Protein AF-C0NHD4-F1 (afdb_monomer)

Mean predicted aligned error: 14.03 Å

Foldseek 3Di:
DDFLADAQQFQPFPADPDLRFFAAAAPQCLCVDPDPLSLLLNVLLQVLLVVLLQPALPDLSHLNNLLQLQAPPLDARSDPPDDSVLSLSGHQADAQFLCRLVLVLSSLRSVFVSSLCCSLVPVLVVLVDDPVVSVSSNSSSRNDGHHAHPCFQVVFDRPLLCDQWDQRPVVGDIDGGSQVKRFHHPLQFLVVVRDFKADFPVDPDIQGSSLARMFEWADDPVQRDSPHPCNRDYYFDRVQLSVLQFDDQFPVNRGGTQCLQLLLLLLQPDEFSRLARHQWDAPVVPCVDLLCLSSLRYLSQVLQSNLCSGQPQNTQSNASNRNSNNSNVSNPSVVSNQSVLSNCVLCVPRDFAKDAPQDDPNCSQPDDRMDGQARFSPPHANDSVRHGDGNVNCSPVSSSRYHHPLPSCVVQDPCSNLSSLLVSCVRRVSVQVSQQVCPDPPHPQPPQWDDDPFFIKHKWKKKKKKWFLCQSQFAKKKKWKFFDQLPDDDDDPDPVRTQDITISRTGHQDTPRHGSNPCSVVSLVSRTMGMDMGTRSSVQVVCCVVVSFVYRDPVRCLSRQLRMDIFMGHSNHTDDCVRRLVRILIWMWMWIKMWIHGPRSSDRIDIDRIGTDPSHTDHSPPDDPDDPQPFWQKDKAFEQDKDFGPDFAAAQKKKKKKFQFFPPDQDPDWKKKKKFQWDADPPDPDPPPPLATWGQWIWIDGPVQCKIWIWIDHRNGDIDDIDIDRDDPVQRADGGIWMWMWHHHQQWIFIDIPNHGRDTGGRPPNDDTRGIIHIYMPPRDQHRGHRMMMMIIHRHPVSPD

Nearest PDB structures (foldseek):
  5m6b-assembly1_B  TM=8.114E-01  e=3.285E-29  Agaricus bisporus
  4oua-assembly2_B  TM=8.185E-01  e=9.435E-29  Agaricus bisporus var. bisporus H97
  5m6b-assembly2_A  TM=8.247E-01  e=2.710E-28  Agaricus bisporus
  4oua-assembly1_A  TM=8.633E-01  e=1.205E-23  Agaricus bisporus var. bisporus H97
  3wg2-assembly1_B  TM=8.889E-01  e=1.305E-08  Cyclocybe aegerita

Secondary structure (DSSP, 8-state):
---SS-B-----SS--STT--PBP-BHHHHHH---HHHHHHHHHHHHHHHHHHHS-TTSTTSHHHHHHTTSTT---SS-TT--TTTTTT--S---SSTTHHHHHHHHHHHHHHHHHHHIIIIIHHHHT--HHHHHHHHHHHHT----B--TTTS-S--GGGG-SEEEETTTTEEEE-TTT--B-GGG--GGGGT---EE-SS-S-EE-GGG-SB--BS--TTTSSTT-HHHHH--B-HHHHHHHHB----TTS---BTTHHHHHHHHHS---HHHHH-SEE-TT----SGGGGGGG--HHHHHHHHHHHHHTTT-GGGSTTTGGGSTHHHHHHHHHHHHHHHHHHH-GGG--SEEE--SS--GGGT--SEEETT---TT-BSSTT-PBP-HHHHSSGGGGT-B-GGG-HHHHGGGHHHHHHHHHHHHH-HHHHHHHHHTSTT-SSTTSSEEETTEEEEEEEEEEEEEETTGGGG--EEEEEEE--TT--S----GGGEEEEEEE----SEETTEES-HHHHHHHTTT-EEEEEEE-HHHHHHHHHTTSS--S-HHHHHHHHTTEEEEEEETTEEEPHHHHHHHH--EEEEEEEEEEEESSTTSPPEEPPPEEEEEEEE-TTSS-SPP--TTPEEEEEETT-EEEEEEEE-TT-EEEEEESBB-S---SS---EEEEEEE--TT-S-TT-TTSSEEEEEEEEETTTTEEEEEEE-TTSPBPPPEEEEPPGGGSPPSBS-EEEEEE-SSEEEEEETTEEEEEEE-S--SS-EEEEEEEETTSPPPSB-SEEEEEEESSGGG--

Solvent-accessible surface area (backbone atoms only — not comparable to full-atom values): 42678 Å² total; per-residue (Å²): 131,88,62,83,18,67,54,46,51,30,48,79,49,53,59,47,78,90,86,40,45,31,49,31,39,49,42,60,65,47,70,68,40,86,50,68,53,42,50,49,34,51,47,42,48,53,53,19,47,42,52,38,44,52,35,60,63,86,40,76,90,10,42,55,36,56,33,13,40,48,9,42,50,17,57,71,54,75,49,88,88,60,44,55,74,72,32,49,59,40,39,60,58,54,66,52,30,63,53,30,64,57,53,50,46,63,51,50,30,41,56,42,31,53,39,49,49,35,27,65,75,45,46,54,66,69,64,67,58,56,69,76,57,41,53,54,52,51,54,23,52,31,47,56,53,63,39,17,44,54,45,38,62,46,32,51,77,54,71,79,41,71,36,66,58,43,78,40,81,70,74,74,46,78,41,76,30,49,52,44,38,32,52,42,54,96,65,42,42,36,37,84,72,50,29,57,37,49,55,53,98,87,47,92,69,49,46,46,54,16,60,16,21,23,37,28,26,31,36,51,80,79,34,50,35,75,89,28,65,45,31,25,65,28,36,74,35,60,71,59,18,28,61,56,39,32,62,62,79,44,98,75,73,52,73,45,15,72,48,13,54,52,53,28,44,68,64,70,49,95,62,52,46,57,32,37,29,17,29,52,43,60,73,84,67,62,65,88,47,57,73,45,66,74,47,35,35,30,54,42,42,60,51,28,38,52,27,36,29,44,0,33,54,77,11,30,38,43,32,69,50,46,16,53,53,27,48,60,41,59,22,47,51,41,29,52,47,47,54,48,54,51,39,44,68,78,42,68,85,47,65,66,62,65,46,72,44,50,94,48,96,43,59,65,61,64,59,57,71,58,42,42,35,75,40,60,40,54,74,41,17,52,31,59,87,52,51,61,35,24,49,66,67,58,65,56,47,59,74,40,30,37,42,39,81,83,62,48,62,85,81,46,61,94,59,41,66,46,53,44,46,22,50,44,42,72,66,23,32,49,64,56,53,48,44,56,54,43,58,41,94,82,39,94,52,78,78,52,50,47,78,49,102,64,29,31,31,34,64,36,39,30,41,38,40,35,29,31,55,48,24,78,66,13,39,48,36,36,42,38,37,30,45,43,57,92,91,56,91,72,92,78,86,47,79,92,30,54,74,52,73,47,43,48,78,41,66,47,27,47,41,82,87,41,72,53,34,78,54,47,66,69,39,57,76,63,48,46,27,31,33,36,51,43,79,40,40,72,58,52,51,50,33,32,78,68,68,77,36,90,51,60,49,66,74,57,43,54,60,57,54,60,33,55,46,72,50,42,34,42,79,82,37,78,55,60,62,88,68,47,52,84,49,22,64,51,32,32,40,33,30,39,30,51,41,37,37,46,73,52,50,61,50,78,72,44,64,57,71,38,43,68,43,89,89,38,72,37,65,65,84,81,65,62,83,78,73,84,64,92,76,57,52,77,39,80,40,50,59,75,36,74,35,76,45,96,62,62,32,38,71,47,3,24,38,39,40,36,20,72,27,40,50,86,76,73,62,100,56,97,61,43,22,36,44,32,39,19,35,62,59,90,84,60,92,52,86,84,48,76,53,72,30,31,23,49,42,28,47,31,41,26,76,87,69,40,30,42,32,38,32,32,28,52,50,75,52,69,70,50,77,74,49,78,45,79,43,56,83,93,69,44,76,49,58,67,53,26,33,40,36,40,34,32,45,82,60,29,32,43,34,23,48,70,90,38,82,75,48,77,45,77,36,83,58,69,77,80,39,41,31,28,44,30,33,40,38,82,77,80,52,86,45,55,42,42,64,49,35,38,38,33,35,26,72,39,40,87,75,63,129

InterPro domains:
  IPR002227 Tyrosinase copper-binding domain [PF00264] (60-345)
  IPR002227 Tyrosinase copper-binding domain [PR00092] (95-112)
  IPR002227 Tyrosinase copper-binding domain [PR00092] (146-151)
  IPR002227 Tyrosinase copper-binding domain [PR00092] (302-313)
  IPR002227 Tyrosinase copper-binding domain [PR00092] (325-343)
  IPR002227 Tyrosinase copper-binding domain [PS00497] (95-112)
  IPR002227 Tyrosinase copper-binding domain [PS00498] (326-337)
  IPR008922 Di-copper centre-containing domain superfamily [G3DSA:1.10.1280.10] (1-429)
  IPR008922 Di-copper centre-containing domain superfamily [SSF48056] (17-409)
  IPR041640 Tyrosinase, C-terminal [PF18132] (460-590)
  IPR050316 Tyrosinase and Hemocyanin [PTHR11474] (31-427)

Organism: Ajellomyces capsulatus (strain G186AR / H82 / ATCC MYA-2454 / RMSCC 2432) (NCBI:txid447093)

Radius of gyration: 30.54 Å; Cα contacts (8 Å, |Δi|>4): 1697; chains: 1; bounding box: 71×60×103 Å

Sequence (801 aa):
MAYKYYPIQGVQEGLGPGSQVPIRRDFNEWSESQERRDQIQVVLFILALREFQATPPDSRDSYFQIAGIHGMPYKSWDEHGLTVQETHRKGYCVHANSLFPIWHRPYLSLYEQRIYEIMVDVIIPGLRLRERAEDEWQEAAFHWRLPFWDWAKNPQIPKLMCFKRIQLRFPAMTVDNPFYKFKMPKGEKMRVYGVGTLKSPDFEDTLEYGECCATSRCPTPSERVSTSNAWRDGVVNNETANKFIFDRKSITDFDYGKTTEMVYRLLTYQLDFVSFATTARDATMDSSSASKVINDMNIEFIHNNIHYWVGGDGGHMSQIPVATFDPIFWFHHCFLDRLFAIWQTLNPEKWFTADKTRPFDQKIIGMGNIVTSKAPLRPFHMDEQGTVWTPDGVRDWFKLGYTYPELQRWEYGGDYKDELFRDMNDMYGVLRKEAIEIAKPDSELPGVVDVEDNGVSLNDYAVSIRYSKFAMGGNPFNLEVYLRPENETENTFRQEDFVTSVYNFSQPAEQNGDTVCSNCSDLEEQDVQVIAYIPITPYLIKKIEQQLLQNLEPANIERFLSGMYYRITMAGNTVPEERWKPTMNLKISVSRTRMRYSNDPSVITRFDDPETIPSLGIDTEIASVPATISGGITNHVSFDNITQLEEAVPVGGSLVISSSHLNPDIPSRENLTGISLANVDPRSSNANNHESYDIPVCIIINSRRNLLSYTSKHAGRGFSALTDLQLPQSQWFQKDNPCIRVDVGADDFVVYVDGRKIQTVERTIKSGNITHVRYWTSNNKAPALANDITVTTYKQASMIQ

Structure (mmCIF, N/CA/C/O backbone):
data_AF-C0NHD4-F1
#
_entry.id   AF-C0NHD4-F1
#
loop_
_atom_site.group_PDB
_atom_site.id
_atom_site.type_symbol
_atom_site.label_atom_id
_atom_site.label_alt_id
_atom_site.label_comp_id
_atom_site.label_asym_id
_atom_site.label_entity_id
_atom_site.label_seq_id
_atom_site.pdbx_PDB_ins_code
_atom_site.Cartn_x
_atom_site.Cartn_y
_atom_site.Cartn_z
_atom_site.occupancy
_atom_site.B_iso_or_equiv
_atom_site.auth_seq_id
_atom_site.auth_comp_id
_atom_site.auth_asym_id
_atom_site.auth_atom_id
_atom_site.pdbx_PDB_model_num
ATOM 1 N N . MET A 1 1 ? -30.372 -4.719 17.179 1.00 46.31 1 MET A N 1
ATOM 2 C CA . MET A 1 1 ? -31.418 -4.916 16.149 1.00 46.31 1 MET A CA 1
ATOM 3 C C . MET A 1 1 ? -30.848 -5.844 15.086 1.00 46.31 1 MET A C 1
ATOM 5 O O . MET A 1 1 ? -29.660 -5.740 14.824 1.00 46.31 1 MET A O 1
ATOM 9 N N . ALA A 1 2 ? -31.617 -6.787 14.534 1.00 65.31 2 ALA A N 1
ATOM 10 C CA . ALA A 1 2 ? -31.129 -7.630 13.438 1.00 65.31 2 ALA A CA 1
ATOM 11 C C . ALA A 1 2 ? -31.518 -6.965 12.114 1.00 65.31 2 ALA A C 1
ATOM 13 O O . ALA A 1 2 ? -32.629 -7.162 11.626 1.00 65.31 2 ALA A O 1
ATOM 14 N N . TYR A 1 3 ? -30.641 -6.111 11.586 1.00 75.06 3 TYR A N 1
ATOM 15 C CA . TYR A 1 3 ? -30.846 -5.510 10.271 1.00 75.06 3 TYR A CA 1
ATOM 16 C C . TYR A 1 3 ? -30.830 -6.583 9.189 1.00 75.06 3 TYR A C 1
ATOM 18 O O . TYR A 1 3 ? -30.044 -7.533 9.277 1.00 75.06 3 TYR A O 1
ATOM 26 N N . LYS A 1 4 ? -31.650 -6.403 8.148 1.00 85.88 4 LYS A N 1
ATOM 27 C CA . LYS A 1 4 ? -31.554 -7.240 6.949 1.00 85.88 4 LYS A CA 1
ATOM 28 C C . LYS A 1 4 ? -30.179 -7.063 6.298 1.00 85.88 4 LYS A C 1
ATOM 30 O O . LYS A 1 4 ? -29.516 -8.061 6.070 1.00 85.88 4 LYS A O 1
ATOM 35 N N . TYR A 1 5 ? -29.752 -5.825 6.076 1.00 93.31 5 TYR A N 1
ATOM 36 C CA . TYR A 1 5 ? -28.405 -5.468 5.627 1.00 93.31 5 TYR A CA 1
ATOM 37 C C . TYR A 1 5 ? -27.768 -4.545 6.662 1.00 93.31 5 TYR A C 1
ATOM 39 O O . TYR A 1 5 ? -28.471 -3.712 7.229 1.00 93.31 5 TYR A O 1
ATOM 47 N N . TYR A 1 6 ? -26.480 -4.702 6.948 1.00 95.50 6 TYR A N 1
ATOM 48 C CA . TYR A 1 6 ? -25.740 -3.844 7.868 1.00 95.50 6 TYR A CA 1
ATOM 49 C C . TYR A 1 6 ? -25.503 -2.469 7.207 1.00 95.50 6 TYR A C 1
ATOM 51 O O . TYR A 1 6 ? -24.765 -2.398 6.221 1.00 95.50 6 TYR A O 1
ATOM 59 N N . PRO A 1 7 ? -26.100 -1.372 7.715 1.00 96.50 7 PRO A N 1
ATOM 60 C CA . PRO A 1 7 ? -25.942 -0.052 7.115 1.00 96.50 7 PRO A CA 1
ATOM 61 C C . PRO A 1 7 ? -24.572 0.543 7.471 1.00 96.50 7 PRO A C 1
ATOM 63 O O . PRO A 1 7 ? -24.314 0.906 8.619 1.00 96.50 7 PRO A O 1
ATOM 66 N N . ILE A 1 8 ? -23.687 0.657 6.483 1.00 97.75 8 ILE A N 1
ATOM 67 C CA . ILE A 1 8 ? -22.355 1.250 6.634 1.00 97.75 8 ILE A CA 1
ATOM 68 C C . ILE A 1 8 ? -22.453 2.725 6.271 1.00 97.75 8 ILE A C 1
ATOM 70 O O . ILE A 1 8 ? -22.459 3.082 5.093 1.00 97.75 8 ILE A O 1
ATOM 74 N N . GLN A 1 9 ? -22.514 3.573 7.290 1.00 96.31 9 GLN A N 1
ATOM 75 C CA . GLN A 1 9 ? -22.586 5.029 7.149 1.00 96.31 9 GLN A CA 1
ATOM 76 C C . GLN A 1 9 ? -21.328 5.715 7.693 1.00 96.31 9 GLN A C 1
ATOM 78 O O . GLN A 1 9 ? -21.138 6.905 7.464 1.00 96.31 9 GLN A O 1
ATOM 83 N N . GLY A 1 10 ? -20.452 4.975 8.378 1.00 97.25 10 GLY A N 1
ATOM 84 C CA . GLY A 1 10 ? -19.368 5.552 9.168 1.00 97.25 10 GLY A CA 1
ATOM 85 C C . GLY A 1 10 ? -19.889 6.138 10.483 1.00 97.25 10 GLY A C 1
ATOM 86 O O . GLY A 1 10 ? -21.083 6.083 10.780 1.00 97.25 10 GLY A O 1
ATOM 87 N N . VAL A 1 11 ? -18.994 6.687 11.302 1.00 97.94 11 VAL A N 1
ATOM 88 C CA . VAL A 1 11 ? -19.383 7.278 12.591 1.00 97.94 11 VAL A CA 1
ATOM 89 C C . VAL A 1 11 ? -19.974 8.667 12.352 1.00 97.94 11 VAL A C 1
ATOM 91 O O . VAL A 1 11 ? -19.261 9.599 11.980 1.00 97.94 11 VAL A O 1
ATOM 94 N N . GLN A 1 12 ? -21.281 8.800 12.576 1.00 97.19 12 GLN A N 1
ATOM 95 C CA . GLN A 1 12 ? -22.039 10.039 12.344 1.00 97.19 12 GLN A CA 1
ATOM 96 C C . GLN A 1 12 ? -22.177 10.923 13.594 1.00 97.19 12 GLN A C 1
ATOM 98 O O . GLN A 1 12 ? -22.775 11.992 13.529 1.00 97.19 12 GLN A O 1
ATOM 103 N N . GLU A 1 13 ? -21.603 10.506 14.724 1.00 97.38 13 GLU A N 1
ATOM 104 C CA . GLU A 1 13 ? -21.516 11.330 15.930 1.00 97.38 13 GLU A CA 1
ATOM 105 C C . GLU A 1 13 ? -20.249 12.198 15.943 1.00 97.38 13 GLU A C 1
ATOM 107 O O . GLU A 1 13 ? -19.258 11.915 15.259 1.00 97.38 13 GLU A O 1
ATOM 112 N N . GLY A 1 14 ? -20.285 13.272 16.740 1.00 96.12 14 GLY A N 1
ATOM 113 C CA . GLY A 1 14 ? -19.154 14.192 16.917 1.00 96.12 14 GLY A CA 1
ATOM 114 C C . GLY A 1 14 ? -18.880 15.109 15.719 1.00 96.12 14 GLY A C 1
ATOM 115 O O . GLY A 1 14 ? -17.794 15.678 15.626 1.00 96.12 14 GLY A O 1
ATOM 116 N N . LEU A 1 15 ? -19.832 15.242 14.788 1.00 96.00 15 LEU A N 1
ATOM 117 C CA . LEU A 1 15 ? -19.714 16.157 13.650 1.00 96.00 15 LEU A CA 1
ATOM 118 C C . LEU A 1 15 ? -19.786 17.614 14.127 1.00 96.00 15 LEU A C 1
ATOM 120 O O . LEU A 1 15 ? -20.603 17.970 14.979 1.00 96.00 15 LEU A O 1
ATOM 124 N N . GLY A 1 16 ? -18.926 18.460 13.569 1.00 92.88 16 GLY A N 1
ATOM 125 C CA . GLY A 1 16 ? -18.909 19.891 13.851 1.00 92.88 16 GLY A CA 1
ATOM 126 C C . GLY A 1 16 ? -19.855 20.681 12.934 1.00 92.88 16 GLY A C 1
ATOM 127 O O . GLY A 1 16 ? -20.533 20.113 12.076 1.00 92.88 16 GLY A O 1
ATOM 128 N N . PRO A 1 17 ? -19.912 22.016 13.076 1.00 90.56 17 PRO A N 1
ATOM 129 C CA . PRO A 1 17 ? -20.711 22.862 12.195 1.00 90.56 17 PRO A CA 1
ATOM 130 C C . PRO A 1 17 ? -20.303 22.723 10.718 1.00 90.56 17 PRO A C 1
ATOM 132 O O . PRO A 1 17 ? -19.126 22.621 10.374 1.00 90.56 17 PRO A O 1
ATOM 135 N N . GLY A 1 18 ? -21.286 22.791 9.817 1.00 85.06 18 GLY A N 1
ATOM 136 C CA . GLY A 1 18 ? -21.049 22.721 8.375 1.00 85.06 18 GLY A CA 1
ATOM 137 C C . GLY A 1 18 ? -20.607 21.327 7.928 1.00 85.06 18 GLY A C 1
ATOM 138 O O . GLY A 1 18 ? -21.376 20.378 8.026 1.00 85.06 18 GLY A O 1
ATOM 139 N N . SER A 1 19 ? -19.387 21.218 7.398 1.00 84.56 19 SER A N 1
ATOM 140 C CA . SER A 1 19 ? -18.783 19.954 6.938 1.00 84.56 19 SER A CA 1
ATOM 141 C C . SER A 1 19 ? -17.595 19.526 7.806 1.00 84.56 19 SER A C 1
ATOM 143 O O . SER A 1 19 ? -16.706 18.817 7.335 1.00 84.56 19 SER A O 1
ATOM 145 N N . GLN A 1 20 ? -17.547 19.998 9.055 1.00 94.19 20 GLN A N 1
ATOM 146 C CA . GLN A 1 20 ? -16.522 19.600 10.012 1.00 94.19 20 GLN A CA 1
ATOM 147 C C . GLN A 1 20 ? -16.766 18.176 10.501 1.00 94.19 20 GLN A C 1
ATOM 149 O O . GLN A 1 20 ? -17.859 17.832 10.949 1.00 94.19 20 GLN A O 1
ATOM 154 N N . VAL A 1 21 ? -15.726 17.355 10.438 1.00 96.69 21 VAL A N 1
ATOM 155 C CA . VAL A 1 21 ? -15.765 15.942 10.818 1.00 96.69 21 VAL A CA 1
ATOM 156 C C . VAL A 1 21 ? -14.534 15.606 11.666 1.00 96.69 21 VAL A C 1
ATOM 158 O O . VAL A 1 21 ? -13.475 16.195 11.439 1.00 96.69 21 VAL A O 1
ATOM 161 N N . PRO A 1 22 ? -14.622 14.679 12.633 1.00 97.69 22 PRO A N 1
ATOM 162 C CA . PRO A 1 22 ? -13.461 14.240 13.402 1.00 97.69 22 PRO A CA 1
ATOM 163 C C . PRO A 1 22 ? -12.321 13.675 12.541 1.00 97.69 22 PRO A C 1
ATOM 165 O O . PRO A 1 22 ? -12.528 13.149 11.444 1.00 97.69 22 PRO A O 1
ATOM 168 N N . ILE A 1 23 ? -11.098 13.768 13.060 1.00 97.62 23 ILE A N 1
ATOM 169 C CA . ILE A 1 23 ? -9.877 13.376 12.351 1.00 97.62 23 ILE A CA 1
ATOM 170 C C . ILE A 1 23 ? -9.426 11.960 12.720 1.00 97.62 23 ILE A C 1
ATOM 172 O O . ILE A 1 23 ? -9.325 11.605 13.895 1.00 97.62 23 ILE A O 1
ATOM 176 N N . ARG A 1 24 ? -9.075 11.159 11.713 1.00 98.62 24 ARG A N 1
ATOM 177 C CA . ARG A 1 24 ? -8.201 9.993 11.884 1.00 98.62 24 ARG A CA 1
ATOM 178 C C . ARG A 1 24 ? -6.788 10.512 12.117 1.00 98.62 24 ARG A C 1
ATOM 180 O O . ARG A 1 24 ? -6.295 11.281 11.301 1.00 98.62 24 ARG A O 1
ATOM 187 N N . ARG A 1 25 ? -6.149 10.131 13.221 1.00 98.00 25 ARG A N 1
ATOM 188 C CA . ARG A 1 25 ? -4.829 10.648 13.639 1.00 98.00 25 ARG A CA 1
ATOM 189 C C . ARG A 1 25 ? -3.730 9.606 13.475 1.00 98.00 25 ARG A C 1
ATOM 191 O O . ARG A 1 25 ? -4.031 8.413 13.413 1.00 98.00 25 ARG A O 1
ATOM 198 N N . ASP A 1 26 ? -2.470 10.045 13.444 1.00 98.06 26 ASP A N 1
ATOM 199 C CA . ASP A 1 26 ? -1.338 9.119 13.529 1.00 98.06 26 ASP A CA 1
ATOM 200 C C . ASP A 1 26 ? -1.429 8.318 14.833 1.00 98.06 26 ASP A C 1
ATOM 202 O O . ASP A 1 26 ? -1.704 8.861 15.905 1.00 98.06 26 ASP A O 1
ATOM 206 N N . PHE A 1 27 ? -1.221 7.007 14.737 1.00 98.44 27 PHE A N 1
ATOM 207 C CA . PHE A 1 27 ? -1.417 6.092 15.850 1.00 98.44 27 PHE A CA 1
ATOM 208 C C . PHE A 1 27 ? -0.512 6.423 17.041 1.00 98.44 27 PHE A C 1
ATOM 210 O O . PHE A 1 27 ? -0.973 6.365 18.182 1.00 98.44 27 PHE A O 1
ATOM 217 N N . ASN A 1 28 ? 0.767 6.739 16.815 1.00 95.88 28 ASN A N 1
ATOM 218 C CA . ASN A 1 28 ? 1.689 7.028 17.915 1.00 95.88 28 ASN A CA 1
ATOM 219 C C . ASN A 1 28 ? 1.346 8.379 18.545 1.00 95.88 28 ASN A C 1
ATOM 221 O O . ASN A 1 28 ? 1.212 8.453 19.763 1.00 95.88 28 ASN A O 1
ATOM 225 N N . GLU A 1 29 ? 1.109 9.407 17.726 1.00 96.50 29 GLU A N 1
ATOM 226 C CA . GLU A 1 29 ? 0.686 10.729 18.209 1.00 96.50 29 GLU A CA 1
ATOM 227 C C . GLU A 1 29 ? -0.585 10.641 19.069 1.00 96.50 29 GLU A C 1
ATOM 229 O O . GLU A 1 29 ? -0.631 11.158 20.185 1.00 96.50 29 GLU A O 1
ATOM 234 N N . TRP A 1 30 ? -1.607 9.939 18.578 1.00 98.06 30 TRP A N 1
ATOM 235 C CA . TRP A 1 30 ? -2.871 9.753 19.287 1.00 98.06 30 TRP A CA 1
ATOM 236 C C . TRP A 1 30 ? -2.710 8.915 20.559 1.00 98.06 30 TRP A C 1
ATOM 238 O O . TRP A 1 30 ? -3.206 9.298 21.617 1.00 98.06 30 TRP A O 1
ATOM 248 N N . SER A 1 31 ? -2.002 7.783 20.488 1.00 97.19 31 SER A N 1
ATOM 249 C CA . SER A 1 31 ? -1.898 6.857 21.625 1.00 97.19 31 SER A CA 1
ATOM 250 C C . SER A 1 31 ? -0.979 7.341 22.750 1.00 97.19 31 SER A C 1
ATOM 252 O O . SER A 1 31 ? -1.140 6.903 23.892 1.00 97.19 31 SER A O 1
ATOM 254 N N . GLU A 1 32 ? -0.043 8.248 22.459 1.00 96.50 32 GLU A N 1
ATOM 255 C CA . GLU A 1 32 ? 0.868 8.856 23.440 1.00 96.50 32 GLU A CA 1
ATOM 256 C C . GLU A 1 32 ? 0.409 10.249 23.919 1.00 96.50 32 GLU A C 1
ATOM 258 O O . GLU A 1 32 ? 1.016 10.828 24.831 1.00 96.50 32 GLU A O 1
ATOM 263 N N . SER A 1 33 ? -0.689 10.769 23.357 1.00 97.56 33 SER A N 1
ATOM 264 C CA . SER A 1 33 ? -1.267 12.064 23.712 1.00 97.56 33 SER A CA 1
ATOM 265 C C . SER A 1 33 ? -1.588 12.183 25.208 1.00 97.56 33 SER A C 1
ATOM 267 O O . SER A 1 33 ? -2.082 11.260 25.868 1.00 97.56 33 SER A O 1
ATOM 269 N N . GLN A 1 34 ? -1.307 13.364 25.762 1.00 97.19 34 GLN A N 1
ATOM 270 C CA . GLN A 1 34 ? -1.646 13.706 27.145 1.00 97.19 34 GLN A CA 1
ATOM 271 C C . GLN A 1 34 ? -3.050 14.304 27.282 1.00 97.19 34 GLN A C 1
ATOM 273 O O . GLN A 1 34 ? -3.520 14.480 28.408 1.00 97.19 34 GLN A O 1
ATOM 278 N N . GLU A 1 35 ? -3.731 14.565 26.164 1.00 97.38 35 GLU A N 1
ATOM 279 C CA . GLU A 1 35 ? -5.095 15.076 26.168 1.00 97.38 35 GLU A CA 1
ATOM 280 C C . GLU A 1 35 ? -6.060 14.054 26.764 1.00 97.38 35 GLU A C 1
ATOM 282 O O . GLU A 1 35 ? -6.059 12.863 26.437 1.00 97.38 35 GLU A O 1
ATOM 287 N N . ARG A 1 36 ? -6.926 14.534 27.658 1.00 96.81 36 ARG A N 1
ATOM 288 C CA . ARG A 1 36 ? -7.841 13.682 28.424 1.00 96.81 36 ARG A CA 1
ATOM 289 C C . ARG A 1 36 ? -8.766 12.865 27.519 1.00 96.81 36 ARG A C 1
ATOM 291 O O . ARG A 1 36 ? -8.970 11.679 27.778 1.00 96.81 36 ARG A O 1
ATOM 298 N N . ARG A 1 37 ? -9.291 13.488 26.459 1.00 97.19 37 ARG A N 1
ATOM 299 C CA . ARG A 1 37 ? -10.166 12.841 25.472 1.00 97.19 37 ARG A CA 1
ATOM 300 C C . ARG A 1 37 ? -9.452 11.678 24.782 1.00 97.19 37 ARG A C 1
ATOM 302 O O . ARG A 1 37 ? -10.004 10.583 24.730 1.00 97.19 37 ARG A O 1
ATOM 309 N N . ASP A 1 38 ? -8.212 11.882 24.342 1.00 97.88 38 ASP A N 1
ATOM 310 C CA . ASP A 1 38 ? -7.421 10.851 23.662 1.00 97.88 38 ASP A CA 1
ATOM 311 C C . ASP A 1 38 ? -7.117 9.675 24.592 1.00 97.88 38 ASP A C 1
ATOM 313 O O . ASP A 1 38 ? -7.282 8.517 24.219 1.00 97.88 38 ASP A O 1
ATOM 317 N N . GLN A 1 39 ? -6.763 9.951 25.850 1.00 97.38 39 GLN A N 1
ATOM 318 C CA . GLN A 1 39 ? -6.536 8.897 26.841 1.00 97.38 39 GLN A CA 1
ATOM 319 C C . GLN A 1 39 ? -7.780 8.027 27.059 1.00 97.38 39 GLN A C 1
ATOM 321 O O . GLN A 1 39 ? -7.654 6.812 27.221 1.00 97.38 39 GLN A O 1
ATOM 326 N N . ILE A 1 40 ? -8.975 8.625 27.053 1.00 98.00 40 ILE A N 1
ATOM 327 C CA . ILE A 1 40 ? -10.238 7.881 27.123 1.00 98.00 40 ILE A CA 1
ATOM 328 C C . ILE A 1 40 ? -10.447 7.068 25.843 1.00 98.00 40 ILE A C 1
ATOM 330 O O . ILE A 1 40 ? -10.739 5.876 25.922 1.00 98.00 40 ILE A O 1
ATOM 334 N N . GLN A 1 41 ? -10.244 7.676 24.675 1.00 98.44 41 GLN A N 1
ATOM 335 C CA . GLN A 1 41 ? -10.371 7.008 23.380 1.00 98.44 41 GLN A CA 1
ATOM 336 C C . GLN A 1 41 ? -9.462 5.780 23.254 1.00 98.44 41 GLN A C 1
ATOM 338 O O . GLN A 1 41 ? -9.906 4.737 22.775 1.00 98.44 41 GLN A O 1
ATOM 343 N N . VAL A 1 42 ? -8.211 5.863 23.716 1.00 98.00 42 VAL A N 1
ATOM 344 C CA . VAL A 1 42 ? -7.269 4.732 23.712 1.00 98.00 42 VAL A CA 1
ATOM 345 C C . VAL A 1 42 ? -7.813 3.574 24.543 1.00 98.00 42 VAL A C 1
ATOM 347 O O . VAL A 1 42 ? -7.798 2.427 24.092 1.00 98.00 42 VAL A O 1
ATOM 350 N N . VAL A 1 43 ? -8.340 3.860 25.737 1.00 98.00 43 VAL A N 1
ATOM 351 C CA . VAL A 1 43 ? -8.955 2.834 26.589 1.00 98.00 43 VAL A CA 1
ATOM 352 C C . VAL A 1 43 ? -10.192 2.238 25.923 1.00 98.00 43 VAL A C 1
ATOM 354 O O . VAL A 1 43 ? -10.311 1.014 25.855 1.00 98.00 43 VAL A O 1
ATOM 357 N N . LEU A 1 44 ? -11.094 3.085 25.423 1.00 98.56 44 LEU A N 1
ATOM 358 C CA . LEU A 1 44 ? -12.308 2.663 24.731 1.00 98.56 44 LEU A CA 1
ATOM 359 C C . LEU A 1 44 ? -11.985 1.742 23.558 1.00 98.56 44 LEU A C 1
ATOM 361 O O . LEU A 1 44 ? -12.597 0.686 23.438 1.00 98.56 44 LEU A O 1
ATOM 365 N N . PHE A 1 45 ? -10.983 2.084 22.748 1.00 98.56 45 PHE A N 1
ATOM 366 C CA . PHE A 1 45 ? -10.604 1.274 21.597 1.00 98.56 45 PHE A CA 1
ATOM 367 C C . PHE A 1 45 ? -9.986 -0.063 22.010 1.00 98.56 45 PHE A C 1
ATOM 369 O O . PHE A 1 45 ? -10.371 -1.100 21.474 1.00 98.56 45 PHE A O 1
ATOM 376 N N . ILE A 1 46 ? -9.099 -0.089 23.009 1.00 98.50 46 ILE A N 1
ATOM 377 C CA . ILE A 1 46 ? -8.547 -1.351 23.530 1.00 98.50 46 ILE A CA 1
ATOM 378 C C . ILE A 1 46 ? -9.670 -2.276 24.014 1.00 98.50 46 ILE A C 1
ATOM 380 O O . ILE A 1 46 ? -9.678 -3.465 23.692 1.00 98.50 46 ILE A O 1
ATOM 384 N N . LEU A 1 47 ? -10.621 -1.748 24.788 1.00 98.38 47 LEU A N 1
ATOM 385 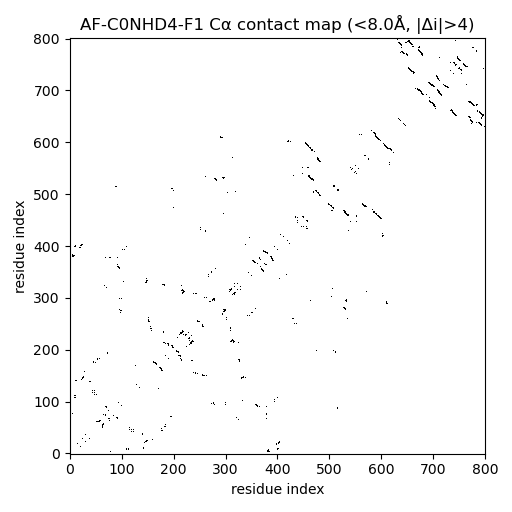C CA . LEU A 1 47 ? -11.722 -2.545 25.326 1.00 98.38 47 LEU A CA 1
ATOM 386 C C . LEU A 1 47 ? -12.685 -2.994 24.220 1.00 98.38 47 LEU A C 1
ATOM 388 O O . LEU A 1 47 ? -13.018 -4.176 24.159 1.00 98.38 47 LEU A O 1
ATOM 392 N N . ALA A 1 48 ? -13.070 -2.095 23.314 1.00 98.75 48 ALA A N 1
ATOM 393 C CA . ALA A 1 48 ? -13.982 -2.399 22.217 1.00 98.75 48 ALA A CA 1
ATOM 394 C C . ALA A 1 48 ? -13.383 -3.403 21.227 1.00 98.75 48 ALA A C 1
ATOM 396 O O . ALA A 1 48 ? -14.055 -4.362 20.859 1.00 98.75 48 ALA A O 1
ATOM 397 N N . LEU A 1 49 ? -12.107 -3.260 20.850 1.00 98.75 49 LEU A N 1
ATOM 398 C CA . LEU A 1 49 ? -11.444 -4.220 19.965 1.00 98.75 49 LEU A CA 1
ATOM 399 C C . LEU A 1 49 ? -11.314 -5.597 20.625 1.00 98.75 49 LEU A C 1
ATOM 401 O O . LEU A 1 49 ? -11.489 -6.616 19.960 1.00 98.75 49 LEU A O 1
ATOM 405 N N . ARG A 1 50 ? -11.051 -5.647 21.935 1.00 98.00 50 ARG A N 1
ATOM 406 C CA . ARG A 1 50 ? -11.023 -6.909 22.683 1.00 98.00 50 ARG A CA 1
ATOM 407 C C . ARG A 1 50 ? -12.390 -7.600 22.675 1.00 98.00 50 ARG A C 1
ATOM 409 O O . ARG A 1 50 ? -12.442 -8.804 22.439 1.00 98.00 50 ARG A O 1
ATOM 416 N N . GLU A 1 51 ? -13.477 -6.869 22.914 1.00 98.25 51 GLU A N 1
ATOM 417 C CA . GLU A 1 51 ? -14.838 -7.425 22.832 1.00 98.25 51 GLU A CA 1
ATOM 418 C C . GLU A 1 51 ? -15.203 -7.831 21.392 1.00 98.25 51 GLU A C 1
ATOM 420 O O . GLU A 1 51 ? -15.775 -8.899 21.162 1.00 98.25 51 GLU A O 1
ATOM 425 N N . PHE A 1 52 ? -14.788 -7.045 20.397 1.00 98.69 52 PHE A N 1
ATOM 426 C CA . PHE A 1 52 ? -15.001 -7.349 18.982 1.00 98.69 52 PHE A CA 1
ATOM 427 C C . PHE A 1 52 ? -14.311 -8.657 18.564 1.00 98.69 52 PHE A C 1
ATOM 429 O O . PHE A 1 52 ? -14.934 -9.525 17.950 1.00 98.69 52 PHE A O 1
ATOM 436 N N . GLN A 1 53 ? -13.047 -8.839 18.960 1.00 98.50 53 GLN A N 1
ATOM 437 C CA . GLN A 1 53 ? -12.277 -10.064 18.719 1.00 98.50 53 GLN A CA 1
ATOM 438 C C . GLN A 1 53 ? -12.801 -11.270 19.511 1.00 98.50 53 GLN A C 1
ATOM 440 O O . GLN A 1 53 ? -12.596 -12.404 19.086 1.00 98.50 53 GLN A O 1
ATOM 445 N N . ALA A 1 54 ? -13.479 -11.048 20.641 1.00 97.94 54 ALA A N 1
ATOM 446 C CA . ALA A 1 54 ? -14.083 -12.103 21.456 1.00 97.94 54 ALA A CA 1
ATOM 447 C C . ALA A 1 54 ? -15.474 -12.550 20.963 1.00 97.94 54 ALA A C 1
ATOM 449 O O . ALA A 1 54 ? -15.978 -13.580 21.421 1.00 97.94 54 ALA A O 1
ATOM 450 N N . THR A 1 55 ? -16.094 -11.799 20.047 1.00 97.94 55 THR A N 1
ATOM 451 C CA . THR A 1 55 ? -17.409 -12.126 19.477 1.00 97.94 55 THR A CA 1
ATOM 452 C C . THR A 1 55 ? -17.356 -13.491 18.767 1.00 97.94 55 THR A C 1
ATOM 454 O O . THR A 1 55 ? -16.386 -13.741 18.048 1.00 97.94 55 THR A O 1
ATOM 457 N N . PRO A 1 56 ? -18.363 -14.379 18.937 1.00 97.38 56 PRO A N 1
ATOM 458 C CA . PRO A 1 56 ? -18.386 -15.698 18.301 1.00 97.38 56 PRO A CA 1
ATOM 459 C C . PRO A 1 56 ? -18.056 -15.640 16.795 1.00 97.38 56 PRO A C 1
ATOM 461 O O . PRO A 1 56 ? -18.699 -14.859 16.089 1.00 97.38 56 PRO A O 1
ATOM 464 N N . PRO A 1 57 ? -17.077 -16.420 16.286 1.00 96.62 57 PRO A N 1
ATOM 465 C CA . PRO A 1 57 ? -16.564 -16.253 14.917 1.00 96.62 57 PRO A CA 1
ATOM 466 C C . PRO A 1 57 ? -17.553 -16.589 13.794 1.00 96.62 57 PRO A C 1
ATOM 468 O O . PRO A 1 57 ? -17.289 -16.292 12.631 1.00 96.62 57 PRO A O 1
ATOM 471 N N . ASP A 1 58 ? -18.668 -17.242 14.106 1.00 93.31 58 ASP A N 1
ATOM 472 C CA . ASP A 1 58 ? -19.783 -17.531 13.201 1.00 93.31 58 ASP A CA 1
ATOM 473 C C . ASP A 1 58 ? -20.802 -16.382 13.105 1.00 93.31 58 ASP A C 1
ATOM 475 O O . ASP A 1 58 ? -21.606 -16.353 12.173 1.00 93.31 58 ASP A O 1
ATOM 479 N N . SER A 1 59 ? -20.755 -15.411 14.020 1.00 94.75 59 SER A N 1
ATOM 480 C CA . SER A 1 59 ? -21.592 -14.211 13.959 1.00 94.75 59 SER A CA 1
ATOM 481 C C . SER A 1 59 ? -21.171 -13.304 12.801 1.00 94.75 59 SER A C 1
ATOM 483 O O . SER A 1 59 ? -19.987 -12.976 12.683 1.00 94.75 59 SER A O 1
ATOM 485 N N . ARG A 1 60 ? -22.145 -12.838 11.999 1.00 93.12 60 ARG A N 1
ATOM 486 C CA . ARG A 1 60 ? -21.946 -11.900 10.870 1.00 93.12 60 ARG A CA 1
ATOM 487 C C . ARG A 1 60 ? -21.097 -10.687 11.266 1.00 93.12 60 ARG A C 1
ATOM 489 O O . ARG A 1 60 ? -20.209 -10.290 10.521 1.00 93.12 60 ARG A O 1
ATOM 496 N N . ASP A 1 61 ? -21.344 -10.151 12.460 1.00 95.19 61 ASP A N 1
ATOM 497 C CA . ASP A 1 61 ? -20.749 -8.898 12.948 1.00 95.19 61 ASP A CA 1
ATOM 498 C C . ASP A 1 61 ? -19.520 -9.142 13.841 1.00 95.19 61 ASP A C 1
ATOM 500 O O . ASP A 1 61 ? -19.150 -8.279 14.640 1.00 95.19 61 ASP A O 1
ATOM 504 N N . SER A 1 62 ? -18.927 -10.341 1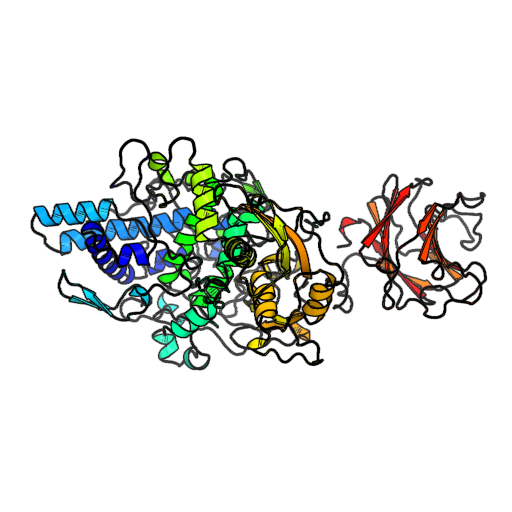3.779 1.00 97.38 62 SER A N 1
ATOM 505 C CA . SER A 1 62 ? -17.696 -10.676 14.500 1.00 97.38 62 SER A CA 1
ATOM 506 C C . SER A 1 62 ? -16.461 -10.136 13.789 1.00 97.38 62 SER A C 1
ATOM 508 O O . SER A 1 62 ? -16.458 -9.969 12.568 1.00 97.38 62 SER A O 1
ATOM 510 N N . TYR A 1 63 ? -15.375 -9.939 14.545 1.00 98.56 63 TYR A N 1
ATOM 511 C CA . TYR A 1 63 ? -14.081 -9.567 13.965 1.00 98.56 63 TYR A CA 1
ATOM 512 C C . TYR A 1 63 ? -13.658 -10.560 12.885 1.00 98.56 63 TYR A C 1
ATOM 514 O O . TYR A 1 63 ? -13.192 -10.162 11.827 1.00 98.56 63 TYR A O 1
ATOM 522 N N . PHE A 1 64 ? -13.871 -11.854 13.132 1.00 97.75 64 PHE A N 1
ATOM 523 C CA . PHE A 1 64 ? -13.487 -12.910 12.207 1.00 97.75 64 PHE A CA 1
ATOM 524 C C . PHE A 1 64 ? -14.275 -12.866 10.888 1.00 97.75 64 PHE A C 1
ATOM 526 O O . PHE A 1 64 ? -13.665 -12.985 9.829 1.00 97.75 64 PHE A O 1
ATOM 533 N N . GLN A 1 65 ? -15.601 -12.665 10.920 1.00 95.69 65 GLN A N 1
ATOM 534 C CA . GLN A 1 65 ? -16.391 -12.542 9.684 1.00 95.69 65 GLN A CA 1
ATOM 535 C C . GLN A 1 65 ? -16.094 -11.240 8.939 1.00 95.69 65 GLN A C 1
ATOM 537 O O . GLN A 1 65 ? -15.919 -11.279 7.725 1.00 95.69 65 GLN A O 1
ATOM 542 N N . ILE A 1 66 ? -15.984 -10.110 9.648 1.00 97.69 66 ILE A N 1
ATOM 543 C CA . ILE A 1 66 ? -15.668 -8.819 9.023 1.00 97.69 66 ILE A CA 1
ATOM 544 C C . ILE A 1 66 ? -14.267 -8.856 8.409 1.00 97.69 66 ILE A C 1
ATOM 546 O O . ILE A 1 66 ? -14.125 -8.519 7.241 1.00 97.69 66 ILE A O 1
ATOM 550 N N . ALA A 1 67 ? -13.253 -9.346 9.130 1.00 97.62 67 ALA A N 1
ATOM 551 C CA . ALA A 1 67 ? -11.911 -9.516 8.576 1.00 97.62 67 ALA A CA 1
ATOM 552 C C . ALA A 1 67 ? -11.885 -10.494 7.386 1.00 97.62 67 ALA A C 1
ATOM 554 O O . ALA A 1 67 ? -11.119 -10.314 6.438 1.00 97.62 67 ALA A O 1
ATOM 555 N N . GLY A 1 68 ? -12.751 -11.509 7.422 1.00 94.19 68 GLY A N 1
ATOM 556 C CA . GLY A 1 68 ? -12.888 -12.510 6.373 1.00 94.19 68 GLY A CA 1
ATOM 557 C C . GLY A 1 68 ? -13.521 -12.008 5.074 1.00 94.19 68 GLY A C 1
ATOM 558 O O . GLY A 1 68 ? -13.389 -12.693 4.065 1.00 94.19 68 GLY A O 1
ATOM 559 N N . ILE A 1 69 ? -14.135 -10.814 5.036 1.00 92.62 69 ILE A N 1
ATOM 560 C CA . ILE A 1 69 ? -14.648 -10.203 3.789 1.00 92.62 69 ILE A CA 1
ATOM 561 C C . ILE A 1 69 ? -13.529 -10.105 2.742 1.00 92.62 69 ILE A C 1
ATOM 563 O O . ILE A 1 69 ? -13.735 -10.366 1.556 1.00 92.62 69 ILE A O 1
ATOM 567 N N . HIS A 1 70 ? -12.322 -9.757 3.186 1.00 90.56 70 HIS A N 1
ATOM 568 C CA . HIS A 1 70 ? -11.158 -9.591 2.321 1.00 90.56 70 HIS A CA 1
ATOM 569 C C . HIS A 1 70 ? -10.718 -10.899 1.640 1.00 90.56 70 HIS A C 1
ATOM 571 O O . HIS A 1 70 ? -10.230 -10.873 0.510 1.00 90.56 70 HIS A O 1
ATOM 577 N N . GLY A 1 71 ? -10.892 -12.044 2.303 1.00 87.75 71 GLY A N 1
ATOM 578 C CA . GLY A 1 71 ? -10.274 -13.306 1.912 1.00 87.75 71 GLY A CA 1
ATOM 579 C C . GLY A 1 71 ? -10.979 -14.530 2.489 1.00 87.75 71 GLY A C 1
ATOM 580 O O . GLY A 1 71 ? -12.186 -14.710 2.334 1.00 87.75 71 GLY A O 1
ATOM 581 N N . MET A 1 72 ? -10.217 -15.427 3.114 1.00 88.31 72 MET A N 1
ATOM 582 C CA . MET A 1 72 ? -10.783 -16.602 3.772 1.00 88.31 72 MET A CA 1
ATOM 583 C C . MET A 1 72 ? -11.697 -16.173 4.930 1.00 88.31 72 MET A C 1
ATOM 585 O O . MET A 1 72 ? -11.387 -15.209 5.623 1.00 88.31 72 MET A O 1
ATOM 589 N N . PRO A 1 73 ? -12.793 -16.903 5.200 1.00 88.19 73 PRO A N 1
ATOM 590 C CA . PRO A 1 73 ? -13.136 -18.223 4.662 1.00 88.19 73 PRO A CA 1
ATOM 591 C C . PRO A 1 73 ? -13.968 -18.204 3.364 1.00 88.19 73 PRO A C 1
ATOM 593 O O . PRO A 1 73 ? -14.631 -19.199 3.074 1.00 88.19 73 PRO A O 1
ATOM 596 N N . TYR A 1 74 ? -13.977 -17.105 2.595 1.00 82.81 74 TYR A N 1
ATOM 597 C CA . TYR A 1 74 ? -14.721 -16.987 1.326 1.00 82.81 74 TYR A CA 1
ATOM 598 C C . TYR A 1 74 ? -16.234 -17.190 1.461 1.00 82.81 74 TYR A C 1
ATOM 600 O O . TYR A 1 74 ? -16.913 -17.735 0.582 1.00 82.81 74 TYR A O 1
ATOM 608 N N . LYS A 1 75 ? -16.760 -16.768 2.611 1.00 82.12 75 LYS A N 1
ATOM 609 C CA . LYS A 1 75 ? -18.192 -16.740 2.883 1.00 82.12 75 LYS A CA 1
ATOM 610 C C . LYS A 1 75 ? -18.761 -15.415 2.399 1.00 82.12 75 LYS A C 1
ATOM 612 O O . LYS A 1 75 ? -18.112 -14.380 2.523 1.00 82.12 75 LYS A O 1
ATOM 617 N N . SER A 1 76 ? -19.989 -15.465 1.888 1.00 85.38 76 SER A N 1
ATOM 618 C CA . SER A 1 76 ? -20.768 -14.248 1.686 1.00 85.38 76 SER A CA 1
ATOM 619 C C . SER A 1 76 ? -20.912 -13.517 3.021 1.00 85.38 76 SER A C 1
ATOM 621 O O . SER A 1 76 ? -21.219 -14.144 4.041 1.00 85.38 76 SER A O 1
ATOM 623 N N . TRP A 1 77 ? -20.688 -12.207 3.012 1.00 89.62 77 TRP A N 1
ATOM 624 C CA . TRP A 1 77 ? -20.942 -11.343 4.156 1.00 89.62 77 TRP A CA 1
ATOM 625 C C . TRP A 1 77 ? -22.092 -10.410 3.810 1.00 89.62 77 TRP A C 1
ATOM 627 O O . TRP A 1 77 ? -22.038 -9.733 2.795 1.00 89.62 77 TRP A O 1
ATOM 637 N N . ASP A 1 78 ? -23.138 -10.408 4.634 1.00 91.50 78 ASP A N 1
ATOM 638 C CA . ASP A 1 78 ? -24.310 -9.529 4.503 1.00 91.50 78 ASP A CA 1
ATOM 639 C C . ASP A 1 78 ? -25.069 -9.590 3.156 1.00 91.50 78 ASP A C 1
ATOM 641 O O . ASP A 1 78 ? -25.982 -8.810 2.925 1.00 91.50 78 ASP A O 1
ATOM 645 N N . GLU A 1 79 ? -24.789 -10.556 2.276 1.00 87.44 79 GLU A N 1
ATOM 646 C CA . GLU A 1 79 ? -25.538 -10.762 1.033 1.00 87.44 79 GLU A CA 1
ATOM 647 C C . GLU A 1 79 ? -26.297 -12.100 1.059 1.00 87.44 79 GLU A C 1
ATOM 649 O O . GLU A 1 79 ? -25.757 -13.178 0.782 1.00 87.44 79 GLU A O 1
ATOM 654 N N . HIS A 1 80 ? -27.580 -12.027 1.424 1.00 79.62 80 HIS A N 1
ATOM 655 C CA . HIS A 1 80 ? -28.452 -13.192 1.608 1.00 79.62 80 HIS A CA 1
ATOM 656 C C . HIS A 1 80 ? -28.663 -13.987 0.318 1.00 79.62 80 HIS A C 1
ATOM 658 O O . HIS A 1 80 ? -29.020 -13.427 -0.716 1.00 79.62 80 HIS A O 1
ATOM 664 N N . GLY A 1 81 ? -28.540 -15.311 0.411 1.00 70.62 81 GLY A N 1
ATOM 665 C CA . GLY A 1 81 ? -28.834 -16.238 -0.686 1.00 70.62 81 GLY A CA 1
ATOM 666 C C . GLY A 1 81 ? -27.642 -16.587 -1.578 1.00 70.62 81 GLY A C 1
ATOM 667 O O . GLY A 1 81 ? -27.746 -17.563 -2.311 1.00 70.62 81 GLY A O 1
ATOM 668 N N . LEU A 1 82 ? -26.514 -15.875 -1.469 1.00 73.75 82 LEU A N 1
ATOM 669 C CA . LEU A 1 82 ? -25.285 -16.232 -2.181 1.00 73.75 82 LEU A CA 1
ATOM 670 C C . LEU A 1 82 ? -24.634 -17.477 -1.573 1.00 73.75 82 LEU A C 1
ATOM 672 O O . LEU A 1 82 ? -24.240 -17.509 -0.404 1.00 73.75 82 LEU A O 1
ATOM 676 N N . THR A 1 83 ? -24.509 -18.510 -2.391 1.00 67.75 83 THR A N 1
ATOM 677 C CA . THR A 1 83 ? -23.849 -19.773 -2.067 1.00 67.75 83 THR A CA 1
ATOM 678 C C . THR A 1 83 ? -22.332 -19.678 -2.243 1.00 67.75 83 THR A C 1
ATOM 680 O O . THR A 1 83 ? -21.826 -18.884 -3.030 1.00 67.75 83 THR A O 1
ATOM 683 N N . VAL A 1 84 ? -21.579 -20.560 -1.572 1.00 64.19 84 VAL A N 1
ATOM 684 C CA . VAL A 1 84 ? -20.112 -20.678 -1.748 1.00 64.19 84 VAL A CA 1
ATOM 685 C C . VAL A 1 84 ? -19.721 -21.001 -3.203 1.00 64.19 84 VAL A C 1
ATOM 687 O O . VAL A 1 84 ? -18.626 -20.670 -3.657 1.00 64.19 84 VAL A O 1
ATOM 690 N N . GLN A 1 85 ? -20.611 -21.669 -3.946 1.00 62.50 85 GLN A N 1
ATOM 691 C CA . GLN A 1 85 ? -20.409 -21.943 -5.370 1.00 62.50 85 GLN A CA 1
ATOM 692 C C . GLN A 1 85 ? -20.555 -20.671 -6.211 1.00 62.50 85 GLN A C 1
ATOM 694 O O . GLN A 1 85 ? -19.735 -20.444 -7.096 1.00 62.50 85 GLN A O 1
ATOM 699 N N . GLU A 1 86 ? -21.538 -19.821 -5.902 1.00 62.62 86 GLU A N 1
ATOM 700 C CA . GLU A 1 86 ? -21.724 -18.516 -6.554 1.00 62.62 86 GLU A CA 1
ATOM 701 C C . GLU A 1 86 ? -20.625 -17.515 -6.179 1.00 62.62 86 GLU A C 1
ATOM 703 O O . GLU A 1 86 ? -20.243 -16.690 -7.006 1.00 62.62 86 GLU A O 1
ATOM 708 N N . THR A 1 87 ? -20.048 -17.614 -4.975 1.00 61.25 87 THR A N 1
ATOM 709 C CA . THR A 1 87 ? -18.845 -16.844 -4.615 1.00 61.25 87 THR A CA 1
ATOM 710 C C . THR A 1 87 ? -17.572 -17.389 -5.263 1.00 61.25 87 THR A C 1
ATOM 712 O O . THR A 1 87 ? -16.512 -16.778 -5.142 1.00 61.25 87 THR A O 1
ATOM 715 N N . HIS A 1 88 ? -17.642 -18.540 -5.943 1.00 62.47 88 HIS A N 1
ATOM 716 C CA . HIS A 1 88 ? -16.496 -19.259 -6.503 1.00 62.47 88 HIS A CA 1
ATOM 717 C C . HIS A 1 88 ? -15.365 -19.517 -5.487 1.00 62.47 88 HIS A C 1
ATOM 719 O O . HIS A 1 88 ? -14.208 -19.606 -5.889 1.00 62.47 88 HIS A O 1
ATOM 725 N N . ARG A 1 89 ? -15.675 -19.618 -4.181 1.00 63.31 89 ARG A N 1
ATOM 726 C CA . ARG A 1 89 ? -14.676 -19.679 -3.092 1.00 63.31 89 ARG A CA 1
ATOM 727 C C . ARG A 1 89 ? -13.664 -18.515 -3.131 1.00 63.31 89 ARG A C 1
ATOM 729 O O . ARG A 1 89 ? -12.474 -18.731 -2.926 1.00 63.31 89 ARG A O 1
ATOM 736 N N . LYS A 1 90 ? -14.127 -17.287 -3.395 1.00 66.94 90 LYS A N 1
ATOM 737 C CA . LYS A 1 90 ? -13.278 -16.083 -3.442 1.00 66.94 90 LYS A CA 1
ATOM 738 C C . LYS A 1 90 ? -13.602 -15.067 -2.356 1.00 66.94 90 LYS A C 1
ATOM 740 O O . LYS A 1 90 ? -14.691 -15.064 -1.790 1.00 66.94 90 LYS A O 1
ATOM 745 N N . GLY A 1 91 ? -12.614 -14.222 -2.062 1.00 70.94 91 GLY A N 1
ATOM 746 C CA . GLY A 1 91 ? -12.774 -13.047 -1.208 1.00 70.94 91 GLY A CA 1
ATOM 747 C C . GLY A 1 91 ? -13.293 -11.868 -2.023 1.00 70.94 91 GLY A C 1
ATOM 748 O O . GLY A 1 91 ? -13.221 -11.881 -3.251 1.00 70.94 91 GLY A O 1
ATOM 749 N N . TYR A 1 92 ? -13.794 -10.840 -1.347 1.00 82.12 92 TYR A N 1
ATOM 750 C CA . TYR A 1 92 ? -14.329 -9.645 -2.002 1.00 82.12 92 TYR A CA 1
ATOM 751 C C . TYR A 1 92 ? -13.251 -8.622 -2.388 1.00 82.12 92 TYR A C 1
ATOM 753 O O . TYR A 1 92 ? -13.542 -7.687 -3.133 1.00 82.12 92 TYR A O 1
ATOM 761 N N . CYS A 1 93 ? -12.021 -8.776 -1.887 1.00 81.69 93 CYS A N 1
ATOM 762 C CA . CYS A 1 93 ? -10.968 -7.788 -2.089 1.00 81.69 93 CYS A CA 1
ATOM 763 C C . CYS A 1 93 ? -10.536 -7.663 -3.562 1.00 81.69 93 CYS A C 1
ATOM 765 O O . CYS A 1 93 ? -10.415 -8.646 -4.296 1.00 81.69 93 CYS A O 1
ATOM 767 N N . VAL A 1 94 ? -10.241 -6.428 -3.972 1.00 78.38 94 VAL A N 1
ATOM 768 C CA . VAL A 1 94 ? -9.851 -6.043 -5.331 1.00 78.38 94 VAL A CA 1
ATOM 769 C C . VAL A 1 94 ? -8.370 -5.652 -5.399 1.00 78.38 94 VAL A C 1
ATOM 771 O O . VAL A 1 94 ? -8.022 -4.487 -5.263 1.00 78.38 94 VAL A O 1
ATOM 774 N N . HIS A 1 95 ? -7.485 -6.618 -5.645 1.00 83.12 95 HIS A N 1
ATOM 775 C CA . HIS A 1 95 ? -6.089 -6.348 -6.029 1.00 83.12 95 HIS A CA 1
ATOM 776 C C . HIS A 1 95 ? -5.945 -6.324 -7.556 1.00 83.12 95 HIS A C 1
ATOM 778 O O . HIS A 1 95 ? -6.765 -6.915 -8.264 1.00 83.12 95 HIS A O 1
ATOM 784 N N . ALA A 1 96 ? -4.899 -5.669 -8.066 1.00 81.25 96 ALA A N 1
ATOM 785 C CA . ALA A 1 96 ? -4.622 -5.487 -9.493 1.00 81.25 96 ALA A CA 1
ATOM 786 C C . ALA A 1 96 ? -5.793 -4.843 -10.265 1.00 81.25 96 ALA A C 1
ATOM 788 O O . ALA A 1 96 ? -6.049 -5.163 -11.427 1.00 81.25 96 ALA A O 1
ATOM 789 N N . ASN A 1 97 ? -6.530 -3.945 -9.607 1.00 83.56 97 ASN A N 1
ATOM 790 C CA . ASN A 1 97 ? -7.670 -3.235 -10.172 1.00 83.56 97 ASN A CA 1
ATOM 791 C C . ASN A 1 97 ? -7.704 -1.787 -9.668 1.00 83.56 97 ASN A C 1
ATOM 793 O O . ASN A 1 97 ? -7.380 -1.519 -8.513 1.00 83.56 97 ASN A O 1
ATOM 797 N N . SER A 1 98 ? -8.152 -0.852 -10.506 1.00 87.12 98 SER A N 1
ATOM 798 C CA . SER A 1 98 ? -8.272 0.569 -10.156 1.00 87.12 98 SER A CA 1
ATOM 799 C C . SER A 1 98 ? -9.251 0.859 -9.006 1.00 87.12 98 SER A C 1
ATOM 801 O O . SER A 1 98 ? -9.174 1.919 -8.388 1.00 87.12 98 SER A O 1
ATOM 803 N N . LEU A 1 99 ? -10.125 -0.084 -8.641 1.00 90.19 99 LEU A N 1
ATOM 804 C CA . LEU A 1 99 ? -10.952 -0.008 -7.434 1.00 90.19 99 LEU A CA 1
ATOM 805 C C . LEU A 1 99 ? -10.191 -0.264 -6.130 1.00 90.19 99 LEU A C 1
ATOM 807 O O . LEU A 1 99 ? -10.779 -0.043 -5.074 1.00 90.19 99 LEU A O 1
ATOM 811 N N . PHE A 1 100 ? -8.929 -0.703 -6.169 1.00 92.12 100 PHE A N 1
ATOM 812 C CA . PHE A 1 100 ? -8.136 -1.068 -4.989 1.00 92.12 100 PHE A CA 1
ATOM 813 C C . PHE A 1 100 ? -8.265 -0.083 -3.810 1.00 92.12 100 PHE A C 1
ATOM 815 O O . PHE A 1 100 ? -8.787 -0.490 -2.765 1.00 92.12 100 PHE A O 1
ATOM 822 N N . PRO A 1 101 ? -7.897 1.209 -3.933 1.00 96.06 101 PRO A N 1
ATOM 823 C CA . PRO A 1 101 ? -7.995 2.132 -2.800 1.00 96.06 101 PRO A CA 1
ATOM 824 C C . PRO A 1 101 ? -9.452 2.484 -2.453 1.00 96.06 101 PRO A C 1
ATOM 826 O O . PRO A 1 101 ? -9.771 2.796 -1.309 1.00 96.06 101 PRO A O 1
ATOM 829 N N . ILE A 1 102 ? -10.361 2.405 -3.429 1.00 95.94 102 ILE A N 1
ATOM 830 C CA . ILE A 1 102 ? -11.771 2.783 -3.280 1.00 95.94 102 ILE A CA 1
ATOM 831 C C . ILE A 1 102 ? -12.549 1.734 -2.489 1.00 95.94 102 ILE A C 1
ATOM 833 O O . ILE A 1 102 ? -13.358 2.092 -1.641 1.00 95.94 102 ILE A O 1
ATOM 837 N N . TRP A 1 103 ? -12.327 0.450 -2.762 1.00 94.44 103 TRP A N 1
ATOM 838 C CA . TRP A 1 103 ? -13.029 -0.652 -2.104 1.00 94.44 103 TRP A CA 1
ATOM 839 C C . TRP A 1 103 ? -12.656 -0.768 -0.624 1.00 94.44 103 TRP A C 1
ATOM 841 O O . TRP A 1 103 ? -13.515 -1.043 0.211 1.00 94.44 103 TRP A O 1
ATOM 851 N N . HIS A 1 104 ? -11.397 -0.483 -0.279 1.00 97.12 104 HIS A N 1
ATOM 852 C CA . HIS A 1 104 ? -10.938 -0.503 1.110 1.00 97.12 104 HIS A CA 1
ATOM 853 C C . HIS A 1 104 ? -11.544 0.623 1.962 1.00 97.12 104 HIS A C 1
ATOM 855 O O . HIS A 1 104 ? -11.635 0.477 3.177 1.00 97.12 104 HIS A O 1
ATOM 861 N N . ARG A 1 105 ? -12.022 1.721 1.366 1.00 98.06 105 ARG A N 1
ATOM 862 C CA . ARG A 1 105 ? -12.632 2.834 2.109 1.00 98.06 105 ARG A CA 1
ATOM 863 C C . ARG A 1 105 ? -13.901 2.444 2.889 1.00 98.06 105 ARG A C 1
ATOM 865 O O . ARG A 1 105 ? -13.879 2.567 4.113 1.00 98.06 105 ARG A O 1
ATOM 872 N N . PRO A 1 106 ? -14.989 1.945 2.263 1.00 97.94 106 PRO A N 1
ATOM 873 C CA . PRO A 1 106 ? -16.158 1.480 3.010 1.00 97.94 106 PRO A CA 1
ATOM 874 C C . PRO A 1 106 ? -15.828 0.283 3.914 1.00 97.94 106 PRO A C 1
ATOM 876 O O . PRO A 1 106 ? -16.464 0.120 4.953 1.00 97.94 106 PRO A O 1
ATOM 879 N N . TYR A 1 107 ? -14.801 -0.508 3.583 1.00 97.94 107 TYR A N 1
ATOM 880 C CA . TYR A 1 107 ? -14.330 -1.588 4.448 1.00 97.94 107 TYR A CA 1
ATOM 881 C C . TYR A 1 107 ? -13.746 -1.069 5.772 1.00 97.94 107 TYR A C 1
ATOM 883 O O . TYR A 1 107 ? -14.085 -1.559 6.851 1.00 97.94 107 TYR A O 1
ATOM 891 N N . LEU A 1 108 ? -12.913 -0.027 5.705 1.00 98.69 108 LEU A N 1
ATOM 892 C CA . LEU A 1 108 ? -12.399 0.679 6.878 1.00 98.69 108 LEU A CA 1
ATOM 893 C C . LEU A 1 108 ? -13.528 1.363 7.654 1.00 98.69 108 LEU A C 1
ATOM 895 O O . LEU A 1 108 ? -13.524 1.318 8.882 1.00 98.69 108 LEU A O 1
ATOM 899 N N . SER A 1 109 ? -14.504 1.962 6.964 1.00 98.56 109 SER A N 1
ATOM 900 C CA . SER A 1 109 ? -15.681 2.561 7.609 1.00 98.56 109 SER A CA 1
ATOM 901 C C . SER A 1 109 ? -16.524 1.533 8.359 1.00 98.56 109 SER A C 1
ATOM 903 O O . SER A 1 109 ? -16.949 1.825 9.469 1.00 98.56 109 SER A O 1
ATOM 905 N N . LEU A 1 110 ? -16.720 0.326 7.816 1.00 98.56 110 LEU A N 1
ATOM 906 C CA . LEU A 1 110 ? -17.383 -0.779 8.518 1.00 98.56 110 LEU A CA 1
ATOM 907 C C . LEU A 1 110 ? -16.641 -1.145 9.809 1.00 98.56 110 LEU A C 1
ATOM 909 O O . LEU A 1 110 ? -17.252 -1.246 10.870 1.00 98.56 110 LEU A O 1
ATOM 913 N N . TYR A 1 111 ? -15.322 -1.327 9.734 1.00 98.75 111 TYR A N 1
ATOM 914 C CA . TYR A 1 111 ? -14.508 -1.674 10.900 1.00 98.75 111 TYR A CA 1
ATOM 915 C C . TYR A 1 111 ? -14.538 -0.585 11.978 1.00 98.75 111 TYR A C 1
ATOM 917 O O . TYR A 1 111 ? -14.764 -0.874 13.154 1.00 98.75 111 TYR A O 1
ATOM 925 N N . GLU A 1 112 ? -14.352 0.671 11.571 1.00 98.81 112 GLU A N 1
ATOM 926 C CA . GLU A 1 112 ? -14.422 1.842 12.445 1.00 98.81 112 GLU A CA 1
ATOM 927 C C . GLU A 1 112 ? -15.800 1.963 13.107 1.00 98.81 112 GLU A C 1
ATOM 929 O O . GLU A 1 112 ? -15.888 2.027 14.333 1.00 98.81 112 GLU A O 1
ATOM 934 N N . GLN A 1 113 ? -16.876 1.915 12.317 1.00 98.62 113 GLN A N 1
ATOM 935 C CA . GLN A 1 113 ? -18.249 1.987 12.812 1.00 98.62 113 GLN A CA 1
ATOM 936 C C . GLN A 1 113 ? -18.532 0.865 13.812 1.00 98.62 113 GLN A C 1
ATOM 938 O O . GLN A 1 113 ? -19.062 1.126 14.890 1.00 98.62 113 GLN A O 1
ATOM 943 N N . ARG A 1 114 ? -18.117 -0.372 13.514 1.00 98.50 114 ARG A N 1
ATOM 944 C CA . ARG A 1 114 ? -18.373 -1.513 14.395 1.00 98.50 114 ARG A CA 1
ATOM 945 C C . ARG A 1 114 ? -17.680 -1.379 15.749 1.00 98.50 114 ARG A C 1
ATOM 947 O O . ARG A 1 114 ? -18.264 -1.717 16.777 1.00 98.50 114 ARG A O 1
ATOM 954 N N . ILE A 1 115 ? -16.444 -0.887 15.769 1.00 98.81 115 ILE A N 1
ATOM 955 C CA . ILE A 1 115 ? -15.726 -0.603 17.017 1.00 98.81 115 ILE A CA 1
ATOM 956 C C . ILE A 1 115 ? -16.431 0.499 17.803 1.00 98.81 115 ILE A C 1
ATOM 958 O O . ILE A 1 115 ? -16.630 0.339 19.007 1.00 98.81 115 ILE A O 1
ATOM 962 N N . TYR A 1 116 ? -16.821 1.582 17.131 1.00 98.81 116 TYR A N 1
ATOM 963 C CA . TYR A 1 116 ? -17.553 2.684 17.745 1.00 98.81 116 TYR A CA 1
ATOM 964 C C . TYR A 1 116 ? -18.872 2.211 18.380 1.00 98.81 116 TYR A C 1
ATOM 966 O O . TYR A 1 116 ? -19.108 2.487 19.554 1.00 98.81 116 TYR A O 1
ATOM 974 N N . GLU A 1 117 ? -19.677 1.417 17.667 1.00 98.56 117 GLU A N 1
ATOM 975 C CA . GLU A 1 117 ? -20.908 0.808 18.194 1.00 98.56 117 GLU A CA 1
ATOM 976 C C . GLU A 1 117 ? -20.631 0.005 19.473 1.00 98.56 117 GLU A C 1
ATOM 978 O O . GLU A 1 117 ? -21.332 0.142 20.470 1.00 98.56 117 GLU A O 1
ATOM 983 N N . ILE A 1 118 ? -19.560 -0.795 19.498 1.00 98.75 118 ILE A N 1
ATOM 984 C CA . ILE A 1 118 ? -19.178 -1.559 20.695 1.00 98.75 118 ILE A CA 1
ATOM 985 C C . ILE A 1 118 ? -18.764 -0.625 21.844 1.00 98.75 118 ILE A C 1
ATOM 987 O O . ILE A 1 118 ? -19.095 -0.907 22.999 1.00 98.75 118 ILE A O 1
ATOM 991 N N . MET A 1 119 ? -18.072 0.487 21.567 1.00 98.75 119 MET A N 1
ATOM 992 C CA . MET A 1 119 ? -17.734 1.476 22.600 1.00 98.75 119 MET A CA 1
ATOM 993 C C . MET A 1 119 ? -18.994 2.008 23.287 1.00 98.75 119 MET A C 1
ATOM 995 O O . MET A 1 119 ? -19.060 1.987 24.519 1.00 98.75 119 MET A O 1
ATOM 999 N N . VAL A 1 120 ? -19.979 2.457 22.505 1.00 98.50 120 VAL A N 1
ATOM 1000 C CA . VAL A 1 120 ? -21.172 3.148 23.021 1.00 98.50 120 VAL A CA 1
ATOM 1001 C C . VAL A 1 120 ? -22.234 2.195 23.567 1.00 98.50 120 VAL A C 1
ATOM 1003 O O . VAL A 1 120 ? -22.804 2.477 24.617 1.00 98.50 120 VAL A O 1
ATOM 1006 N N . ASP A 1 121 ? -22.444 1.039 22.936 1.00 98.06 121 ASP A N 1
ATOM 1007 C CA . ASP A 1 121 ? -23.527 0.118 23.305 1.00 98.06 121 ASP A CA 1
ATOM 1008 C C . ASP A 1 121 ? -23.105 -0.921 24.354 1.00 98.06 121 ASP A C 1
ATOM 1010 O O . ASP A 1 121 ? -23.953 -1.482 25.052 1.00 98.06 121 ASP A O 1
ATOM 1014 N N . VAL A 1 122 ? -21.803 -1.216 24.466 1.00 98.31 122 VAL A N 1
ATOM 1015 C CA . VAL A 1 122 ? -21.293 -2.310 25.314 1.00 98.31 122 VAL A CA 1
ATOM 1016 C C . VAL A 1 122 ? -20.311 -1.806 26.363 1.00 98.31 122 VAL A C 1
ATOM 1018 O O . VAL A 1 122 ? -20.520 -2.035 27.557 1.00 98.31 122 VAL A O 1
ATOM 1021 N N . ILE A 1 123 ? -19.233 -1.132 25.947 1.00 98.19 123 ILE A N 1
ATOM 1022 C CA . ILE A 1 123 ? -18.141 -0.774 26.861 1.00 98.19 123 ILE A CA 1
ATOM 1023 C C . ILE A 1 123 ? -18.590 0.284 27.865 1.00 98.19 123 ILE A C 1
ATOM 1025 O O . ILE A 1 123 ? -18.501 0.038 29.067 1.00 98.19 123 ILE A O 1
ATOM 1029 N N . ILE A 1 124 ? -19.078 1.438 27.400 1.00 98.25 124 ILE A N 1
ATOM 1030 C CA . ILE A 1 124 ? -19.457 2.560 28.274 1.00 98.25 124 ILE A CA 1
ATOM 1031 C C . ILE A 1 124 ? -20.540 2.142 29.288 1.00 98.25 124 ILE A C 1
ATOM 1033 O O . ILE A 1 124 ? -20.285 2.287 30.490 1.00 98.25 124 ILE A O 1
ATOM 1037 N N . PRO A 1 125 ? -21.668 1.517 28.884 1.00 97.44 125 PRO A N 1
ATOM 1038 C CA . PRO A 1 125 ? -22.660 1.012 29.836 1.00 97.44 125 PRO A CA 1
ATOM 1039 C C . PRO A 1 125 ? -22.082 -0.031 30.806 1.00 97.44 125 PRO A C 1
ATOM 1041 O O . PRO A 1 125 ? -22.429 -0.068 31.992 1.00 97.44 125 PRO A O 1
ATOM 1044 N N . GLY A 1 126 ? -21.159 -0.873 30.329 1.00 96.69 126 GLY A N 1
ATOM 1045 C CA . GLY A 1 126 ? -20.487 -1.899 31.127 1.00 96.69 126 GLY A CA 1
ATOM 1046 C C . GLY A 1 126 ? -19.562 -1.345 32.216 1.00 96.69 126 GLY A C 1
ATOM 1047 O O . GLY A 1 126 ? -19.396 -1.986 33.258 1.00 96.69 126 GLY A O 1
ATOM 1048 N N . LEU A 1 127 ? -18.999 -0.147 32.024 1.00 96.00 127 LEU A N 1
ATOM 1049 C CA . LEU A 1 127 ? -18.123 0.511 32.999 1.00 96.00 127 LEU A CA 1
ATOM 1050 C C . LEU A 1 127 ? -18.874 1.046 34.229 1.00 96.00 127 LEU A C 1
ATOM 1052 O O . LEU A 1 127 ? -18.230 1.294 35.250 1.00 96.00 127 LEU A O 1
ATOM 1056 N N . ARG A 1 128 ? -20.210 1.191 34.163 1.00 93.62 128 ARG A N 1
ATOM 1057 C CA . ARG A 1 128 ? -21.066 1.691 35.262 1.00 93.62 128 ARG A CA 1
ATOM 1058 C C . ARG A 1 128 ? -20.530 2.993 35.868 1.00 93.62 128 ARG A C 1
ATOM 1060 O O . ARG A 1 128 ? -20.334 3.108 37.083 1.00 93.62 128 ARG A O 1
ATOM 1067 N N . LEU A 1 129 ? -20.227 3.944 34.989 1.00 93.81 129 LEU A N 1
ATOM 1068 C CA . LEU A 1 129 ? -19.690 5.250 35.348 1.00 93.81 129 LEU A CA 1
ATOM 1069 C C . LEU A 1 129 ? -20.724 6.070 36.130 1.00 93.81 129 LEU A C 1
ATOM 1071 O O . LEU A 1 129 ? -21.915 5.778 36.148 1.00 93.81 129 LEU A O 1
ATOM 1075 N N . ARG A 1 130 ? -20.254 7.109 36.824 1.00 93.50 130 ARG A N 1
ATOM 1076 C CA . ARG A 1 130 ? -21.157 8.157 37.319 1.00 93.50 130 ARG A CA 1
ATOM 1077 C C . ARG A 1 130 ? -21.554 9.029 36.135 1.00 93.50 130 ARG A C 1
ATOM 1079 O O . ARG A 1 130 ? -20.679 9.308 35.328 1.00 93.50 130 ARG A O 1
ATOM 1086 N N . GLU A 1 131 ? -22.781 9.538 36.123 1.00 91.19 131 GLU A N 1
ATOM 1087 C CA . GLU A 1 131 ? -23.371 10.351 35.041 1.00 91.19 131 GLU A CA 1
ATOM 1088 C C . GLU A 1 131 ? -22.374 11.314 34.364 1.00 91.19 131 GLU A C 1
ATOM 1090 O O . GLU A 1 131 ? -22.027 11.121 33.209 1.00 91.19 131 GLU A O 1
ATOM 1095 N N . ARG A 1 132 ? -21.753 12.240 35.112 1.00 92.31 132 ARG A N 1
ATOM 1096 C CA . ARG A 1 132 ? -20.767 13.186 34.544 1.00 92.31 132 ARG A CA 1
ATOM 1097 C C . ARG A 1 132 ? -19.560 12.525 33.855 1.00 92.31 132 ARG A C 1
ATOM 1099 O O . ARG A 1 132 ? -18.993 13.092 32.928 1.00 92.31 132 ARG A O 1
ATOM 1106 N N . ALA A 1 133 ? -19.094 11.390 34.369 1.00 94.50 133 ALA A N 1
ATOM 1107 C CA . ALA A 1 133 ? -18.009 10.640 33.743 1.00 94.50 133 ALA A CA 1
ATOM 1108 C C . ALA A 1 133 ? -18.517 9.820 32.551 1.00 94.50 133 ALA A C 1
ATOM 1110 O O . ALA A 1 133 ? -17.766 9.609 31.612 1.00 94.50 133 ALA A O 1
ATOM 1111 N N . GLU A 1 134 ? -19.768 9.365 32.573 1.00 96.50 134 GLU A N 1
ATOM 1112 C CA . GLU A 1 134 ? -20.389 8.704 31.428 1.00 96.50 134 GLU A CA 1
ATOM 1113 C C . GLU A 1 134 ? -20.480 9.654 30.231 1.00 96.50 134 GLU A C 1
ATOM 1115 O O . GLU A 1 134 ? -20.005 9.293 29.157 1.00 96.50 134 GLU A O 1
ATOM 1120 N N . ASP A 1 135 ? -20.940 10.891 30.446 1.00 97.25 135 ASP A N 1
ATOM 1121 C CA . ASP A 1 135 ? -21.002 11.932 29.410 1.00 97.25 135 ASP A CA 1
ATOM 1122 C C . ASP A 1 135 ? -19.619 12.218 28.796 1.00 97.25 135 ASP A C 1
ATOM 1124 O O . ASP A 1 135 ? -19.475 12.271 27.577 1.00 97.25 135 ASP A O 1
ATOM 1128 N N . GLU A 1 136 ? -18.572 12.341 29.628 1.00 97.62 136 GLU A N 1
ATOM 1129 C CA . GLU A 1 136 ? -17.184 12.550 29.172 1.00 97.62 136 GLU A CA 1
ATOM 1130 C C . GLU A 1 136 ? -16.710 11.399 28.264 1.00 97.62 136 GLU A C 1
ATOM 1132 O O . GLU A 1 136 ? -16.031 11.614 27.257 1.00 97.62 136 GLU A O 1
ATOM 1137 N N . TRP A 1 137 ? -17.059 10.159 28.615 1.00 98.31 137 TRP A N 1
ATOM 1138 C CA . TRP A 1 137 ? -16.655 8.975 27.858 1.00 98.31 137 TRP A CA 1
ATOM 1139 C C . TRP A 1 137 ? -17.454 8.809 26.569 1.00 98.31 137 TRP A C 1
ATOM 1141 O O . TRP A 1 137 ? -16.877 8.420 25.551 1.00 98.31 137 TRP A O 1
ATOM 1151 N N . GLN A 1 138 ? -18.744 9.142 26.587 1.00 98.25 138 GLN A N 1
ATOM 1152 C CA . GLN A 1 138 ? -19.569 9.204 25.382 1.00 98.25 138 GLN A CA 1
ATOM 1153 C C . GLN A 1 138 ? -19.044 10.272 24.421 1.00 98.25 138 GLN A C 1
ATOM 1155 O O . GLN A 1 138 ? -18.808 9.975 23.252 1.00 98.25 138 GLN A O 1
ATOM 1160 N N . GLU A 1 139 ? -18.741 11.474 24.915 1.00 98.12 139 GLU A N 1
ATOM 1161 C CA . GLU A 1 139 ? -18.162 12.546 24.100 1.00 98.12 139 GLU A CA 1
ATOM 1162 C C . GLU A 1 139 ? -16.823 12.122 23.475 1.00 98.12 139 GLU A C 1
ATOM 1164 O O . GLU A 1 139 ? -16.570 12.378 22.294 1.00 98.12 139 GLU A O 1
ATOM 1169 N N . ALA A 1 140 ? -15.966 11.433 24.235 1.00 98.44 140 ALA A N 1
ATOM 1170 C CA . ALA A 1 140 ? -14.718 10.891 23.708 1.00 98.44 140 ALA A CA 1
ATOM 1171 C C . ALA A 1 140 ? -14.955 9.858 22.592 1.00 98.44 140 ALA A C 1
ATOM 1173 O O . ALA A 1 140 ? -14.252 9.909 21.578 1.00 98.44 140 ALA A O 1
ATOM 1174 N N . ALA A 1 141 ? -15.947 8.972 22.742 1.00 98.69 141 ALA A N 1
ATOM 1175 C CA . ALA A 1 141 ? -16.338 8.002 21.717 1.00 98.69 141 ALA A CA 1
ATOM 1176 C C . ALA A 1 141 ? -16.883 8.683 20.452 1.00 98.69 141 ALA A C 1
ATOM 1178 O O . ALA A 1 141 ? -16.504 8.303 19.347 1.00 98.69 141 ALA A O 1
ATOM 1179 N N . PHE A 1 142 ? -17.711 9.724 20.590 1.00 98.50 142 PHE A N 1
ATOM 1180 C CA . PHE A 1 142 ? -18.281 10.472 19.459 1.00 98.50 142 PHE A CA 1
ATOM 1181 C C . PHE A 1 142 ? -17.202 11.064 18.546 1.00 98.50 142 PHE A C 1
ATOM 1183 O O . PHE A 1 142 ? -17.336 11.051 17.325 1.00 98.50 142 PHE A O 1
ATOM 1190 N N . HIS A 1 143 ? -16.092 11.520 19.124 1.00 98.12 143 HIS A N 1
ATOM 1191 C CA . HIS A 1 143 ? -14.973 12.099 18.379 1.00 98.12 143 HIS A CA 1
ATOM 1192 C C . HIS A 1 143 ? -13.886 11.082 18.001 1.00 98.12 143 HIS A C 1
ATOM 1194 O O . HIS A 1 143 ? -12.854 11.474 17.454 1.00 98.12 143 HIS A O 1
ATOM 1200 N N . TRP A 1 144 ? -14.051 9.797 18.324 1.00 98.69 144 TRP A N 1
ATOM 1201 C CA . TRP A 1 144 ? -13.061 8.779 17.980 1.00 98.69 144 TRP A CA 1
ATOM 1202 C C . TRP A 1 144 ? -13.159 8.408 16.502 1.00 98.69 144 TRP A C 1
ATOM 1204 O O . TRP A 1 144 ? -14.254 8.199 15.983 1.00 98.69 144 TRP A O 1
ATOM 1214 N N . ARG A 1 145 ? -12.013 8.283 15.831 1.00 98.75 145 ARG A N 1
ATOM 1215 C CA . ARG A 1 145 ? -11.885 7.706 14.487 1.00 98.75 145 ARG A CA 1
ATOM 1216 C C . ARG A 1 145 ? -10.694 6.756 14.454 1.00 98.75 145 ARG A C 1
ATOM 1218 O O . ARG A 1 145 ? -9.781 6.883 15.272 1.00 98.75 145 ARG A O 1
ATOM 1225 N N . LEU A 1 146 ? -10.698 5.814 13.515 1.00 98.81 146 LEU A N 1
ATOM 1226 C CA . LEU A 1 146 ? -9.650 4.809 13.367 1.00 98.81 146 LEU A CA 1
ATOM 1227 C C . LEU A 1 146 ? -8.295 5.495 13.111 1.00 98.81 146 LEU A C 1
ATOM 1229 O O . LEU A 1 146 ? -8.141 6.146 12.078 1.00 98.81 146 LEU A O 1
ATOM 1233 N N . PRO A 1 147 ? -7.291 5.360 13.996 1.00 98.75 147 PRO A N 1
ATOM 1234 C CA . PRO A 1 147 ? -5.975 5.935 13.736 1.00 98.75 147 PRO A CA 1
ATOM 1235 C C . PRO A 1 147 ? -5.299 5.277 12.524 1.00 98.75 147 PRO A C 1
ATOM 1237 O O . PRO A 1 147 ? -5.604 4.138 12.168 1.00 98.75 147 PRO A O 1
ATOM 1240 N N . PHE A 1 148 ? -4.354 5.974 11.900 1.00 98.69 148 PHE A N 1
ATOM 1241 C CA . PHE A 1 148 ? -3.522 5.437 10.821 1.00 98.69 148 PHE A CA 1
ATOM 1242 C C . PHE A 1 148 ? -2.090 5.188 11.299 1.00 98.69 148 PHE A C 1
ATOM 1244 O O . PHE A 1 148 ? -1.605 5.851 12.211 1.00 98.69 148 PHE A O 1
ATOM 1251 N N . TRP A 1 149 ? -1.396 4.233 10.683 1.00 97.94 149 TRP A N 1
ATOM 1252 C CA . TRP A 1 149 ? 0.028 4.000 10.929 1.00 97.94 149 TRP A CA 1
ATOM 1253 C C . TRP A 1 149 ? 0.855 4.558 9.772 1.00 97.94 149 TRP A C 1
ATOM 1255 O O . TRP A 1 149 ? 0.940 3.936 8.712 1.00 97.94 149 TRP A O 1
ATOM 1265 N N . ASP A 1 150 ? 1.469 5.725 9.980 1.00 95.75 150 ASP A N 1
ATOM 1266 C CA . ASP A 1 150 ? 2.354 6.349 8.995 1.00 95.75 150 ASP A CA 1
ATOM 1267 C C . ASP A 1 150 ? 3.747 5.709 9.023 1.00 95.75 150 ASP A C 1
ATOM 1269 O O . ASP A 1 150 ? 4.705 6.248 9.579 1.00 95.75 150 ASP A O 1
ATOM 1273 N N . TRP A 1 151 ? 3.859 4.529 8.413 1.00 94.12 151 TRP A N 1
ATOM 1274 C CA . TRP A 1 151 ? 5.131 3.822 8.244 1.00 94.12 151 TRP A CA 1
ATOM 1275 C C . TRP A 1 151 ? 6.122 4.564 7.335 1.00 94.12 151 TRP A C 1
ATOM 1277 O O . TRP A 1 151 ? 7.294 4.196 7.301 1.00 94.12 151 TRP A O 1
ATOM 1287 N N . ALA A 1 152 ? 5.690 5.588 6.589 1.00 92.56 152 ALA A N 1
ATOM 1288 C CA . ALA A 1 152 ? 6.576 6.385 5.745 1.00 92.56 152 ALA A CA 1
ATOM 1289 C C . ALA A 1 152 ? 7.314 7.440 6.578 1.00 92.56 152 ALA A C 1
ATOM 1291 O O . ALA A 1 152 ? 8.513 7.638 6.401 1.00 92.56 152 ALA A O 1
ATOM 1292 N N . LYS A 1 153 ? 6.618 8.097 7.508 1.00 89.56 153 LYS A N 1
ATOM 1293 C CA . LYS A 1 153 ? 7.201 9.073 8.437 1.00 89.56 153 LYS A CA 1
ATOM 1294 C C . LYS A 1 153 ? 7.868 8.405 9.639 1.00 89.56 153 LYS A C 1
ATOM 1296 O O . LYS A 1 153 ? 8.931 8.834 10.064 1.00 89.56 153 LYS A O 1
ATOM 1301 N N . ASN A 1 154 ? 7.247 7.359 10.182 1.00 90.31 154 ASN A N 1
ATOM 1302 C CA . ASN A 1 154 ? 7.703 6.622 11.359 1.00 90.31 154 ASN A CA 1
ATOM 1303 C C . ASN A 1 154 ? 7.902 5.138 10.988 1.00 90.31 154 ASN A C 1
ATOM 1305 O O . ASN A 1 154 ? 6.992 4.331 11.210 1.00 90.31 154 ASN A O 1
ATOM 1309 N N . PRO A 1 155 ? 9.066 4.749 10.430 1.00 91.25 155 PRO A N 1
ATOM 1310 C CA . PRO A 1 155 ? 9.300 3.437 9.808 1.00 91.25 155 PRO A CA 1
ATOM 1311 C C . PRO A 1 155 ? 9.528 2.300 10.815 1.00 91.25 155 PRO A C 1
ATOM 1313 O O . PRO A 1 155 ? 10.532 1.591 10.789 1.00 91.25 155 PRO A O 1
ATOM 1316 N N . GLN A 1 156 ? 8.576 2.122 11.723 1.00 93.56 156 GLN A N 1
ATOM 1317 C CA . GLN A 1 156 ? 8.568 1.087 12.747 1.00 93.56 156 GLN A CA 1
ATOM 1318 C C . GLN A 1 156 ? 7.135 0.729 13.137 1.00 93.56 156 GLN A C 1
ATOM 1320 O O . GLN A 1 156 ? 6.226 1.558 13.058 1.00 93.56 156 GLN A O 1
ATOM 1325 N N . ILE A 1 157 ? 6.942 -0.499 13.611 1.00 96.88 157 ILE A N 1
ATOM 1326 C CA . ILE A 1 157 ? 5.691 -0.943 14.226 1.00 96.88 157 ILE A CA 1
ATOM 1327 C C . ILE A 1 157 ? 5.340 0.001 15.393 1.00 96.88 157 ILE A C 1
ATOM 1329 O O . ILE A 1 157 ? 6.202 0.241 16.248 1.00 96.88 157 ILE A O 1
ATOM 1333 N N . PRO A 1 158 ? 4.093 0.511 15.485 1.00 97.38 158 PRO A N 1
ATOM 1334 C CA . PRO A 1 158 ? 3.693 1.408 16.561 1.00 97.38 158 PRO A CA 1
ATOM 1335 C C . PRO A 1 158 ? 3.921 0.792 17.938 1.00 97.38 158 PRO A C 1
ATOM 1337 O O . PRO A 1 158 ? 3.587 -0.370 18.192 1.00 97.38 158 PRO A O 1
ATOM 1340 N N . LYS A 1 159 ? 4.461 1.590 18.859 1.00 95.31 159 LYS A N 1
ATOM 1341 C CA . LYS A 1 159 ? 4.995 1.106 20.138 1.00 95.31 159 LYS A CA 1
ATOM 1342 C C . LYS A 1 159 ? 3.960 0.346 20.967 1.00 95.31 159 LYS A C 1
ATOM 1344 O O . LYS A 1 159 ? 4.272 -0.705 21.526 1.00 95.31 159 LYS A O 1
ATOM 1349 N N . LEU A 1 160 ? 2.713 0.825 21.013 1.00 96.75 160 LEU A N 1
ATOM 1350 C CA . LEU A 1 160 ? 1.635 0.155 21.749 1.00 96.75 160 LEU A CA 1
ATOM 1351 C C . LEU A 1 160 ? 1.343 -1.251 21.205 1.00 96.75 160 LEU A C 1
ATOM 1353 O O . LEU A 1 160 ? 0.972 -2.129 21.977 1.00 96.75 160 LEU A O 1
ATOM 1357 N N . MET A 1 161 ? 1.545 -1.494 19.907 1.00 97.75 161 MET A N 1
ATOM 1358 C CA . MET A 1 161 ? 1.330 -2.798 19.265 1.00 97.75 161 MET A CA 1
ATOM 1359 C C . MET A 1 161 ? 2.453 -3.798 19.568 1.00 97.75 161 MET A C 1
ATOM 1361 O O . MET A 1 161 ? 2.324 -4.981 19.257 1.00 97.75 161 MET A O 1
ATOM 1365 N N . CYS A 1 162 ? 3.552 -3.355 20.186 1.00 97.56 162 CYS A N 1
ATOM 1366 C CA . CYS A 1 162 ? 4.684 -4.212 20.532 1.00 97.56 162 CYS A CA 1
ATOM 1367 C C . CYS A 1 162 ? 4.516 -4.941 21.871 1.00 97.56 162 CYS A C 1
ATOM 1369 O O . CYS A 1 162 ? 5.178 -5.953 22.106 1.00 97.56 162 CYS A O 1
ATOM 1371 N N . PHE A 1 163 ? 3.627 -4.472 22.749 1.00 97.19 163 PHE A N 1
ATOM 1372 C CA . PHE A 1 163 ? 3.440 -5.060 24.074 1.00 97.19 163 PHE A CA 1
ATOM 1373 C C . PHE A 1 163 ? 2.380 -6.160 24.065 1.00 97.19 163 PHE A C 1
ATOM 1375 O O . PHE A 1 163 ? 1.243 -5.928 23.672 1.00 97.19 163 PHE A O 1
ATOM 1382 N N . LYS A 1 164 ? 2.700 -7.346 24.593 1.00 97.62 164 LYS A N 1
ATOM 1383 C CA . LYS A 1 164 ? 1.738 -8.462 24.710 1.00 97.62 164 LYS A CA 1
ATOM 1384 C C . LYS A 1 164 ? 0.562 -8.155 25.646 1.00 97.62 164 LYS A C 1
ATOM 1386 O O . LYS A 1 164 ? -0.529 -8.697 25.473 1.00 97.62 164 LYS A O 1
ATOM 1391 N N . ARG A 1 165 ? 0.795 -7.328 26.666 1.00 98.12 165 ARG A N 1
ATOM 1392 C CA . ARG A 1 165 ? -0.192 -6.925 27.672 1.00 98.12 165 ARG A CA 1
ATOM 1393 C C . ARG A 1 165 ? -0.121 -5.428 27.903 1.00 98.12 165 ARG A C 1
ATOM 1395 O O . ARG A 1 165 ? 0.968 -4.863 27.875 1.00 98.12 165 ARG A O 1
ATOM 1402 N N . ILE A 1 166 ? -1.270 -4.822 28.172 1.00 96.75 166 ILE A N 1
ATOM 1403 C CA . ILE A 1 166 ? -1.395 -3.401 28.497 1.00 96.75 166 ILE A CA 1
ATOM 1404 C C . ILE A 1 166 ? -1.974 -3.276 29.903 1.00 96.75 166 ILE A C 1
ATOM 1406 O O . ILE A 1 166 ? -2.929 -3.973 30.255 1.00 96.75 166 ILE A O 1
ATOM 1410 N N . GLN A 1 167 ? -1.400 -2.375 30.697 1.00 95.88 167 GLN A N 1
ATOM 1411 C CA . GLN A 1 167 ? -1.954 -1.974 31.982 1.00 95.88 167 GLN A CA 1
ATOM 1412 C C . GLN A 1 167 ? -2.805 -0.715 31.800 1.00 95.88 167 GLN A C 1
ATOM 1414 O O . GLN A 1 167 ? -2.293 0.362 31.500 1.00 95.88 167 GLN A O 1
ATOM 1419 N N . LEU A 1 168 ? -4.112 -0.855 31.995 1.00 94.38 168 LEU A N 1
ATOM 1420 C CA . LEU A 1 168 ? -5.061 0.249 31.978 1.00 94.38 168 LEU A CA 1
ATOM 1421 C C . LEU A 1 168 ? -5.130 0.888 33.367 1.00 94.38 168 LEU A C 1
ATOM 1423 O O . LEU A 1 168 ? -5.187 0.188 34.380 1.00 94.38 168 LEU A O 1
ATOM 1427 N N . ARG A 1 169 ? -5.129 2.226 33.418 1.00 88.69 169 ARG A N 1
ATOM 1428 C CA . ARG A 1 169 ? -5.299 2.984 34.672 1.00 88.69 169 ARG A CA 1
ATOM 1429 C C . ARG A 1 169 ? -6.759 3.032 35.118 1.00 88.69 169 ARG A C 1
ATOM 1431 O O . ARG A 1 169 ? -7.034 2.982 36.313 1.00 88.69 169 ARG A O 1
ATOM 1438 N N . PHE A 1 170 ? -7.682 3.118 34.164 1.00 86.62 170 PHE A N 1
ATOM 1439 C CA . PHE A 1 170 ? -9.114 3.087 34.414 1.00 86.62 170 PHE A CA 1
ATOM 1440 C C . PHE A 1 170 ? -9.828 2.365 33.258 1.00 86.62 170 PHE A C 1
ATOM 1442 O O . PHE A 1 170 ? -9.619 2.771 32.120 1.00 86.62 170 PHE A O 1
ATOM 1449 N N . PRO A 1 171 ? -10.657 1.342 33.530 1.00 86.69 171 PRO A N 1
ATOM 1450 C CA . PRO A 1 171 ? -10.666 0.591 34.785 1.00 86.69 171 PRO A CA 1
ATOM 1451 C C . PRO A 1 171 ? -9.263 0.023 35.068 1.00 86.69 171 PRO A C 1
ATOM 1453 O O . PRO A 1 171 ? -8.518 -0.292 34.142 1.00 86.69 171 PRO A O 1
ATOM 1456 N N . ALA A 1 172 ? -8.869 -0.064 36.339 1.00 92.69 172 ALA A N 1
ATOM 1457 C CA . ALA A 1 172 ? -7.553 -0.585 36.696 1.00 92.69 172 ALA A CA 1
ATOM 1458 C C . ALA A 1 172 ? -7.496 -2.092 36.406 1.00 92.69 172 ALA A C 1
ATOM 1460 O O . ALA A 1 172 ? -8.034 -2.900 37.163 1.00 92.69 172 ALA A O 1
ATOM 1461 N N . MET A 1 173 ? -6.877 -2.476 35.292 1.00 94.56 173 MET A N 1
ATOM 1462 C CA . MET A 1 173 ? -6.763 -3.873 34.875 1.00 94.56 173 MET A CA 1
ATOM 1463 C C . MET A 1 173 ? -5.554 -4.088 33.968 1.00 94.56 173 MET A C 1
ATOM 1465 O O . MET A 1 173 ? -5.055 -3.163 33.334 1.00 94.56 173 MET A O 1
ATOM 1469 N N . THR A 1 174 ? -5.090 -5.332 33.891 1.00 96.94 174 THR A N 1
ATOM 1470 C CA . THR A 1 174 ? -4.138 -5.760 32.861 1.00 96.94 174 THR A CA 1
ATOM 1471 C C . THR A 1 174 ? -4.882 -6.603 31.841 1.00 96.94 174 THR A C 1
ATOM 1473 O O . THR A 1 174 ? -5.504 -7.599 32.210 1.00 96.94 174 THR A O 1
ATOM 1476 N N . VAL A 1 175 ? -4.807 -6.221 30.571 1.00 96.50 175 VAL A N 1
ATOM 1477 C CA . VAL A 1 175 ? -5.453 -6.933 29.462 1.00 96.50 175 VAL A CA 1
ATOM 1478 C C . VAL A 1 175 ? -4.404 -7.501 28.515 1.00 96.50 175 VAL A C 1
ATOM 1480 O O . VAL A 1 175 ? -3.333 -6.918 28.337 1.00 96.50 175 VAL A O 1
ATOM 1483 N N . ASP A 1 176 ? -4.708 -8.644 27.899 1.00 96.62 176 ASP A N 1
ATOM 1484 C CA . ASP A 1 176 ? -3.999 -9.069 26.692 1.00 96.62 176 ASP A CA 1
ATOM 1485 C C . ASP A 1 176 ? -4.259 -8.021 25.601 1.00 96.62 176 ASP A C 1
ATOM 1487 O O . ASP A 1 176 ? -5.402 -7.617 25.392 1.00 96.62 176 ASP A O 1
ATOM 1491 N N . ASN A 1 177 ? -3.196 -7.548 24.953 1.00 98.06 177 ASN A N 1
ATOM 1492 C CA . ASN A 1 177 ? -3.280 -6.452 23.997 1.00 98.06 177 ASN A CA 1
ATOM 1493 C C . ASN A 1 177 ? -3.911 -6.925 22.674 1.00 98.06 177 ASN A C 1
ATOM 1495 O O . ASN A 1 177 ? -3.271 -7.713 21.970 1.00 98.06 177 ASN A O 1
ATOM 1499 N N . PRO A 1 178 ? -5.101 -6.428 22.290 1.00 98.25 178 PRO A N 1
ATOM 1500 C CA . PRO A 1 178 ? -5.751 -6.846 21.052 1.00 98.25 178 PRO A CA 1
ATOM 1501 C C . PRO A 1 178 ? -5.067 -6.298 19.789 1.00 98.25 178 PRO A C 1
ATOM 1503 O O . PRO A 1 178 ? -5.370 -6.769 18.698 1.00 98.25 178 PRO A O 1
ATOM 1506 N N . PHE A 1 179 ? -4.134 -5.341 19.910 1.00 98.31 179 PHE A N 1
ATOM 1507 C CA . PHE A 1 179 ? -3.307 -4.861 18.795 1.00 98.31 179 PHE A CA 1
ATOM 1508 C C . PHE A 1 179 ? -2.057 -5.717 18.547 1.00 98.31 179 PHE A C 1
ATOM 1510 O O . PHE A 1 179 ? -1.452 -5.632 17.480 1.00 98.31 179 PHE A O 1
ATOM 1517 N N . TYR A 1 180 ? -1.634 -6.513 19.536 1.00 98.50 180 TYR A N 1
ATOM 1518 C CA . TYR A 1 180 ? -0.395 -7.293 19.455 1.00 98.50 180 TYR A CA 1
ATOM 1519 C C . TYR A 1 180 ? -0.507 -8.422 18.427 1.00 98.50 180 TYR A C 1
ATOM 1521 O O . TYR A 1 180 ? 0.415 -8.641 17.647 1.00 98.50 180 TYR A O 1
ATOM 1529 N N . LYS A 1 181 ? -1.645 -9.124 18.439 1.00 98.12 181 LYS A N 1
ATOM 1530 C CA . LYS A 1 181 ? -2.087 -10.107 17.443 1.00 98.12 181 LYS A CA 1
ATOM 1531 C C . LYS A 1 181 ? -3.551 -10.453 17.697 1.00 98.12 181 LYS A C 1
ATOM 1533 O O . LYS A 1 181 ? -4.009 -10.356 18.838 1.00 98.12 181 LYS A O 1
ATOM 1538 N N . PHE A 1 182 ? -4.250 -10.935 16.679 1.00 98.50 182 PHE A N 1
ATOM 1539 C CA . PHE A 1 182 ? -5.577 -11.515 16.864 1.00 98.50 182 PHE A CA 1
ATOM 1540 C C . PHE A 1 182 ? -5.460 -12.938 17.421 1.00 98.50 182 PHE A C 1
ATOM 1542 O O . PHE A 1 182 ? -4.528 -13.671 17.087 1.00 98.50 182 PHE A O 1
ATOM 1549 N N . LYS A 1 183 ? -6.407 -13.330 18.278 1.00 98.12 183 LYS A N 1
ATOM 1550 C CA . LYS A 1 183 ? -6.572 -14.697 18.783 1.00 98.12 183 LYS A CA 1
ATOM 1551 C C . LYS A 1 183 ? -8.025 -15.114 18.610 1.00 98.12 183 LYS A C 1
ATOM 1553 O O . LYS A 1 183 ? -8.923 -14.382 19.015 1.00 98.12 183 LYS A O 1
ATOM 1558 N N . MET A 1 184 ? -8.237 -16.317 18.098 1.00 98.00 184 MET A N 1
ATOM 1559 C CA . MET A 1 184 ? -9.556 -16.918 17.997 1.00 98.00 184 MET A CA 1
ATOM 1560 C C . MET A 1 184 ? -10.189 -17.072 19.390 1.00 98.00 184 MET A C 1
ATOM 1562 O O . MET A 1 184 ? -9.518 -17.530 20.330 1.00 98.00 184 MET A O 1
ATOM 1566 N N . PRO A 1 185 ? -11.484 -16.742 19.541 1.00 96.62 185 PRO A N 1
ATOM 1567 C CA . PRO A 1 185 ? -12.249 -17.047 20.741 1.00 96.62 185 PRO A CA 1
ATOM 1568 C C . PRO A 1 185 ? -12.063 -18.504 21.178 1.00 96.62 185 PRO A C 1
ATOM 1570 O O . PRO A 1 185 ? -12.018 -19.418 20.358 1.00 96.62 185 PRO A O 1
ATOM 1573 N N . LYS A 1 186 ? -11.918 -18.717 22.493 1.00 93.50 186 LYS A N 1
ATOM 1574 C CA . LYS A 1 186 ? -11.707 -20.039 23.120 1.00 93.50 186 LYS A CA 1
ATOM 1575 C C . LYS A 1 186 ? -10.464 -20.810 22.633 1.00 93.50 186 LYS A C 1
ATOM 1577 O O . LYS A 1 186 ? -10.307 -21.972 22.995 1.00 93.50 186 LYS A O 1
ATOM 1582 N N . GLY A 1 187 ? -9.566 -20.179 21.870 1.00 93.88 187 GLY A N 1
ATOM 1583 C CA . GLY A 1 187 ? -8.388 -20.842 21.303 1.00 93.88 187 GLY A CA 1
ATOM 1584 C C . GLY A 1 187 ? -8.733 -21.862 20.217 1.00 93.88 187 GLY A C 1
ATOM 1585 O O . GLY A 1 187 ? -7.973 -22.804 19.999 1.00 93.88 187 GLY A O 1
ATOM 1586 N N . GLU A 1 188 ? -9.885 -21.709 19.564 1.00 96.62 188 GLU A N 1
ATOM 1587 C CA . GLU A 1 188 ? -10.309 -22.593 18.482 1.00 96.62 188 GLU A CA 1
ATOM 1588 C C . GLU A 1 188 ? -9.443 -22.402 17.234 1.00 96.62 188 GLU A C 1
ATOM 1590 O O . GLU A 1 188 ? -8.992 -21.301 16.920 1.00 96.62 188 GLU A O 1
ATOM 1595 N N . LYS A 1 189 ? -9.223 -23.495 16.501 1.00 96.44 189 LYS A N 1
ATOM 1596 C CA . LYS A 1 189 ? -8.499 -23.465 15.229 1.00 96.44 189 LYS A CA 1
ATOM 1597 C C . LYS A 1 189 ? -9.329 -22.751 14.168 1.00 96.44 189 LYS A C 1
ATOM 1599 O O . LYS A 1 189 ? -10.522 -23.032 14.028 1.00 96.44 189 LYS A O 1
ATOM 1604 N N . MET A 1 190 ? -8.700 -21.913 13.350 1.00 96.94 190 MET A N 1
ATOM 1605 C CA . MET A 1 190 ? -9.380 -21.206 12.259 1.00 96.94 190 MET A CA 1
ATOM 1606 C C . MET A 1 190 ? -10.020 -22.160 11.227 1.00 96.94 190 MET A C 1
ATOM 1608 O O . MET A 1 190 ? -11.034 -21.809 10.617 1.00 96.94 190 MET A O 1
ATOM 1612 N N . ARG A 1 191 ? -9.513 -23.398 11.078 1.00 95.19 191 ARG A N 1
ATOM 1613 C CA . ARG A 1 191 ? -10.109 -24.449 10.224 1.00 95.19 191 ARG A CA 1
ATOM 1614 C C . ARG A 1 191 ? -11.560 -24.752 10.581 1.00 95.19 191 ARG A C 1
ATOM 1616 O O . ARG A 1 191 ? -12.351 -25.010 9.678 1.00 95.19 191 ARG A O 1
ATOM 1623 N N . VAL A 1 192 ? -11.928 -24.674 11.865 1.00 95.69 192 VAL A N 1
ATOM 1624 C CA . VAL A 1 192 ? -13.316 -24.873 12.332 1.00 95.69 192 VAL A CA 1
ATOM 1625 C C . VAL A 1 192 ? -14.279 -23.926 11.609 1.00 95.69 192 VAL A C 1
ATOM 1627 O O . VAL A 1 192 ? -15.425 -24.281 11.347 1.00 95.69 192 VAL A O 1
ATOM 1630 N N . TYR A 1 193 ? -13.791 -22.750 11.216 1.00 94.06 193 TYR A N 1
ATOM 1631 C CA . TYR A 1 193 ? -14.577 -21.699 10.582 1.00 94.06 193 TYR A CA 1
ATOM 1632 C C . TYR A 1 193 ? -14.324 -21.551 9.074 1.00 94.06 193 TYR A C 1
ATOM 1634 O O . TYR A 1 193 ? -14.920 -20.668 8.451 1.00 94.06 193 TYR A O 1
ATOM 1642 N N . GLY A 1 194 ? -13.528 -22.447 8.478 1.00 90.44 194 GLY A N 1
ATOM 1643 C CA . GLY A 1 194 ? -13.318 -22.552 7.030 1.00 90.44 194 GLY A CA 1
ATOM 1644 C C . GLY A 1 194 ? -11.990 -21.999 6.506 1.00 90.44 194 GLY A C 1
ATOM 1645 O O . GLY A 1 194 ? -11.810 -21.952 5.293 1.00 90.44 194 GLY A O 1
ATOM 1646 N N . VAL A 1 195 ? -11.055 -21.590 7.371 1.00 92.00 195 VAL A N 1
ATOM 1647 C CA . VAL A 1 195 ? -9.711 -21.182 6.918 1.00 92.00 195 VAL A CA 1
ATOM 1648 C C . VAL A 1 195 ? -8.909 -22.419 6.527 1.00 92.00 195 VAL A C 1
ATOM 1650 O O . VAL A 1 195 ? -8.836 -23.396 7.276 1.00 92.00 195 VAL A O 1
ATOM 1653 N N . GLY A 1 196 ? -8.344 -22.385 5.324 1.00 88.50 196 GLY A N 1
ATOM 1654 C CA . GLY A 1 196 ? -7.657 -23.516 4.717 1.00 88.50 196 GLY A CA 1
ATOM 1655 C C . GLY A 1 196 ? -6.139 -23.445 4.816 1.00 88.50 196 GLY A C 1
ATOM 1656 O O . GLY A 1 196 ? -5.561 -22.701 5.607 1.00 88.50 196 GLY A O 1
ATOM 1657 N N . THR A 1 197 ? -5.505 -24.242 3.969 1.00 86.62 197 THR A N 1
ATOM 1658 C CA . THR A 1 197 ? -4.057 -24.334 3.830 1.00 86.62 197 THR A CA 1
ATOM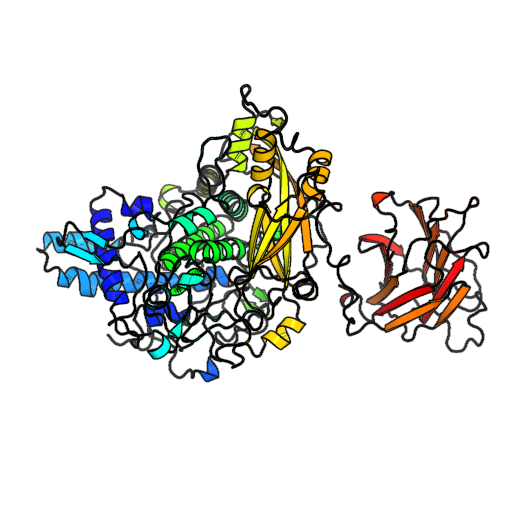 1659 C C . THR A 1 197 ? -3.638 -23.732 2.491 1.00 86.62 197 THR A C 1
ATOM 1661 O O . THR A 1 197 ? -4.264 -24.028 1.473 1.00 86.62 197 THR A O 1
ATOM 1664 N N . LEU A 1 198 ? -2.581 -22.919 2.477 1.00 80.50 198 LEU A N 1
ATOM 1665 C CA . LEU A 1 198 ? -1.909 -22.504 1.244 1.00 80.50 198 LEU A CA 1
ATOM 1666 C C . LEU A 1 198 ? -0.695 -23.404 1.022 1.00 80.50 198 LEU A C 1
ATOM 1668 O O . LEU A 1 198 ? 0.103 -23.612 1.935 1.00 80.50 198 LEU A O 1
ATOM 1672 N N . LYS A 1 199 ? -0.560 -23.955 -0.180 1.00 74.75 199 LYS A N 1
ATOM 1673 C CA . LYS A 1 199 ? 0.567 -24.806 -0.554 1.00 74.75 199 LYS A CA 1
ATOM 1674 C C . LYS A 1 199 ? 1.154 -24.283 -1.853 1.00 74.75 199 LYS A C 1
ATOM 1676 O O . LYS A 1 199 ? 0.424 -24.135 -2.827 1.00 74.75 199 LYS A O 1
ATOM 1681 N N . SER A 1 200 ? 2.461 -24.043 -1.857 1.00 65.56 200 SER A N 1
ATOM 1682 C CA . SER A 1 200 ? 3.173 -23.823 -3.108 1.00 65.56 200 SER A CA 1
ATOM 1683 C C . SER A 1 200 ? 3.392 -25.179 -3.791 1.00 65.56 200 SER A C 1
ATOM 1685 O O . SER A 1 200 ? 3.808 -26.125 -3.120 1.00 65.56 200 SER A O 1
ATOM 1687 N N . PRO A 1 201 ? 3.147 -25.315 -5.104 1.00 59.59 201 PRO A N 1
ATOM 1688 C CA . PRO A 1 201 ? 3.544 -26.513 -5.847 1.00 59.59 201 PRO A CA 1
ATOM 1689 C C . PRO A 1 201 ? 5.070 -26.717 -5.851 1.00 59.59 201 PRO A C 1
ATOM 1691 O O . PRO A 1 201 ? 5.552 -27.817 -6.117 1.00 59.59 201 PRO A O 1
ATOM 1694 N N . ASP A 1 202 ? 5.825 -25.670 -5.516 1.00 61.72 202 ASP A N 1
ATOM 1695 C CA . ASP A 1 202 ? 7.255 -25.562 -5.776 1.00 61.72 202 ASP A CA 1
ATOM 1696 C C . ASP A 1 202 ? 8.127 -25.858 -4.555 1.00 61.72 202 ASP A C 1
ATOM 1698 O O . ASP A 1 202 ? 9.315 -26.148 -4.712 1.00 61.72 202 ASP A O 1
ATOM 1702 N N . PHE A 1 203 ? 7.534 -25.811 -3.361 1.00 64.19 203 PHE A N 1
ATOM 1703 C CA . PHE A 1 203 ? 8.193 -26.023 -2.077 1.00 64.19 203 PHE A CA 1
ATOM 1704 C C . PHE A 1 203 ? 7.370 -26.991 -1.224 1.00 64.19 203 PHE A C 1
ATOM 1706 O O . PHE A 1 203 ? 6.142 -26.944 -1.224 1.00 64.19 203 PHE A O 1
ATOM 1713 N N . GLU A 1 204 ? 8.041 -27.864 -0.466 1.00 64.19 204 GLU A N 1
ATOM 1714 C CA . GLU A 1 204 ? 7.360 -28.773 0.475 1.00 64.19 204 GLU A CA 1
ATOM 1715 C C . GLU A 1 204 ? 6.634 -28.004 1.591 1.00 64.19 204 GLU A C 1
ATOM 1717 O O . GLU A 1 204 ? 5.611 -28.452 2.119 1.00 64.19 204 GLU A O 1
ATOM 1722 N N . ASP A 1 205 ? 7.156 -26.819 1.908 1.00 71.19 205 ASP A N 1
ATOM 1723 C CA . ASP A 1 205 ? 6.630 -25.909 2.907 1.00 71.19 205 ASP A CA 1
ATOM 1724 C C . ASP A 1 205 ? 5.174 -25.527 2.624 1.00 71.19 205 ASP A C 1
ATOM 1726 O O . ASP A 1 205 ? 4.834 -24.841 1.660 1.00 71.19 205 ASP A O 1
ATOM 1730 N N . THR A 1 206 ? 4.304 -25.971 3.522 1.00 79.94 206 THR A N 1
ATOM 1731 C CA . THR A 1 206 ? 2.867 -25.740 3.461 1.00 79.94 206 THR A CA 1
ATOM 1732 C C . THR A 1 206 ? 2.463 -24.773 4.574 1.00 79.94 206 THR A C 1
ATOM 1734 O O . THR A 1 206 ? 2.819 -24.966 5.736 1.00 79.94 206 THR A O 1
ATOM 1737 N N . LEU A 1 207 ? 1.703 -23.730 4.235 1.00 87.44 207 LEU A N 1
ATOM 1738 C CA . LEU A 1 207 ? 1.210 -22.727 5.180 1.00 87.44 207 LEU A CA 1
ATOM 1739 C C . LEU A 1 207 ? -0.193 -23.117 5.654 1.00 87.44 207 LEU A C 1
ATOM 1741 O O . LEU A 1 207 ? -1.218 -22.771 5.059 1.00 87.44 207 LEU A O 1
ATOM 1745 N N . GLU A 1 208 ? -0.240 -23.887 6.739 1.00 90.56 208 GLU A N 1
ATOM 1746 C CA . GLU A 1 208 ? -1.478 -24.399 7.329 1.00 90.56 208 GLU A CA 1
ATOM 1747 C C . GLU A 1 208 ? -2.172 -23.357 8.225 1.00 90.56 208 GLU A C 1
ATOM 1749 O O . GLU A 1 208 ? -2.232 -23.515 9.445 1.00 90.56 208 GLU A O 1
ATOM 1754 N N . TYR A 1 209 ? -2.714 -22.284 7.638 1.00 93.81 209 TYR A N 1
ATOM 1755 C CA . TYR A 1 209 ? -3.442 -21.240 8.384 1.00 93.81 209 TYR A CA 1
ATOM 1756 C C . TYR A 1 209 ? -4.651 -21.774 9.151 1.00 93.81 209 TYR A C 1
ATOM 1758 O O . TYR A 1 209 ? -4.979 -21.275 10.224 1.00 93.81 209 TYR A O 1
ATOM 1766 N N . GLY A 1 210 ? -5.291 -22.828 8.640 1.00 94.12 210 GLY A N 1
ATOM 1767 C CA . GLY A 1 210 ? -6.367 -23.515 9.347 1.00 94.12 210 GLY A CA 1
ATOM 1768 C C . GLY A 1 210 ? -5.956 -24.067 10.719 1.00 94.12 210 GLY A C 1
ATOM 1769 O O . GLY A 1 210 ? -6.803 -24.161 11.608 1.00 94.12 210 GLY A O 1
ATOM 1770 N N . GLU A 1 211 ? -4.679 -24.398 10.926 1.00 94.81 211 GLU A N 1
ATOM 1771 C CA . GLU A 1 211 ? -4.178 -24.874 12.221 1.00 94.81 211 GLU A CA 1
ATOM 1772 C C . GLU A 1 211 ? -3.887 -23.739 13.206 1.00 94.81 211 GLU A C 1
ATOM 1774 O O . GLU A 1 211 ? -3.757 -24.001 14.401 1.00 94.81 211 GLU A O 1
ATOM 1779 N N . CYS A 1 212 ? -3.827 -22.489 12.744 1.00 97.19 212 CYS A N 1
ATOM 1780 C CA . CYS A 1 212 ? -3.611 -21.333 13.601 1.00 97.19 212 CYS A CA 1
ATOM 1781 C C . CYS A 1 212 ? -4.839 -21.043 14.469 1.00 97.19 212 CYS A C 1
ATOM 1783 O O . CYS A 1 212 ? -5.986 -21.122 14.031 1.00 97.19 212 CYS A O 1
ATOM 1785 N N . CYS A 1 213 ? -4.579 -20.645 15.709 1.00 97.56 213 CYS A N 1
ATOM 1786 C CA . CYS A 1 213 ? -5.546 -20.072 16.642 1.00 97.56 213 CYS A CA 1
ATOM 1787 C C . CYS A 1 213 ? -5.282 -18.571 16.861 1.00 97.56 213 CYS A C 1
ATOM 1789 O O . CYS A 1 213 ? -6.016 -17.918 17.599 1.00 97.56 213 CYS A O 1
ATOM 1791 N N . ALA A 1 214 ? -4.217 -18.017 16.275 1.00 98.25 214 ALA A N 1
ATOM 1792 C CA . ALA A 1 214 ? -3.828 -16.615 16.383 1.00 98.25 214 ALA A CA 1
ATOM 1793 C C . ALA A 1 214 ? -2.953 -16.191 15.195 1.00 98.25 214 ALA A C 1
ATOM 1795 O O . ALA A 1 214 ? -2.374 -17.043 14.521 1.00 98.25 214 ALA A O 1
ATOM 1796 N N . THR A 1 215 ? -2.821 -14.883 14.967 1.00 98.50 215 THR A N 1
ATOM 1797 C CA . THR A 1 215 ? -1.983 -14.367 13.876 1.00 98.50 215 THR A CA 1
ATOM 1798 C C . THR A 1 215 ? -0.497 -14.358 14.221 1.00 98.50 215 THR A C 1
ATOM 1800 O O . THR A 1 215 ? -0.104 -14.271 15.390 1.00 98.50 215 THR A O 1
ATOM 1803 N N . SER A 1 216 ? 0.321 -14.451 13.170 1.00 98.31 216 SER A N 1
ATOM 1804 C CA . SER A 1 216 ? 1.785 -14.444 13.231 1.00 98.31 216 SER A CA 1
ATOM 1805 C C . SER A 1 216 ? 2.375 -13.314 12.392 1.00 98.31 216 SER A C 1
ATOM 1807 O O . SER A 1 216 ? 1.957 -13.119 11.247 1.00 98.31 216 SER A O 1
ATOM 1809 N N . ARG A 1 217 ? 3.397 -12.646 12.933 1.00 98.00 217 ARG A N 1
ATOM 1810 C CA . ARG A 1 217 ? 4.178 -11.561 12.326 1.00 98.00 217 ARG A CA 1
ATOM 1811 C C . ARG A 1 217 ? 5.652 -11.965 12.245 1.00 98.00 217 ARG A C 1
ATOM 1813 O O . ARG A 1 217 ? 6.252 -12.259 13.281 1.00 98.00 217 ARG A O 1
ATOM 1820 N N . CYS A 1 218 ? 6.207 -11.982 11.034 1.00 96.56 218 CYS A N 1
ATOM 1821 C CA . CYS A 1 218 ? 7.567 -12.435 10.705 1.00 96.56 218 CYS A CA 1
ATOM 1822 C C . CYS A 1 218 ? 8.003 -13.746 11.399 1.00 96.56 218 CYS A C 1
ATOM 1824 O O . CYS A 1 218 ? 9.057 -13.756 12.044 1.00 96.56 218 CYS A O 1
ATOM 1826 N N . PRO A 1 219 ? 7.227 -14.846 11.320 1.00 95.75 219 PRO A N 1
ATOM 1827 C CA . PRO A 1 219 ? 7.655 -16.127 11.875 1.00 95.75 219 PRO A CA 1
ATOM 1828 C C . PRO A 1 219 ? 8.934 -16.616 11.183 1.00 95.75 219 PRO A C 1
ATOM 1830 O O . PRO A 1 219 ? 9.100 -16.464 9.975 1.00 95.75 219 PRO A O 1
ATOM 1833 N N . THR A 1 220 ? 9.833 -17.232 11.941 1.00 94.00 220 THR A N 1
ATOM 1834 C CA . THR A 1 220 ? 10.993 -17.933 11.374 1.00 94.00 220 THR A CA 1
ATOM 1835 C C . THR A 1 220 ? 10.573 -19.261 10.720 1.00 94.00 220 THR A C 1
ATOM 1837 O O . THR A 1 220 ? 9.505 -19.795 11.044 1.00 94.00 220 THR A O 1
ATOM 1840 N N . PRO A 1 221 ? 11.406 -19.861 9.844 1.00 90.00 221 PRO A N 1
ATOM 1841 C CA . PRO A 1 221 ? 11.096 -21.151 9.221 1.00 90.00 221 PRO A CA 1
ATOM 1842 C C . PRO A 1 221 ? 10.742 -22.265 10.221 1.00 90.00 221 PRO A C 1
ATOM 1844 O O . PRO A 1 221 ? 9.796 -23.014 9.998 1.00 90.00 221 PRO A O 1
ATOM 1847 N N . SER A 1 222 ? 11.440 -22.343 11.361 1.00 92.06 222 SER A N 1
ATOM 1848 C CA . SER A 1 222 ? 11.159 -23.333 12.413 1.00 92.06 222 SER A CA 1
ATOM 1849 C C . SER A 1 222 ? 9.888 -23.024 13.214 1.00 92.06 222 SER A C 1
ATOM 1851 O O . SER A 1 222 ? 9.246 -23.934 13.741 1.00 92.06 222 SER A O 1
ATOM 1853 N N . GLU A 1 223 ? 9.494 -21.753 13.300 1.00 94.69 223 GLU A N 1
ATOM 1854 C CA . GLU A 1 223 ? 8.260 -21.340 13.963 1.00 94.69 223 GLU A CA 1
ATOM 1855 C C . GLU A 1 223 ? 7.025 -21.613 13.112 1.00 94.69 223 GLU A C 1
ATOM 1857 O O . GLU A 1 223 ? 6.000 -21.938 13.703 1.00 94.69 223 GLU A O 1
ATOM 1862 N N . ARG A 1 224 ? 7.110 -21.521 11.772 1.00 90.62 224 ARG A N 1
ATOM 1863 C CA . ARG A 1 224 ? 5.965 -21.702 10.852 1.00 90.62 224 ARG A CA 1
ATOM 1864 C C . ARG A 1 224 ? 5.648 -23.148 10.458 1.00 90.62 224 ARG A C 1
ATOM 1866 O O . ARG A 1 224 ? 4.823 -23.368 9.577 1.00 90.62 224 ARG A O 1
ATOM 1873 N N . VAL A 1 225 ? 6.288 -24.138 11.076 1.00 88.88 225 VAL A N 1
ATOM 1874 C CA . VAL A 1 225 ? 5.938 -25.552 10.859 1.00 88.88 225 VAL A CA 1
ATOM 1875 C C . VAL A 1 225 ? 4.579 -25.839 11.505 1.00 88.88 225 VAL A C 1
ATOM 1877 O O . VAL A 1 225 ? 4.348 -25.437 12.645 1.00 88.88 225 VAL A O 1
ATOM 1880 N N . SER A 1 226 ? 3.687 -26.575 10.834 1.00 82.00 226 SER A N 1
ATOM 1881 C CA . SER A 1 226 ? 2.312 -26.804 11.315 1.00 82.00 226 SER A CA 1
ATOM 1882 C C . SER A 1 226 ? 2.218 -27.535 12.659 1.00 82.00 226 SER A C 1
ATOM 1884 O O . SER A 1 226 ? 1.287 -27.310 13.433 1.00 82.00 226 SER A O 1
ATOM 1886 N N . THR A 1 227 ? 3.217 -28.351 13.002 1.00 87.00 227 THR A N 1
ATOM 1887 C CA . THR A 1 227 ? 3.324 -29.013 14.313 1.00 87.00 227 THR A CA 1
ATOM 1888 C C . THR A 1 227 ? 3.818 -28.090 15.430 1.00 87.00 227 THR A C 1
ATOM 1890 O O . THR A 1 227 ? 3.814 -28.480 16.599 1.00 87.00 227 THR A O 1
ATOM 1893 N N . SER A 1 228 ? 4.290 -26.888 15.099 1.00 92.44 228 SER A N 1
ATOM 1894 C CA . SER A 1 228 ? 4.859 -25.952 16.062 1.00 92.44 228 SER A CA 1
ATOM 1895 C C . SER A 1 228 ? 3.772 -25.267 16.883 1.00 92.44 228 SER A C 1
ATOM 1897 O O . SER A 1 228 ? 2.805 -24.713 16.356 1.00 92.44 228 SER A O 1
ATOM 1899 N N . ASN A 1 229 ? 3.974 -25.219 18.202 1.00 95.94 229 ASN A N 1
ATOM 1900 C CA . ASN A 1 229 ? 3.151 -24.389 19.082 1.00 95.94 229 ASN A CA 1
ATOM 1901 C C . ASN A 1 229 ? 3.264 -22.902 18.706 1.00 95.94 229 ASN A C 1
ATOM 1903 O O . ASN A 1 229 ? 2.297 -22.169 18.866 1.00 95.94 229 ASN A O 1
ATOM 1907 N N . ALA A 1 230 ? 4.418 -22.469 18.184 1.00 96.81 230 ALA A N 1
ATOM 1908 C CA . ALA A 1 230 ? 4.634 -21.097 17.736 1.00 96.81 230 ALA A CA 1
ATOM 1909 C C . ALA A 1 230 ? 3.705 -20.726 16.569 1.00 96.81 230 ALA A C 1
ATOM 1911 O O . ALA A 1 230 ? 3.065 -19.678 16.619 1.00 96.81 230 ALA A O 1
ATOM 1912 N N . TRP A 1 231 ? 3.570 -21.604 15.567 1.00 95.38 231 TRP A N 1
ATOM 1913 C CA . TRP A 1 231 ? 2.641 -21.409 14.454 1.00 95.38 231 TRP A CA 1
ATOM 1914 C C . TRP A 1 231 ? 1.192 -21.375 14.934 1.00 95.38 231 TRP A C 1
ATOM 1916 O O . TRP A 1 231 ? 0.485 -20.393 14.710 1.00 95.38 231 TRP A O 1
ATOM 1926 N N . ARG A 1 232 ? 0.776 -22.418 15.667 1.00 96.44 232 ARG A N 1
ATOM 1927 C CA . ARG A 1 232 ? -0.596 -22.551 16.172 1.00 96.44 232 ARG A CA 1
ATOM 1928 C C . ARG A 1 232 ? -0.998 -21.369 17.054 1.00 96.44 232 ARG A C 1
ATOM 1930 O O . ARG A 1 232 ? -2.068 -20.797 16.872 1.00 96.44 232 ARG A O 1
ATOM 1937 N N . ASP A 1 233 ? -0.163 -21.012 18.026 1.00 97.44 233 ASP A N 1
ATOM 1938 C CA . ASP A 1 233 ? -0.497 -20.004 19.035 1.00 97.44 233 ASP A CA 1
ATOM 1939 C C . ASP A 1 233 ? -0.139 -18.576 18.579 1.00 97.44 233 ASP A C 1
ATOM 1941 O O . ASP A 1 233 ? -0.455 -17.615 19.290 1.00 97.44 233 ASP A O 1
ATOM 1945 N N . GLY A 1 234 ? 0.497 -18.426 17.412 1.00 97.81 234 GLY A N 1
ATOM 1946 C CA . GLY A 1 234 ? 0.943 -17.180 16.791 1.00 97.81 234 GLY A CA 1
ATOM 1947 C C . GLY A 1 234 ? 2.221 -16.586 17.404 1.00 97.81 234 GLY A C 1
ATOM 1948 O O . GLY A 1 234 ? 2.337 -16.474 18.631 1.00 97.81 234 GLY A O 1
ATOM 1949 N N . VAL A 1 235 ? 3.151 -16.101 16.580 1.00 97.88 235 VAL A N 1
ATOM 1950 C CA . VAL A 1 235 ? 4.378 -15.391 17.020 1.00 97.88 235 VAL A CA 1
ATOM 1951 C C . VAL A 1 235 ? 4.422 -13.954 16.525 1.00 97.88 235 VAL A C 1
ATOM 1953 O O . VAL A 1 235 ? 3.853 -13.641 15.490 1.00 97.88 235 VAL A O 1
ATOM 1956 N N . VAL A 1 236 ? 5.083 -13.057 17.259 1.00 98.19 236 VAL A N 1
ATOM 1957 C CA . VAL A 1 236 ? 5.182 -11.640 16.875 1.00 98.19 236 VAL A CA 1
ATOM 1958 C C . VAL A 1 236 ? 6.631 -11.185 16.973 1.00 98.19 236 VAL A C 1
ATOM 1960 O O . VAL A 1 236 ? 7.096 -10.790 18.043 1.00 98.19 236 VAL A O 1
ATOM 1963 N N . ASN A 1 237 ? 7.328 -11.216 15.839 1.00 98.00 237 ASN A N 1
ATOM 1964 C CA . ASN A 1 237 ? 8.744 -10.873 15.726 1.00 98.00 237 ASN A CA 1
ATOM 1965 C C . ASN A 1 237 ? 8.914 -9.434 15.201 1.00 98.00 237 ASN A C 1
ATOM 1967 O O . ASN A 1 237 ? 9.375 -9.206 14.083 1.00 98.00 237 ASN A O 1
ATOM 1971 N N . ASN A 1 238 ? 8.523 -8.444 16.015 1.00 97.19 238 ASN A N 1
ATOM 1972 C CA . ASN A 1 238 ? 8.535 -7.021 15.627 1.00 97.19 238 ASN A CA 1
ATOM 1973 C C . ASN A 1 238 ? 9.920 -6.482 15.265 1.00 97.19 238 ASN A C 1
ATOM 1975 O O . ASN A 1 238 ? 10.020 -5.607 14.416 1.00 97.19 238 ASN A O 1
ATOM 1979 N N . GLU A 1 239 ? 10.985 -6.990 15.885 1.00 95.25 239 GLU A N 1
ATOM 1980 C CA . GLU A 1 239 ? 12.353 -6.584 15.544 1.00 95.25 239 GLU A CA 1
ATOM 1981 C C . GLU A 1 239 ? 12.702 -6.949 14.098 1.00 95.25 239 GLU A C 1
ATOM 1983 O O . GLU A 1 239 ? 13.322 -6.157 13.395 1.00 95.25 239 GLU A O 1
ATOM 1988 N N . THR A 1 240 ? 12.265 -8.122 13.635 1.00 94.50 240 THR A N 1
ATOM 1989 C CA . THR A 1 240 ? 12.431 -8.554 12.243 1.00 94.50 240 THR A CA 1
ATOM 1990 C C . THR A 1 240 ? 11.593 -7.693 11.304 1.00 94.50 240 THR A C 1
ATOM 1992 O O . THR A 1 240 ? 12.120 -7.205 10.309 1.00 94.50 240 THR A O 1
ATOM 1995 N N . ALA A 1 241 ? 10.330 -7.425 11.655 1.00 95.38 241 ALA A N 1
ATOM 1996 C CA . ALA A 1 241 ? 9.477 -6.538 10.863 1.00 95.38 241 ALA A CA 1
ATOM 1997 C C . ALA A 1 241 ? 10.083 -5.128 10.731 1.00 95.38 241 ALA A C 1
ATOM 1999 O O . ALA A 1 241 ? 10.193 -4.589 9.633 1.00 95.38 241 ALA A O 1
ATOM 2000 N N . ASN A 1 242 ? 10.569 -4.558 11.838 1.00 93.88 242 ASN A N 1
ATOM 2001 C CA . ASN A 1 242 ? 11.225 -3.251 11.849 1.00 93.88 242 ASN A CA 1
ATOM 2002 C C . ASN A 1 242 ? 12.493 -3.226 10.985 1.00 93.88 242 ASN A C 1
ATOM 2004 O O . ASN A 1 242 ? 12.719 -2.235 10.301 1.00 93.88 242 ASN A O 1
ATOM 2008 N N . LYS A 1 243 ? 13.290 -4.304 10.950 1.00 89.31 243 LYS A N 1
ATOM 2009 C CA . LYS A 1 243 ? 14.454 -4.409 10.045 1.00 89.31 243 LYS A CA 1
ATOM 2010 C C . LYS A 1 243 ? 14.060 -4.381 8.567 1.00 89.31 243 LYS A C 1
ATOM 2012 O O . LYS A 1 243 ? 14.838 -3.907 7.744 1.00 89.31 243 LYS A O 1
ATOM 2017 N N . PHE A 1 244 ? 12.884 -4.900 8.216 1.00 88.81 244 PHE A N 1
ATOM 2018 C CA . PHE A 1 244 ? 12.392 -4.831 6.842 1.00 88.81 244 PHE A CA 1
ATOM 2019 C C . PHE A 1 244 ? 11.856 -3.442 6.481 1.00 88.81 244 PHE A C 1
ATOM 2021 O O . PHE A 1 244 ? 12.154 -2.972 5.385 1.00 88.81 244 PHE A O 1
ATOM 2028 N N . ILE A 1 245 ? 11.127 -2.787 7.391 1.00 89.62 245 ILE A N 1
ATOM 2029 C CA . ILE A 1 245 ? 10.512 -1.462 7.178 1.00 89.62 245 ILE A CA 1
ATOM 2030 C C . ILE A 1 245 ? 11.565 -0.346 7.150 1.00 89.62 245 ILE A C 1
ATOM 2032 O O . ILE A 1 245 ? 11.513 0.552 6.303 1.00 89.62 245 ILE A O 1
ATOM 2036 N N . PHE A 1 246 ? 12.520 -0.405 8.077 1.00 81.12 246 PHE A N 1
ATOM 2037 C CA . PHE A 1 246 ? 13.602 0.562 8.181 1.00 81.12 246 PHE A CA 1
ATOM 2038 C C . PHE A 1 246 ? 14.566 0.433 6.992 1.00 81.12 246 PHE A C 1
ATOM 2040 O O . PHE A 1 246 ? 14.866 -0.678 6.547 1.00 81.12 246 PHE A O 1
ATOM 2047 N N . ASP A 1 247 ? 15.044 1.567 6.471 1.00 66.69 247 ASP A N 1
ATOM 2048 C CA . ASP A 1 247 ? 16.071 1.615 5.422 1.00 66.69 247 ASP A CA 1
ATOM 2049 C C . ASP A 1 247 ? 17.471 1.791 6.035 1.00 66.69 247 ASP A C 1
ATOM 2051 O O . ASP A 1 247 ? 18.058 0.863 6.596 1.00 66.69 247 ASP A O 1
ATOM 2055 N N . ARG A 1 248 ? 17.987 3.017 5.947 1.00 64.06 248 ARG A N 1
ATOM 2056 C CA . ARG A 1 248 ? 19.308 3.485 6.350 1.00 64.06 248 ARG A CA 1
ATOM 2057 C C . ARG A 1 248 ? 19.157 4.888 6.933 1.00 64.06 248 ARG A C 1
ATOM 2059 O O . ARG A 1 248 ? 18.195 5.584 6.629 1.00 64.06 248 ARG A O 1
ATOM 2066 N N . LYS A 1 249 ? 20.132 5.326 7.729 1.00 56.62 249 LYS A N 1
ATOM 2067 C CA . LYS A 1 249 ? 20.192 6.722 8.178 1.00 56.62 249 LYS A CA 1
ATOM 2068 C C . LYS A 1 249 ? 20.517 7.651 7.004 1.00 56.62 249 LYS A C 1
ATOM 2070 O O . LYS A 1 249 ? 21.467 7.370 6.263 1.00 56.62 249 LYS A O 1
ATOM 2075 N N . SER A 1 250 ? 19.744 8.731 6.869 1.00 56.09 250 SER A N 1
ATOM 2076 C CA . SER A 1 250 ? 20.013 9.841 5.944 1.00 56.09 250 SER A CA 1
ATOM 2077 C C . SER A 1 250 ? 21.376 10.483 6.207 1.00 56.09 250 SER A C 1
ATOM 2079 O O . SER A 1 250 ? 21.893 10.396 7.319 1.00 56.09 250 SER A O 1
ATOM 2081 N N . ILE A 1 251 ? 21.899 11.224 5.226 1.00 56.56 251 ILE A N 1
ATOM 2082 C CA . ILE A 1 251 ? 22.983 12.201 5.443 1.00 56.56 251 ILE A CA 1
ATOM 2083 C C . ILE A 1 251 ? 22.574 13.348 6.386 1.00 56.56 251 ILE A C 1
ATOM 2085 O O . ILE A 1 251 ? 23.425 14.019 6.951 1.00 56.56 251 ILE A O 1
ATOM 2089 N N . THR A 1 252 ? 21.270 13.588 6.541 1.00 56.84 252 THR A N 1
ATOM 2090 C CA . THR A 1 252 ? 20.699 14.674 7.355 1.00 56.84 252 THR A CA 1
ATOM 2091 C C . THR A 1 252 ? 20.377 14.252 8.795 1.00 56.84 252 THR A C 1
ATOM 2093 O O . THR A 1 252 ? 19.679 14.977 9.498 1.00 56.84 252 THR A O 1
ATOM 2096 N N . ASP A 1 253 ? 20.798 13.052 9.220 1.00 59.62 253 ASP A N 1
ATOM 2097 C CA . ASP A 1 253 ? 20.408 12.393 10.480 1.00 59.62 253 ASP A CA 1
ATOM 2098 C C . ASP A 1 253 ? 18.891 12.154 10.677 1.00 59.62 253 ASP A C 1
ATOM 2100 O O . ASP A 1 253 ? 18.493 11.540 11.669 1.00 59.62 253 ASP A O 1
ATOM 2104 N N . PHE A 1 254 ? 18.024 12.572 9.744 1.00 61.34 254 PHE A N 1
ATOM 2105 C CA . PHE A 1 254 ? 16.591 12.271 9.792 1.00 61.34 254 PHE A CA 1
ATOM 2106 C C . PHE A 1 254 ? 16.330 10.781 9.512 1.00 61.34 254 PHE A C 1
ATOM 2108 O O . PHE A 1 254 ? 16.772 10.236 8.496 1.00 61.34 254 PHE A O 1
ATOM 2115 N N . ASP A 1 255 ? 15.573 10.127 10.397 1.00 65.44 255 ASP A N 1
ATOM 2116 C CA . ASP A 1 255 ? 15.099 8.757 10.192 1.00 65.44 255 ASP A CA 1
ATOM 2117 C C . ASP A 1 255 ? 13.942 8.752 9.176 1.00 65.44 255 ASP A C 1
ATOM 2119 O O . ASP A 1 255 ? 12.909 9.384 9.395 1.00 65.44 255 ASP A O 1
ATOM 2123 N N . TYR A 1 256 ? 14.099 8.021 8.069 1.00 70.69 256 TYR A N 1
ATOM 2124 C CA . TYR A 1 256 ? 13.039 7.775 7.089 1.00 70.69 256 TYR A CA 1
ATOM 2125 C C . TYR A 1 256 ? 12.962 6.291 6.708 1.00 70.69 256 TYR A C 1
ATOM 2127 O O . TYR A 1 256 ? 13.917 5.527 6.864 1.00 70.69 256 TYR A O 1
ATOM 2135 N N . GLY A 1 257 ? 11.789 5.860 6.245 1.00 70.81 257 GLY A N 1
ATOM 2136 C CA . GLY A 1 257 ? 11.540 4.496 5.781 1.00 70.81 257 GLY A CA 1
ATOM 2137 C C . GLY A 1 257 ? 11.908 4.286 4.318 1.00 70.81 257 GLY A C 1
ATOM 2138 O O . GLY A 1 257 ? 11.988 5.230 3.534 1.00 70.81 257 GLY A O 1
ATOM 2139 N N . LYS A 1 258 ? 12.024 3.018 3.906 1.00 80.81 258 LYS A N 1
ATOM 2140 C CA . LYS A 1 258 ? 12.291 2.631 2.500 1.00 80.81 258 LYS A CA 1
ATOM 2141 C C . LYS A 1 258 ? 11.290 3.204 1.493 1.00 80.81 258 LYS A C 1
ATOM 2143 O O . LYS A 1 258 ? 11.558 3.265 0.298 1.00 80.81 258 LYS A O 1
ATOM 2148 N N . THR A 1 259 ? 10.114 3.586 1.969 1.00 88.88 259 THR A N 1
ATOM 2149 C CA . THR A 1 259 ? 8.967 4.015 1.172 1.00 88.88 259 THR A CA 1
ATOM 2150 C C . THR A 1 259 ? 8.689 5.512 1.264 1.00 88.88 259 THR A C 1
ATOM 2152 O O . THR A 1 259 ? 7.790 5.987 0.578 1.00 88.88 259 THR A O 1
ATOM 2155 N N . THR A 1 260 ? 9.433 6.279 2.068 1.00 92.38 260 THR A N 1
ATOM 2156 C CA . THR A 1 260 ? 9.159 7.710 2.292 1.00 92.38 260 THR A CA 1
ATOM 2157 C C . THR A 1 260 ? 9.229 8.510 0.993 1.00 92.38 260 THR A C 1
ATOM 2159 O O . THR A 1 260 ? 8.271 9.189 0.632 1.00 92.38 260 THR A O 1
ATOM 2162 N N . GLU A 1 261 ? 10.307 8.343 0.226 1.00 92.25 261 GLU A N 1
ATOM 2163 C CA . GLU A 1 261 ? 10.469 8.993 -1.081 1.00 92.25 261 GLU A CA 1
ATOM 2164 C C . GLU A 1 261 ? 9.452 8.472 -2.119 1.00 92.25 261 GLU A C 1
ATOM 2166 O O . GLU A 1 261 ? 9.008 9.218 -2.990 1.00 92.25 261 GLU A O 1
ATOM 2171 N N . MET A 1 262 ? 9.019 7.208 -2.018 1.00 93.81 262 MET A N 1
ATOM 2172 C CA . MET A 1 262 ? 7.956 6.674 -2.882 1.00 93.81 262 MET A CA 1
ATOM 2173 C C . MET A 1 262 ? 6.613 7.349 -2.591 1.00 93.81 262 MET A C 1
ATOM 2175 O O . MET A 1 262 ? 5.911 7.726 -3.523 1.00 93.81 262 MET A O 1
ATOM 2179 N N . VAL A 1 263 ? 6.269 7.538 -1.312 1.00 95.38 263 VAL A N 1
ATOM 2180 C CA . VAL A 1 263 ? 5.058 8.258 -0.887 1.00 95.38 263 VAL A CA 1
ATOM 2181 C C . VAL A 1 263 ? 5.116 9.716 -1.328 1.00 95.38 263 VAL A C 1
ATOM 2183 O O . VAL A 1 263 ? 4.134 10.228 -1.862 1.00 95.38 263 VAL A O 1
ATOM 2186 N N . TYR A 1 264 ? 6.269 10.368 -1.173 1.00 95.06 264 TYR A N 1
ATOM 2187 C CA . TYR A 1 264 ? 6.472 11.732 -1.650 1.00 95.06 264 TYR A CA 1
ATOM 2188 C C . TYR A 1 264 ? 6.139 11.870 -3.133 1.00 95.06 264 TYR A C 1
ATOM 2190 O O . TYR A 1 264 ? 5.314 12.700 -3.520 1.00 95.06 264 TYR A O 1
ATOM 2198 N N . ARG A 1 265 ? 6.734 11.024 -3.975 1.00 93.44 265 ARG A N 1
ATOM 2199 C CA . ARG A 1 265 ? 6.497 11.070 -5.418 1.00 93.44 265 ARG A CA 1
ATOM 2200 C C . ARG A 1 265 ? 5.080 10.641 -5.786 1.00 93.44 265 ARG A C 1
ATOM 2202 O O . ARG A 1 265 ? 4.487 11.271 -6.651 1.00 93.44 265 ARG A O 1
ATOM 2209 N N . LEU A 1 266 ? 4.496 9.662 -5.089 1.00 94.88 266 LEU A N 1
ATOM 2210 C CA . LEU A 1 266 ? 3.116 9.215 -5.320 1.00 94.88 266 LEU A CA 1
ATOM 2211 C C . LEU A 1 266 ? 2.122 10.380 -5.195 1.00 94.88 266 LEU A C 1
ATOM 2213 O O . LEU A 1 266 ? 1.138 10.443 -5.933 1.00 94.88 266 LEU A O 1
ATOM 2217 N N . LEU A 1 267 ? 2.380 11.296 -4.258 1.00 94.50 267 LEU A N 1
ATOM 2218 C CA . LEU A 1 267 ? 1.517 12.441 -3.977 1.00 94.50 267 LEU A CA 1
ATOM 2219 C C . LEU A 1 267 ? 1.879 13.697 -4.781 1.00 94.50 267 LEU A C 1
ATOM 2221 O O . LEU A 1 267 ? 1.004 14.529 -5.010 1.00 94.50 267 LEU A O 1
ATOM 2225 N N . THR A 1 268 ? 3.134 13.850 -5.213 1.00 91.06 268 THR A N 1
ATOM 2226 C CA . THR A 1 268 ? 3.611 15.074 -5.888 1.00 91.06 268 THR A CA 1
ATOM 2227 C C . THR A 1 268 ? 3.769 14.941 -7.401 1.00 91.06 268 THR A C 1
ATOM 2229 O O . THR A 1 268 ? 3.770 15.955 -8.101 1.00 91.06 268 THR A O 1
ATOM 2232 N N . TYR A 1 269 ? 3.875 13.725 -7.941 1.00 88.69 269 TYR A N 1
ATOM 2233 C CA . TYR A 1 269 ? 3.966 13.503 -9.383 1.00 88.69 269 TYR A CA 1
ATOM 2234 C C . TYR A 1 269 ? 2.587 13.573 -10.046 1.00 88.69 269 TYR A C 1
ATOM 2236 O O . TYR A 1 269 ? 1.552 13.239 -9.465 1.00 88.69 269 TYR A O 1
ATOM 2244 N N . GLN A 1 270 ? 2.568 13.987 -11.315 1.00 85.19 270 GLN A N 1
ATOM 2245 C CA . GLN A 1 270 ? 1.337 14.093 -12.093 1.00 85.19 270 GLN A CA 1
ATOM 2246 C C . GLN A 1 270 ? 0.890 12.726 -12.625 1.00 85.19 270 GLN A C 1
ATOM 2248 O O . GLN A 1 270 ? 1.057 12.417 -13.800 1.00 85.19 270 GLN A O 1
ATOM 2253 N N . LEU A 1 271 ? 0.273 11.924 -11.761 1.00 88.56 271 LEU A N 1
ATOM 2254 C CA . LEU A 1 271 ? -0.306 10.629 -12.127 1.00 88.56 271 LEU A CA 1
ATOM 2255 C C . LEU A 1 271 ? -1.774 10.787 -12.547 1.00 88.56 271 LEU A C 1
ATOM 2257 O O . LEU A 1 271 ? -2.485 11.649 -12.019 1.00 88.56 271 LEU A O 1
ATOM 2261 N N . ASP A 1 272 ? -2.242 9.966 -13.487 1.00 88.69 272 ASP A N 1
ATOM 2262 C CA . ASP A 1 272 ? -3.675 9.698 -13.654 1.00 88.69 272 ASP A CA 1
ATOM 2263 C C . ASP A 1 272 ? -4.169 8.715 -12.577 1.00 88.69 272 ASP A C 1
ATOM 2265 O O . ASP A 1 272 ? -3.368 8.050 -11.918 1.00 88.69 272 ASP A O 1
ATOM 2269 N N . PHE A 1 273 ? -5.488 8.617 -12.381 1.00 90.50 273 PHE A N 1
ATOM 2270 C CA . PHE A 1 273 ? -6.046 7.777 -11.318 1.00 90.50 273 PHE A CA 1
ATOM 2271 C C . PHE A 1 273 ? -5.685 6.297 -11.453 1.00 90.50 273 PHE A C 1
ATOM 2273 O O . PHE A 1 273 ? -5.392 5.661 -10.447 1.00 90.50 273 PHE A O 1
ATOM 2280 N N . VAL A 1 274 ? -5.705 5.737 -12.665 1.00 87.38 274 VAL A N 1
ATOM 2281 C CA . VAL A 1 274 ? -5.431 4.305 -12.858 1.00 87.38 274 VAL A CA 1
ATOM 2282 C C . VAL A 1 274 ? -3.971 4.020 -12.534 1.00 87.38 274 VAL A C 1
ATOM 2284 O O . VAL A 1 274 ? -3.690 3.069 -11.810 1.00 87.38 274 VAL A O 1
ATOM 2287 N N . SER A 1 275 ? -3.064 4.887 -12.994 1.00 89.00 275 SER A N 1
ATOM 2288 C CA . SER A 1 275 ? -1.647 4.826 -12.635 1.00 89.00 275 SER A CA 1
ATOM 2289 C C . SER A 1 275 ? -1.428 4.937 -11.129 1.00 89.00 275 SER A C 1
ATOM 2291 O O . SER A 1 275 ? -0.710 4.127 -10.564 1.00 89.00 275 SER A O 1
ATOM 2293 N N . PHE A 1 276 ? -2.105 5.864 -10.452 1.00 93.38 276 PHE A N 1
ATOM 2294 C CA . PHE A 1 276 ? -2.035 5.976 -8.996 1.00 93.38 276 PHE A CA 1
ATOM 2295 C C . PHE A 1 276 ? -2.562 4.722 -8.278 1.00 93.38 276 PHE A C 1
ATOM 2297 O O . PHE A 1 276 ? -1.955 4.271 -7.308 1.00 93.38 276 PHE A O 1
ATOM 2304 N N . ALA A 1 277 ? -3.698 4.176 -8.717 1.00 92.56 277 ALA A N 1
ATOM 2305 C CA . ALA A 1 277 ? -4.495 3.239 -7.931 1.00 92.56 277 ALA A CA 1
ATOM 2306 C C . ALA A 1 277 ? -3.992 1.792 -7.953 1.00 92.56 277 ALA A C 1
ATOM 2308 O O . ALA A 1 277 ? -4.205 1.088 -6.967 1.00 92.56 277 ALA A O 1
ATOM 2309 N N . THR A 1 278 ? -3.375 1.326 -9.044 1.00 89.19 278 THR A N 1
ATOM 2310 C CA . THR A 1 278 ? -3.069 -0.104 -9.211 1.00 89.19 278 THR A CA 1
ATOM 2311 C C . THR A 1 278 ? -1.717 -0.383 -9.853 1.00 89.19 278 THR A C 1
ATOM 2313 O O . THR A 1 278 ? -1.232 0.374 -10.689 1.00 89.19 278 THR A O 1
ATOM 2316 N N . THR A 1 279 ? -1.127 -1.522 -9.487 1.00 88.19 279 THR A N 1
ATOM 2317 C CA . THR A 1 279 ? 0.107 -2.032 -10.104 1.00 88.19 279 THR A CA 1
ATOM 2318 C C . THR A 1 279 ? -0.127 -2.659 -11.487 1.00 88.19 279 THR A C 1
ATOM 2320 O O . THR A 1 279 ? 0.807 -2.796 -12.273 1.00 88.19 279 THR A O 1
ATOM 2323 N N . ALA A 1 280 ? -1.363 -3.046 -11.819 1.00 83.06 280 ALA A N 1
ATOM 2324 C CA . ALA A 1 280 ? -1.649 -3.817 -13.026 1.00 83.06 280 ALA A CA 1
ATOM 2325 C C . ALA A 1 280 ? -1.635 -2.972 -14.312 1.00 83.06 280 ALA A C 1
ATOM 2327 O O . ALA A 1 280 ? -2.261 -1.910 -14.384 1.00 83.06 280 ALA A O 1
ATOM 2328 N N . ARG A 1 281 ? -0.994 -3.489 -15.367 1.00 75.50 281 ARG A N 1
ATOM 2329 C CA . ARG A 1 281 ? -0.934 -2.892 -16.712 1.00 75.50 281 ARG A CA 1
ATOM 2330 C C . ARG A 1 281 ? -1.241 -3.908 -17.800 1.00 75.50 281 ARG A C 1
ATOM 2332 O O . ARG A 1 281 ? -0.958 -5.093 -17.664 1.00 75.50 281 ARG A O 1
ATOM 2339 N N . ASP A 1 282 ? -1.787 -3.405 -18.904 1.00 62.69 282 ASP A N 1
ATOM 2340 C CA . ASP A 1 282 ? -1.908 -4.182 -20.136 1.00 62.69 282 ASP A CA 1
ATOM 2341 C C . ASP A 1 282 ? -0.517 -4.266 -20.787 1.00 62.69 282 ASP A C 1
ATOM 2343 O O . ASP A 1 282 ? 0.154 -3.238 -20.902 1.00 62.69 282 ASP A O 1
ATOM 2347 N N . ALA A 1 283 ? -0.122 -5.436 -21.299 1.00 53.06 283 ALA A N 1
ATOM 2348 C CA . ALA A 1 283 ? 1.092 -5.574 -22.113 1.00 53.06 283 ALA A CA 1
ATOM 2349 C C . ALA A 1 283 ? 1.079 -4.634 -23.340 1.00 53.06 283 ALA A C 1
ATOM 2351 O O . ALA A 1 283 ? 2.109 -4.106 -23.740 1.00 53.06 283 ALA A O 1
ATOM 2352 N N . THR A 1 284 ? -0.111 -4.345 -23.891 1.00 46.88 284 THR A N 1
ATOM 2353 C CA . THR A 1 284 ? -0.302 -3.435 -25.037 1.00 46.88 284 THR A CA 1
ATOM 2354 C C . THR A 1 284 ? -0.333 -1.953 -24.666 1.00 46.88 284 THR A C 1
ATOM 2356 O O . THR A 1 284 ? -0.399 -1.108 -25.559 1.00 46.88 284 THR A O 1
ATOM 2359 N N . MET A 1 285 ? -0.339 -1.594 -23.376 1.00 50.75 285 MET A N 1
ATOM 2360 C CA . MET A 1 285 ? -0.048 -0.220 -22.945 1.00 50.75 285 MET A CA 1
ATOM 2361 C C . MET A 1 285 ? 1.468 -0.021 -23.018 1.00 50.75 285 MET A C 1
ATOM 2363 O O . MET A 1 285 ? 2.116 0.310 -22.024 1.00 50.75 285 MET A O 1
ATOM 2367 N N . ASP A 1 286 ? 2.028 -0.277 -24.201 1.00 42.31 286 ASP A N 1
ATOM 2368 C CA . ASP A 1 286 ? 3.416 0.002 -24.486 1.00 42.31 286 ASP A CA 1
ATOM 2369 C C . ASP A 1 286 ? 3.602 1.502 -24.281 1.00 42.31 286 ASP A C 1
ATOM 2371 O O . ASP A 1 286 ? 2.927 2.349 -24.882 1.00 42.31 286 ASP A O 1
ATOM 2375 N N . SER A 1 287 ? 4.460 1.833 -23.326 1.00 39.88 287 SER A N 1
ATOM 2376 C CA . SER A 1 287 ? 4.881 3.186 -23.003 1.00 39.88 287 SER A CA 1
ATOM 2377 C C . SER A 1 287 ? 5.809 3.680 -24.108 1.00 39.88 287 SER A C 1
ATOM 2379 O O . SER A 1 287 ? 6.942 4.074 -23.848 1.00 39.88 287 SER A O 1
ATOM 2381 N N . SER A 1 288 ? 5.334 3.659 -25.356 1.00 36.12 288 SER A N 1
ATOM 2382 C CA . SER A 1 288 ? 6.091 4.000 -26.560 1.00 36.12 288 SER A CA 1
ATOM 2383 C C . SER A 1 288 ? 6.456 5.491 -26.637 1.00 36.12 288 SER A C 1
ATOM 2385 O O . SER A 1 288 ? 6.905 5.979 -27.673 1.00 36.12 288 SER A O 1
ATOM 2387 N N . SER A 1 289 ? 6.286 6.233 -25.543 1.00 37.28 289 SER A N 1
ATOM 2388 C CA . SER A 1 289 ? 7.103 7.393 -25.236 1.00 37.28 289 SER A CA 1
ATOM 2389 C C . SER A 1 289 ? 7.816 7.149 -23.905 1.00 37.28 289 SER A C 1
ATOM 2391 O O . SER A 1 289 ? 7.180 6.894 -22.882 1.00 37.28 289 SER A O 1
ATOM 2393 N N . ALA A 1 290 ? 9.144 7.293 -23.904 1.00 38.91 290 ALA A N 1
ATOM 2394 C CA . ALA A 1 290 ? 9.959 7.342 -22.688 1.00 38.91 290 ALA A CA 1
ATOM 2395 C C . ALA A 1 290 ? 9.376 8.309 -21.624 1.00 38.91 290 ALA A C 1
ATOM 2397 O O . ALA A 1 290 ? 9.550 8.089 -20.431 1.00 38.91 290 ALA A O 1
ATOM 2398 N N . SER A 1 291 ? 8.561 9.288 -22.049 1.00 44.56 291 SER A N 1
ATOM 2399 C CA . SER A 1 291 ? 7.828 10.259 -21.227 1.00 44.56 291 SER A CA 1
ATOM 2400 C C . SER A 1 291 ? 6.688 9.724 -20.337 1.00 44.56 291 SER A C 1
ATOM 2402 O O . SER A 1 291 ? 5.802 10.485 -19.954 1.00 44.56 291 SER A O 1
ATOM 2404 N N . LYS A 1 292 ? 6.660 8.432 -19.980 1.00 69.56 292 LYS A N 1
ATOM 2405 C CA . LYS A 1 292 ? 5.628 7.877 -19.075 1.00 69.56 292 LYS A CA 1
ATOM 2406 C C . LYS A 1 292 ? 6.129 6.920 -17.997 1.00 69.56 292 LYS A C 1
ATOM 2408 O O . LYS A 1 292 ? 5.293 6.373 -17.287 1.00 69.56 292 LYS A O 1
ATOM 2413 N N . VAL A 1 293 ? 7.438 6.735 -17.800 1.00 77.62 293 VAL A N 1
ATOM 2414 C CA . VAL A 1 293 ? 7.944 5.833 -16.738 1.00 77.62 293 VAL A CA 1
ATOM 2415 C C . VAL A 1 293 ? 7.467 6.234 -15.332 1.00 77.62 293 VAL A C 1
ATOM 2417 O O . VAL A 1 293 ? 7.293 5.377 -14.476 1.00 77.62 293 VAL A O 1
ATOM 2420 N N . ILE A 1 294 ? 7.143 7.515 -15.105 1.00 81.44 294 ILE A N 1
ATOM 2421 C CA . ILE A 1 294 ? 6.523 7.981 -13.853 1.00 81.44 294 ILE A CA 1
ATOM 2422 C C . ILE A 1 294 ? 5.189 7.288 -13.548 1.00 81.44 294 ILE A C 1
ATOM 2424 O O . ILE A 1 294 ? 4.842 7.123 -12.383 1.00 81.44 294 ILE A O 1
ATOM 2428 N N . ASN A 1 295 ? 4.464 6.837 -14.575 1.00 83.75 295 ASN A N 1
ATOM 2429 C CA . ASN A 1 295 ? 3.220 6.095 -14.406 1.00 83.75 295 ASN A CA 1
ATOM 2430 C C . ASN A 1 295 ? 3.466 4.696 -13.822 1.00 83.75 295 ASN A C 1
ATOM 2432 O O . ASN A 1 295 ? 2.517 4.048 -13.396 1.00 83.75 295 ASN A O 1
ATOM 2436 N N . ASP A 1 296 ? 4.709 4.221 -13.740 1.00 87.19 296 ASP A N 1
ATOM 2437 C CA . ASP A 1 296 ? 5.010 2.958 -13.061 1.00 87.19 296 ASP A CA 1
ATOM 2438 C C . ASP A 1 296 ? 4.881 3.073 -11.531 1.00 87.19 296 ASP A C 1
ATOM 2440 O O . ASP A 1 296 ? 4.869 2.077 -10.805 1.00 87.19 296 ASP A O 1
ATOM 2444 N N . MET A 1 297 ? 4.704 4.293 -11.027 1.00 89.38 297 MET A N 1
ATOM 2445 C CA . MET A 1 297 ? 4.386 4.570 -9.637 1.00 89.38 297 MET A CA 1
ATOM 2446 C C . MET A 1 297 ? 2.912 4.342 -9.328 1.00 89.38 297 MET A C 1
ATOM 2448 O O . MET A 1 297 ? 2.042 4.890 -9.997 1.00 89.38 297 MET A O 1
ATOM 2452 N N . ASN A 1 298 ? 2.644 3.594 -8.262 1.00 93.56 298 ASN A N 1
ATOM 2453 C CA . ASN A 1 298 ? 1.292 3.291 -7.816 1.00 93.56 298 ASN A CA 1
ATOM 2454 C C . ASN A 1 298 ? 1.262 2.998 -6.308 1.00 93.56 298 ASN A C 1
ATOM 2456 O O . ASN A 1 298 ? 2.253 2.548 -5.727 1.00 93.56 298 ASN A O 1
ATOM 2460 N N . ILE A 1 299 ? 0.117 3.247 -5.671 1.00 96.75 299 ILE A N 1
ATOM 2461 C CA . ILE A 1 299 ? -0.082 3.032 -4.233 1.00 96.75 299 ILE A CA 1
ATOM 2462 C C . ILE A 1 299 ? -0.062 1.543 -3.865 1.00 96.75 299 ILE A C 1
ATOM 2464 O O . ILE A 1 299 ? 0.421 1.177 -2.793 1.00 96.75 299 ILE A O 1
ATOM 2468 N N . GLU A 1 300 ? -0.560 0.682 -4.757 1.00 94.31 300 GLU A N 1
ATOM 2469 C CA . GLU A 1 300 ? -0.715 -0.756 -4.518 1.00 94.31 300 GLU A CA 1
ATOM 2470 C C . GLU A 1 300 ? 0.641 -1.459 -4.350 1.00 94.31 300 GLU A C 1
ATOM 2472 O O . GLU A 1 300 ? 0.809 -2.263 -3.439 1.00 94.31 300 GLU A O 1
ATOM 2477 N N . PHE A 1 301 ? 1.643 -1.111 -5.158 1.00 92.88 301 PHE A N 1
ATOM 2478 C CA . PHE A 1 301 ? 3.011 -1.615 -5.027 1.00 92.88 301 PHE A CA 1
ATOM 2479 C C . PHE A 1 301 ? 3.613 -1.274 -3.657 1.00 92.88 301 PHE A C 1
ATOM 2481 O O . PHE A 1 301 ? 4.167 -2.147 -2.985 1.00 92.88 301 PHE A O 1
ATOM 2488 N N . ILE A 1 302 ? 3.472 -0.021 -3.214 1.00 94.81 302 ILE A N 1
ATOM 2489 C CA . ILE A 1 302 ? 4.002 0.413 -1.917 1.00 94.81 302 ILE A CA 1
ATOM 2490 C C . ILE A 1 302 ? 3.294 -0.350 -0.785 1.00 94.81 302 ILE A C 1
ATOM 2492 O O . ILE A 1 302 ? 3.947 -0.860 0.124 1.00 94.81 302 ILE A O 1
ATOM 2496 N N . HIS A 1 303 ? 1.970 -0.495 -0.881 1.00 95.69 303 HIS A N 1
ATOM 2497 C CA . HIS A 1 303 ? 1.151 -1.331 0.002 1.00 95.69 303 HIS A CA 1
ATOM 2498 C C . HIS A 1 303 ? 1.649 -2.783 0.073 1.00 95.69 303 HIS A C 1
ATOM 2500 O O . HIS A 1 303 ? 1.830 -3.319 1.168 1.00 95.69 303 HIS A O 1
ATOM 2506 N N . ASN A 1 304 ? 1.919 -3.408 -1.076 1.00 94.25 304 ASN A N 1
ATOM 2507 C CA . ASN A 1 304 ? 2.324 -4.813 -1.159 1.00 94.25 304 ASN A CA 1
ATOM 2508 C C . ASN A 1 304 ? 3.606 -5.081 -0.363 1.00 94.25 304 ASN A C 1
ATOM 2510 O O . ASN A 1 304 ? 3.699 -6.075 0.356 1.00 94.25 304 ASN A O 1
ATOM 2514 N N . ASN A 1 305 ? 4.579 -4.173 -0.434 1.00 93.44 305 ASN A N 1
ATOM 2515 C CA . ASN A 1 305 ? 5.825 -4.317 0.314 1.00 93.44 305 ASN A CA 1
ATOM 2516 C C . ASN A 1 305 ? 5.608 -4.277 1.834 1.00 93.44 305 ASN A C 1
ATOM 2518 O O . ASN A 1 305 ? 6.231 -5.057 2.551 1.00 93.44 305 ASN A O 1
ATOM 2522 N N . ILE A 1 306 ? 4.690 -3.447 2.341 1.00 95.44 306 ILE A N 1
ATOM 2523 C CA . ILE A 1 306 ? 4.398 -3.396 3.784 1.00 95.44 306 ILE A CA 1
ATOM 2524 C C . ILE A 1 306 ? 3.781 -4.709 4.278 1.00 95.44 306 ILE A C 1
ATOM 2526 O O . ILE A 1 306 ? 4.141 -5.180 5.359 1.00 95.44 306 ILE A O 1
ATOM 2530 N N . HIS A 1 307 ? 2.910 -5.342 3.485 1.00 96.12 307 HIS A N 1
ATOM 2531 C CA . HIS A 1 307 ? 2.380 -6.679 3.788 1.00 96.12 307 HIS A CA 1
ATOM 2532 C C . HIS A 1 307 ? 3.491 -7.703 3.992 1.00 96.12 307 HIS A C 1
ATOM 2534 O O . HIS A 1 307 ? 3.508 -8.401 5.008 1.00 96.12 307 HIS A O 1
ATOM 2540 N N . TYR A 1 308 ? 4.472 -7.742 3.089 1.00 94.44 308 TYR A N 1
ATOM 2541 C CA . TYR A 1 308 ? 5.628 -8.621 3.246 1.00 94.44 308 TYR A CA 1
ATOM 2542 C C . TYR A 1 308 ? 6.522 -8.225 4.417 1.00 94.44 308 TYR A C 1
ATOM 2544 O O . TYR A 1 308 ? 6.920 -9.088 5.190 1.00 94.44 308 TYR A O 1
ATOM 2552 N N . TRP A 1 309 ? 6.817 -6.944 4.617 1.00 94.81 309 TRP A N 1
ATOM 2553 C CA . TRP A 1 309 ? 7.719 -6.516 5.692 1.00 94.81 309 TRP A CA 1
ATOM 2554 C C . TRP A 1 309 ? 7.147 -6.764 7.082 1.00 94.81 309 TRP A C 1
ATOM 2556 O O . TRP A 1 309 ? 7.894 -7.050 8.012 1.00 94.81 309 TRP A O 1
ATOM 2566 N N . VAL A 1 310 ? 5.825 -6.707 7.231 1.00 97.06 310 VAL A N 1
ATOM 2567 C CA . VAL A 1 310 ? 5.150 -7.071 8.479 1.00 97.06 310 VAL A CA 1
ATOM 2568 C C . VAL A 1 310 ? 4.931 -8.584 8.562 1.00 97.06 310 VAL A C 1
ATOM 2570 O O . VAL A 1 310 ? 5.113 -9.188 9.616 1.00 97.06 310 VAL A O 1
ATOM 2573 N N . GLY A 1 311 ? 4.539 -9.238 7.473 1.00 96.12 311 GLY A N 1
ATOM 2574 C CA . GLY A 1 311 ? 4.253 -10.672 7.467 1.00 96.12 311 GLY A CA 1
ATOM 2575 C C . GLY A 1 311 ? 5.498 -11.551 7.539 1.00 96.12 311 GLY A C 1
ATOM 2576 O O . GLY A 1 311 ? 5.469 -12.598 8.178 1.00 96.12 311 GLY A O 1
ATOM 2577 N N . GLY A 1 312 ? 6.601 -11.132 6.928 1.00 93.06 312 GLY A N 1
ATOM 2578 C CA . GLY A 1 312 ? 7.741 -11.982 6.591 1.00 93.06 312 GLY A CA 1
ATOM 2579 C C . GLY A 1 312 ? 7.339 -13.182 5.728 1.00 93.06 312 GLY A C 1
ATOM 2580 O O . GLY A 1 312 ? 6.259 -13.221 5.133 1.00 93.06 312 GLY A O 1
ATOM 2581 N N . ASP A 1 313 ? 8.182 -14.208 5.711 1.00 88.62 313 ASP A N 1
ATOM 2582 C CA . ASP A 1 313 ? 7.941 -15.445 4.967 1.00 88.62 313 ASP A CA 1
ATOM 2583 C C . ASP A 1 313 ? 6.817 -16.296 5.585 1.00 88.62 313 ASP A C 1
ATOM 2585 O O . ASP A 1 313 ? 7.042 -17.160 6.433 1.00 88.62 313 ASP A O 1
ATOM 2589 N N . GLY A 1 314 ? 5.579 -16.058 5.145 1.00 89.12 314 GLY A N 1
ATOM 2590 C CA . GLY A 1 314 ? 4.399 -16.839 5.527 1.00 89.12 314 GLY A CA 1
ATOM 2591 C C . GLY A 1 314 ? 3.650 -16.365 6.777 1.00 89.12 314 GLY A C 1
ATOM 2592 O O . GLY A 1 314 ? 2.673 -17.004 7.165 1.00 89.12 314 GLY A O 1
ATOM 2593 N N . GLY A 1 315 ? 4.027 -15.254 7.420 1.00 94.94 315 GLY A N 1
ATOM 2594 C CA . GLY A 1 315 ? 3.146 -14.632 8.419 1.00 94.94 315 GLY A CA 1
ATOM 2595 C C . GLY A 1 315 ? 1.828 -14.154 7.804 1.00 94.94 315 GLY A C 1
ATOM 2596 O O . GLY A 1 315 ? 1.667 -14.102 6.590 1.00 94.94 315 GLY A O 1
ATOM 2597 N N . HIS A 1 316 ? 0.845 -13.815 8.638 1.00 96.19 316 HIS A N 1
ATOM 2598 C CA . HIS A 1 316 ? -0.514 -13.569 8.136 1.00 96.19 316 HIS A CA 1
ATOM 2599 C C . HIS A 1 316 ? -0.557 -12.355 7.204 1.00 96.19 316 HIS A C 1
ATOM 2601 O O . HIS A 1 316 ? -1.138 -12.439 6.128 1.00 96.19 316 HIS A O 1
ATOM 2607 N N . MET A 1 317 ? 0.133 -11.269 7.571 1.00 97.06 317 MET A N 1
ATOM 2608 C CA . MET A 1 317 ? 0.212 -10.060 6.748 1.00 97.06 317 MET A CA 1
ATOM 2609 C C . MET A 1 317 ? 0.856 -10.283 5.375 1.00 97.06 317 MET A C 1
ATOM 2611 O O . MET A 1 317 ? 0.597 -9.492 4.490 1.00 97.06 317 MET A O 1
ATOM 2615 N N . SER A 1 318 ? 1.630 -11.348 5.135 1.00 93.56 318 SER A N 1
ATOM 2616 C CA . SER A 1 318 ? 2.209 -11.584 3.804 1.00 93.56 318 SER A CA 1
ATOM 2617 C C . SER A 1 318 ? 1.307 -12.398 2.881 1.00 93.56 318 SER A C 1
ATOM 2619 O O . SER A 1 318 ? 1.702 -12.698 1.764 1.00 93.56 318 SER A O 1
ATOM 2621 N N . GLN A 1 319 ? 0.079 -12.741 3.280 1.00 89.81 319 GLN A N 1
ATOM 2622 C CA . GLN A 1 319 ? -0.838 -13.507 2.430 1.00 89.81 319 GLN A CA 1
ATOM 2623 C C . GLN A 1 319 ? -2.206 -12.832 2.299 1.00 89.81 319 GLN A C 1
ATOM 2625 O O . GLN A 1 319 ? -2.930 -12.700 3.287 1.00 89.81 319 GLN A O 1
ATOM 2630 N N . ILE A 1 320 ? -2.610 -12.497 1.063 1.00 88.75 320 ILE A N 1
ATOM 2631 C CA . ILE A 1 320 ? -3.906 -11.857 0.751 1.00 88.75 320 ILE A CA 1
ATOM 2632 C C . ILE A 1 320 ? -5.076 -12.519 1.495 1.00 88.75 320 ILE A C 1
ATOM 2634 O O . ILE A 1 320 ? -5.861 -11.800 2.118 1.00 88.75 320 ILE A O 1
ATOM 2638 N N . PRO A 1 321 ? -5.225 -13.860 1.497 1.00 87.44 321 PRO A N 1
ATOM 2639 C CA . PRO A 1 321 ? -6.434 -14.460 2.041 1.00 87.44 321 PRO A CA 1
ATOM 2640 C C . PRO A 1 321 ? -6.589 -14.337 3.562 1.00 87.44 321 PRO A C 1
ATOM 2642 O O . PRO A 1 321 ? -7.680 -14.594 4.063 1.00 87.44 321 PRO A O 1
ATOM 2645 N N . VAL A 1 322 ? -5.524 -14.003 4.297 1.00 93.62 322 VAL A N 1
ATOM 2646 C CA . VAL A 1 322 ? -5.503 -14.038 5.772 1.00 93.62 322 VAL A CA 1
ATOM 2647 C C . VAL A 1 322 ? -4.902 -12.783 6.417 1.00 93.62 322 VAL A C 1
ATOM 2649 O O . VAL A 1 322 ? -4.972 -12.648 7.638 1.00 93.62 322 VAL A O 1
ATOM 2652 N N . ALA A 1 323 ? -4.349 -11.849 5.634 1.00 96.38 323 ALA A N 1
ATOM 2653 C CA . ALA A 1 323 ? -3.692 -10.638 6.133 1.00 96.38 323 ALA A CA 1
ATOM 2654 C C . ALA A 1 323 ? -4.583 -9.805 7.057 1.00 96.38 323 ALA A C 1
ATOM 2656 O O . ALA A 1 323 ? -4.130 -9.357 8.109 1.00 96.38 323 ALA A O 1
ATOM 2657 N N . THR A 1 324 ? -5.867 -9.663 6.723 1.00 96.75 324 THR A N 1
ATOM 2658 C CA . THR A 1 324 ? -6.801 -8.830 7.493 1.00 96.75 324 THR A CA 1
ATOM 2659 C C . THR A 1 324 ? -7.133 -9.369 8.884 1.00 96.75 324 THR A C 1
ATOM 2661 O O . THR A 1 324 ? -7.649 -8.627 9.722 1.00 96.75 324 THR A O 1
ATOM 2664 N N . PHE A 1 325 ? -6.803 -10.632 9.175 1.00 98.44 325 PHE A N 1
ATOM 2665 C CA . PHE A 1 325 ? -6.903 -11.139 10.540 1.00 98.44 325 PHE A CA 1
ATOM 2666 C C . PHE A 1 325 ? -5.880 -10.493 11.475 1.00 98.44 325 PHE A C 1
ATOM 2668 O O . PHE A 1 325 ? -6.104 -10.507 12.682 1.00 98.44 325 PHE A O 1
ATOM 2675 N N . ASP A 1 326 ? -4.749 -9.968 10.981 1.00 98.62 326 ASP A N 1
ATOM 2676 C CA . ASP A 1 326 ? -3.805 -9.269 11.853 1.00 98.62 326 ASP A CA 1
ATOM 2677 C C . ASP A 1 326 ? -4.320 -7.851 12.145 1.00 98.62 326 ASP A C 1
ATOM 2679 O O . ASP A 1 326 ? -4.604 -7.098 11.210 1.00 98.62 326 ASP A O 1
ATOM 2683 N N . PRO A 1 327 ? -4.402 -7.425 13.419 1.00 98.62 327 PRO A N 1
ATOM 2684 C CA . PRO A 1 327 ? -4.871 -6.089 13.772 1.00 98.62 327 PRO A CA 1
ATOM 2685 C C . PRO A 1 327 ? -4.114 -4.962 13.063 1.00 98.62 327 PRO A C 1
ATOM 2687 O O . PRO A 1 327 ? -4.702 -3.913 12.801 1.00 98.62 327 PRO A O 1
ATOM 2690 N N . ILE A 1 328 ? -2.833 -5.164 12.726 1.00 98.69 328 ILE A N 1
ATOM 2691 C CA . ILE A 1 328 ? -2.025 -4.126 12.079 1.00 98.69 328 ILE A CA 1
ATOM 2692 C C . ILE A 1 328 ? -2.499 -3.762 10.665 1.00 98.69 328 ILE A C 1
ATOM 2694 O O . ILE A 1 328 ? -2.289 -2.629 10.224 1.00 98.69 328 ILE A O 1
ATOM 2698 N N . PHE A 1 329 ? -3.198 -4.682 9.989 1.00 98.69 329 PHE A N 1
ATOM 2699 C CA . PHE A 1 329 ? -3.798 -4.473 8.670 1.00 98.69 329 PHE A CA 1
ATOM 2700 C C . PHE A 1 329 ? -4.631 -3.191 8.623 1.00 98.69 329 PHE A C 1
ATOM 2702 O O . PHE A 1 329 ? -4.486 -2.380 7.711 1.00 98.69 329 PHE A O 1
ATOM 2709 N N . TRP A 1 330 ? -5.481 -2.989 9.632 1.00 98.81 330 TRP A N 1
ATOM 2710 C CA . TRP A 1 330 ? -6.454 -1.900 9.661 1.00 98.81 330 TRP A CA 1
ATOM 2711 C C . TRP A 1 330 ? -5.776 -0.530 9.730 1.00 98.81 330 TRP A C 1
ATOM 2713 O O . TRP A 1 330 ? -6.219 0.407 9.074 1.00 98.81 330 TRP A O 1
ATOM 2723 N N . PHE A 1 331 ? -4.659 -0.420 10.452 1.00 98.75 331 PHE A N 1
ATOM 2724 C CA . PHE A 1 331 ? -3.895 0.827 10.567 1.00 98.75 331 PHE A CA 1
ATOM 2725 C C . PHE A 1 331 ? -3.042 1.101 9.327 1.00 98.75 331 PHE A C 1
ATOM 2727 O O . PHE A 1 331 ? -2.906 2.255 8.920 1.00 98.75 331 PHE A O 1
ATOM 2734 N N . HIS A 1 332 ? -2.501 0.042 8.714 1.00 98.44 332 HIS A N 1
ATOM 2735 C CA . HIS A 1 332 ? -1.813 0.122 7.429 1.00 98.44 332 HIS A CA 1
ATOM 2736 C C . HIS A 1 332 ? -2.759 0.626 6.325 1.00 98.44 332 HIS A C 1
ATOM 2738 O O . HIS A 1 332 ? -2.448 1.602 5.648 1.00 98.44 332 HIS A O 1
ATOM 2744 N N . HIS A 1 333 ? -3.946 0.029 6.194 1.00 98.69 333 HIS A N 1
ATOM 2745 C CA . HIS A 1 333 ? -4.944 0.437 5.198 1.00 98.69 333 HIS A CA 1
ATOM 2746 C C . HIS A 1 333 ? -5.568 1.799 5.495 1.00 98.69 333 HIS A C 1
ATOM 2748 O O . HIS A 1 333 ? -5.827 2.563 4.569 1.00 98.69 333 HIS A O 1
ATOM 2754 N N . CYS A 1 334 ? -5.731 2.164 6.768 1.00 98.88 334 CYS A N 1
ATOM 2755 C CA . CYS A 1 334 ? -6.152 3.511 7.153 1.00 98.88 334 CYS A CA 1
ATOM 2756 C C . CYS A 1 334 ? -5.162 4.591 6.670 1.00 98.88 334 CYS A C 1
ATOM 2758 O O . CYS A 1 334 ? -5.579 5.678 6.262 1.00 98.88 334 CYS A O 1
ATOM 2760 N N . PHE A 1 335 ? -3.858 4.281 6.648 1.00 98.62 335 PHE A N 1
ATOM 2761 C CA . PHE A 1 335 ? -2.846 5.163 6.064 1.00 98.62 335 PHE A CA 1
ATOM 2762 C C . PHE A 1 335 ? -2.934 5.224 4.536 1.00 98.62 335 PHE A C 1
ATOM 2764 O O . PHE A 1 335 ? -2.816 6.303 3.966 1.00 98.62 335 PHE A O 1
ATOM 2771 N N . LEU A 1 336 ? -3.211 4.111 3.856 1.00 98.62 336 LEU A N 1
ATOM 2772 C CA . LEU A 1 336 ? -3.435 4.130 2.404 1.00 98.62 336 LEU A CA 1
ATOM 2773 C C . LEU A 1 336 ? -4.667 4.950 2.022 1.00 98.62 336 LEU A C 1
ATOM 2775 O O . LEU A 1 336 ? -4.627 5.695 1.046 1.00 98.62 336 LEU A O 1
ATOM 2779 N N . ASP A 1 337 ? -5.730 4.879 2.823 1.00 98.81 337 ASP A N 1
ATOM 2780 C CA . ASP A 1 337 ? -6.900 5.737 2.649 1.00 98.81 337 ASP A CA 1
ATOM 2781 C C . ASP A 1 337 ? -6.562 7.221 2.870 1.00 98.81 337 ASP A C 1
ATOM 2783 O O . ASP A 1 337 ? -7.052 8.070 2.122 1.00 98.81 337 ASP A O 1
ATOM 2787 N N . ARG A 1 338 ? -5.647 7.542 3.802 1.00 98.44 338 ARG A N 1
ATOM 2788 C CA . ARG A 1 338 ? -5.094 8.901 3.949 1.00 98.44 338 ARG A CA 1
ATOM 2789 C C . ARG A 1 338 ? -4.376 9.349 2.683 1.00 98.44 338 ARG A C 1
ATOM 2791 O O . ARG A 1 338 ? -4.677 10.423 2.168 1.00 98.44 338 ARG A O 1
ATOM 2798 N N . LEU A 1 339 ? -3.453 8.536 2.166 1.00 98.44 339 LEU A N 1
ATOM 2799 C CA . LEU A 1 339 ? -2.727 8.848 0.929 1.00 98.44 339 LEU A CA 1
ATOM 2800 C C . LEU A 1 339 ? -3.697 9.059 -0.238 1.00 98.44 339 LEU A C 1
ATOM 2802 O O . LEU A 1 339 ? -3.543 10.000 -1.015 1.00 98.44 339 LEU A O 1
ATOM 2806 N N . PHE A 1 340 ? -4.737 8.232 -0.327 1.00 98.44 340 PHE A N 1
ATOM 2807 C CA . PHE A 1 340 ? -5.773 8.374 -1.337 1.00 98.44 340 PHE A CA 1
ATOM 2808 C C . PHE A 1 340 ? -6.581 9.669 -1.176 1.00 98.44 340 PHE A C 1
ATOM 2810 O O . PHE A 1 340 ? -6.765 10.391 -2.153 1.00 98.44 340 PHE A O 1
ATOM 2817 N N . ALA A 1 341 ? -7.012 10.017 0.037 1.00 97.62 341 ALA A N 1
ATOM 2818 C CA . ALA A 1 341 ? -7.719 11.269 0.316 1.00 97.62 341 ALA A CA 1
ATOM 2819 C C . ALA A 1 341 ? -6.866 12.513 -0.012 1.00 97.62 341 ALA A C 1
ATOM 2821 O O . ALA A 1 341 ? -7.368 13.479 -0.599 1.00 97.62 341 ALA A O 1
ATOM 2822 N N . ILE A 1 342 ? -5.563 12.476 0.293 1.00 96.44 342 ILE A N 1
ATOM 2823 C CA . ILE A 1 342 ? -4.608 13.528 -0.091 1.00 96.44 342 ILE A CA 1
ATOM 2824 C C . ILE A 1 342 ? -4.513 13.613 -1.617 1.00 96.44 342 ILE A C 1
ATOM 2826 O O . ILE A 1 342 ? -4.692 14.691 -2.184 1.00 96.44 342 ILE A O 1
ATOM 2830 N N . TRP A 1 343 ? -4.321 12.484 -2.304 1.00 95.62 343 TRP A N 1
ATOM 2831 C CA . TRP A 1 343 ? -4.240 12.459 -3.764 1.00 95.62 343 TRP A CA 1
ATOM 2832 C C . TRP A 1 343 ? -5.517 12.988 -4.430 1.00 95.62 343 TRP A C 1
ATOM 2834 O O . TRP A 1 343 ? -5.426 13.793 -5.356 1.00 95.62 343 TRP A O 1
ATOM 2844 N N . GLN A 1 344 ? -6.704 12.610 -3.935 1.00 95.25 344 GLN A N 1
ATOM 2845 C CA . GLN A 1 344 ? -7.992 13.129 -4.420 1.00 95.25 344 GLN A CA 1
ATOM 2846 C C . GLN A 1 344 ? -8.105 14.646 -4.237 1.00 95.25 344 GLN A C 1
ATOM 2848 O O . GLN A 1 344 ? -8.683 15.328 -5.081 1.00 95.25 344 GLN A O 1
ATOM 2853 N N . THR A 1 345 ? -7.566 15.171 -3.136 1.00 93.19 345 THR A N 1
ATOM 2854 C CA . THR A 1 345 ? -7.560 16.607 -2.828 1.00 93.19 345 THR A CA 1
ATOM 2855 C C . THR A 1 345 ? -6.634 17.378 -3.769 1.00 93.19 345 THR A C 1
ATOM 2857 O O . THR A 1 345 ? -6.991 18.453 -4.260 1.00 93.19 345 THR A O 1
ATOM 2860 N N . LEU A 1 346 ? -5.466 16.810 -4.072 1.00 91.19 346 LEU A N 1
ATOM 2861 C CA . LEU A 1 346 ? -4.504 17.387 -5.009 1.00 91.19 346 LEU A CA 1
ATOM 2862 C C . LEU A 1 346 ? -4.991 17.291 -6.466 1.00 91.19 346 LEU A C 1
ATOM 2864 O O . LEU A 1 346 ? -4.795 18.237 -7.229 1.00 91.19 346 LEU A O 1
ATOM 2868 N N . ASN A 1 347 ? -5.706 16.217 -6.821 1.00 91.44 347 ASN A N 1
ATOM 2869 C CA . ASN A 1 347 ? -6.118 15.876 -8.190 1.00 91.44 347 ASN A CA 1
ATOM 2870 C C . ASN A 1 347 ? -7.651 15.693 -8.342 1.00 91.44 347 ASN A C 1
ATOM 2872 O O . ASN A 1 347 ? -8.108 14.634 -8.796 1.00 91.44 347 ASN A O 1
ATOM 2876 N N . PRO A 1 348 ? -8.488 16.680 -7.969 1.00 91.88 348 PRO A N 1
ATOM 2877 C CA . PRO A 1 348 ? -9.943 16.514 -7.923 1.00 91.88 348 PRO A CA 1
ATOM 2878 C C . PRO A 1 348 ? -10.573 16.194 -9.287 1.00 91.88 348 PRO A C 1
ATOM 2880 O O . PRO A 1 348 ? -11.610 15.532 -9.340 1.00 91.88 348 PRO A O 1
ATOM 2883 N N . GLU A 1 349 ? -9.965 16.631 -10.387 1.00 93.38 349 GLU A N 1
ATOM 2884 C CA . GLU A 1 349 ? -10.417 16.424 -11.765 1.00 93.38 349 GLU A CA 1
ATOM 2885 C C . GLU A 1 349 ? -10.050 15.054 -12.349 1.00 93.38 349 GLU A C 1
ATOM 2887 O O . GLU A 1 349 ? -10.647 14.640 -13.340 1.00 93.38 349 GLU A O 1
ATOM 2892 N N . LYS A 1 350 ? -9.108 14.325 -11.738 1.00 92.19 350 LYS A N 1
ATOM 2893 C CA . LYS A 1 350 ? -8.557 13.079 -12.302 1.00 92.19 350 LYS A CA 1
ATOM 2894 C C . LYS A 1 350 ? -9.333 11.820 -11.932 1.00 92.19 350 LYS A C 1
ATOM 2896 O O . LYS A 1 350 ? -8.853 10.716 -12.163 1.00 92.19 350 LYS A O 1
ATOM 2901 N N . TRP A 1 351 ? -10.523 11.958 -11.357 1.00 92.25 351 TRP A N 1
ATOM 2902 C CA . TRP A 1 351 ? -11.370 10.816 -11.023 1.00 92.25 351 TRP A CA 1
ATOM 2903 C C . TRP A 1 351 ? -11.725 10.004 -12.269 1.00 92.25 351 TRP A C 1
ATOM 2905 O O . TRP A 1 351 ? -12.196 10.554 -13.266 1.00 92.25 351 TRP A O 1
ATOM 2915 N N . PHE A 1 352 ? -11.523 8.690 -12.213 1.00 87.88 352 PHE A N 1
ATOM 2916 C CA . PHE A 1 352 ? -11.851 7.825 -13.339 1.00 87.88 352 PHE A CA 1
ATOM 2917 C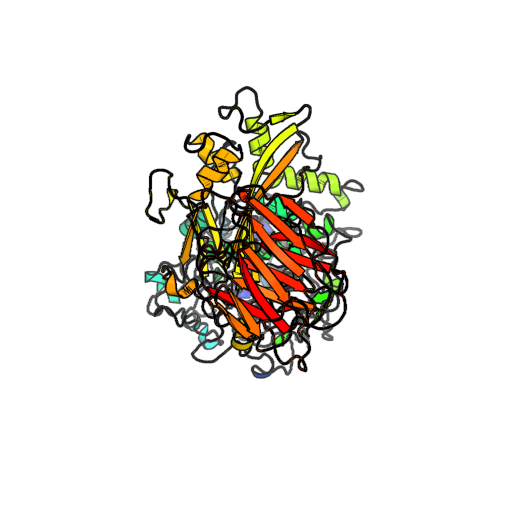 C . PHE A 1 352 ? -13.365 7.749 -13.569 1.00 87.88 352 PHE A C 1
ATOM 2919 O O . PHE A 1 352 ? -14.168 7.786 -12.639 1.00 87.88 352 PHE A O 1
ATOM 2926 N N . THR A 1 353 ? -13.759 7.613 -14.833 1.00 84.94 353 THR A N 1
ATOM 2927 C CA . THR A 1 353 ? -15.147 7.291 -15.212 1.00 84.94 353 THR A CA 1
ATOM 2928 C C . THR A 1 353 ? -15.287 5.806 -15.523 1.00 84.94 353 THR A C 1
ATOM 2930 O O . THR A 1 353 ? -16.257 5.166 -15.116 1.00 84.94 353 THR A O 1
ATOM 2933 N N . ALA A 1 354 ? -14.305 5.264 -16.243 1.00 83.00 354 ALA A N 1
ATOM 2934 C CA . ALA A 1 354 ? -14.206 3.862 -16.588 1.00 83.00 354 ALA A CA 1
ATOM 2935 C C . ALA A 1 354 ? -12.738 3.448 -16.716 1.00 83.00 354 ALA A C 1
ATOM 2937 O O . ALA A 1 354 ? -11.890 4.266 -17.068 1.00 83.00 354 ALA A O 1
ATOM 2938 N N . ASP A 1 355 ? -12.468 2.180 -16.451 1.00 79.62 355 ASP A N 1
ATOM 2939 C CA . ASP A 1 355 ? -11.189 1.517 -16.682 1.00 79.62 355 ASP A CA 1
ATOM 2940 C C . ASP A 1 355 ? -11.475 0.092 -17.169 1.00 79.62 355 ASP A C 1
ATOM 2942 O O . ASP A 1 355 ? -12.565 -0.453 -16.956 1.00 79.62 355 ASP A O 1
ATOM 2946 N N . LYS A 1 356 ? -10.517 -0.521 -17.858 1.00 73.75 356 LYS A N 1
ATOM 2947 C CA . LYS A 1 356 ? -10.641 -1.940 -18.185 1.00 73.75 356 LYS A CA 1
ATOM 2948 C C . LYS A 1 356 ? -10.561 -2.741 -16.894 1.00 73.75 356 LYS A C 1
ATOM 2950 O O . LYS A 1 356 ? -9.676 -2.517 -16.069 1.00 73.75 356 LYS A O 1
ATOM 2955 N N . THR A 1 357 ? -11.444 -3.717 -16.745 1.00 65.69 357 THR A N 1
ATOM 2956 C CA . THR A 1 357 ? -11.260 -4.743 -15.723 1.00 65.69 357 THR A CA 1
ATOM 2957 C C . THR A 1 357 ? -10.097 -5.603 -16.181 1.00 65.69 357 THR A C 1
ATOM 2959 O O . THR A 1 357 ? -10.239 -6.423 -17.089 1.00 65.69 357 THR A O 1
ATOM 2962 N N . ARG A 1 358 ? -8.923 -5.370 -15.592 1.00 67.62 358 ARG A N 1
ATOM 2963 C CA . ARG A 1 358 ? -7.780 -6.254 -15.798 1.00 67.62 358 ARG A CA 1
ATOM 2964 C C . ARG A 1 358 ? -8.098 -7.600 -15.160 1.00 67.62 358 ARG A C 1
ATOM 2966 O O . ARG A 1 358 ? -8.846 -7.633 -14.178 1.00 67.62 358 ARG A O 1
ATOM 2973 N N . PRO A 1 359 ? -7.580 -8.702 -15.708 1.00 52.16 359 PRO A N 1
ATOM 2974 C CA . PRO A 1 359 ? -7.911 -10.024 -15.221 1.00 52.16 359 PRO A CA 1
ATOM 2975 C C . PRO A 1 359 ? -7.314 -10.258 -13.828 1.00 52.16 359 PRO A C 1
ATOM 2977 O O . PRO A 1 359 ? -6.210 -10.755 -13.642 1.00 52.16 359 PRO A O 1
ATOM 2980 N N . PHE A 1 360 ? -8.080 -9.871 -12.823 1.00 53.84 360 PHE A N 1
ATOM 2981 C CA . PHE A 1 360 ? -8.147 -10.526 -11.535 1.00 53.84 360 PHE A CA 1
ATOM 2982 C C . PHE A 1 360 ? -9.555 -11.111 -11.464 1.00 53.84 360 PHE A C 1
ATOM 2984 O O . PHE A 1 360 ? -10.510 -10.496 -11.945 1.00 53.84 360 PHE A O 1
ATOM 2991 N N . ASP A 1 361 ? -9.707 -12.317 -10.931 1.00 50.78 361 ASP A N 1
ATOM 2992 C CA . ASP A 1 361 ? -10.995 -13.008 -10.932 1.00 50.78 361 ASP A CA 1
ATOM 2993 C C . ASP A 1 361 ? -11.967 -12.370 -9.919 1.00 50.78 361 ASP A C 1
ATOM 2995 O O . ASP A 1 361 ? -12.112 -12.806 -8.779 1.00 50.78 361 ASP A O 1
ATOM 2999 N N . GLN A 1 362 ? -12.610 -11.285 -10.354 1.00 57.53 362 GLN A N 1
ATOM 3000 C CA . GLN A 1 362 ? -13.534 -10.438 -9.593 1.00 57.53 362 GLN A CA 1
ATOM 3001 C C . GLN A 1 362 ? -14.997 -10.724 -9.950 1.00 57.53 362 GLN A C 1
ATOM 3003 O O . GLN A 1 362 ? -15.889 -9.915 -9.683 1.00 57.53 362 GLN A O 1
ATOM 3008 N N . LYS A 1 363 ? -15.284 -11.896 -10.535 1.00 51.25 363 LYS A N 1
ATOM 3009 C CA . LYS A 1 363 ? -16.662 -12.305 -10.849 1.00 51.25 363 LYS A CA 1
ATOM 3010 C C . LYS A 1 363 ? -17.552 -12.321 -9.606 1.00 51.25 363 LYS A C 1
ATOM 3012 O O . LYS A 1 363 ? -18.739 -12.040 -9.730 1.00 51.25 363 LYS A O 1
ATOM 3017 N N . ILE A 1 364 ? -16.983 -12.558 -8.416 1.00 51.88 364 ILE A N 1
ATOM 3018 C CA . ILE A 1 364 ? -17.721 -12.518 -7.146 1.00 51.88 364 ILE A CA 1
ATOM 3019 C C . ILE A 1 364 ? -18.402 -11.168 -6.905 1.00 51.88 364 ILE A C 1
ATOM 3021 O O . ILE A 1 364 ? -19.549 -11.155 -6.472 1.00 51.88 364 ILE A O 1
ATOM 3025 N N . ILE A 1 365 ? -17.762 -10.048 -7.261 1.00 57.69 365 ILE A N 1
ATOM 3026 C CA . ILE A 1 365 ? -18.366 -8.707 -7.195 1.00 57.69 365 ILE A CA 1
ATOM 3027 C C . ILE A 1 365 ? -19.137 -8.336 -8.474 1.00 57.69 365 ILE A C 1
ATOM 3029 O O . ILE A 1 365 ? -19.691 -7.245 -8.571 1.00 57.69 365 ILE A O 1
ATOM 3033 N N . GLY A 1 366 ? -19.268 -9.266 -9.424 1.00 54.12 366 GLY A N 1
ATOM 3034 C CA . GLY A 1 366 ? -20.080 -9.119 -10.633 1.00 54.12 366 GLY A CA 1
ATOM 3035 C C . GLY A 1 366 ? -19.451 -8.233 -11.708 1.00 54.12 366 GLY A C 1
ATOM 3036 O O . GLY A 1 366 ? -20.171 -7.662 -12.525 1.00 54.12 366 GLY A O 1
ATOM 3037 N N . MET A 1 367 ? -18.125 -8.074 -11.707 1.00 63.31 367 MET A N 1
ATOM 3038 C CA . MET A 1 367 ? -17.458 -7.178 -12.651 1.00 63.31 367 MET A CA 1
ATOM 3039 C C . MET A 1 367 ? -17.330 -7.804 -14.044 1.00 63.31 367 MET A C 1
ATOM 3041 O O . MET A 1 367 ? -16.801 -8.902 -14.203 1.00 63.31 367 MET A O 1
ATOM 3045 N N . GLY A 1 368 ? -17.826 -7.086 -15.058 1.00 64.69 368 GLY A N 1
ATOM 3046 C CA . GLY A 1 368 ? -17.580 -7.386 -16.473 1.00 64.69 368 GLY A CA 1
ATOM 3047 C C . GLY A 1 368 ? -16.221 -6.855 -16.942 1.00 64.69 368 GLY A C 1
ATOM 3048 O O . GLY A 1 368 ? -15.400 -6.454 -16.127 1.00 64.69 368 GLY A O 1
ATOM 3049 N N . ASN A 1 369 ? -15.997 -6.780 -18.258 1.00 71.06 369 ASN A N 1
ATOM 3050 C CA . ASN A 1 369 ? -14.715 -6.351 -18.852 1.00 71.06 369 ASN A CA 1
ATOM 3051 C C . ASN A 1 369 ? -14.357 -4.870 -18.613 1.00 71.06 369 ASN A C 1
ATOM 3053 O O . ASN A 1 369 ? -13.234 -4.451 -18.886 1.00 71.06 369 ASN A O 1
ATOM 3057 N N . ILE A 1 370 ? -15.314 -4.065 -18.154 1.00 75.88 370 ILE A N 1
ATOM 3058 C CA . ILE A 1 370 ? -15.138 -2.643 -17.862 1.00 75.88 370 ILE A CA 1
ATOM 3059 C C . ILE A 1 370 ? -15.636 -2.388 -16.445 1.00 75.88 370 ILE A C 1
ATOM 3061 O O . ILE A 1 370 ? -16.764 -2.752 -16.099 1.00 75.88 370 ILE A O 1
ATOM 3065 N N . VAL A 1 371 ? -14.812 -1.704 -15.661 1.00 79.31 371 VAL A N 1
ATOM 3066 C CA . VAL A 1 371 ? -15.190 -1.125 -14.380 1.00 79.31 371 VAL A CA 1
ATOM 3067 C C . VAL A 1 371 ? -15.514 0.346 -14.566 1.00 79.31 371 VAL A C 1
ATOM 3069 O O . VAL A 1 371 ? -14.869 1.033 -15.350 1.00 79.31 371 VAL A O 1
ATOM 3072 N N . THR A 1 372 ? -16.523 0.848 -13.859 1.00 87.31 372 THR A N 1
ATOM 3073 C CA . THR A 1 372 ? -16.921 2.260 -13.920 1.00 87.31 372 THR A CA 1
ATOM 3074 C C . THR A 1 372 ? -16.979 2.864 -12.526 1.00 87.31 372 THR A C 1
ATOM 3076 O O . THR A 1 372 ? -17.014 2.135 -11.533 1.00 87.31 372 THR A O 1
ATOM 3079 N N . SER A 1 373 ? -17.084 4.189 -12.438 1.00 90.56 373 SER A N 1
ATOM 3080 C CA . SER A 1 373 ? -17.294 4.904 -11.169 1.00 90.56 373 SER A CA 1
ATOM 3081 C C . SER A 1 373 ? -18.620 4.557 -10.461 1.00 90.56 373 SER A C 1
ATOM 3083 O O . SER A 1 373 ? -18.851 4.957 -9.321 1.00 90.56 373 SER A O 1
ATOM 3085 N N . LYS A 1 374 ? -19.485 3.772 -11.118 1.00 90.12 374 LYS A N 1
ATOM 3086 C CA . LYS A 1 374 ? -20.763 3.260 -10.602 1.00 90.12 374 LYS A CA 1
ATOM 3087 C C . LYS A 1 374 ? -20.727 1.765 -10.284 1.00 90.12 374 LYS A C 1
ATOM 3089 O O . LYS A 1 374 ? -21.769 1.189 -9.980 1.00 90.12 374 LYS A O 1
ATOM 3094 N N . ALA A 1 375 ? -19.564 1.122 -10.405 1.00 88.75 375 ALA A N 1
ATOM 3095 C CA . ALA A 1 375 ? -19.418 -0.286 -10.066 1.00 88.75 375 ALA A CA 1
ATOM 3096 C C . ALA A 1 375 ? -19.785 -0.520 -8.587 1.00 88.75 375 ALA A C 1
ATOM 3098 O O . ALA A 1 375 ? -19.432 0.301 -7.739 1.00 88.75 375 ALA A O 1
ATOM 3099 N N . PRO A 1 376 ? -20.500 -1.608 -8.262 1.00 89.50 376 PRO A N 1
ATOM 3100 C CA . PRO A 1 376 ? -20.912 -1.874 -6.892 1.00 89.50 376 PRO A CA 1
ATOM 3101 C C . PRO A 1 376 ? -19.709 -2.316 -6.042 1.00 89.50 376 PRO A C 1
ATOM 3103 O O . PRO A 1 376 ? -19.023 -3.284 -6.368 1.00 89.50 376 PRO A O 1
ATOM 3106 N N . LEU A 1 377 ? -19.466 -1.628 -4.926 1.00 91.88 377 LEU A N 1
ATOM 3107 C CA . LEU A 1 377 ? -18.434 -1.962 -3.938 1.00 91.88 377 LEU A CA 1
ATOM 3108 C C . LEU A 1 377 ? -18.982 -3.007 -2.961 1.00 91.88 377 LEU A C 1
ATOM 3110 O O . LEU A 1 377 ? -19.277 -2.722 -1.803 1.00 91.88 377 LEU A O 1
ATOM 3114 N N . ARG A 1 378 ? -19.186 -4.226 -3.457 1.00 89.75 378 ARG A N 1
ATOM 3115 C CA . ARG A 1 378 ? -19.743 -5.328 -2.662 1.00 89.75 378 ARG A CA 1
ATOM 3116 C C . ARG A 1 378 ? -18.723 -5.831 -1.629 1.00 89.75 378 ARG A C 1
ATOM 3118 O O . ARG A 1 378 ? -17.530 -5.851 -1.944 1.00 89.75 378 ARG A O 1
ATOM 3125 N N . PRO A 1 379 ? -19.166 -6.266 -0.437 1.00 91.44 379 PRO A N 1
ATOM 3126 C CA . PRO A 1 379 ? -20.558 -6.441 -0.003 1.00 91.44 379 PRO A CA 1
ATOM 3127 C C . PRO A 1 379 ? -21.093 -5.257 0.832 1.00 91.44 379 PRO A C 1
ATOM 3129 O O . PRO A 1 379 ? -21.874 -5.446 1.760 1.00 91.44 379 PRO A O 1
ATOM 3132 N N . PHE A 1 380 ? -20.632 -4.030 0.577 1.00 95.12 380 PHE A N 1
ATOM 3133 C CA . PHE A 1 380 ? -20.906 -2.905 1.470 1.00 95.12 380 PHE A CA 1
ATOM 3134 C C . PHE A 1 380 ? -22.222 -2.198 1.124 1.00 95.12 380 PHE A C 1
ATOM 3136 O O . PHE A 1 380 ? -22.354 -1.606 0.049 1.00 95.12 380 PHE A O 1
ATOM 3143 N N . HIS A 1 381 ? -23.170 -2.204 2.063 1.00 96.50 381 HIS A N 1
ATOM 3144 C CA . HIS A 1 381 ? -24.478 -1.561 1.928 1.00 96.50 381 HIS A CA 1
ATOM 3145 C C . HIS A 1 381 ? -24.527 -0.220 2.679 1.00 96.50 381 HIS A C 1
ATOM 3147 O O . HIS A 1 381 ? -24.011 -0.096 3.784 1.00 96.50 381 HIS A O 1
ATOM 3153 N N . MET A 1 382 ? -25.151 0.794 2.080 1.00 95.38 382 MET A N 1
ATOM 3154 C CA . MET A 1 382 ? -25.357 2.137 2.644 1.00 95.38 382 MET A CA 1
ATOM 3155 C C . MET A 1 382 ? -26.500 2.181 3.665 1.00 95.38 382 MET A C 1
ATOM 3157 O O . MET A 1 382 ? -26.537 3.047 4.542 1.00 95.38 382 MET A O 1
ATOM 3161 N N . ASP A 1 383 ? -27.469 1.283 3.507 1.00 95.25 383 ASP A N 1
ATOM 3162 C CA . ASP A 1 383 ? -28.744 1.295 4.211 1.00 95.25 383 ASP A CA 1
ATOM 3163 C C . ASP A 1 383 ? -29.269 -0.127 4.465 1.00 95.25 383 ASP A C 1
ATOM 3165 O O . ASP A 1 383 ? -28.754 -1.122 3.950 1.00 95.25 383 ASP A O 1
ATOM 3169 N N . GLU A 1 384 ? -30.336 -0.223 5.259 1.00 93.44 384 GLU A N 1
ATOM 3170 C CA . GLU A 1 384 ? -30.987 -1.493 5.596 1.00 93.44 384 GLU A CA 1
ATOM 3171 C C . GLU A 1 384 ? -31.758 -2.120 4.422 1.00 93.44 384 GLU A C 1
ATOM 3173 O O . GLU A 1 384 ? -32.220 -3.263 4.517 1.00 93.44 384 GLU A O 1
ATOM 3178 N N . GLN A 1 385 ? -31.942 -1.380 3.323 1.00 93.12 385 GLN A N 1
ATOM 3179 C CA . GLN A 1 385 ? -32.597 -1.862 2.109 1.00 93.12 385 GLN A CA 1
ATOM 3180 C C . GLN A 1 385 ? -31.625 -2.632 1.205 1.00 93.12 385 GLN A C 1
ATOM 3182 O O . GLN A 1 385 ? -32.086 -3.380 0.338 1.00 93.12 385 GLN A O 1
ATOM 3187 N N . GLY A 1 386 ? -30.317 -2.520 1.452 1.00 92.88 386 GLY A N 1
ATOM 3188 C CA . GLY A 1 386 ? -29.267 -3.204 0.702 1.00 92.88 386 GLY A CA 1
ATOM 3189 C C . GLY A 1 386 ? -28.741 -2.386 -0.473 1.00 92.88 386 GLY A C 1
ATOM 3190 O O . GLY A 1 386 ? -28.238 -2.961 -1.439 1.00 92.88 386 GLY A O 1
ATOM 3191 N N . THR A 1 387 ? -28.862 -1.054 -0.442 1.00 95.19 387 THR A N 1
ATOM 3192 C CA . THR A 1 387 ? -28.277 -0.214 -1.493 1.00 95.19 387 THR A CA 1
ATOM 3193 C C . THR A 1 387 ? -26.756 -0.256 -1.390 1.00 95.19 387 THR A C 1
ATOM 3195 O O . THR A 1 387 ? -26.189 0.140 -0.379 1.00 95.19 387 THR A O 1
ATOM 3198 N N . VAL A 1 388 ? -26.073 -0.730 -2.428 1.00 93.69 388 VAL A N 1
ATOM 3199 C CA . VAL A 1 388 ? -24.611 -0.896 -2.417 1.00 93.69 388 VAL A CA 1
ATOM 3200 C C . VAL A 1 388 ? -23.864 0.429 -2.576 1.00 93.69 388 VAL A C 1
ATOM 3202 O O . VAL A 1 388 ? -24.273 1.304 -3.345 1.00 93.69 388 VAL A O 1
ATOM 3205 N N . TRP A 1 389 ? -22.725 0.554 -1.895 1.00 95.56 389 TRP A N 1
ATOM 3206 C CA . TRP A 1 389 ? -21.776 1.635 -2.150 1.00 95.56 389 TRP A CA 1
ATOM 3207 C C . TRP A 1 389 ? -21.221 1.560 -3.581 1.00 95.56 389 TRP A C 1
ATOM 3209 O O . TRP A 1 389 ? -21.128 0.494 -4.188 1.00 95.56 389 TRP A O 1
ATOM 3219 N N . THR A 1 390 ? -20.815 2.707 -4.118 1.00 95.31 390 THR A N 1
ATOM 3220 C CA . THR A 1 390 ? -20.133 2.839 -5.418 1.00 95.31 390 THR A CA 1
ATOM 3221 C C . THR A 1 390 ? -18.933 3.772 -5.264 1.00 95.31 390 THR A C 1
ATOM 3223 O O . THR A 1 390 ? -18.915 4.552 -4.305 1.00 95.31 390 THR A O 1
ATOM 3226 N N . PRO A 1 391 ? -17.954 3.758 -6.190 1.00 95.00 391 PRO A N 1
ATOM 3227 C CA . PRO A 1 391 ? -16.875 4.740 -6.199 1.00 95.00 391 PRO A CA 1
ATOM 3228 C C . PRO A 1 391 ? -17.365 6.182 -6.059 1.00 95.00 391 PRO A C 1
ATOM 3230 O O . PRO A 1 391 ? -16.849 6.916 -5.221 1.00 95.00 391 PRO A O 1
ATOM 3233 N N . ASP A 1 392 ? -18.392 6.579 -6.813 1.00 96.50 392 ASP A N 1
ATOM 3234 C CA . ASP A 1 392 ? -18.962 7.928 -6.721 1.00 96.50 392 ASP A CA 1
ATOM 3235 C C . ASP A 1 392 ? -19.597 8.212 -5.348 1.00 96.50 392 ASP A C 1
ATOM 3237 O O . ASP A 1 392 ? -19.525 9.340 -4.859 1.00 96.50 392 ASP A O 1
ATOM 3241 N N . GLY A 1 393 ? -20.166 7.192 -4.698 1.00 96.25 393 GLY A N 1
ATOM 3242 C CA . GLY A 1 393 ? -20.725 7.300 -3.349 1.00 96.25 393 GLY A CA 1
ATOM 3243 C C . GLY A 1 393 ? -19.669 7.563 -2.272 1.00 96.25 393 GLY A C 1
ATOM 3244 O O . GLY A 1 393 ? -19.891 8.399 -1.399 1.00 96.25 393 GLY A O 1
ATOM 3245 N N . VAL A 1 394 ? -18.506 6.907 -2.358 1.00 97.12 394 VAL A N 1
ATOM 3246 C CA . VAL A 1 394 ? -17.415 7.019 -1.363 1.00 97.12 394 VAL A CA 1
ATOM 3247 C C . VAL A 1 394 ? -16.315 8.013 -1.759 1.00 97.12 394 VAL A C 1
ATOM 3249 O O . VAL A 1 394 ? -15.310 8.160 -1.056 1.00 97.12 394 VAL A O 1
ATOM 3252 N N . ARG A 1 395 ? -16.477 8.704 -2.895 1.00 97.06 395 ARG A N 1
ATOM 3253 C CA . ARG A 1 395 ? -15.512 9.695 -3.389 1.00 97.06 395 ARG A CA 1
ATOM 3254 C C . ARG A 1 395 ? -15.313 10.831 -2.391 1.00 97.06 395 ARG A C 1
ATOM 3256 O O . ARG A 1 395 ? -14.177 11.249 -2.185 1.00 97.06 395 ARG A O 1
ATOM 3263 N N . ASP A 1 396 ? -16.403 11.312 -1.799 1.00 95.81 396 ASP A N 1
ATOM 3264 C CA . ASP A 1 396 ? -16.401 12.337 -0.755 1.00 95.81 396 ASP A CA 1
ATOM 3265 C C . ASP A 1 396 ? -16.432 11.679 0.629 1.00 95.81 396 ASP A C 1
ATOM 3267 O O . ASP A 1 396 ? -17.497 11.437 1.199 1.00 95.81 396 ASP A O 1
ATOM 3271 N N . TRP A 1 397 ? -15.249 11.357 1.156 1.00 96.69 397 TRP A N 1
ATOM 3272 C CA . TRP A 1 397 ? -15.103 10.630 2.422 1.00 96.69 397 TRP A CA 1
ATOM 3273 C C . TRP A 1 397 ? -15.593 11.423 3.643 1.00 96.69 397 TRP A C 1
ATOM 3275 O O . TRP A 1 397 ? -15.910 10.811 4.658 1.00 96.69 397 TRP A O 1
ATOM 3285 N N . PHE A 1 398 ? -15.766 12.749 3.543 1.00 96.06 398 PHE A N 1
ATOM 3286 C CA . PHE A 1 398 ? -16.384 13.549 4.610 1.00 96.06 398 PHE A CA 1
ATOM 3287 C C . PHE A 1 398 ? -17.791 13.041 4.955 1.00 96.06 398 PHE A C 1
ATOM 3289 O O . PHE A 1 398 ? -18.195 13.089 6.113 1.00 96.06 398 PHE A O 1
ATOM 3296 N N . LYS A 1 399 ? -18.526 12.486 3.979 1.00 95.44 399 LYS A N 1
ATOM 3297 C CA . LYS A 1 399 ? -19.855 11.889 4.206 1.00 95.44 399 LYS A CA 1
ATOM 3298 C C . LYS A 1 399 ? -19.818 10.631 5.073 1.00 95.44 399 LYS A C 1
ATOM 3300 O O . LYS A 1 399 ? -20.822 10.300 5.692 1.00 95.44 399 LYS A O 1
ATOM 3305 N N . LEU A 1 400 ? -18.670 9.957 5.139 1.00 97.00 400 LEU A N 1
ATOM 3306 C CA . LEU A 1 400 ? -18.425 8.817 6.027 1.00 97.00 400 LEU A CA 1
ATOM 3307 C C . LEU A 1 400 ? -18.009 9.268 7.440 1.00 97.00 400 LEU A C 1
ATOM 3309 O O . LEU A 1 400 ? -17.668 8.437 8.277 1.00 97.00 400 LEU A O 1
ATOM 3313 N N . GLY A 1 401 ? -18.022 10.579 7.706 1.00 97.44 401 GLY A N 1
ATOM 3314 C CA . GLY A 1 401 ? -17.874 11.144 9.040 1.00 97.44 401 GLY A CA 1
ATOM 3315 C C . GLY A 1 401 ? -16.435 11.318 9.514 1.00 97.44 401 GLY A C 1
ATOM 3316 O O . GLY A 1 401 ? -16.243 11.509 10.711 1.00 97.44 401 GLY A O 1
ATOM 3317 N N . TYR A 1 402 ? -15.425 11.267 8.638 1.00 98.25 402 TYR A N 1
ATOM 3318 C CA . TYR A 1 402 ? -14.018 11.438 9.025 1.00 98.25 402 TYR A CA 1
ATOM 3319 C C . TYR A 1 402 ? -13.208 12.279 8.029 1.00 98.25 402 TYR A C 1
ATOM 3321 O O . TYR A 1 402 ? -13.596 12.453 6.875 1.00 98.25 402 TYR A O 1
ATOM 3329 N N . THR A 1 403 ? -12.054 12.783 8.471 1.00 97.56 403 THR A N 1
ATOM 3330 C CA . THR A 1 403 ? -10.997 13.338 7.606 1.00 97.56 403 THR A CA 1
ATOM 3331 C C . THR A 1 403 ? -9.610 13.090 8.217 1.00 97.56 403 THR A C 1
ATOM 3333 O O . THR A 1 403 ? -9.479 12.303 9.155 1.00 97.56 403 THR A O 1
ATOM 3336 N N . TYR A 1 404 ? -8.573 13.732 7.685 1.00 97.31 404 TYR A N 1
ATOM 3337 C CA . TYR A 1 404 ? -7.180 13.624 8.125 1.00 97.31 404 TYR A CA 1
ATOM 3338 C C . TYR A 1 404 ? -6.618 14.993 8.542 1.00 97.31 404 TYR A C 1
ATOM 3340 O O . TYR A 1 404 ? -7.187 16.007 8.126 1.00 97.31 404 TYR A O 1
ATOM 3348 N N . PRO A 1 405 ? -5.536 15.049 9.348 1.00 94.88 405 PRO A N 1
ATOM 3349 C CA . PRO A 1 405 ? -5.029 16.296 9.926 1.00 94.88 405 PRO A CA 1
ATOM 3350 C C . PRO A 1 405 ? -4.770 17.392 8.887 1.00 94.88 405 PRO A C 1
ATOM 3352 O O . PRO A 1 405 ? -5.175 18.533 9.094 1.00 94.88 405 PRO A O 1
ATOM 3355 N N . GLU A 1 406 ? -4.202 17.020 7.740 1.00 93.25 406 GLU A N 1
ATOM 3356 C CA . GLU A 1 406 ? -3.819 17.919 6.640 1.00 93.25 406 GLU A CA 1
ATOM 3357 C C . GLU A 1 406 ? -5.005 18.281 5.728 1.00 93.25 406 GLU A C 1
ATOM 3359 O O . GLU A 1 406 ? -4.901 19.120 4.840 1.00 93.25 406 GLU A O 1
ATOM 3364 N N . LEU A 1 407 ? -6.156 17.625 5.913 1.00 94.12 407 LEU A N 1
ATOM 3365 C CA . LEU A 1 407 ? -7.352 17.769 5.075 1.00 94.12 407 LEU A CA 1
ATOM 3366 C C . LEU A 1 407 ? -8.507 18.442 5.828 1.00 94.12 407 LEU A C 1
ATOM 3368 O O . LEU A 1 407 ? -9.672 18.339 5.430 1.00 94.12 407 LEU A O 1
ATOM 3372 N N . GLN A 1 408 ? -8.202 19.146 6.917 1.00 92.88 408 GLN A N 1
ATOM 3373 C CA . GLN A 1 408 ? -9.149 19.964 7.671 1.00 92.88 408 GLN A CA 1
ATOM 3374 C C . GLN A 1 408 ? -9.451 21.261 6.910 1.00 92.88 408 GLN A C 1
ATOM 3376 O O . GLN A 1 408 ? -8.940 22.330 7.223 1.00 92.88 408 GLN A O 1
ATOM 3381 N N . ARG A 1 409 ? -10.310 21.174 5.886 1.00 85.50 409 ARG A N 1
ATOM 3382 C CA . ARG A 1 409 ? -10.637 22.284 4.961 1.00 85.50 409 ARG A CA 1
ATOM 3383 C C . ARG A 1 409 ? -11.051 23.593 5.652 1.00 85.50 409 ARG A C 1
ATOM 3385 O O . ARG A 1 409 ? -10.954 24.656 5.050 1.00 85.50 409 ARG A O 1
ATOM 3392 N N . TRP A 1 410 ? -11.553 23.517 6.882 1.00 88.62 410 TRP A N 1
ATOM 3393 C CA . TRP A 1 410 ? -11.977 24.674 7.671 1.00 88.62 410 TRP A CA 1
ATOM 3394 C C . TRP A 1 410 ? -10.825 25.444 8.336 1.00 88.62 410 TRP A C 1
ATOM 3396 O O . TRP A 1 410 ? -11.043 26.598 8.686 1.00 88.62 410 TRP A O 1
ATOM 3406 N N . GLU A 1 411 ? -9.636 24.853 8.489 1.00 85.56 411 GLU A N 1
ATOM 3407 C CA . GLU A 1 411 ? -8.448 25.537 9.036 1.00 85.56 411 GLU A CA 1
ATOM 3408 C C . GLU A 1 411 ? -7.719 26.365 7.963 1.00 85.56 411 GLU A C 1
ATOM 3410 O O . GLU A 1 411 ? -7.184 27.430 8.253 1.00 85.56 411 GLU A O 1
ATOM 3415 N N . TYR A 1 412 ? -7.747 25.898 6.711 1.00 78.62 412 TYR A N 1
ATOM 3416 C CA . TYR A 1 412 ? -6.862 26.371 5.635 1.00 78.62 412 TYR A CA 1
ATOM 3417 C C . TYR A 1 412 ? -7.536 27.295 4.599 1.00 78.62 412 TYR A C 1
ATOM 3419 O O . TYR A 1 412 ? -6.885 27.930 3.770 1.00 78.62 412 TYR A O 1
ATOM 3427 N N . GLY A 1 413 ? -8.869 27.406 4.616 1.00 74.06 413 GLY A N 1
ATOM 3428 C CA . GLY A 1 413 ? -9.595 28.325 3.734 1.00 74.06 413 GLY A CA 1
ATOM 3429 C C . GLY A 1 413 ? -9.368 28.068 2.232 1.00 74.06 413 GLY A C 1
ATOM 3430 O O . GLY A 1 413 ? -9.513 26.945 1.751 1.00 74.06 413 GLY A O 1
ATOM 3431 N N . GLY A 1 414 ? -9.098 29.135 1.467 1.00 71.56 414 GLY A N 1
ATOM 3432 C CA . GLY A 1 414 ? -8.988 29.095 -0.000 1.00 71.56 414 GLY A CA 1
ATOM 3433 C C . GLY A 1 414 ? -7.648 28.586 -0.547 1.00 71.56 414 GLY A C 1
ATOM 3434 O O . GLY A 1 414 ? -7.633 28.038 -1.648 1.00 71.56 414 GLY A O 1
ATOM 3435 N N . ASP A 1 415 ? -6.568 28.699 0.231 1.00 71.75 415 ASP A N 1
ATOM 3436 C CA . ASP A 1 415 ? -5.186 28.407 -0.194 1.00 71.75 415 ASP A CA 1
ATOM 3437 C C . ASP A 1 415 ? -4.722 26.990 0.215 1.00 71.75 415 ASP A C 1
ATOM 3439 O O . ASP A 1 415 ? -3.542 26.648 0.151 1.00 71.75 415 ASP A O 1
ATOM 3443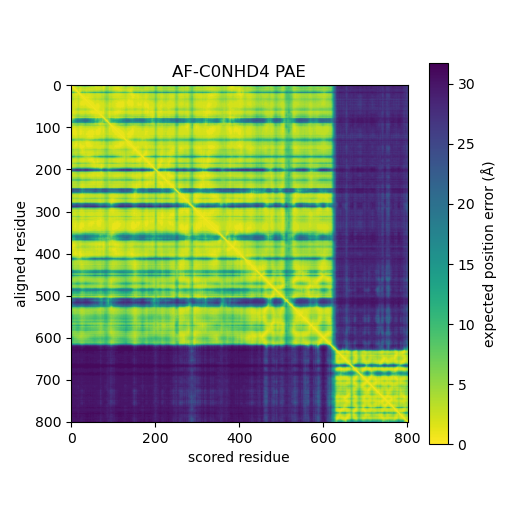 N N . TYR A 1 416 ? -5.669 26.118 0.582 1.00 82.06 416 TYR A N 1
ATOM 3444 C CA . TYR A 1 416 ? -5.406 24.811 1.198 1.00 82.06 416 TYR A CA 1
ATOM 3445 C C . TYR A 1 416 ? -4.493 23.873 0.389 1.00 82.06 416 TYR A C 1
ATOM 3447 O O . TYR A 1 416 ? -3.886 22.966 0.955 1.00 82.06 416 TYR A O 1
ATOM 3455 N N . LYS A 1 417 ? -4.411 24.028 -0.941 1.00 82.56 417 LYS A N 1
ATOM 3456 C CA . LYS A 1 417 ? -3.561 23.168 -1.781 1.00 82.56 417 LYS A CA 1
ATOM 3457 C C . LYS A 1 417 ? -2.078 23.471 -1.602 1.00 82.56 417 LYS A C 1
ATOM 3459 O O . LYS A 1 417 ? -1.283 22.534 -1.615 1.00 82.56 417 LYS A O 1
ATOM 3464 N N . ASP A 1 418 ? -1.723 24.740 -1.433 1.00 84.50 418 ASP A N 1
ATOM 3465 C CA . ASP A 1 418 ? -0.328 25.162 -1.293 1.00 84.50 418 ASP A CA 1
ATOM 3466 C C . ASP A 1 418 ? 0.217 24.744 0.077 1.00 84.50 418 ASP A C 1
ATOM 3468 O O . ASP A 1 418 ? 1.350 24.276 0.188 1.00 84.50 418 ASP A O 1
ATOM 3472 N N . GLU A 1 419 ? -0.620 24.826 1.113 1.00 88.31 419 GLU A N 1
ATOM 3473 C CA . GLU A 1 419 ? -0.308 24.321 2.452 1.00 88.31 419 GLU A CA 1
ATOM 3474 C C . GLU A 1 419 ? -0.211 22.794 2.471 1.00 88.31 419 GLU A C 1
ATOM 3476 O O . GLU A 1 419 ? 0.788 22.257 2.944 1.00 88.31 419 GLU A O 1
ATOM 3481 N N . LEU A 1 420 ? -1.162 22.085 1.850 1.00 90.88 420 LEU A N 1
ATOM 3482 C CA . LEU A 1 420 ? -1.086 20.628 1.723 1.00 90.88 420 LEU A CA 1
ATOM 3483 C C . LEU A 1 420 ? 0.183 20.189 0.979 1.00 90.88 420 LEU A C 1
ATOM 3485 O O . LEU A 1 420 ? 0.817 19.201 1.346 1.00 90.88 420 LEU A O 1
ATOM 3489 N N . PHE A 1 421 ? 0.573 20.915 -0.069 1.00 89.00 421 PHE A N 1
ATOM 3490 C CA . PHE A 1 421 ? 1.801 20.626 -0.802 1.00 89.00 421 PHE A CA 1
ATOM 3491 C C . PHE A 1 421 ? 3.055 20.891 0.046 1.00 89.00 421 PHE A C 1
ATOM 3493 O O . PHE A 1 421 ? 3.977 20.068 0.042 1.00 89.00 421 PHE A O 1
ATOM 3500 N N . ARG A 1 422 ? 3.071 21.988 0.817 1.00 91.94 422 ARG A N 1
ATOM 3501 C CA . ARG A 1 422 ? 4.123 22.280 1.804 1.00 91.94 422 ARG A CA 1
ATOM 3502 C C . ARG A 1 422 ? 4.274 21.128 2.796 1.00 91.94 422 ARG A C 1
ATOM 3504 O O . ARG A 1 422 ? 5.385 20.629 2.973 1.00 91.94 422 ARG A O 1
ATOM 3511 N N . ASP A 1 423 ? 3.165 20.640 3.341 1.00 92.44 423 ASP A N 1
ATOM 3512 C CA . ASP A 1 423 ? 3.149 19.511 4.271 1.00 92.44 423 ASP A CA 1
ATOM 3513 C C . ASP A 1 423 ? 3.727 18.237 3.634 1.00 92.44 423 ASP A C 1
ATOM 3515 O O . ASP A 1 423 ? 4.489 17.515 4.278 1.00 92.44 423 ASP A O 1
ATOM 3519 N N . MET A 1 424 ? 3.436 17.958 2.356 1.00 93.25 424 MET A N 1
ATOM 3520 C CA . MET A 1 424 ? 4.008 16.794 1.656 1.00 93.25 424 MET A CA 1
ATOM 3521 C C . MET A 1 424 ? 5.521 16.918 1.456 1.00 93.25 424 MET A C 1
ATOM 3523 O O . MET A 1 424 ? 6.253 15.943 1.656 1.00 93.25 424 MET A O 1
ATOM 3527 N N . ASN A 1 425 ? 5.996 18.110 1.089 1.00 92.81 425 ASN A N 1
ATOM 3528 C CA . ASN A 1 425 ? 7.422 18.413 0.976 1.00 92.81 425 ASN A CA 1
ATOM 3529 C C . ASN A 1 425 ? 8.147 18.242 2.315 1.00 92.81 425 ASN A C 1
ATOM 3531 O O . ASN A 1 425 ? 9.230 17.653 2.359 1.00 92.81 425 ASN A O 1
ATOM 3535 N N . ASP A 1 426 ? 7.548 18.726 3.399 1.00 91.12 426 ASP A N 1
ATOM 3536 C CA . ASP A 1 426 ? 8.162 18.704 4.722 1.00 91.12 426 ASP A CA 1
ATOM 3537 C C . ASP A 1 426 ? 8.048 17.337 5.404 1.00 91.12 426 ASP A C 1
ATOM 3539 O O . ASP A 1 426 ? 8.947 16.963 6.158 1.00 91.12 426 ASP A O 1
ATOM 3543 N N . MET A 1 427 ? 7.013 16.541 5.131 1.00 91.38 427 MET A N 1
ATOM 3544 C CA . MET A 1 427 ? 6.880 15.201 5.714 1.00 91.38 427 MET A CA 1
ATOM 3545 C C . MET A 1 427 ? 7.659 14.132 4.955 1.00 91.38 427 MET A C 1
ATOM 3547 O O . MET A 1 427 ? 8.347 13.334 5.591 1.00 91.38 427 MET A O 1
ATOM 3551 N N . TYR A 1 428 ? 7.566 14.104 3.623 1.00 93.44 428 TYR A N 1
ATOM 3552 C CA . TYR A 1 428 ? 8.017 12.948 2.838 1.00 93.44 428 TYR A CA 1
ATOM 3553 C C . TYR A 1 428 ? 9.157 13.249 1.858 1.00 93.44 428 TYR A C 1
ATOM 3555 O O . TYR A 1 428 ? 9.790 12.308 1.385 1.00 93.44 428 TYR A O 1
ATOM 3563 N N . GLY A 1 429 ? 9.455 14.521 1.566 1.00 92.38 429 GLY A N 1
ATOM 3564 C CA . GLY A 1 429 ? 10.480 14.930 0.597 1.00 92.38 429 GLY A CA 1
ATOM 3565 C C . GLY A 1 429 ? 11.916 14.675 1.064 1.00 92.38 429 GLY A C 1
ATOM 3566 O O . GLY A 1 429 ? 12.659 15.619 1.331 1.00 92.38 429 GLY A O 1
ATOM 3567 N N . VAL A 1 430 ? 12.317 13.407 1.164 1.00 90.50 430 VAL A N 1
ATOM 3568 C CA . VAL A 1 430 ? 13.646 12.983 1.626 1.00 90.50 430 VAL A CA 1
ATOM 3569 C C . VAL A 1 430 ? 14.724 13.498 0.692 1.00 90.50 430 VAL A C 1
ATOM 3571 O O . VAL A 1 430 ? 15.609 14.227 1.135 1.00 90.50 430 VAL A O 1
ATOM 3574 N N . LEU A 1 431 ? 14.625 13.185 -0.604 1.00 92.69 431 LEU A N 1
ATOM 3575 C CA . LEU A 1 431 ? 15.649 13.591 -1.565 1.00 92.69 431 LEU A CA 1
ATOM 3576 C C . LEU A 1 431 ? 15.744 15.117 -1.672 1.00 92.69 431 LEU A C 1
ATOM 3578 O O . LEU A 1 431 ? 16.833 15.660 -1.837 1.00 92.69 431 LEU A O 1
ATOM 3582 N N . ARG A 1 432 ? 14.611 15.814 -1.520 1.00 93.44 432 ARG A N 1
ATOM 3583 C CA . ARG A 1 432 ? 14.570 17.277 -1.429 1.00 93.44 432 ARG A CA 1
ATOM 3584 C C . ARG A 1 432 ? 15.403 17.782 -0.249 1.00 93.44 432 ARG A C 1
ATOM 3586 O O . ARG A 1 432 ? 16.242 18.658 -0.437 1.00 93.44 432 ARG A O 1
ATOM 3593 N N . LYS A 1 433 ? 15.170 17.255 0.956 1.00 91.75 433 LYS A N 1
ATOM 3594 C CA . LYS A 1 433 ? 15.900 17.662 2.168 1.00 91.75 433 LYS A CA 1
ATOM 3595 C C . LYS A 1 433 ? 17.388 17.343 2.067 1.00 91.75 433 LYS A C 1
ATOM 3597 O O . LYS A 1 433 ? 18.201 18.206 2.375 1.00 91.75 433 LYS A O 1
ATOM 3602 N N . GLU A 1 434 ? 17.733 16.147 1.594 1.00 91.50 434 GLU A N 1
ATOM 3603 C CA . GLU A 1 434 ? 19.124 15.740 1.373 1.00 91.50 434 GLU A CA 1
ATOM 3604 C C . GLU A 1 434 ? 19.816 16.672 0.373 1.00 91.50 434 GLU A C 1
ATOM 3606 O O . GLU A 1 434 ? 20.894 17.179 0.659 1.00 91.50 434 GLU A O 1
ATOM 3611 N N . ALA A 1 435 ? 19.177 16.979 -0.759 1.00 94.44 435 ALA A N 1
ATOM 3612 C CA . ALA A 1 435 ? 19.755 17.867 -1.764 1.00 94.44 435 ALA A CA 1
ATOM 3613 C C . ALA A 1 435 ? 19.967 19.301 -1.243 1.00 94.44 435 ALA A C 1
ATOM 3615 O O . ALA A 1 435 ? 21.000 19.906 -1.526 1.00 94.44 435 ALA A O 1
ATOM 3616 N N . ILE A 1 436 ? 19.017 19.840 -0.468 1.00 94.25 436 ILE A N 1
ATOM 3617 C CA . ILE A 1 436 ? 19.145 21.166 0.159 1.00 94.25 436 ILE A CA 1
ATOM 3618 C C . ILE A 1 436 ? 20.279 21.176 1.193 1.00 94.25 436 ILE A C 1
ATOM 3620 O O . ILE A 1 436 ? 21.031 22.146 1.255 1.00 94.25 436 ILE A O 1
ATOM 3624 N N . GLU A 1 437 ? 20.433 20.108 1.979 1.00 92.19 437 GLU A N 1
ATOM 3625 C CA . GLU A 1 437 ? 21.534 19.996 2.941 1.00 92.19 437 GLU A CA 1
ATOM 3626 C C . GLU A 1 437 ? 22.894 19.903 2.239 1.00 92.19 437 GLU A C 1
ATOM 3628 O O . GLU A 1 437 ? 23.834 20.597 2.621 1.00 92.19 437 GLU A O 1
ATOM 3633 N N . ILE A 1 438 ? 22.994 19.105 1.171 1.00 93.88 438 ILE A N 1
ATOM 3634 C CA . ILE A 1 438 ? 24.225 18.964 0.379 1.00 93.88 438 ILE A CA 1
ATOM 3635 C C . ILE A 1 438 ? 24.639 20.290 -0.269 1.00 93.88 438 ILE A C 1
ATOM 3637 O O . ILE A 1 438 ? 25.825 20.566 -0.415 1.00 93.88 438 ILE A O 1
ATOM 3641 N N . ALA A 1 439 ? 23.682 21.130 -0.658 1.00 93.94 439 ALA A N 1
ATOM 3642 C CA . ALA A 1 439 ? 23.978 22.420 -1.274 1.00 93.94 439 ALA A CA 1
ATOM 3643 C C . ALA A 1 439 ? 24.602 23.445 -0.314 1.00 93.94 439 ALA A C 1
ATOM 3645 O O . ALA A 1 439 ? 25.038 24.511 -0.762 1.00 93.94 439 ALA A O 1
ATOM 3646 N N . LYS A 1 440 ? 24.639 23.170 0.996 1.00 92.31 440 LYS A N 1
ATOM 3647 C CA . LYS A 1 440 ? 25.268 24.075 1.957 1.00 92.31 440 LYS A CA 1
ATOM 3648 C C . LYS A 1 440 ? 26.790 24.142 1.736 1.00 92.31 440 LYS A C 1
ATOM 3650 O O . LYS A 1 440 ? 27.408 23.129 1.410 1.00 92.31 440 LYS A O 1
ATOM 3655 N N . PRO A 1 441 ? 27.427 25.314 1.941 1.00 89.56 441 PRO A N 1
ATOM 3656 C CA . PRO A 1 441 ? 28.858 25.499 1.670 1.00 89.56 441 PRO A CA 1
ATOM 3657 C C . PRO A 1 441 ? 29.802 24.581 2.461 1.00 89.56 441 PRO A C 1
ATOM 3659 O O . PRO A 1 441 ? 30.947 24.395 2.057 1.00 89.56 441 PRO A O 1
ATOM 3662 N N . ASP A 1 442 ? 29.348 24.065 3.600 1.00 90.12 442 ASP A N 1
ATOM 3663 C CA . ASP A 1 442 ? 30.071 23.181 4.513 1.00 90.12 442 ASP A CA 1
ATOM 3664 C C . ASP A 1 442 ? 29.791 21.687 4.278 1.00 90.12 442 ASP A C 1
ATOM 3666 O O . ASP A 1 442 ? 30.268 20.856 5.049 1.00 90.12 442 ASP A O 1
ATOM 3670 N N . SER A 1 443 ? 29.059 21.325 3.218 1.00 90.00 443 SER A N 1
ATOM 3671 C CA . SER A 1 443 ? 28.780 19.926 2.894 1.00 90.00 443 SER A CA 1
ATOM 3672 C C . SER A 1 443 ? 30.048 19.122 2.590 1.00 90.00 443 SER A C 1
ATOM 3674 O O . SER A 1 443 ? 30.917 19.541 1.822 1.00 90.00 443 SER A O 1
ATOM 3676 N N . GLU A 1 444 ? 30.104 17.901 3.122 1.00 86.75 444 GLU A N 1
ATOM 3677 C CA . GLU A 1 444 ? 31.153 16.919 2.825 1.00 86.75 444 GLU A CA 1
ATOM 3678 C C . GLU A 1 444 ? 30.962 16.215 1.465 1.00 86.75 444 GLU A C 1
ATOM 3680 O O . GLU A 1 444 ? 31.801 15.405 1.069 1.00 86.75 444 GLU A O 1
ATOM 3685 N N . LEU A 1 445 ? 29.887 16.526 0.724 1.00 90.62 445 LEU A N 1
ATOM 3686 C CA . LEU A 1 445 ? 29.521 15.886 -0.548 1.00 90.62 445 LEU A CA 1
ATOM 3687 C C . LEU A 1 445 ? 29.515 16.882 -1.730 1.00 90.62 445 LEU A C 1
ATOM 3689 O O . LEU A 1 445 ? 28.483 17.065 -2.386 1.00 90.62 445 LEU A O 1
ATOM 3693 N N . PRO A 1 446 ? 30.648 17.544 -2.041 1.00 84.56 446 PRO A N 1
ATOM 3694 C CA . PRO A 1 446 ? 30.698 18.545 -3.101 1.00 84.56 446 PRO A CA 1
ATOM 3695 C C . PRO A 1 446 ? 30.419 17.934 -4.482 1.00 84.56 446 PRO A C 1
ATOM 3697 O O . PRO A 1 446 ? 30.893 16.848 -4.812 1.00 84.56 446 PRO A O 1
ATOM 3700 N N . GLY A 1 447 ? 29.683 18.668 -5.322 1.00 86.75 447 GLY A N 1
ATOM 3701 C CA . GLY A 1 447 ? 29.409 18.287 -6.714 1.00 86.75 447 GLY A CA 1
ATOM 3702 C C . GLY A 1 447 ? 28.338 17.207 -6.900 1.00 86.75 447 GLY A C 1
ATOM 3703 O O . GLY A 1 447 ? 28.128 16.749 -8.020 1.00 86.75 447 GLY A O 1
ATOM 3704 N N . VAL A 1 448 ? 27.654 16.787 -5.831 1.00 93.25 448 VAL A N 1
ATOM 3705 C CA . VAL A 1 448 ? 26.490 15.887 -5.927 1.00 93.25 448 VAL A CA 1
ATOM 3706 C C . VAL A 1 448 ? 25.239 16.632 -6.405 1.00 93.25 448 VAL A C 1
ATOM 3708 O O . VAL A 1 448 ? 24.403 16.052 -7.098 1.00 93.25 448 VAL A O 1
ATOM 3711 N N . VAL A 1 449 ? 25.123 17.915 -6.056 1.00 95.88 449 VAL A N 1
ATOM 3712 C CA . VAL A 1 449 ? 24.029 18.808 -6.456 1.00 95.88 449 VAL A CA 1
ATOM 3713 C C . VAL A 1 449 ? 24.591 20.073 -7.100 1.00 95.88 449 VAL A C 1
ATOM 3715 O O . VAL A 1 449 ? 25.705 20.493 -6.781 1.00 95.88 449 VAL A O 1
ATOM 3718 N N . ASP A 1 450 ? 23.792 20.704 -7.952 1.00 95.62 450 ASP A N 1
ATOM 3719 C CA . ASP A 1 450 ? 24.045 22.036 -8.486 1.00 95.62 450 ASP A CA 1
ATOM 3720 C C . ASP A 1 450 ? 23.218 23.063 -7.706 1.00 95.62 450 ASP A C 1
ATOM 3722 O O . ASP A 1 450 ? 21.995 22.946 -7.583 1.00 95.62 450 ASP A O 1
ATOM 3726 N N . VAL A 1 451 ? 23.899 24.070 -7.157 1.00 95.06 451 VAL A N 1
ATOM 3727 C CA . VAL A 1 451 ? 23.268 25.164 -6.410 1.00 95.06 451 VAL A CA 1
ATOM 3728 C C . VAL A 1 451 ? 22.662 26.164 -7.394 1.00 95.06 451 VAL A C 1
ATOM 3730 O O . VAL A 1 451 ? 23.348 26.654 -8.291 1.00 95.06 451 VAL A O 1
ATOM 3733 N N . GLU A 1 452 ? 21.385 26.490 -7.210 1.00 93.81 452 GLU A N 1
ATOM 3734 C CA . GLU A 1 452 ? 20.643 27.475 -8.002 1.00 93.81 452 GLU A CA 1
ATOM 3735 C C . GLU A 1 452 ? 20.229 28.667 -7.119 1.00 93.81 452 GLU A C 1
ATOM 3737 O O . GLU A 1 452 ? 20.182 28.558 -5.894 1.00 93.81 452 GLU A O 1
ATOM 3742 N N . ASP A 1 453 ? 19.871 29.810 -7.719 1.00 90.25 453 ASP A N 1
ATOM 3743 C CA . ASP A 1 453 ? 19.578 31.055 -6.980 1.00 90.25 453 ASP A CA 1
ATOM 3744 C C . ASP A 1 453 ? 18.528 30.893 -5.858 1.00 90.25 453 ASP A C 1
ATOM 3746 O O . ASP A 1 453 ? 18.623 31.540 -4.819 1.00 90.25 453 ASP A O 1
ATOM 3750 N N . ASN A 1 454 ? 17.523 30.030 -6.056 1.00 91.88 454 ASN A N 1
ATOM 3751 C CA . ASN A 1 454 ? 16.418 29.804 -5.110 1.00 91.88 454 ASN A CA 1
ATOM 3752 C C . ASN A 1 454 ? 16.185 28.318 -4.798 1.00 91.88 454 ASN A C 1
ATOM 3754 O O . ASN A 1 454 ? 15.065 27.911 -4.454 1.00 91.88 454 ASN A O 1
ATOM 3758 N N . GLY A 1 455 ? 17.217 27.492 -4.951 1.00 95.62 455 GLY A N 1
ATOM 3759 C CA . GLY A 1 455 ? 17.052 26.056 -4.826 1.00 95.62 455 GLY A CA 1
ATOM 3760 C C . GLY A 1 455 ? 18.277 25.255 -5.216 1.00 95.62 455 GLY A C 1
ATOM 3761 O O . GLY A 1 455 ? 19.402 25.746 -5.221 1.00 95.62 455 GLY A O 1
ATOM 3762 N N . VAL A 1 456 ? 18.030 23.991 -5.523 1.00 96.94 456 VAL A N 1
ATOM 3763 C CA . VAL A 1 456 ? 19.056 23.009 -5.854 1.00 96.94 456 VAL A CA 1
ATOM 3764 C C . VAL A 1 456 ? 18.544 22.111 -6.966 1.00 96.94 456 VAL A C 1
ATOM 3766 O O . VAL A 1 456 ? 17.342 21.826 -7.043 1.00 96.94 456 VAL A O 1
ATOM 3769 N N . SER A 1 457 ? 19.444 21.614 -7.803 1.00 97.12 457 SER A N 1
ATOM 3770 C CA . SER A 1 457 ? 19.112 20.570 -8.763 1.00 97.12 457 SER A CA 1
ATOM 3771 C C . SER A 1 457 ? 20.122 19.441 -8.768 1.00 97.12 457 SER A C 1
ATOM 3773 O O . SER A 1 457 ? 21.263 19.591 -8.344 1.00 97.12 457 SER A O 1
ATOM 3775 N N . LEU A 1 458 ? 19.682 18.271 -9.218 1.00 96.75 458 LEU A N 1
ATOM 3776 C CA . LEU A 1 458 ? 20.505 17.068 -9.285 1.00 96.75 458 LEU A CA 1
ATOM 3777 C C . LEU A 1 458 ? 19.949 16.081 -10.312 1.00 96.75 458 LEU A C 1
ATOM 3779 O O . LEU A 1 458 ? 18.772 16.140 -10.686 1.00 96.75 458 LEU A O 1
ATOM 3783 N N . ASN A 1 459 ? 20.803 15.156 -10.745 1.00 96.19 459 ASN A N 1
ATOM 3784 C CA . ASN A 1 459 ? 20.371 14.001 -11.523 1.00 96.19 459 ASN A CA 1
ATOM 3785 C C . ASN A 1 459 ? 19.707 12.989 -10.585 1.00 96.19 459 ASN A C 1
ATOM 3787 O O . ASN A 1 459 ? 20.321 12.522 -9.628 1.00 96.19 459 ASN A O 1
ATOM 3791 N N . ASP A 1 460 ? 18.459 12.651 -10.879 1.00 95.31 460 ASP A N 1
ATOM 3792 C CA . ASP A 1 460 ? 17.666 11.679 -10.142 1.00 95.31 460 ASP A CA 1
ATOM 3793 C C . ASP A 1 460 ? 17.494 10.399 -10.954 1.00 95.31 460 ASP A C 1
ATOM 3795 O O . ASP A 1 460 ? 17.232 10.455 -12.154 1.00 95.31 460 ASP A O 1
ATOM 3799 N N . TYR A 1 461 ? 17.622 9.256 -10.284 1.00 94.62 461 TYR A N 1
ATOM 3800 C CA . TYR A 1 461 ? 17.558 7.927 -10.867 1.00 94.62 461 TYR A CA 1
ATOM 3801 C C . TYR A 1 461 ? 16.497 7.074 -10.175 1.00 94.62 461 TYR A C 1
ATOM 3803 O O . TYR A 1 461 ? 16.358 7.067 -8.945 1.00 94.62 461 TYR A O 1
ATOM 3811 N N . ALA A 1 462 ? 15.788 6.289 -10.978 1.00 93.12 462 ALA A N 1
ATOM 3812 C CA . ALA A 1 462 ? 14.812 5.319 -10.510 1.00 93.12 462 ALA A CA 1
ATOM 3813 C C . ALA A 1 462 ? 14.881 4.028 -11.324 1.00 93.12 462 ALA A C 1
ATOM 3815 O O . ALA A 1 462 ? 15.240 4.041 -12.502 1.00 93.12 462 ALA A O 1
ATOM 3816 N N . VAL A 1 463 ? 14.512 2.923 -10.682 1.00 91.88 463 VAL A N 1
ATOM 3817 C CA . VAL A 1 463 ? 14.375 1.608 -11.307 1.00 91.88 463 VAL A CA 1
ATOM 3818 C C . VAL A 1 463 ? 12.890 1.330 -11.504 1.00 91.88 463 VAL A C 1
ATOM 3820 O O . VAL A 1 463 ? 12.135 1.311 -10.530 1.00 91.88 463 VAL A O 1
ATOM 3823 N N . SER A 1 464 ? 12.478 1.111 -12.750 1.00 90.94 464 SER A N 1
ATOM 3824 C CA . SER A 1 464 ? 11.173 0.541 -13.073 1.00 90.94 464 SER A CA 1
ATOM 3825 C C . SER A 1 464 ? 11.318 -0.958 -13.304 1.00 90.94 464 SER A C 1
ATOM 3827 O O . SER A 1 464 ? 12.247 -1.409 -13.976 1.00 90.94 464 SER A O 1
ATOM 3829 N N . ILE A 1 465 ? 10.419 -1.735 -12.711 1.00 90.50 465 ILE A N 1
ATOM 3830 C CA . ILE A 1 465 ? 10.401 -3.195 -12.792 1.00 90.50 465 ILE A CA 1
ATOM 3831 C C . ILE A 1 465 ? 9.010 -3.608 -13.246 1.00 90.50 465 ILE A C 1
ATOM 3833 O O . ILE A 1 465 ? 8.022 -3.224 -12.622 1.00 90.50 465 ILE A O 1
ATOM 3837 N N . ARG A 1 466 ? 8.936 -4.402 -14.312 1.00 88.94 466 ARG A N 1
ATOM 3838 C CA . ARG A 1 466 ? 7.707 -5.012 -14.824 1.00 88.94 466 ARG A CA 1
ATOM 3839 C C . ARG A 1 466 ? 7.884 -6.514 -14.909 1.00 88.94 466 ARG A C 1
ATOM 3841 O O . ARG A 1 466 ? 8.957 -6.983 -15.278 1.00 88.94 466 ARG A O 1
ATOM 3848 N N . TYR A 1 467 ? 6.861 -7.250 -14.515 1.00 88.00 467 TYR A N 1
ATOM 3849 C CA . TYR A 1 467 ? 6.891 -8.705 -14.506 1.00 88.00 467 TYR A CA 1
ATOM 3850 C C . TYR A 1 467 ? 5.473 -9.277 -14.513 1.00 88.00 467 TYR A C 1
ATOM 3852 O O . TYR A 1 467 ? 4.511 -8.622 -14.096 1.00 88.00 467 TYR A O 1
ATOM 3860 N N . SER A 1 468 ? 5.343 -10.528 -14.945 1.00 85.31 468 SER A N 1
ATOM 3861 C CA . SER A 1 468 ? 4.071 -11.243 -14.985 1.00 85.31 468 SER A CA 1
ATOM 3862 C C . SER A 1 468 ? 3.554 -11.500 -13.570 1.00 85.31 468 SER A C 1
ATOM 3864 O O . SER A 1 468 ? 4.209 -12.151 -12.751 1.00 85.31 468 SER A O 1
ATOM 3866 N N . LYS A 1 469 ? 2.333 -11.037 -13.274 1.00 81.31 469 LYS A N 1
ATOM 3867 C CA . LYS A 1 469 ? 1.682 -11.214 -11.961 1.00 81.31 469 LYS A CA 1
ATOM 3868 C C . LYS A 1 469 ? 1.534 -12.685 -11.574 1.00 81.31 469 LYS A C 1
ATOM 3870 O O . LYS A 1 469 ? 1.664 -13.028 -10.398 1.00 81.31 469 LYS A O 1
ATOM 3875 N N . PHE A 1 470 ? 1.222 -13.524 -12.564 1.00 78.00 470 PHE A N 1
ATOM 3876 C CA . PHE A 1 470 ? 0.986 -14.959 -12.405 1.00 78.00 470 PHE A CA 1
ATOM 3877 C C . PHE A 1 470 ? 2.244 -15.810 -12.595 1.00 78.00 470 PHE A C 1
ATOM 3879 O O . PHE A 1 470 ? 2.145 -17.035 -12.552 1.00 78.00 470 PHE A O 1
ATOM 3886 N N . ALA A 1 471 ? 3.427 -15.196 -12.732 1.00 81.44 471 ALA A N 1
ATOM 3887 C CA . ALA A 1 471 ? 4.679 -15.940 -12.656 1.00 81.44 471 ALA A CA 1
ATOM 3888 C C . ALA A 1 471 ? 4.679 -16.837 -11.408 1.00 81.44 471 ALA A C 1
ATOM 3890 O O . ALA A 1 471 ? 4.088 -16.486 -10.380 1.00 81.44 471 ALA A O 1
ATOM 3891 N N . MET A 1 472 ? 5.325 -18.002 -11.496 1.00 81.25 472 MET A N 1
ATOM 3892 C CA . MET A 1 472 ? 5.330 -18.989 -10.407 1.00 81.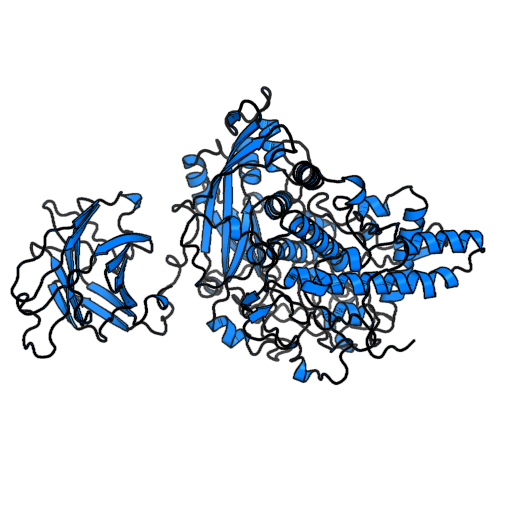25 472 MET A CA 1
ATOM 3893 C C . MET A 1 472 ? 3.922 -19.519 -10.042 1.00 81.25 472 MET A C 1
ATOM 3895 O O . MET A 1 472 ? 3.627 -19.776 -8.870 1.00 81.25 472 MET A O 1
ATOM 3899 N N . GLY A 1 473 ? 3.018 -19.654 -11.020 1.00 74.62 473 GLY A N 1
ATOM 3900 C CA . GLY A 1 473 ? 1.661 -20.190 -10.820 1.00 74.62 473 GLY A CA 1
ATOM 3901 C C . GLY A 1 473 ? 0.753 -19.295 -9.965 1.00 74.62 473 GLY A C 1
ATOM 3902 O O . GLY A 1 473 ? -0.125 -19.783 -9.245 1.00 74.62 473 GLY A O 1
ATOM 3903 N N . GLY A 1 474 ? 1.026 -17.987 -9.947 1.00 76.62 474 GLY A N 1
ATOM 3904 C CA . GLY A 1 474 ? 0.319 -17.006 -9.121 1.00 76.62 474 GLY A CA 1
ATOM 3905 C C . GLY A 1 474 ? 0.666 -17.032 -7.631 1.00 76.62 474 GLY A C 1
ATOM 3906 O O . GLY A 1 474 ? 0.029 -16.321 -6.857 1.00 76.62 474 GLY A O 1
ATOM 3907 N N . ASN A 1 475 ? 1.661 -17.815 -7.204 1.00 80.81 475 ASN A N 1
ATOM 3908 C CA . ASN A 1 475 ? 2.135 -17.769 -5.822 1.00 80.81 475 ASN A CA 1
ATOM 3909 C C . ASN A 1 475 ? 2.825 -16.428 -5.522 1.00 80.81 475 ASN A C 1
ATOM 3911 O O . ASN A 1 475 ? 3.474 -15.858 -6.404 1.00 80.81 475 ASN A O 1
ATOM 3915 N N . PRO A 1 476 ? 2.744 -15.934 -4.276 1.00 86.81 476 PRO A N 1
ATOM 3916 C CA . PRO A 1 476 ? 3.481 -14.745 -3.888 1.00 86.81 476 PRO A CA 1
ATOM 3917 C C . PRO A 1 476 ? 4.985 -15.016 -3.856 1.00 86.81 476 PRO A C 1
ATOM 3919 O O . PRO A 1 476 ? 5.440 -16.072 -3.407 1.00 86.81 476 PRO A O 1
ATOM 3922 N N . PHE A 1 477 ? 5.759 -14.029 -4.292 1.00 89.19 477 PHE A N 1
ATOM 3923 C CA . PHE A 1 477 ? 7.218 -14.073 -4.321 1.00 89.19 477 PHE A CA 1
ATOM 3924 C C . PHE A 1 477 ? 7.802 -12.684 -4.075 1.00 89.19 477 PHE A C 1
ATOM 3926 O O . PHE A 1 477 ? 7.126 -11.668 -4.247 1.00 89.19 477 PHE A O 1
ATOM 3933 N N . ASN A 1 478 ? 9.073 -12.640 -3.694 1.00 91.88 478 ASN A N 1
ATOM 3934 C CA . ASN A 1 478 ? 9.835 -11.410 -3.553 1.00 91.88 478 ASN A CA 1
ATOM 3935 C C . ASN A 1 478 ? 10.907 -11.358 -4.647 1.00 91.88 478 ASN A C 1
ATOM 3937 O O . ASN A 1 478 ? 11.711 -12.281 -4.784 1.00 91.88 478 ASN A O 1
ATOM 3941 N N . LEU A 1 479 ? 10.902 -10.288 -5.438 1.00 92.94 479 LEU A N 1
ATOM 3942 C CA . LEU A 1 479 ? 11.972 -9.961 -6.370 1.00 92.94 479 LEU A CA 1
ATOM 3943 C C . LEU A 1 479 ? 12.956 -9.053 -5.650 1.00 92.94 479 LEU A C 1
ATOM 3945 O O . LEU A 1 479 ? 12.607 -7.950 -5.239 1.00 92.94 479 LEU A O 1
ATOM 3949 N N . GLU A 1 480 ? 14.187 -9.513 -5.487 1.00 92.19 480 GLU A N 1
ATOM 3950 C CA . GLU A 1 480 ? 15.227 -8.798 -4.755 1.00 92.19 480 GLU A CA 1
ATOM 3951 C C . GLU A 1 480 ? 16.294 -8.308 -5.727 1.00 92.19 480 GLU A C 1
ATOM 3953 O O . GLU A 1 480 ? 16.814 -9.089 -6.525 1.00 92.19 480 GLU A O 1
ATOM 3958 N N . VAL A 1 481 ? 16.613 -7.017 -5.650 1.00 91.06 481 VAL A N 1
ATOM 3959 C CA . VAL A 1 481 ? 17.590 -6.344 -6.509 1.00 91.06 481 VAL A CA 1
ATOM 3960 C C . VAL A 1 481 ? 18.845 -6.051 -5.704 1.00 91.06 481 VAL A C 1
ATOM 3962 O O . VAL A 1 481 ? 18.787 -5.492 -4.606 1.00 91.06 481 VAL A O 1
ATOM 3965 N N . TYR A 1 482 ? 19.981 -6.398 -6.288 1.00 91.56 482 TYR A N 1
ATOM 3966 C CA . TYR A 1 482 ? 21.311 -6.266 -5.720 1.00 91.56 482 TYR A CA 1
ATOM 3967 C C . TYR A 1 482 ? 22.235 -5.529 -6.683 1.00 91.56 482 TYR A C 1
ATOM 3969 O O . TYR A 1 482 ? 21.978 -5.457 -7.888 1.00 91.56 482 TYR A O 1
ATOM 3977 N N . LEU A 1 483 ? 23.340 -5.017 -6.148 1.00 91.00 483 LEU A N 1
ATOM 3978 C CA . LEU A 1 483 ? 24.387 -4.377 -6.922 1.00 91.00 483 LEU A CA 1
ATOM 3979 C C . LEU A 1 483 ? 25.748 -5.006 -6.641 1.00 91.00 483 LEU A C 1
ATOM 3981 O O . LEU A 1 483 ? 26.238 -4.972 -5.516 1.00 91.00 483 LEU A O 1
ATOM 3985 N N . ARG A 1 484 ? 26.355 -5.593 -7.674 1.00 90.62 484 ARG A N 1
ATOM 3986 C CA . ARG A 1 484 ? 27.643 -6.279 -7.559 1.00 90.62 484 ARG A CA 1
ATOM 3987 C C . ARG A 1 484 ? 28.765 -5.241 -7.486 1.00 90.62 484 ARG A C 1
ATOM 3989 O O . ARG A 1 484 ? 28.756 -4.311 -8.296 1.00 90.62 484 ARG A O 1
ATOM 3996 N N . PRO A 1 485 ? 29.750 -5.394 -6.585 1.00 85.81 485 PRO A N 1
ATOM 3997 C CA . PRO A 1 485 ? 30.939 -4.549 -6.592 1.00 85.81 485 PRO A CA 1
ATOM 3998 C C . PRO A 1 485 ? 31.674 -4.605 -7.937 1.00 85.81 485 PRO A C 1
ATOM 4000 O O . PRO A 1 485 ? 31.777 -5.669 -8.546 1.00 85.81 485 PRO A O 1
ATOM 4003 N N . GLU A 1 486 ? 32.234 -3.479 -8.391 1.00 82.44 486 GLU A N 1
ATOM 4004 C CA . GLU A 1 486 ? 32.879 -3.384 -9.715 1.00 82.44 486 GLU A CA 1
ATOM 4005 C C . GLU A 1 486 ? 34.043 -4.372 -9.920 1.00 82.44 486 GLU A C 1
ATOM 4007 O O . GLU A 1 486 ? 34.361 -4.744 -11.048 1.00 82.44 486 GLU A O 1
ATOM 4012 N N . ASN A 1 487 ? 34.707 -4.778 -8.838 1.00 82.62 487 ASN A N 1
ATOM 4013 C CA . ASN A 1 487 ? 35.846 -5.694 -8.849 1.00 82.62 487 ASN A CA 1
ATOM 4014 C C . ASN A 1 487 ? 35.445 -7.177 -8.788 1.00 82.62 487 ASN A C 1
ATOM 4016 O O . ASN A 1 487 ? 36.325 -8.041 -8.790 1.00 82.62 487 ASN A O 1
ATOM 4020 N N . GLU A 1 488 ? 34.151 -7.482 -8.719 1.00 87.00 488 GLU A N 1
ATOM 4021 C CA . GLU A 1 488 ? 33.632 -8.839 -8.604 1.00 87.00 488 GLU A CA 1
ATOM 4022 C C . GLU A 1 488 ? 32.853 -9.254 -9.855 1.00 87.00 488 GLU A C 1
ATOM 4024 O O . GLU A 1 488 ? 32.189 -8.457 -10.520 1.00 87.00 488 GLU A O 1
ATOM 4029 N N . THR A 1 489 ? 32.933 -10.543 -10.183 1.00 84.38 489 THR A N 1
ATOM 4030 C CA . THR A 1 489 ? 32.247 -11.138 -11.344 1.00 84.38 489 THR A CA 1
ATOM 4031 C C . THR A 1 489 ? 31.134 -12.104 -10.947 1.00 84.38 489 THR A C 1
ATOM 4033 O O . THR A 1 489 ? 30.272 -12.405 -11.768 1.00 84.38 489 THR A O 1
ATOM 4036 N N . GLU A 1 490 ? 31.120 -12.558 -9.692 1.00 88.19 490 GLU A N 1
ATOM 4037 C CA . GLU A 1 490 ? 30.154 -13.521 -9.170 1.00 88.19 490 GLU A CA 1
ATOM 4038 C C . GLU A 1 490 ? 29.010 -12.816 -8.428 1.00 88.19 490 GLU A C 1
ATOM 4040 O O . GLU A 1 490 ? 29.220 -11.849 -7.696 1.00 88.19 490 GLU A O 1
ATOM 4045 N N . ASN A 1 491 ? 27.789 -13.316 -8.610 1.00 90.50 491 ASN A N 1
ATOM 4046 C CA . ASN A 1 491 ? 26.609 -12.843 -7.893 1.00 90.50 491 ASN A CA 1
ATOM 4047 C C . ASN A 1 491 ? 26.514 -13.564 -6.541 1.00 90.50 491 ASN A C 1
ATOM 4049 O O . ASN A 1 491 ? 26.208 -14.753 -6.497 1.00 90.50 491 ASN A O 1
ATOM 4053 N N . THR A 1 492 ? 26.762 -12.850 -5.440 1.00 89.88 492 THR A N 1
ATOM 4054 C CA . THR A 1 492 ? 26.865 -13.441 -4.090 1.00 89.88 492 THR A CA 1
ATOM 4055 C C . THR A 1 492 ? 25.670 -13.144 -3.175 1.00 89.88 492 THR A C 1
ATOM 4057 O O . THR A 1 492 ? 25.536 -13.777 -2.130 1.00 89.88 492 THR A O 1
ATOM 4060 N N . PHE A 1 493 ? 24.770 -12.230 -3.567 1.00 90.00 493 PHE A N 1
ATOM 4061 C CA . PHE A 1 493 ? 23.528 -11.877 -2.853 1.00 90.00 493 PHE A CA 1
ATOM 4062 C C . PHE A 1 493 ? 23.736 -11.454 -1.390 1.00 90.00 493 PHE A C 1
ATOM 4064 O O . PHE A 1 493 ? 22.948 -11.801 -0.504 1.00 90.00 493 PHE A O 1
ATOM 4071 N N . ARG A 1 494 ? 24.812 -10.707 -1.127 1.00 88.62 494 ARG A N 1
ATOM 4072 C CA . ARG A 1 494 ? 25.152 -10.235 0.220 1.00 88.62 494 ARG A CA 1
ATOM 4073 C C . ARG A 1 494 ? 24.249 -9.079 0.650 1.00 88.62 494 ARG A C 1
ATOM 4075 O O . ARG A 1 494 ? 23.750 -8.319 -0.178 1.00 88.62 494 ARG A O 1
ATOM 4082 N N . GLN A 1 495 ? 24.051 -8.919 1.957 1.00 84.88 495 GLN A N 1
ATOM 4083 C CA . GLN A 1 495 ? 23.149 -7.893 2.492 1.00 84.88 495 GLN A CA 1
ATOM 4084 C C . GLN A 1 495 ? 23.645 -6.467 2.200 1.00 84.88 495 GLN A C 1
ATOM 4086 O O . GLN A 1 495 ? 22.839 -5.564 2.001 1.00 84.88 495 GLN A O 1
ATOM 4091 N N . GLU A 1 496 ? 24.959 -6.263 2.152 1.00 84.06 496 GLU A N 1
ATOM 4092 C CA . GLU A 1 496 ? 25.619 -5.002 1.795 1.00 84.06 496 GLU A CA 1
ATOM 4093 C C . GLU A 1 496 ? 25.407 -4.580 0.330 1.00 84.06 496 GLU A C 1
ATOM 4095 O O . GLU A 1 496 ? 25.462 -3.383 0.018 1.00 84.06 496 GLU A O 1
ATOM 4100 N N . ASP A 1 497 ? 25.112 -5.551 -0.538 1.00 88.00 497 ASP A N 1
ATOM 4101 C CA . ASP A 1 497 ? 24.842 -5.361 -1.964 1.00 88.00 497 ASP A CA 1
ATOM 4102 C C . ASP A 1 497 ? 23.348 -5.132 -2.235 1.00 88.00 497 ASP A C 1
ATOM 4104 O O . ASP A 1 497 ? 22.976 -4.753 -3.345 1.00 88.00 497 ASP A O 1
ATOM 4108 N N . PHE A 1 498 ? 22.473 -5.370 -1.250 1.00 88.25 498 PHE A N 1
ATOM 4109 C CA . PHE A 1 498 ? 21.027 -5.227 -1.405 1.00 88.25 498 PHE A CA 1
ATOM 4110 C C . PHE A 1 498 ? 20.653 -3.776 -1.726 1.00 88.25 498 PHE A C 1
ATOM 4112 O O . PHE A 1 498 ? 21.065 -2.839 -1.037 1.00 88.25 498 PHE A O 1
ATOM 4119 N N . VAL A 1 499 ? 19.842 -3.594 -2.768 1.00 85.12 499 VAL A N 1
ATOM 4120 C CA . VAL A 1 499 ? 19.331 -2.288 -3.198 1.00 85.12 499 VAL A CA 1
ATOM 4121 C C . VAL A 1 499 ? 17.887 -2.128 -2.743 1.00 85.12 499 VAL A C 1
ATOM 4123 O O . VAL A 1 499 ? 17.549 -1.166 -2.058 1.00 85.12 499 VAL A O 1
ATOM 4126 N N . THR A 1 500 ? 17.022 -3.059 -3.141 1.00 85.44 500 THR A N 1
ATOM 4127 C CA . THR A 1 500 ? 15.575 -2.968 -2.923 1.00 85.44 500 THR A CA 1
ATOM 4128 C C . THR A 1 500 ? 14.894 -4.314 -3.166 1.00 85.44 500 THR A C 1
ATOM 4130 O O . THR A 1 500 ? 15.510 -5.252 -3.676 1.00 85.44 500 THR A O 1
ATOM 4133 N N . SER A 1 501 ? 13.608 -4.409 -2.834 1.00 89.31 501 SER A N 1
ATOM 4134 C CA . SER A 1 501 ? 12.777 -5.543 -3.218 1.00 89.31 501 SER A CA 1
ATOM 4135 C C . SER A 1 501 ? 11.375 -5.127 -3.652 1.00 89.31 501 SER A C 1
ATOM 4137 O O . SER A 1 501 ? 10.844 -4.087 -3.249 1.00 89.31 501 SER A O 1
ATOM 4139 N N . VAL A 1 502 ? 10.773 -5.978 -4.474 1.00 91.44 502 VAL A N 1
ATOM 4140 C CA . VAL A 1 502 ? 9.398 -5.867 -4.944 1.00 91.44 502 VAL A CA 1
ATOM 4141 C C . VAL A 1 502 ? 8.654 -7.131 -4.570 1.00 91.44 502 VAL A C 1
ATOM 4143 O O . VAL A 1 502 ? 8.979 -8.221 -5.044 1.00 91.44 502 VAL A O 1
ATOM 4146 N N . TYR A 1 503 ? 7.634 -6.976 -3.737 1.00 92.81 503 TYR A N 1
ATOM 4147 C CA . TYR A 1 503 ? 6.780 -8.082 -3.358 1.00 92.81 503 TYR A CA 1
ATOM 4148 C C . TYR A 1 503 ? 5.603 -8.243 -4.319 1.00 92.81 503 TYR A C 1
ATOM 4150 O O . TYR A 1 503 ? 4.740 -7.365 -4.433 1.00 92.81 503 TYR A O 1
ATOM 4158 N N . ASN A 1 504 ? 5.526 -9.400 -4.977 1.00 91.00 504 ASN A N 1
ATOM 4159 C CA . ASN A 1 504 ? 4.332 -9.809 -5.700 1.00 91.00 504 ASN A CA 1
ATOM 4160 C C . ASN A 1 504 ? 3.296 -10.329 -4.701 1.00 91.00 504 ASN A C 1
ATOM 4162 O O . ASN A 1 504 ? 3.269 -11.514 -4.373 1.00 91.00 504 ASN A O 1
ATOM 4166 N N . PHE A 1 505 ? 2.444 -9.432 -4.204 1.00 87.00 505 PHE A N 1
ATOM 4167 C CA . PHE A 1 505 ? 1.319 -9.811 -3.357 1.00 87.00 505 PHE A CA 1
ATOM 4168 C C . PHE A 1 505 ? 0.215 -10.418 -4.232 1.00 87.00 505 PHE A C 1
ATOM 4170 O O . PHE A 1 505 ? -0.596 -9.718 -4.847 1.00 87.00 505 PHE A O 1
ATOM 4177 N N . SER A 1 506 ? 0.246 -11.741 -4.353 1.00 83.00 506 SER A N 1
ATOM 4178 C CA . SER A 1 506 ? -0.640 -12.551 -5.191 1.00 83.00 506 SER A CA 1
ATOM 4179 C C . SER A 1 506 ? -1.191 -13.750 -4.406 1.00 83.00 506 SER A C 1
ATOM 4181 O O . SER A 1 506 ? -0.856 -13.963 -3.239 1.00 83.00 506 SER A O 1
ATOM 4183 N N . GLN A 1 507 ? -2.106 -14.498 -5.024 1.00 75.38 507 GLN A N 1
ATOM 4184 C CA . GLN A 1 507 ? -2.686 -15.719 -4.464 1.00 75.38 507 GLN A CA 1
ATOM 4185 C C . GLN A 1 507 ? -2.658 -16.828 -5.528 1.00 75.38 507 GLN A C 1
ATOM 4187 O O . GLN A 1 507 ? -2.968 -16.538 -6.689 1.00 75.38 507 GLN A O 1
ATOM 4192 N N . PRO A 1 508 ? -2.307 -18.073 -5.155 1.00 65.38 508 PRO A N 1
ATOM 4193 C CA . PRO A 1 508 ? -2.174 -19.170 -6.105 1.00 65.38 508 PRO A CA 1
ATOM 4194 C C . PRO A 1 508 ? -3.511 -19.576 -6.723 1.00 65.38 508 PRO A C 1
ATOM 4196 O O . PRO A 1 508 ? -4.588 -19.318 -6.175 1.00 65.38 508 PRO A O 1
ATOM 4199 N N . ALA A 1 509 ? -3.421 -20.292 -7.845 1.00 51.00 509 ALA A N 1
ATOM 4200 C CA . ALA A 1 509 ? -4.588 -20.856 -8.503 1.00 51.00 509 ALA A CA 1
ATOM 4201 C C . ALA A 1 509 ? -5.226 -22.026 -7.740 1.00 51.00 509 ALA A C 1
ATOM 4203 O O . ALA A 1 509 ? -6.424 -22.248 -7.895 1.00 51.00 509 ALA A O 1
ATOM 4204 N N . GLU A 1 510 ? -4.464 -22.745 -6.910 1.00 55.94 510 GLU A N 1
ATOM 4205 C CA . GLU A 1 510 ? -4.895 -23.947 -6.186 1.00 55.94 510 GLU A CA 1
ATOM 4206 C C . GLU A 1 510 ? -4.777 -23.804 -4.659 1.00 55.94 510 GLU A C 1
ATOM 4208 O O . GLU A 1 510 ? -3.819 -23.235 -4.133 1.00 55.94 510 GLU A O 1
ATOM 4213 N N . GLN A 1 511 ? -5.743 -24.368 -3.928 1.00 58.62 511 GLN A N 1
ATOM 4214 C CA . GLN A 1 511 ? -5.799 -24.396 -2.466 1.00 58.62 511 GLN A CA 1
ATOM 4215 C C . GLN A 1 511 ? -6.427 -25.700 -1.965 1.00 58.62 511 GLN A C 1
ATOM 4217 O O . GLN A 1 511 ? -7.466 -26.128 -2.456 1.00 58.62 511 GLN A O 1
ATOM 4222 N N . ASN A 1 512 ? -5.836 -26.323 -0.938 1.00 61.03 512 ASN A N 1
ATOM 4223 C CA . ASN A 1 512 ? -6.236 -27.652 -0.438 1.00 61.03 512 ASN A CA 1
ATOM 4224 C C . ASN A 1 512 ? -6.295 -28.746 -1.537 1.00 61.03 512 ASN A C 1
ATOM 4226 O O . ASN A 1 512 ? -6.978 -29.749 -1.353 1.00 61.03 512 ASN A O 1
ATOM 4230 N N . GLY A 1 513 ? -5.590 -28.561 -2.661 1.00 59.03 513 GLY A N 1
ATOM 4231 C CA . GLY A 1 513 ? -5.657 -29.441 -3.835 1.00 59.03 513 GLY A CA 1
ATOM 4232 C C . GLY A 1 513 ? -6.793 -29.135 -4.822 1.00 59.03 513 GLY A C 1
ATOM 4233 O O . GLY A 1 513 ? -6.884 -29.816 -5.836 1.00 59.03 513 GLY A O 1
ATOM 4234 N N . ASP A 1 514 ? -7.629 -28.124 -4.557 1.00 57.25 514 ASP A N 1
ATOM 4235 C CA . ASP A 1 514 ? -8.691 -27.663 -5.459 1.00 57.25 514 ASP A CA 1
ATOM 4236 C C . ASP A 1 514 ? -8.284 -26.350 -6.152 1.00 57.25 514 ASP A C 1
ATOM 4238 O O . ASP A 1 514 ? -7.791 -25.429 -5.499 1.00 57.25 514 ASP A O 1
ATOM 4242 N N . THR A 1 515 ? -8.564 -26.198 -7.448 1.00 51.84 515 THR A N 1
ATOM 4243 C CA . THR A 1 515 ? -8.413 -24.916 -8.157 1.00 51.84 515 THR A CA 1
ATOM 4244 C C . THR A 1 515 ? -9.396 -23.869 -7.600 1.00 51.84 515 THR A C 1
ATOM 4246 O O . THR A 1 515 ? -10.610 -23.996 -7.746 1.00 51.84 515 THR A O 1
ATOM 4249 N N . VAL A 1 516 ? -8.883 -22.818 -6.956 1.00 54.56 516 VAL A N 1
ATOM 4250 C CA . VAL A 1 516 ? -9.634 -21.648 -6.449 1.00 54.56 516 VAL A CA 1
ATOM 4251 C C . VAL A 1 516 ? -9.781 -20.567 -7.520 1.00 54.56 516 VAL A C 1
ATOM 4253 O O . VAL A 1 516 ? -10.766 -19.828 -7.551 1.00 54.56 516 VAL A O 1
ATOM 4256 N N . CYS A 1 517 ? -8.821 -20.492 -8.439 1.00 50.28 517 CYS A N 1
ATOM 4257 C CA . CYS A 1 517 ? -8.823 -19.570 -9.566 1.00 50.28 517 CYS A CA 1
ATOM 4258 C C . CYS A 1 517 ? -8.839 -20.377 -10.866 1.00 50.28 517 CYS A C 1
ATOM 4260 O O . CYS A 1 517 ? -7.797 -20.598 -11.474 1.00 50.28 517 CYS A O 1
ATOM 4262 N N . SER A 1 518 ? -10.019 -20.828 -11.304 1.00 40.28 518 SER A N 1
ATOM 4263 C CA . SER A 1 518 ? -10.168 -21.518 -12.598 1.00 40.28 518 SER A CA 1
ATOM 4264 C C . SER A 1 518 ? -9.674 -20.671 -13.769 1.00 40.28 518 SER A C 1
ATOM 4266 O O . SER A 1 518 ? -9.241 -21.206 -14.778 1.00 40.28 518 SER A O 1
ATOM 4268 N N . ASN A 1 519 ? -9.722 -19.346 -13.615 1.00 40.03 519 ASN A N 1
ATOM 4269 C CA . ASN A 1 519 ? -9.220 -18.424 -14.610 1.00 40.03 519 ASN A CA 1
ATOM 4270 C C . ASN A 1 519 ? -7.695 -18.290 -14.576 1.00 40.03 519 ASN A C 1
ATOM 4272 O O . ASN A 1 519 ? -7.163 -17.888 -15.585 1.00 40.03 519 ASN A O 1
ATOM 4276 N N . CYS A 1 520 ? -6.961 -18.594 -13.500 1.00 44.31 520 CYS A N 1
ATOM 4277 C CA . CYS A 1 520 ? -5.516 -18.316 -13.462 1.00 44.31 520 CYS A CA 1
ATOM 4278 C C . CYS A 1 520 ? -4.750 -19.030 -14.590 1.00 44.31 520 CYS A C 1
ATOM 4280 O O . CYS A 1 520 ? -3.796 -18.465 -15.101 1.00 44.31 520 CYS A O 1
ATOM 4282 N N . SER A 1 521 ? -5.251 -20.171 -15.071 1.00 44.59 521 SER A N 1
ATOM 4283 C CA . SER A 1 521 ? -4.814 -20.809 -16.320 1.00 44.59 521 SER A CA 1
ATOM 4284 C C . SER A 1 521 ? -5.102 -19.939 -17.562 1.00 44.59 521 SER A C 1
ATOM 4286 O O . SER A 1 521 ? -4.189 -19.615 -18.309 1.00 44.59 521 SER A O 1
ATOM 4288 N N . ASP A 1 522 ? -6.344 -19.466 -17.733 1.00 41.84 522 ASP A N 1
ATOM 4289 C CA . ASP A 1 522 ? -6.760 -18.519 -18.792 1.00 41.84 522 ASP A CA 1
ATOM 4290 C C . ASP A 1 522 ? -6.138 -17.100 -18.646 1.00 41.84 522 ASP A C 1
ATOM 4292 O O . ASP A 1 522 ? -6.230 -16.270 -19.554 1.00 41.84 522 ASP A O 1
ATOM 4296 N N . LEU A 1 523 ? -5.585 -16.757 -17.473 1.00 47.53 523 LEU A N 1
ATOM 4297 C CA . LEU A 1 523 ? -4.973 -15.457 -17.152 1.00 47.53 523 LEU A CA 1
ATOM 4298 C C . LEU A 1 523 ? -3.449 -15.485 -17.280 1.00 47.53 523 LEU A C 1
ATOM 4300 O O . LEU A 1 523 ? -2.868 -14.453 -17.614 1.00 47.53 523 LEU A O 1
ATOM 4304 N N . GLU A 1 524 ? -2.818 -16.642 -17.063 1.00 47.62 524 GLU A N 1
ATOM 4305 C CA . GLU A 1 524 ? -1.453 -16.923 -17.522 1.00 47.62 524 GLU A CA 1
ATOM 4306 C C . GLU A 1 524 ? -1.357 -16.723 -19.045 1.00 47.62 524 GLU A C 1
ATOM 4308 O O . GLU A 1 524 ? -0.386 -16.137 -19.514 1.00 47.62 524 GLU A O 1
ATOM 4313 N N . GLU A 1 525 ? -2.408 -17.061 -19.807 1.00 46.12 525 GLU A N 1
ATOM 4314 C CA . GLU A 1 525 ? -2.491 -16.776 -21.251 1.00 46.12 525 GLU A CA 1
ATOM 4315 C C . GLU A 1 525 ? -2.568 -15.273 -21.600 1.00 46.12 525 GLU A C 1
ATOM 4317 O O . GLU A 1 525 ? -2.236 -14.888 -22.720 1.00 46.12 525 GLU A O 1
ATOM 4322 N N . GLN A 1 526 ? -3.005 -14.405 -20.676 1.00 53.44 526 GLN A N 1
ATOM 4323 C CA . GLN A 1 526 ? -3.195 -12.962 -20.927 1.00 53.44 526 GLN A CA 1
ATOM 4324 C C . GLN A 1 526 ? -2.004 -12.089 -20.506 1.00 53.44 526 GLN A C 1
ATOM 4326 O O . GLN A 1 526 ? -2.030 -10.883 -20.757 1.00 53.44 526 GLN A O 1
ATOM 4331 N N . ASP A 1 527 ? -0.996 -12.680 -19.857 1.00 63.91 527 ASP A N 1
ATOM 4332 C CA . ASP A 1 527 ? 0.237 -12.030 -19.398 1.00 63.91 527 ASP A CA 1
ATOM 4333 C C . ASP A 1 527 ? 0.023 -10.676 -18.689 1.00 63.91 527 ASP A C 1
ATOM 4335 O O . ASP A 1 527 ? 0.578 -9.639 -19.059 1.00 63.91 527 ASP A O 1
ATOM 4339 N N . VAL A 1 528 ? -0.832 -10.659 -17.657 1.00 72.69 528 VAL A N 1
ATOM 4340 C CA . VAL A 1 528 ? -1.061 -9.447 -16.853 1.00 72.69 528 VAL A CA 1
ATOM 4341 C C . VAL A 1 528 ? 0.244 -9.016 -16.189 1.00 72.69 528 VAL A C 1
ATOM 4343 O O . VAL A 1 528 ? 0.743 -9.687 -15.280 1.00 72.69 528 VAL A O 1
ATOM 4346 N N . GLN A 1 529 ? 0.755 -7.860 -16.602 1.00 81.19 529 GLN A N 1
ATOM 4347 C CA . GLN A 1 529 ? 1.971 -7.276 -16.057 1.00 81.19 529 GLN A CA 1
ATOM 4348 C C . GLN A 1 529 ? 1.652 -6.459 -14.805 1.00 81.19 529 GLN A C 1
ATOM 4350 O O . GLN A 1 529 ? 0.674 -5.706 -14.755 1.00 81.19 529 GLN A O 1
ATOM 4355 N N . VAL A 1 530 ? 2.496 -6.589 -13.790 1.00 86.31 530 VAL A N 1
ATOM 4356 C CA . VAL A 1 530 ? 2.527 -5.706 -12.622 1.00 86.31 530 VAL A CA 1
ATOM 4357 C C . VAL A 1 530 ? 3.809 -4.894 -12.640 1.00 86.31 530 VAL A C 1
ATOM 4359 O O . VAL A 1 530 ? 4.829 -5.340 -13.166 1.00 86.31 530 VAL A O 1
ATOM 4362 N N . ILE A 1 531 ? 3.736 -3.679 -12.108 1.00 88.81 531 ILE A N 1
ATOM 4363 C CA . ILE A 1 531 ? 4.822 -2.703 -12.180 1.00 88.81 531 ILE A CA 1
ATOM 4364 C C . ILE A 1 531 ? 5.183 -2.138 -10.805 1.00 88.81 531 ILE A C 1
ATOM 4366 O O . ILE A 1 531 ? 4.322 -1.935 -9.935 1.00 88.81 531 ILE A O 1
ATOM 4370 N N . ALA A 1 532 ? 6.462 -1.821 -10.655 1.00 90.12 532 ALA A N 1
ATOM 4371 C CA . ALA A 1 532 ? 7.025 -1.099 -9.528 1.00 90.12 532 ALA A C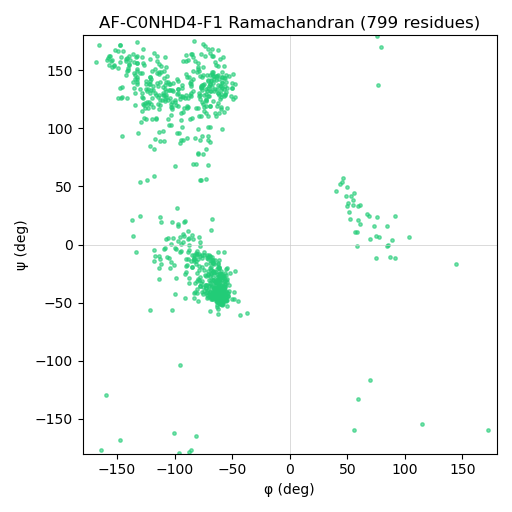A 1
ATOM 4372 C C . ALA A 1 532 ? 7.943 0.020 -10.031 1.00 90.12 532 ALA A C 1
ATOM 4374 O O . ALA A 1 532 ? 8.673 -0.167 -11.001 1.00 90.12 532 ALA A O 1
ATOM 4375 N N . TYR A 1 533 ? 7.946 1.155 -9.330 1.00 91.19 533 TYR A N 1
ATOM 4376 C CA . TYR A 1 533 ? 8.857 2.273 -9.572 1.00 91.19 533 TYR A CA 1
ATOM 4377 C C . TYR A 1 533 ? 9.570 2.635 -8.274 1.00 91.19 533 TYR A C 1
ATOM 4379 O O . TYR A 1 533 ? 8.933 2.978 -7.275 1.00 91.19 533 TYR A O 1
ATOM 4387 N N . ILE A 1 534 ? 10.897 2.552 -8.284 1.00 92.06 534 ILE A N 1
ATOM 4388 C CA . ILE A 1 534 ? 11.721 2.623 -7.080 1.00 92.06 534 ILE A CA 1
ATOM 4389 C C . ILE A 1 534 ? 12.755 3.736 -7.247 1.00 92.06 534 ILE A C 1
ATOM 4391 O O . ILE A 1 534 ? 13.714 3.569 -8.001 1.00 92.06 534 ILE A O 1
ATOM 4395 N N . PRO A 1 535 ? 12.602 4.862 -6.534 1.00 92.94 535 PRO A N 1
ATOM 4396 C CA . PRO A 1 535 ? 13.642 5.879 -6.424 1.00 92.94 535 PRO A CA 1
ATOM 4397 C C . PRO A 1 535 ? 14.915 5.298 -5.806 1.00 92.94 535 PRO A C 1
ATOM 4399 O O . PRO A 1 535 ? 14.864 4.731 -4.715 1.00 92.94 535 PRO A O 1
ATOM 4402 N N . ILE A 1 536 ? 16.060 5.463 -6.471 1.00 91.81 536 ILE A N 1
ATOM 4403 C CA . ILE A 1 536 ? 17.354 4.961 -5.976 1.00 91.81 536 ILE A CA 1
ATOM 4404 C C . ILE A 1 536 ? 18.372 6.072 -5.705 1.00 91.81 536 ILE A C 1
ATOM 4406 O O . ILE A 1 536 ? 19.433 5.798 -5.158 1.00 91.81 536 ILE A O 1
ATOM 4410 N N . THR A 1 537 ? 18.074 7.336 -6.002 1.00 93.94 537 THR A N 1
ATOM 4411 C CA . THR A 1 537 ? 19.009 8.447 -5.736 1.00 93.94 537 THR A CA 1
ATOM 4412 C C . THR A 1 537 ? 19.445 8.556 -4.272 1.00 93.94 537 THR A C 1
ATOM 4414 O O . THR A 1 537 ? 20.650 8.668 -4.055 1.00 93.94 537 THR A O 1
ATOM 4417 N N . PRO A 1 538 ? 18.568 8.418 -3.252 1.00 89.75 538 PRO A N 1
ATOM 4418 C CA . PRO A 1 538 ? 19.025 8.393 -1.856 1.00 89.75 538 PRO A CA 1
ATOM 4419 C C . PRO A 1 538 ? 19.992 7.233 -1.555 1.00 89.75 538 PRO A C 1
ATOM 4421 O O . PRO A 1 538 ? 20.849 7.324 -0.678 1.00 89.75 538 PRO A O 1
ATOM 4424 N N . TYR A 1 539 ? 19.879 6.114 -2.283 1.00 88.12 539 TYR A N 1
ATOM 4425 C CA . TYR A 1 539 ? 20.828 5.000 -2.183 1.00 88.12 539 TYR A CA 1
ATOM 4426 C C . TYR A 1 539 ? 22.169 5.387 -2.809 1.00 88.12 539 TYR A C 1
ATOM 4428 O O . TYR A 1 539 ? 23.215 5.184 -2.196 1.00 88.12 539 TYR A O 1
ATOM 4436 N N . LEU A 1 540 ? 22.142 5.999 -3.994 1.00 92.06 540 LEU A N 1
ATOM 4437 C CA . LEU A 1 540 ? 23.338 6.460 -4.700 1.00 92.06 540 LEU A CA 1
ATOM 4438 C C . LEU A 1 540 ? 24.094 7.532 -3.904 1.00 92.06 540 LEU A C 1
ATOM 4440 O O . LEU A 1 540 ? 25.311 7.434 -3.772 1.00 92.06 540 LEU A O 1
ATOM 4444 N N . ILE A 1 541 ? 23.389 8.490 -3.293 1.00 92.31 541 ILE A N 1
ATOM 4445 C CA . ILE A 1 541 ? 23.982 9.497 -2.397 1.00 92.31 541 ILE A CA 1
ATOM 4446 C C . ILE A 1 541 ? 24.704 8.817 -1.231 1.00 92.31 541 ILE A C 1
ATOM 4448 O O . ILE A 1 541 ? 25.849 9.163 -0.941 1.00 92.31 541 ILE A O 1
ATOM 4452 N N . LYS A 1 542 ? 24.107 7.782 -0.620 1.00 87.62 542 LYS A N 1
ATOM 4453 C CA . LYS A 1 542 ? 24.779 7.030 0.449 1.00 87.62 542 LYS A CA 1
ATOM 4454 C C . LYS A 1 542 ? 26.057 6.343 -0.034 1.00 87.62 542 LYS A C 1
ATOM 4456 O O . LYS A 1 542 ? 27.039 6.282 0.702 1.00 87.62 542 LYS A O 1
ATOM 4461 N N . LYS A 1 543 ? 26.070 5.828 -1.266 1.00 89.31 543 LYS A N 1
ATOM 4462 C CA . LYS A 1 543 ? 27.277 5.236 -1.865 1.00 89.31 543 LYS A CA 1
ATOM 4463 C C . LYS A 1 543 ? 28.353 6.285 -2.149 1.00 89.31 543 LYS A C 1
ATOM 4465 O O . LYS A 1 543 ? 29.531 5.956 -2.027 1.00 89.31 543 LYS A O 1
ATOM 4470 N N . ILE A 1 544 ? 27.972 7.528 -2.451 1.00 92.69 544 ILE A N 1
ATOM 4471 C CA . ILE A 1 544 ? 28.914 8.650 -2.587 1.00 92.69 544 ILE A CA 1
ATOM 4472 C C . ILE A 1 544 ? 29.524 9.018 -1.235 1.00 92.69 544 ILE A C 1
ATOM 4474 O O . ILE A 1 544 ? 30.744 9.099 -1.120 1.00 92.69 544 ILE A O 1
ATOM 4478 N N . GLU A 1 545 ? 28.704 9.137 -0.191 1.00 90.12 545 GLU A N 1
ATOM 4479 C CA . GLU A 1 545 ? 29.172 9.369 1.185 1.00 90.12 545 GLU A CA 1
ATOM 4480 C C . GLU A 1 545 ? 30.146 8.276 1.656 1.00 90.12 545 GLU A C 1
ATOM 4482 O O . GLU A 1 545 ? 31.160 8.556 2.288 1.00 90.12 545 GLU A O 1
ATOM 4487 N N . GLN A 1 546 ? 29.888 7.022 1.279 1.00 89.38 546 GLN A N 1
ATOM 4488 C CA . GLN A 1 546 ? 30.760 5.876 1.561 1.00 89.38 546 GLN A CA 1
ATOM 4489 C C . GLN A 1 546 ? 31.990 5.781 0.638 1.00 89.38 546 GLN A C 1
ATOM 4491 O O . GLN A 1 546 ? 32.747 4.819 0.751 1.00 89.38 546 GLN A O 1
ATOM 4496 N N . GLN A 1 547 ? 32.187 6.737 -0.277 1.00 90.69 547 GLN A N 1
ATOM 4497 C CA . GLN A 1 547 ? 33.270 6.762 -1.272 1.00 90.69 547 GLN A CA 1
ATOM 4498 C C . GLN A 1 547 ? 33.284 5.546 -2.221 1.00 90.69 547 GLN A C 1
ATOM 4500 O O . GLN A 1 547 ? 34.304 5.235 -2.835 1.00 90.69 547 GLN A O 1
ATOM 4505 N N . LEU A 1 548 ? 32.145 4.858 -2.363 1.00 89.25 548 LEU A N 1
ATOM 4506 C CA . LEU A 1 548 ? 31.946 3.734 -3.288 1.00 89.25 548 LEU A CA 1
ATOM 4507 C C . LEU A 1 548 ? 31.462 4.190 -4.671 1.00 89.25 548 LEU A C 1
ATOM 4509 O O . LEU A 1 548 ? 31.556 3.437 -5.636 1.00 89.25 548 LEU A O 1
ATOM 4513 N N . LEU A 1 549 ? 30.950 5.416 -4.765 1.00 90.88 549 LEU A N 1
ATOM 4514 C CA . LEU A 1 549 ? 30.521 6.073 -5.995 1.00 90.88 549 LEU A CA 1
ATOM 4515 C C . LEU A 1 549 ? 31.070 7.505 -6.004 1.00 90.88 549 LEU A C 1
ATOM 4517 O O . LEU A 1 549 ? 31.140 8.147 -4.965 1.00 90.88 549 LEU A O 1
ATOM 4521 N N . GLN A 1 550 ? 31.485 8.018 -7.161 1.00 89.69 550 GLN A N 1
ATOM 4522 C CA . GLN A 1 550 ? 32.122 9.340 -7.220 1.00 89.69 550 GLN A CA 1
ATOM 4523 C C . GLN A 1 550 ? 31.116 10.495 -7.179 1.00 89.69 550 GLN A C 1
ATOM 4525 O O . GLN A 1 550 ? 31.314 11.456 -6.445 1.00 89.69 550 GLN A O 1
ATOM 4530 N N . ASN A 1 551 ? 30.071 10.432 -8.006 1.00 92.88 551 ASN A N 1
ATOM 4531 C CA . ASN A 1 551 ? 29.050 11.471 -8.150 1.00 92.88 551 ASN A CA 1
ATOM 4532 C C . ASN A 1 551 ? 27.814 10.904 -8.879 1.00 92.88 551 ASN A C 1
ATOM 4534 O O . ASN A 1 551 ? 27.771 9.719 -9.219 1.00 92.88 551 ASN A O 1
ATOM 4538 N N . LEU A 1 552 ? 26.823 11.762 -9.137 1.00 94.50 552 LEU A N 1
ATOM 4539 C CA . LEU A 1 552 ? 25.583 11.423 -9.846 1.00 94.50 552 LEU A CA 1
ATOM 4540 C C . LEU A 1 552 ? 25.663 11.658 -11.369 1.00 94.50 552 LEU A C 1
ATOM 4542 O O . LEU A 1 552 ? 24.627 11.763 -12.038 1.00 94.50 552 LEU A O 1
ATOM 4546 N N . GLU A 1 553 ? 26.869 11.750 -11.938 1.00 93.06 553 GLU A N 1
ATOM 4547 C CA . GLU A 1 553 ? 27.037 11.920 -13.382 1.00 93.06 553 GLU A CA 1
ATOM 4548 C C . GLU A 1 553 ? 26.666 10.643 -14.146 1.00 93.06 553 GLU A C 1
ATOM 4550 O O . GLU A 1 553 ? 27.031 9.543 -13.717 1.00 93.06 553 GLU A O 1
ATOM 4555 N N . PRO A 1 554 ? 26.009 10.757 -15.315 1.00 88.69 554 PRO A N 1
ATOM 4556 C CA . PRO A 1 554 ? 25.465 9.608 -16.038 1.00 88.69 554 PRO A CA 1
ATOM 4557 C C . PRO A 1 554 ? 26.487 8.504 -16.312 1.00 88.69 554 PRO A C 1
ATOM 4559 O O . PRO A 1 554 ? 26.209 7.342 -16.052 1.00 88.69 554 PRO A O 1
ATOM 4562 N N . ALA A 1 555 ? 27.701 8.856 -16.746 1.00 89.25 555 ALA A N 1
ATOM 4563 C CA . ALA A 1 555 ? 28.746 7.874 -17.042 1.00 89.25 555 ALA A CA 1
ATOM 4564 C C . ALA A 1 555 ? 29.175 7.059 -15.806 1.00 89.25 555 ALA A C 1
ATOM 4566 O O . ALA A 1 555 ? 29.461 5.866 -15.918 1.00 89.25 555 ALA A O 1
ATOM 4567 N N . ASN A 1 556 ? 29.200 7.692 -14.629 1.00 90.38 556 ASN A N 1
ATOM 4568 C CA . ASN A 1 556 ? 29.537 7.024 -13.375 1.00 90.38 556 ASN A CA 1
ATOM 4569 C C . ASN A 1 556 ? 28.382 6.142 -12.899 1.00 90.38 556 ASN A C 1
ATOM 4571 O O . ASN A 1 556 ? 28.617 5.019 -12.463 1.00 90.38 556 ASN A O 1
ATOM 4575 N N . ILE A 1 557 ? 27.141 6.613 -13.042 1.00 91.56 557 ILE A N 1
ATOM 4576 C CA . ILE A 1 557 ? 25.950 5.845 -12.674 1.00 91.56 557 ILE A CA 1
ATOM 4577 C C . ILE A 1 557 ? 25.731 4.647 -13.596 1.00 91.56 557 ILE A C 1
ATOM 4579 O O . ILE A 1 557 ? 25.462 3.559 -13.103 1.00 91.56 557 ILE A O 1
ATOM 4583 N N . GLU A 1 558 ? 25.896 4.805 -14.908 1.00 90.81 558 GLU A N 1
ATOM 4584 C CA . GLU A 1 558 ? 25.814 3.705 -15.876 1.00 90.81 558 GLU A CA 1
ATOM 4585 C C . GLU A 1 558 ? 26.830 2.611 -15.571 1.00 90.81 558 GLU A C 1
ATOM 4587 O O . GLU A 1 558 ? 26.490 1.432 -15.501 1.00 90.81 558 GLU A O 1
ATOM 4592 N N . ARG A 1 559 ? 28.078 2.998 -15.311 1.00 88.12 559 ARG A N 1
ATOM 4593 C CA . ARG A 1 559 ? 29.109 2.046 -14.908 1.00 88.12 559 ARG A CA 1
ATOM 4594 C C . ARG A 1 559 ? 28.751 1.357 -13.590 1.00 88.12 559 ARG A C 1
ATOM 4596 O O . ARG A 1 559 ? 28.799 0.132 -13.527 1.00 88.12 559 ARG A O 1
ATOM 4603 N N . PHE A 1 560 ? 28.358 2.122 -12.575 1.00 89.69 560 PHE A N 1
ATOM 4604 C CA . PHE A 1 560 ? 28.047 1.597 -11.248 1.00 89.69 560 PHE A CA 1
ATOM 4605 C C . PHE A 1 560 ? 26.853 0.638 -11.281 1.00 89.69 560 PHE A C 1
ATOM 4607 O O . PHE A 1 560 ? 26.949 -0.481 -10.789 1.00 89.69 560 PHE A O 1
ATOM 4614 N N . LEU A 1 561 ? 25.754 1.031 -11.932 1.00 91.31 561 LEU A N 1
ATOM 4615 C CA . LEU A 1 561 ? 24.522 0.245 -12.039 1.00 91.31 561 LEU A CA 1
ATOM 4616 C C . LEU A 1 561 ? 24.604 -0.914 -13.042 1.00 91.31 561 LEU A C 1
ATOM 4618 O O . LEU A 1 561 ? 23.739 -1.787 -13.011 1.00 91.31 561 LEU A O 1
ATOM 4622 N N . SER A 1 562 ? 25.643 -0.992 -13.882 1.00 88.94 562 SER A N 1
ATOM 4623 C CA . SER A 1 562 ? 25.868 -2.155 -14.760 1.00 88.94 562 SER A CA 1
ATOM 4624 C C . SER A 1 562 ? 26.084 -3.465 -13.987 1.00 88.94 562 SER A C 1
ATOM 4626 O O . SER A 1 562 ? 25.880 -4.553 -14.524 1.00 88.94 562 SER A O 1
ATOM 4628 N N . GLY A 1 563 ? 26.459 -3.372 -12.707 1.00 87.62 563 GLY A N 1
ATOM 4629 C CA . GLY A 1 563 ? 26.575 -4.504 -11.793 1.00 87.62 563 GLY A CA 1
ATOM 4630 C C . GLY A 1 563 ? 25.244 -5.000 -11.226 1.00 87.62 563 GLY A C 1
ATOM 4631 O O . GLY A 1 563 ? 25.274 -5.827 -10.321 1.00 87.62 563 GLY A O 1
ATOM 4632 N N . MET A 1 564 ? 24.090 -4.492 -11.672 1.00 90.69 564 MET A N 1
ATOM 4633 C CA . MET A 1 564 ? 22.790 -4.877 -11.117 1.00 90.69 564 MET A CA 1
ATOM 4634 C C . MET A 1 564 ? 22.467 -6.345 -11.408 1.00 90.69 564 MET A C 1
ATOM 4636 O O . MET A 1 564 ? 22.582 -6.819 -12.537 1.00 90.69 564 MET A O 1
ATOM 4640 N N . TYR A 1 565 ? 22.040 -7.064 -10.377 1.00 90.75 565 TYR A N 1
ATOM 4641 C CA . TYR A 1 565 ? 21.618 -8.457 -10.465 1.00 90.75 565 TYR A CA 1
ATOM 4642 C C . TYR A 1 565 ? 20.461 -8.720 -9.502 1.00 90.75 565 TYR A C 1
ATOM 4644 O O . TYR A 1 565 ? 20.137 -7.887 -8.657 1.00 90.75 565 TYR A O 1
ATOM 4652 N N . TYR A 1 566 ? 19.787 -9.853 -9.658 1.00 91.06 566 TYR A N 1
ATOM 4653 C CA . TYR A 1 566 ? 18.502 -10.096 -9.007 1.00 91.06 566 TYR A CA 1
ATOM 4654 C C . TYR A 1 566 ? 18.320 -11.567 -8.655 1.00 91.06 566 TYR A C 1
ATOM 4656 O O . TYR A 1 566 ? 18.927 -12.451 -9.259 1.00 91.06 566 TYR A O 1
ATOM 4664 N N . ARG A 1 567 ? 17.461 -11.827 -7.671 1.00 92.94 567 ARG A N 1
ATOM 4665 C CA . ARG A 1 567 ? 16.943 -13.168 -7.377 1.00 92.94 567 ARG A CA 1
ATOM 4666 C C . ARG A 1 567 ? 15.467 -13.108 -7.045 1.00 92.94 567 ARG A C 1
ATOM 4668 O O . ARG A 1 567 ? 14.961 -12.078 -6.602 1.00 92.94 567 ARG A O 1
ATOM 4675 N N . ILE A 1 568 ? 14.817 -14.253 -7.196 1.00 92.69 568 ILE A N 1
ATOM 4676 C CA . ILE A 1 568 ? 13.465 -14.481 -6.708 1.00 92.69 568 ILE A CA 1
ATOM 4677 C C . ILE A 1 568 ? 13.540 -15.337 -5.448 1.00 92.69 568 ILE A C 1
ATOM 4679 O O . ILE A 1 568 ? 14.251 -16.346 -5.415 1.00 92.69 568 ILE A O 1
ATOM 4683 N N . THR A 1 569 ? 12.815 -14.935 -4.408 1.00 89.81 569 THR A N 1
ATOM 4684 C CA . THR A 1 569 ? 12.647 -15.712 -3.179 1.00 89.81 569 THR A CA 1
ATOM 4685 C C . THR A 1 569 ? 11.169 -15.994 -2.916 1.00 89.81 569 THR A C 1
ATOM 4687 O O . THR A 1 569 ? 10.283 -15.195 -3.228 1.00 89.81 569 THR A O 1
ATOM 4690 N N . MET A 1 570 ? 10.887 -17.177 -2.376 1.00 86.19 570 MET A N 1
ATOM 4691 C CA . MET A 1 570 ? 9.549 -17.654 -2.035 1.00 86.19 570 MET A CA 1
ATOM 4692 C C . MET A 1 570 ? 9.612 -18.427 -0.721 1.00 86.19 570 MET A C 1
ATOM 4694 O O . MET A 1 570 ? 10.395 -19.367 -0.588 1.00 86.19 570 MET A O 1
ATOM 4698 N N . ALA A 1 571 ? 8.783 -18.040 0.252 1.00 78.56 571 ALA A N 1
ATOM 4699 C CA . ALA A 1 571 ? 8.718 -18.674 1.573 1.00 78.56 571 ALA A CA 1
ATOM 4700 C C . ALA A 1 571 ? 10.095 -18.833 2.265 1.00 78.56 571 ALA A C 1
ATOM 4702 O O . ALA A 1 571 ? 10.330 -19.819 2.969 1.00 78.56 571 ALA A O 1
ATOM 4703 N N . GLY A 1 572 ? 10.995 -17.864 2.068 1.00 78.56 572 GLY A N 1
ATOM 4704 C CA . GLY A 1 572 ? 12.363 -17.858 2.597 1.00 78.56 572 GLY A CA 1
ATOM 4705 C C . GLY A 1 572 ? 13.398 -18.623 1.763 1.00 78.56 572 GLY A C 1
ATOM 4706 O O . GLY A 1 572 ? 14.574 -18.630 2.121 1.00 78.56 572 GLY A O 1
ATOM 4707 N N . ASN A 1 573 ? 13.001 -19.247 0.651 1.00 85.88 573 ASN A N 1
ATOM 4708 C CA . ASN A 1 573 ? 13.883 -20.032 -0.214 1.00 85.88 573 ASN A CA 1
ATOM 4709 C C . ASN A 1 573 ? 14.171 -19.303 -1.533 1.00 85.88 573 ASN A C 1
ATOM 4711 O O . ASN A 1 573 ? 13.272 -18.717 -2.135 1.00 85.88 573 ASN A O 1
ATOM 4715 N N . THR A 1 574 ? 15.413 -19.366 -2.018 1.00 90.25 574 THR A N 1
ATOM 4716 C CA . THR A 1 574 ? 15.774 -18.856 -3.351 1.00 90.25 574 THR A CA 1
ATOM 4717 C C . THR A 1 574 ? 15.221 -19.766 -4.448 1.00 90.25 574 THR A C 1
ATOM 4719 O O . THR A 1 574 ? 15.389 -20.985 -4.397 1.00 90.25 574 THR A O 1
ATOM 4722 N N . VAL A 1 575 ? 14.586 -19.168 -5.455 1.00 89.44 575 VAL A N 1
ATOM 4723 C CA . VAL A 1 575 ? 14.072 -19.860 -6.641 1.00 89.44 575 VAL A CA 1
ATOM 4724 C C . VAL A 1 575 ? 15.174 -19.921 -7.712 1.00 89.44 575 VAL A C 1
ATOM 4726 O O . VAL A 1 575 ? 15.700 -18.867 -8.080 1.00 89.44 575 VAL A O 1
ATOM 4729 N N . PRO A 1 576 ? 15.515 -21.110 -8.249 1.00 90.31 576 PRO A N 1
ATOM 4730 C CA . PRO A 1 576 ? 16.477 -21.247 -9.347 1.00 90.31 576 PRO A CA 1
ATOM 4731 C C . PRO A 1 576 ? 16.070 -20.467 -10.606 1.00 90.31 576 PRO A C 1
ATOM 4733 O O . PRO A 1 576 ? 14.885 -20.391 -10.942 1.00 90.31 576 PRO A O 1
ATOM 4736 N N . GLU A 1 577 ? 17.050 -19.907 -11.320 1.00 88.88 577 GLU A N 1
ATOM 4737 C CA . GLU A 1 577 ? 16.813 -19.046 -12.488 1.00 88.88 577 GLU A CA 1
ATOM 4738 C C . GLU A 1 577 ? 16.084 -19.750 -13.628 1.00 88.88 577 GLU A C 1
ATOM 4740 O O . GLU A 1 577 ? 15.226 -19.150 -14.273 1.00 88.88 577 GLU A O 1
ATOM 4745 N N . GLU A 1 578 ? 16.373 -21.030 -13.844 1.00 86.38 578 GLU A N 1
ATOM 4746 C CA . GLU A 1 578 ? 15.785 -21.844 -14.910 1.00 86.38 578 GLU A CA 1
ATOM 4747 C C . GLU A 1 578 ? 14.265 -21.973 -14.766 1.00 86.38 578 GLU A C 1
ATOM 4749 O O . GLU A 1 578 ? 13.576 -22.283 -15.736 1.00 86.38 578 GLU A O 1
ATOM 4754 N N . ARG A 1 579 ? 13.742 -21.737 -13.557 1.00 82.81 579 ARG A N 1
ATOM 4755 C CA . ARG A 1 579 ? 12.322 -21.864 -13.236 1.00 82.81 579 ARG A CA 1
ATOM 4756 C C . ARG A 1 579 ? 11.555 -20.569 -13.439 1.00 82.81 579 ARG A C 1
ATOM 4758 O O . ARG A 1 579 ? 10.472 -20.602 -14.010 1.00 82.81 579 ARG A O 1
ATOM 4765 N N . TRP A 1 580 ? 12.090 -19.447 -12.961 1.00 87.12 580 TRP A N 1
ATOM 4766 C CA . TRP A 1 580 ? 11.361 -18.180 -13.011 1.00 87.12 580 TRP A CA 1
ATOM 4767 C C . TRP A 1 580 ? 11.595 -17.428 -14.328 1.00 87.12 580 TRP A C 1
ATOM 4769 O O . TRP A 1 580 ? 10.665 -16.786 -14.817 1.00 87.12 580 TRP A O 1
ATOM 4779 N N . LYS A 1 581 ? 12.786 -17.532 -14.948 1.00 86.75 581 LYS A N 1
ATOM 4780 C CA . LYS A 1 581 ? 13.114 -16.804 -16.194 1.00 86.75 581 LYS A CA 1
ATOM 4781 C C . LYS A 1 581 ? 12.096 -17.028 -17.319 1.00 86.75 581 LYS A C 1
ATOM 4783 O O . LYS A 1 581 ? 11.685 -16.032 -17.907 1.00 86.75 581 LYS A O 1
ATOM 4788 N N . PRO A 1 582 ? 11.628 -18.264 -17.594 1.00 81.75 582 PRO A N 1
ATOM 4789 C CA . PRO A 1 582 ? 10.692 -18.506 -18.692 1.00 81.75 582 PRO A CA 1
ATOM 4790 C C . PRO A 1 582 ? 9.284 -17.938 -18.474 1.00 81.75 582 PRO A C 1
ATOM 4792 O O . PRO A 1 582 ? 8.540 -17.807 -19.436 1.00 81.75 582 PRO A O 1
ATOM 4795 N N . THR A 1 583 ? 8.894 -17.653 -17.227 1.00 77.06 583 THR A N 1
ATOM 4796 C CA . THR A 1 583 ? 7.503 -17.298 -16.878 1.00 77.06 583 THR A CA 1
ATOM 4797 C C . THR A 1 583 ? 7.324 -15.858 -16.418 1.00 77.06 583 THR A C 1
ATOM 4799 O O . THR A 1 583 ? 6.198 -15.413 -16.235 1.00 77.06 583 THR A O 1
ATOM 4802 N N . MET A 1 584 ? 8.417 -15.151 -16.122 1.00 83.00 584 MET A N 1
ATOM 4803 C CA . MET A 1 584 ? 8.332 -13.878 -15.407 1.00 83.00 584 MET A CA 1
ATOM 4804 C C . MET A 1 584 ? 8.186 -12.664 -16.319 1.00 83.00 584 MET A C 1
ATOM 4806 O O . MET A 1 584 ? 7.814 -11.609 -15.813 1.00 83.00 584 MET A O 1
ATOM 4810 N N . ASN A 1 585 ? 8.524 -12.790 -17.609 1.00 81.94 585 ASN A N 1
ATOM 4811 C CA . ASN A 1 585 ? 8.599 -11.681 -18.571 1.00 81.94 585 ASN A CA 1
ATOM 4812 C C . ASN A 1 585 ? 9.213 -10.421 -17.941 1.00 81.94 585 ASN A C 1
ATOM 4814 O O . ASN A 1 585 ? 8.683 -9.317 -18.039 1.00 81.94 585 ASN A O 1
ATOM 4818 N N . LEU A 1 586 ? 10.319 -10.621 -17.216 1.00 87.31 586 LEU A N 1
ATOM 4819 C CA . LEU A 1 586 ? 10.930 -9.582 -16.403 1.00 87.31 586 LEU A CA 1
ATOM 4820 C C . LEU A 1 586 ? 11.540 -8.509 -17.304 1.00 87.31 586 LEU A C 1
ATOM 4822 O O . LEU A 1 586 ? 12.494 -8.775 -18.037 1.00 87.31 586 LEU A O 1
ATOM 4826 N N . LYS A 1 587 ? 11.044 -7.284 -17.160 1.00 86.88 587 LYS A N 1
ATOM 4827 C CA . LYS A 1 587 ? 11.642 -6.074 -17.711 1.00 86.88 587 LYS A CA 1
ATOM 4828 C C . LYS A 1 587 ? 12.104 -5.181 -16.573 1.00 86.88 587 LYS A C 1
ATOM 4830 O O . LYS A 1 587 ? 11.323 -4.836 -15.689 1.00 86.88 587 LYS A O 1
ATOM 4835 N N . ILE A 1 588 ? 13.365 -4.781 -16.607 1.00 88.69 588 ILE A N 1
ATOM 4836 C CA . ILE A 1 588 ? 13.916 -3.787 -15.687 1.00 88.69 588 ILE A CA 1
ATOM 4837 C C . ILE A 1 588 ? 14.450 -2.647 -16.530 1.00 88.69 588 ILE A C 1
ATOM 4839 O O . ILE A 1 588 ? 15.207 -2.883 -17.464 1.00 88.69 588 ILE A O 1
ATOM 4843 N N . SER A 1 589 ? 14.094 -1.417 -16.196 1.00 88.69 589 SER A N 1
ATOM 4844 C CA . SER A 1 589 ? 14.673 -0.233 -16.815 1.00 88.69 589 SER A CA 1
ATOM 4845 C C . SER A 1 589 ? 15.137 0.745 -15.749 1.00 88.69 589 SER A C 1
ATOM 4847 O O . SER A 1 589 ? 14.557 0.850 -14.667 1.00 88.69 589 SER A O 1
ATOM 4849 N N . VAL A 1 590 ? 16.210 1.468 -16.053 1.00 91.19 590 VAL A N 1
ATOM 4850 C CA . VAL A 1 590 ? 16.673 2.576 -15.218 1.00 91.19 590 VAL A CA 1
ATOM 4851 C C . VAL A 1 590 ? 16.358 3.868 -15.943 1.00 91.19 590 VAL A C 1
ATOM 4853 O O . VAL A 1 590 ? 16.725 4.034 -17.104 1.00 91.19 590 VAL A O 1
ATOM 4856 N N . SER A 1 591 ? 15.680 4.786 -15.269 1.00 91.81 591 SER A N 1
ATOM 4857 C CA . SER A 1 591 ? 15.374 6.107 -15.808 1.00 91.81 591 SER A CA 1
ATOM 4858 C C . SER A 1 591 ? 16.093 7.202 -15.044 1.00 91.81 591 SER A C 1
ATOM 4860 O O . SER A 1 591 ? 16.279 7.092 -13.831 1.00 91.81 591 SER A O 1
ATOM 4862 N N . ARG A 1 592 ? 16.430 8.276 -15.754 1.00 92.88 592 ARG A N 1
ATOM 4863 C CA . ARG A 1 592 ? 17.039 9.488 -15.216 1.00 92.88 592 ARG A CA 1
ATOM 4864 C C . ARG A 1 592 ? 16.164 10.698 -15.505 1.00 92.88 592 ARG A C 1
ATOM 4866 O O . ARG A 1 592 ? 15.712 10.869 -16.631 1.00 92.88 592 ARG A O 1
ATOM 4873 N N . THR A 1 593 ? 16.017 11.591 -14.539 1.00 93.00 593 THR A N 1
ATOM 4874 C CA . THR A 1 593 ? 15.496 12.946 -14.768 1.00 93.00 593 THR A CA 1
ATOM 4875 C C . THR A 1 593 ? 16.326 13.986 -14.022 1.00 93.00 593 THR A C 1
ATOM 4877 O O . THR A 1 593 ? 17.106 13.659 -13.128 1.00 93.00 593 THR A O 1
ATOM 4880 N N . ARG A 1 594 ? 16.170 15.256 -14.393 1.00 94.69 594 ARG A N 1
ATOM 4881 C CA . ARG A 1 594 ? 16.733 16.383 -13.662 1.00 94.69 594 ARG A CA 1
ATOM 4882 C C . ARG A 1 594 ? 15.692 16.940 -12.694 1.00 94.69 594 ARG A C 1
ATOM 4884 O O . ARG A 1 594 ? 14.749 17.610 -13.113 1.00 94.69 594 ARG A O 1
ATOM 4891 N N . MET A 1 595 ? 15.886 16.697 -11.399 1.00 95.12 595 MET A N 1
ATOM 4892 C CA . MET A 1 595 ? 15.017 17.230 -10.344 1.00 95.12 595 MET A CA 1
ATOM 4893 C C . MET A 1 595 ? 15.494 18.621 -9.925 1.00 95.12 595 MET A C 1
ATOM 4895 O O . MET A 1 595 ? 16.696 18.849 -9.796 1.00 95.12 595 MET A O 1
ATOM 4899 N N . ARG A 1 596 ? 14.552 19.541 -9.704 1.00 96.38 596 ARG A N 1
ATOM 4900 C CA . ARG A 1 596 ? 14.790 20.916 -9.246 1.00 96.38 596 ARG A CA 1
ATOM 4901 C C . ARG A 1 596 ? 13.905 21.198 -8.036 1.00 96.38 596 ARG A C 1
ATOM 4903 O O . ARG A 1 596 ? 12.674 21.224 -8.147 1.00 96.38 596 ARG A O 1
ATOM 4910 N N . TYR A 1 597 ? 14.535 21.409 -6.889 1.00 95.69 597 TYR A N 1
ATOM 4911 C CA . TYR A 1 597 ? 13.875 21.681 -5.618 1.00 95.69 597 TYR A CA 1
ATOM 4912 C C . TYR A 1 597 ? 14.067 23.138 -5.226 1.00 95.69 597 TYR A C 1
ATOM 4914 O O . TYR A 1 597 ? 15.183 23.646 -5.261 1.00 95.69 597 TYR A O 1
ATOM 4922 N N . SER A 1 598 ? 12.997 23.803 -4.797 1.00 94.69 598 SER A N 1
ATOM 4923 C CA . SER A 1 598 ? 13.113 25.133 -4.199 1.00 94.69 598 SER A CA 1
ATOM 4924 C C . SER A 1 598 ? 13.441 25.046 -2.711 1.00 94.69 598 SER A C 1
ATOM 4926 O O . SER A 1 598 ? 12.982 24.130 -2.021 1.00 94.69 598 SER A O 1
ATOM 4928 N N . ASN A 1 599 ? 14.158 26.051 -2.205 1.00 93.69 599 ASN A N 1
ATOM 4929 C CA . ASN A 1 599 ? 14.342 26.265 -0.769 1.00 93.69 599 ASN A CA 1
ATOM 4930 C C . ASN A 1 599 ? 13.009 26.536 -0.045 1.00 93.69 599 ASN A C 1
ATOM 4932 O O . ASN A 1 599 ? 12.863 26.148 1.112 1.00 93.69 599 ASN A O 1
ATOM 4936 N N . ASP A 1 600 ? 12.018 27.133 -0.718 1.00 92.06 600 ASP A N 1
ATOM 4937 C CA . ASP A 1 600 ? 10.669 27.306 -0.170 1.00 92.06 600 ASP A CA 1
ATOM 4938 C C . ASP A 1 600 ? 9.850 26.013 -0.341 1.00 92.06 600 ASP A C 1
ATOM 4940 O O . ASP A 1 600 ? 9.594 25.603 -1.477 1.00 92.06 600 ASP A O 1
ATOM 4944 N N . PRO A 1 601 ? 9.405 25.362 0.752 1.00 90.75 601 PRO A N 1
ATOM 4945 C CA . PRO A 1 601 ? 8.638 24.127 0.648 1.00 90.75 601 PRO A CA 1
ATOM 4946 C C . PRO A 1 601 ? 7.224 24.310 0.085 1.00 90.75 601 PRO A C 1
ATOM 4948 O O . PRO A 1 601 ? 6.596 23.310 -0.236 1.00 90.75 601 PRO A O 1
ATOM 4951 N N . SER A 1 602 ? 6.710 25.529 -0.098 1.00 87.62 602 SER A N 1
ATOM 4952 C CA . SER A 1 602 ? 5.441 25.727 -0.827 1.00 87.62 602 SER A CA 1
ATOM 4953 C C . SER A 1 602 ? 5.582 25.676 -2.347 1.00 87.62 602 SER A C 1
ATOM 4955 O O . SER A 1 602 ? 4.585 25.571 -3.057 1.00 87.62 602 SER A O 1
ATOM 4957 N N . VAL A 1 603 ? 6.806 25.721 -2.877 1.00 88.75 603 VAL A N 1
ATOM 4958 C CA . VAL A 1 603 ? 7.034 25.687 -4.322 1.00 88.75 603 VAL A CA 1
ATOM 4959 C C . VAL A 1 603 ? 7.100 24.245 -4.818 1.00 88.75 603 VAL A C 1
ATOM 4961 O O . VAL A 1 603 ? 7.878 23.425 -4.326 1.00 88.75 603 VAL A O 1
ATOM 4964 N N . ILE A 1 604 ? 6.306 23.958 -5.853 1.00 86.62 604 ILE A N 1
ATOM 4965 C CA . ILE A 1 604 ? 6.248 22.647 -6.503 1.00 86.62 604 ILE A CA 1
ATOM 4966 C C . ILE A 1 604 ? 7.596 22.263 -7.106 1.00 86.62 604 ILE A C 1
ATOM 4968 O O . ILE A 1 604 ? 8.185 23.015 -7.887 1.00 86.62 604 ILE A O 1
ATOM 4972 N N . THR A 1 605 ? 8.051 21.058 -6.762 1.00 90.56 605 THR A N 1
ATOM 4973 C CA . THR A 1 605 ? 9.221 20.411 -7.355 1.00 90.56 605 THR A CA 1
ATOM 4974 C C . THR A 1 605 ? 9.052 20.297 -8.862 1.00 90.56 605 THR A C 1
ATOM 4976 O O . THR A 1 605 ? 8.050 19.773 -9.350 1.00 90.56 605 THR A O 1
ATOM 4979 N N . ARG A 1 606 ? 10.050 20.769 -9.610 1.00 91.00 606 ARG A N 1
ATOM 4980 C CA . ARG A 1 606 ? 10.041 20.731 -11.076 1.00 91.00 606 ARG A CA 1
ATOM 4981 C C . ARG A 1 606 ? 10.991 19.659 -11.567 1.00 91.00 606 ARG A C 1
ATOM 4983 O O . ARG A 1 606 ? 12.097 19.527 -11.049 1.00 91.00 606 ARG A O 1
ATOM 4990 N N . PHE A 1 607 ? 10.584 18.939 -12.596 1.00 90.88 607 PHE A N 1
ATOM 4991 C CA . PHE A 1 607 ? 11.414 17.938 -13.243 1.00 90.88 607 PHE A CA 1
ATOM 4992 C C . PHE A 1 607 ? 11.000 17.769 -14.696 1.00 90.88 607 PHE A C 1
ATOM 4994 O O . PHE A 1 607 ? 9.865 18.076 -15.065 1.00 90.88 607 PHE A O 1
ATOM 5001 N N . ASP A 1 608 ? 11.954 17.324 -15.502 1.00 85.62 608 ASP A N 1
ATOM 5002 C CA . ASP A 1 608 ? 11.728 16.990 -16.904 1.00 85.62 608 ASP A CA 1
ATOM 5003 C C . ASP A 1 608 ? 11.195 15.547 -17.007 1.00 85.62 608 ASP A C 1
ATOM 5005 O O . ASP A 1 608 ? 11.345 14.753 -16.072 1.00 85.62 608 ASP A O 1
ATOM 5009 N N . ASP A 1 609 ? 10.574 15.180 -18.128 1.00 84.19 609 ASP A N 1
ATOM 5010 C CA . ASP A 1 609 ? 10.151 13.792 -18.343 1.00 84.19 609 ASP A CA 1
ATOM 5011 C C . ASP A 1 609 ? 11.362 12.849 -18.209 1.00 84.19 609 ASP A C 1
ATOM 5013 O O . ASP A 1 609 ? 12.390 13.099 -18.848 1.00 84.19 609 ASP A O 1
ATOM 5017 N N . PRO A 1 610 ? 11.294 11.776 -17.397 1.00 88.75 610 PRO A N 1
ATOM 5018 C CA . PRO A 1 610 ? 12.452 10.913 -17.233 1.00 88.75 610 PRO A CA 1
ATOM 5019 C C . PRO A 1 610 ? 12.813 10.166 -18.518 1.00 88.75 610 PRO A C 1
ATOM 5021 O O . PRO A 1 610 ? 11.960 9.629 -19.224 1.00 88.75 610 PRO A O 1
ATOM 5024 N N . GLU A 1 611 ? 14.108 10.075 -18.783 1.00 87.62 611 GLU A N 1
ATOM 5025 C CA . GLU A 1 611 ? 14.683 9.359 -19.913 1.00 87.62 611 GLU A CA 1
ATOM 5026 C C . GLU A 1 611 ? 15.137 7.971 -19.461 1.00 87.62 611 GLU A C 1
ATOM 5028 O O . GLU A 1 611 ? 15.860 7.839 -18.474 1.00 87.62 611 GLU A O 1
ATOM 5033 N N . THR A 1 612 ? 14.742 6.921 -20.184 1.00 87.69 612 THR A N 1
ATOM 5034 C CA . THR A 1 612 ? 15.273 5.571 -19.936 1.00 87.69 612 THR A CA 1
ATOM 5035 C C . THR A 1 612 ? 16.714 5.479 -20.430 1.00 87.69 612 THR A C 1
ATOM 5037 O O . THR A 1 612 ? 17.009 5.896 -21.549 1.00 87.69 612 THR A O 1
ATOM 5040 N N . ILE A 1 613 ? 17.594 4.911 -19.611 1.00 85.69 613 ILE A N 1
ATOM 5041 C CA . ILE A 1 613 ? 19.000 4.656 -19.916 1.00 85.69 613 ILE A CA 1
ATOM 5042 C C . ILE A 1 613 ? 19.100 3.295 -20.625 1.00 85.69 613 ILE A C 1
ATOM 5044 O O . ILE A 1 613 ? 18.943 2.268 -19.969 1.00 85.69 613 ILE A O 1
ATOM 5048 N N . PRO A 1 614 ? 19.378 3.240 -21.942 1.00 80.06 614 PRO A N 1
ATOM 5049 C CA . PRO A 1 614 ? 19.294 1.988 -22.703 1.00 80.06 614 PRO A CA 1
ATOM 5050 C C . PRO A 1 614 ? 20.364 0.948 -22.343 1.00 80.06 614 PRO A C 1
ATOM 5052 O O . PRO A 1 614 ? 20.219 -0.221 -22.675 1.00 80.06 614 PRO A O 1
ATOM 5055 N N . SER A 1 615 ? 21.467 1.371 -21.719 1.00 79.00 615 SER A N 1
ATOM 5056 C CA . SER A 1 615 ? 22.579 0.505 -21.306 1.00 79.00 615 SER A CA 1
ATOM 5057 C C . SER A 1 615 ? 22.318 -0.240 -19.990 1.00 79.00 615 SER A C 1
ATOM 5059 O O . SER A 1 615 ? 23.122 -1.091 -19.613 1.00 79.00 615 SER A O 1
ATOM 5061 N N . LEU A 1 616 ? 21.225 0.074 -19.285 1.00 83.69 616 LEU A N 1
ATOM 5062 C CA . LEU A 1 616 ? 20.926 -0.440 -17.952 1.00 83.69 616 LEU A CA 1
ATOM 5063 C C . LEU A 1 616 ? 19.573 -1.147 -17.894 1.00 83.69 616 LEU A C 1
ATOM 5065 O O . LEU A 1 616 ? 18.552 -0.589 -18.292 1.00 83.69 616 LEU A O 1
ATOM 5069 N N . GLY A 1 617 ? 19.565 -2.323 -17.265 1.00 80.12 617 GLY A N 1
ATOM 5070 C CA . GLY A 1 617 ? 18.358 -3.095 -16.997 1.00 80.12 617 GLY A CA 1
ATOM 5071 C C . GLY A 1 617 ? 18.315 -4.425 -17.745 1.00 80.12 617 GLY A C 1
ATOM 5072 O O . GLY A 1 617 ? 19.348 -5.014 -18.060 1.00 80.12 617 GLY A O 1
ATOM 5073 N N . ILE A 1 618 ? 17.102 -4.915 -17.976 1.00 72.50 618 ILE A N 1
ATOM 5074 C CA . ILE A 1 618 ? 16.794 -6.150 -18.695 1.00 72.50 618 ILE A CA 1
ATOM 5075 C C . ILE A 1 618 ? 15.656 -5.814 -19.645 1.00 72.50 618 ILE A C 1
ATOM 5077 O O . ILE A 1 618 ? 14.571 -5.451 -19.190 1.00 72.50 618 ILE A O 1
ATOM 5081 N N . ASP A 1 619 ? 15.881 -5.981 -20.940 1.00 62.16 619 ASP A N 1
ATOM 5082 C CA . ASP A 1 619 ? 14.780 -6.130 -21.881 1.00 62.16 619 ASP A CA 1
ATOM 5083 C C . ASP A 1 619 ? 14.428 -7.614 -21.991 1.00 62.16 619 ASP A C 1
ATOM 5085 O O . ASP A 1 619 ? 15.304 -8.486 -21.955 1.00 62.16 619 ASP A O 1
ATOM 5089 N N . THR A 1 620 ? 13.136 -7.903 -22.142 1.00 50.25 620 THR A N 1
ATOM 5090 C CA . THR A 1 620 ? 12.580 -9.259 -22.261 1.00 50.25 620 THR A CA 1
ATOM 5091 C C . THR A 1 620 ? 13.171 -10.076 -23.422 1.00 50.25 620 THR A C 1
ATOM 5093 O O . THR A 1 620 ? 12.939 -11.278 -23.496 1.00 50.25 620 THR A O 1
ATOM 5096 N N . GLU A 1 621 ? 14.004 -9.485 -24.285 1.00 39.53 621 GLU A N 1
ATOM 5097 C CA . GLU A 1 621 ? 14.551 -10.126 -25.486 1.00 39.53 621 GLU A CA 1
ATOM 5098 C C . GLU A 1 621 ? 16.000 -10.647 -25.398 1.00 39.53 621 GLU A C 1
ATOM 5100 O O . GLU A 1 621 ? 16.504 -11.156 -26.395 1.00 39.53 621 GLU A O 1
ATOM 5105 N N . ILE A 1 622 ? 16.685 -10.624 -24.244 1.00 34.12 622 ILE A N 1
ATOM 5106 C CA . ILE A 1 622 ? 18.022 -11.274 -24.135 1.00 34.12 622 ILE A CA 1
ATOM 5107 C C . ILE A 1 622 ? 17.973 -12.628 -23.398 1.00 34.12 622 ILE A C 1
ATOM 5109 O O . ILE A 1 622 ? 18.892 -13.438 -23.514 1.00 34.12 622 ILE A O 1
ATOM 5113 N N . ALA A 1 623 ? 16.885 -12.945 -22.691 1.00 29.81 623 ALA A N 1
ATOM 5114 C CA . ALA A 1 623 ? 16.808 -14.144 -21.853 1.00 29.81 623 ALA A CA 1
ATOM 5115 C C . ALA A 1 623 ? 15.552 -14.993 -22.094 1.00 29.81 623 ALA A C 1
ATOM 5117 O O . ALA A 1 623 ? 14.861 -15.361 -21.150 1.00 29.81 623 ALA A O 1
ATOM 5118 N N . SER A 1 624 ? 15.275 -15.381 -23.337 1.00 27.56 624 SER A N 1
ATOM 5119 C CA . SER A 1 624 ? 14.522 -16.614 -23.577 1.00 27.56 624 SER A CA 1
ATOM 5120 C C . SER A 1 624 ? 14.942 -17.269 -24.891 1.00 27.56 624 SER A C 1
ATOM 5122 O O . SER A 1 624 ? 14.936 -16.668 -25.962 1.00 27.56 624 SER A O 1
ATOM 5124 N N . VAL A 1 625 ? 15.320 -18.547 -24.802 1.00 27.70 625 VAL A N 1
ATOM 5125 C CA . VAL A 1 625 ? 15.147 -19.480 -25.920 1.00 27.70 625 VAL A CA 1
ATOM 5126 C C . VAL A 1 625 ? 13.678 -19.347 -26.339 1.00 27.70 625 VAL A C 1
ATOM 5128 O O . VAL A 1 625 ? 12.837 -19.417 -25.441 1.00 27.70 625 VAL A O 1
ATOM 5131 N N . PRO A 1 626 ? 13.351 -19.107 -27.624 1.00 26.59 626 PRO A N 1
ATOM 5132 C CA . PRO A 1 626 ? 12.028 -18.629 -28.004 1.00 26.59 626 PRO A CA 1
ATOM 5133 C C . PRO A 1 626 ? 10.943 -19.555 -27.464 1.00 26.59 626 PRO A C 1
ATOM 5135 O O . PRO A 1 626 ? 10.874 -20.727 -27.843 1.00 26.59 626 PRO A O 1
ATOM 5138 N N . ALA A 1 627 ? 10.086 -19.026 -26.589 1.00 27.75 627 ALA A N 1
ATOM 5139 C CA . ALA A 1 627 ? 8.774 -19.612 -26.399 1.00 27.75 627 ALA A CA 1
ATOM 5140 C C . ALA A 1 627 ? 8.112 -19.634 -27.781 1.00 27.75 627 ALA A C 1
ATOM 5142 O O . ALA A 1 627 ? 8.148 -18.641 -28.504 1.00 27.75 627 ALA A O 1
ATOM 5143 N N . THR A 1 628 ? 7.587 -20.785 -28.190 1.00 25.23 628 THR A N 1
ATOM 5144 C CA . THR A 1 628 ? 6.945 -20.950 -29.495 1.00 25.23 628 THR A CA 1
ATOM 5145 C C . THR A 1 628 ? 5.771 -19.971 -29.591 1.00 25.23 628 THR A C 1
ATOM 5147 O O . THR A 1 628 ? 4.710 -20.218 -29.022 1.00 25.23 628 THR A O 1
ATOM 5150 N N . ILE A 1 629 ? 5.982 -18.834 -30.259 1.00 36.44 629 ILE A N 1
ATOM 5151 C CA . ILE A 1 629 ? 4.996 -17.761 -30.408 1.00 36.44 629 ILE A CA 1
ATOM 5152 C C . ILE A 1 629 ? 3.810 -18.316 -31.201 1.00 36.44 629 ILE A C 1
ATOM 5154 O O . ILE A 1 629 ? 3.924 -18.615 -32.392 1.00 36.44 629 ILE A O 1
ATOM 5158 N N . SER A 1 630 ? 2.662 -18.478 -30.544 1.00 40.53 630 SER A N 1
ATOM 5159 C CA . SER A 1 630 ? 1.438 -18.950 -31.183 1.00 40.53 630 SER A CA 1
ATOM 5160 C C . SER A 1 630 ? 0.886 -17.866 -32.117 1.00 40.53 630 SER A C 1
ATOM 5162 O O . SER A 1 630 ? 0.141 -16.988 -31.689 1.00 40.53 630 SER A O 1
ATOM 5164 N N . GLY A 1 631 ? 1.253 -17.914 -33.399 1.00 55.50 631 GLY A N 1
ATOM 5165 C CA . GLY A 1 631 ? 0.593 -17.137 -34.457 1.00 55.50 631 GLY A CA 1
ATOM 5166 C C . GLY A 1 631 ? 1.497 -16.613 -35.574 1.00 55.50 631 GLY A C 1
ATOM 5167 O O . GLY A 1 631 ? 0.977 -16.251 -36.628 1.00 55.50 631 GLY A O 1
ATOM 5168 N N . GLY A 1 632 ? 2.818 -16.581 -35.376 1.00 67.19 632 GLY A N 1
ATOM 5169 C CA . GLY A 1 632 ? 3.777 -16.213 -36.421 1.00 67.19 632 GLY A CA 1
ATOM 5170 C C . GLY A 1 632 ? 4.164 -17.414 -37.287 1.00 67.19 632 GLY A C 1
ATOM 5171 O O . GLY A 1 632 ? 4.341 -18.514 -36.767 1.00 67.19 632 GLY A O 1
ATOM 5172 N N . ILE A 1 633 ? 4.317 -17.216 -38.600 1.00 78.38 633 ILE A N 1
ATOM 5173 C CA . ILE A 1 633 ? 4.810 -18.257 -39.518 1.00 78.38 633 ILE A CA 1
ATOM 5174 C C . ILE A 1 633 ? 6.269 -17.975 -39.864 1.00 78.38 633 ILE A C 1
ATOM 5176 O O . ILE A 1 633 ? 6.592 -16.927 -40.435 1.00 78.38 633 ILE A O 1
ATOM 5180 N N . THR A 1 634 ? 7.143 -18.912 -39.505 1.00 86.12 634 THR A N 1
ATOM 5181 C CA . THR A 1 634 ? 8.596 -18.803 -39.639 1.00 86.12 634 THR A CA 1
ATOM 5182 C C . THR A 1 634 ? 9.085 -19.398 -40.955 1.00 86.12 634 THR A C 1
ATOM 5184 O O . THR A 1 634 ? 8.825 -20.553 -41.261 1.00 86.12 634 THR A O 1
ATOM 5187 N N . ASN A 1 635 ? 9.853 -18.615 -41.709 1.00 89.00 635 ASN A N 1
ATOM 5188 C CA . ASN A 1 635 ? 10.427 -18.987 -42.997 1.00 89.00 635 ASN A CA 1
ATOM 5189 C C . ASN A 1 635 ? 11.953 -18.923 -42.904 1.00 89.00 635 ASN A C 1
ATOM 5191 O O . ASN A 1 635 ? 12.502 -17.920 -42.448 1.00 89.00 635 ASN A O 1
ATOM 5195 N N . HIS A 1 636 ? 12.653 -19.943 -43.389 1.00 88.44 636 HIS A N 1
ATOM 5196 C CA . HIS A 1 636 ? 14.109 -19.895 -43.518 1.00 88.44 636 HIS A CA 1
ATOM 5197 C C . HIS A 1 636 ? 14.499 -19.364 -44.899 1.00 88.44 636 HIS A C 1
ATOM 5199 O O . HIS A 1 636 ? 14.046 -19.872 -45.927 1.00 88.44 636 HIS A O 1
ATOM 5205 N N . VAL A 1 637 ? 15.333 -18.326 -44.932 1.00 88.12 637 VAL A N 1
ATOM 5206 C CA . VAL A 1 637 ? 15.770 -17.664 -46.164 1.00 88.12 637 VAL A CA 1
ATOM 5207 C C . VAL A 1 637 ? 17.284 -17.770 -46.264 1.00 88.12 637 VAL A C 1
ATOM 5209 O O . VAL A 1 637 ? 18.020 -17.106 -45.534 1.00 88.12 637 VAL A O 1
ATOM 5212 N N . SER A 1 638 ? 17.746 -18.606 -47.189 1.00 85.88 638 SER A N 1
ATOM 5213 C CA . SER A 1 638 ? 19.172 -18.755 -47.461 1.00 85.88 638 SER A CA 1
ATOM 5214 C C . SER A 1 638 ? 19.714 -17.616 -48.316 1.00 85.88 638 SER A C 1
ATOM 5216 O O . SER A 1 638 ? 19.020 -17.056 -49.168 1.00 85.88 638 SER A O 1
ATOM 5218 N N . PHE A 1 639 ? 20.983 -17.291 -48.101 1.00 84.81 639 PHE A N 1
ATOM 5219 C CA . PHE A 1 639 ? 21.708 -16.287 -48.866 1.00 84.81 639 PHE A CA 1
ATOM 5220 C C . PHE A 1 639 ? 21.711 -16.571 -50.375 1.00 84.81 639 PHE A C 1
ATOM 5222 O O . PHE A 1 639 ? 21.801 -17.715 -50.816 1.00 84.81 639 PHE A O 1
ATOM 5229 N N . ASP A 1 640 ? 21.620 -15.490 -51.151 1.00 82.81 640 ASP A N 1
ATOM 5230 C CA . ASP A 1 640 ? 21.527 -15.437 -52.615 1.00 82.81 640 ASP A CA 1
ATOM 5231 C C . ASP A 1 640 ? 20.292 -16.135 -53.212 1.00 82.81 640 ASP A C 1
ATOM 5233 O O . ASP A 1 640 ? 20.222 -16.379 -54.415 1.00 82.81 640 ASP A O 1
ATOM 5237 N N . ASN A 1 641 ? 19.269 -16.391 -52.389 1.00 82.94 641 ASN A N 1
ATOM 5238 C CA . ASN A 1 641 ? 17.986 -16.930 -52.827 1.00 82.94 641 ASN A CA 1
ATOM 5239 C C . ASN A 1 641 ? 16.838 -15.930 -52.642 1.00 82.94 641 ASN A C 1
ATOM 5241 O O . ASN A 1 641 ? 16.872 -15.017 -51.810 1.00 82.94 641 ASN A O 1
ATOM 5245 N N . ILE A 1 642 ? 15.796 -16.127 -53.450 1.00 88.12 642 ILE A N 1
ATOM 5246 C CA . ILE A 1 642 ? 14.460 -15.584 -53.218 1.00 88.12 642 ILE A CA 1
ATOM 5247 C C . ILE A 1 642 ? 13.578 -16.701 -52.661 1.00 88.12 642 ILE A C 1
ATOM 5249 O O . ILE A 1 642 ? 13.420 -17.750 -53.282 1.00 88.12 642 ILE A O 1
ATOM 5253 N N . THR A 1 643 ? 13.010 -16.473 -51.485 1.00 91.31 643 THR A N 1
ATOM 5254 C CA . THR A 1 643 ? 12.153 -17.428 -50.785 1.00 91.31 643 THR A CA 1
ATOM 5255 C C . THR A 1 643 ? 10.718 -16.931 -50.821 1.00 91.31 643 THR A C 1
ATOM 5257 O O . THR A 1 643 ? 10.443 -15.779 -50.475 1.00 91.31 643 THR A O 1
ATOM 5260 N N . GLN A 1 644 ? 9.801 -17.798 -51.245 1.00 91.62 644 GLN A N 1
ATOM 5261 C CA . GLN A 1 644 ? 8.369 -17.566 -51.097 1.00 91.62 644 GLN A CA 1
ATOM 5262 C C . GLN A 1 644 ? 7.992 -17.701 -49.624 1.00 91.62 644 GLN A C 1
ATOM 5264 O O . GLN A 1 644 ? 8.319 -18.706 -48.999 1.00 91.62 644 GLN A O 1
ATOM 5269 N N . LEU A 1 645 ? 7.305 -16.697 -49.086 1.00 92.00 645 LEU A N 1
ATOM 5270 C CA . LEU A 1 645 ? 6.751 -16.760 -47.742 1.00 92.00 645 LEU A CA 1
ATOM 5271 C C . LEU A 1 645 ? 5.581 -17.747 -47.727 1.00 92.00 645 LEU A C 1
ATOM 5273 O O . LEU A 1 645 ? 4.718 -17.701 -48.608 1.00 92.00 645 LEU A O 1
ATOM 5277 N N . GLU A 1 646 ? 5.541 -18.608 -46.715 1.00 87.06 646 GLU A N 1
ATOM 5278 C CA . GLU A 1 646 ? 4.442 -19.548 -46.467 1.00 87.06 646 GLU A CA 1
ATOM 5279 C C . GLU A 1 646 ? 3.088 -18.833 -46.374 1.00 87.06 646 GLU A C 1
ATOM 5281 O O . GLU A 1 646 ? 2.070 -19.358 -46.827 1.00 87.06 646 GLU A O 1
ATOM 5286 N N . GLU A 1 647 ? 3.082 -17.597 -45.868 1.00 86.69 647 GLU A N 1
ATOM 5287 C CA . GLU A 1 647 ? 1.921 -16.723 -45.898 1.00 86.69 647 GLU A CA 1
ATOM 5288 C C . GLU A 1 647 ? 2.290 -15.293 -46.306 1.00 86.69 647 GLU A C 1
ATOM 5290 O O . GLU A 1 647 ? 3.314 -14.737 -45.911 1.00 86.69 647 GLU A O 1
ATOM 5295 N N . ALA A 1 648 ? 1.432 -14.686 -47.127 1.00 88.88 648 ALA A N 1
ATOM 5296 C CA . ALA A 1 648 ? 1.626 -13.323 -47.593 1.00 88.88 648 ALA A CA 1
ATOM 5297 C C . ALA A 1 648 ? 1.310 -12.310 -46.484 1.00 88.88 648 ALA A C 1
ATOM 5299 O O . ALA A 1 648 ? 0.277 -12.415 -45.823 1.00 88.88 648 ALA A O 1
ATOM 5300 N N . VAL A 1 649 ? 2.136 -11.273 -46.347 1.00 93.00 649 VAL A N 1
ATOM 5301 C CA . VAL A 1 649 ? 1.959 -10.238 -45.321 1.00 93.00 649 VAL A CA 1
ATOM 5302 C C . VAL A 1 649 ? 1.151 -9.065 -45.880 1.00 93.00 649 VAL A C 1
ATOM 5304 O O . VAL A 1 649 ? 1.613 -8.396 -46.815 1.00 93.00 649 VAL A O 1
ATOM 5307 N N . PRO A 1 650 ? -0.067 -8.822 -45.362 1.00 88.88 650 PRO A N 1
ATOM 5308 C CA . PRO A 1 650 ? -0.923 -7.739 -45.824 1.00 88.88 650 PRO A CA 1
ATOM 5309 C C . PRO A 1 650 ? -0.560 -6.399 -45.169 1.00 88.88 650 PRO A C 1
ATOM 5311 O O . PRO A 1 650 ? 0.254 -6.324 -44.251 1.00 88.88 650 PRO A O 1
ATOM 5314 N N . VAL A 1 651 ? -1.232 -5.332 -45.612 1.00 89.00 651 VAL A N 1
ATOM 5315 C CA . VAL A 1 651 ? -1.311 -4.073 -44.849 1.00 89.00 651 VAL A CA 1
ATOM 5316 C C . VAL A 1 651 ? -1.843 -4.357 -43.447 1.00 89.00 651 VAL A C 1
ATOM 5318 O O . VAL A 1 651 ? -2.831 -5.073 -43.291 1.00 89.00 651 VAL A O 1
ATOM 5321 N N . GLY A 1 652 ? -1.198 -3.772 -42.444 1.00 83.31 652 GLY A N 1
ATOM 5322 C CA . GLY A 1 652 ? -1.455 -4.014 -41.031 1.00 83.31 652 GLY A CA 1
ATOM 5323 C C . GLY A 1 652 ? -0.670 -5.192 -40.463 1.00 83.31 652 GLY A C 1
ATOM 5324 O O . GLY A 1 652 ? -0.658 -5.335 -39.247 1.00 83.31 652 GLY A O 1
ATOM 5325 N N . GLY A 1 653 ? -0.017 -6.009 -41.297 1.00 87.56 653 GLY A N 1
ATOM 5326 C CA . GLY A 1 653 ? 0.874 -7.087 -40.875 1.00 87.56 653 GLY A CA 1
ATOM 5327 C C . GLY A 1 653 ? 2.307 -6.621 -40.624 1.00 87.56 653 GLY A C 1
ATOM 5328 O O . GLY A 1 653 ? 2.624 -5.434 -40.724 1.00 87.56 653 GLY A O 1
ATOM 5329 N N . SER A 1 654 ? 3.184 -7.566 -40.296 1.00 90.94 654 SER A N 1
ATOM 5330 C CA . SER A 1 654 ? 4.593 -7.275 -40.033 1.00 90.94 654 SER A CA 1
ATOM 5331 C C . SER A 1 654 ? 5.503 -8.481 -40.284 1.00 90.94 654 SER A C 1
ATOM 5333 O O . SER A 1 654 ? 5.050 -9.630 -40.335 1.00 90.94 654 SER A O 1
ATOM 5335 N N . LEU A 1 655 ? 6.787 -8.200 -40.505 1.00 94.06 655 LEU A N 1
ATOM 5336 C CA . LEU A 1 655 ? 7.852 -9.175 -40.719 1.00 94.06 655 LEU A CA 1
ATOM 5337 C C . LEU A 1 655 ? 8.973 -8.937 -39.714 1.00 94.06 655 LEU A C 1
ATOM 5339 O O . LEU A 1 655 ? 9.436 -7.809 -39.574 1.00 94.06 655 LEU A O 1
ATOM 5343 N N . VAL A 1 656 ? 9.456 -10.006 -39.090 1.00 91.69 656 VAL A N 1
ATOM 5344 C CA . VAL A 1 656 ? 10.643 -10.003 -38.228 1.00 91.69 656 VAL A CA 1
ATOM 5345 C C . VAL A 1 656 ? 11.718 -10.843 -38.898 1.00 91.69 656 VAL A C 1
ATOM 5347 O O . VAL A 1 656 ? 11.527 -12.036 -39.118 1.00 91.69 656 VAL A O 1
ATOM 5350 N N . ILE A 1 657 ? 12.833 -10.214 -39.249 1.00 94.12 657 ILE A N 1
ATOM 5351 C CA . ILE A 1 657 ? 13.991 -10.832 -39.884 1.00 94.12 657 ILE A CA 1
ATOM 5352 C C . ILE A 1 657 ? 15.089 -10.953 -38.832 1.00 94.12 657 ILE A C 1
ATOM 5354 O O . ILE A 1 657 ? 15.698 -9.952 -38.465 1.00 94.12 657 ILE A O 1
ATOM 5358 N N . SER A 1 658 ? 15.360 -12.165 -38.369 1.00 90.69 658 SER A N 1
ATOM 5359 C CA . SER A 1 658 ? 16.423 -12.456 -37.411 1.00 90.69 658 SER A CA 1
ATOM 5360 C C . SER A 1 658 ? 17.572 -13.217 -38.066 1.00 90.69 658 SER A C 1
ATOM 5362 O O . SER A 1 658 ? 17.402 -13.981 -39.018 1.00 90.69 658 SER A O 1
ATOM 5364 N N . SER A 1 659 ? 18.777 -13.002 -37.558 1.00 89.50 659 SER A N 1
ATOM 5365 C CA . SER A 1 659 ? 19.993 -13.712 -37.956 1.00 89.50 659 SER A CA 1
ATOM 5366 C C . SER A 1 659 ? 20.730 -14.148 -36.705 1.00 89.50 659 SER A C 1
ATOM 5368 O O . SER A 1 659 ? 20.671 -13.440 -35.717 1.00 89.50 659 SER A O 1
ATOM 5370 N N . SER A 1 660 ? 21.459 -15.264 -36.735 1.00 80.69 660 SER A N 1
ATOM 5371 C CA . SER A 1 660 ? 22.186 -15.759 -35.554 1.00 80.69 660 SER A CA 1
ATOM 5372 C C . SER A 1 660 ? 23.308 -14.825 -35.087 1.00 80.69 660 SER A C 1
ATOM 5374 O O . SER A 1 660 ? 23.605 -14.751 -33.900 1.00 80.69 660 SER A O 1
ATOM 5376 N N . HIS A 1 661 ? 23.939 -14.10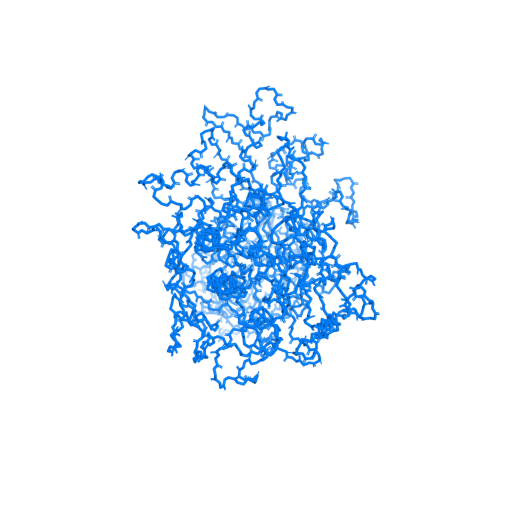5 -36.013 1.00 80.44 661 HIS A N 1
ATOM 5377 C CA . HIS A 1 661 ? 25.006 -13.155 -35.712 1.00 80.44 661 HIS A CA 1
ATOM 5378 C C . HIS A 1 661 ? 25.128 -12.085 -36.801 1.00 80.44 661 HIS A C 1
ATOM 5380 O O . HIS A 1 661 ? 24.642 -12.247 -37.928 1.00 80.44 661 HIS A O 1
ATOM 5386 N N . LEU A 1 662 ? 25.794 -10.987 -36.456 1.00 85.00 662 LEU A N 1
ATOM 5387 C CA . LEU A 1 662 ? 26.359 -10.028 -37.394 1.00 85.00 662 LEU A CA 1
ATOM 5388 C C . LEU A 1 662 ? 27.7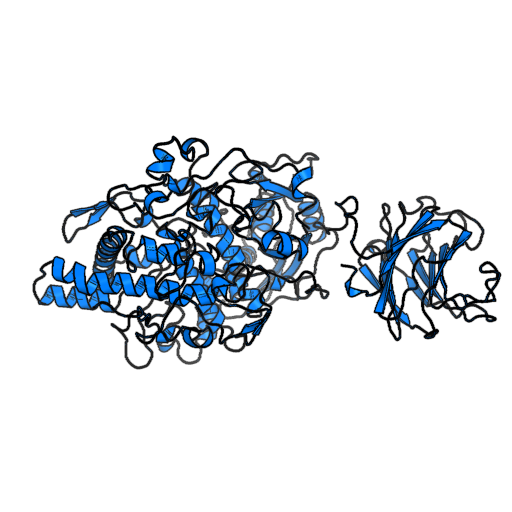55 -10.530 -37.786 1.00 85.00 662 LEU A C 1
ATOM 5390 O O . LEU A 1 662 ? 28.577 -10.815 -36.913 1.00 85.00 662 LEU A O 1
ATOM 5394 N N . ASN A 1 663 ? 28.048 -10.636 -39.082 1.00 81.38 663 ASN A N 1
ATOM 5395 C CA . ASN A 1 663 ? 29.359 -11.094 -39.532 1.00 81.38 663 ASN A CA 1
ATOM 5396 C C . ASN A 1 663 ? 30.453 -10.114 -39.055 1.00 81.38 663 ASN A C 1
ATOM 5398 O O . ASN A 1 663 ? 30.395 -8.926 -39.391 1.00 81.38 663 ASN A O 1
ATOM 5402 N N . PRO A 1 664 ? 31.459 -10.582 -38.288 1.00 62.56 664 PRO A N 1
ATOM 5403 C CA . PRO A 1 664 ? 32.482 -9.714 -37.699 1.00 62.56 664 PRO A CA 1
ATOM 5404 C C . PRO A 1 664 ? 33.453 -9.145 -38.744 1.00 62.56 664 PRO A C 1
ATOM 5406 O O . PRO A 1 664 ? 34.071 -8.102 -38.520 1.00 62.56 664 PRO A O 1
ATOM 5409 N N . ASP A 1 665 ? 33.577 -9.808 -39.894 1.00 58.22 665 ASP A N 1
ATOM 5410 C CA . ASP A 1 665 ? 34.501 -9.426 -40.953 1.00 58.22 665 ASP A CA 1
ATOM 5411 C C . ASP A 1 665 ? 33.938 -8.274 -41.792 1.00 58.22 665 ASP A C 1
ATOM 5413 O O . ASP A 1 665 ? 33.159 -8.475 -42.723 1.00 58.22 665 ASP A O 1
ATOM 5417 N N . ILE A 1 666 ? 34.383 -7.046 -41.510 1.00 54.59 666 ILE A N 1
ATOM 5418 C CA . ILE A 1 666 ? 34.179 -5.900 -42.405 1.00 54.59 666 ILE A CA 1
ATOM 5419 C C . ILE A 1 666 ? 35.076 -6.113 -43.636 1.00 54.59 666 ILE A C 1
ATOM 5421 O O . ILE A 1 666 ? 36.302 -6.009 -43.520 1.00 54.59 666 ILE A O 1
ATOM 5425 N N . PRO A 1 667 ? 34.538 -6.383 -44.841 1.00 55.53 667 PRO A N 1
ATOM 5426 C CA . PRO A 1 667 ? 35.387 -6.631 -45.996 1.00 55.53 667 PRO A CA 1
ATOM 5427 C C . PRO A 1 667 ? 36.173 -5.360 -46.357 1.00 55.53 667 PRO A C 1
ATOM 5429 O O . PRO A 1 667 ? 35.658 -4.244 -46.283 1.00 55.53 667 PRO A O 1
ATOM 5432 N N . SER A 1 668 ? 37.417 -5.512 -46.824 1.00 58.38 668 SER A N 1
ATOM 5433 C CA . SER A 1 668 ? 38.286 -4.380 -47.207 1.00 58.38 668 SER A CA 1
ATOM 5434 C C . SER A 1 668 ? 37.666 -3.439 -48.258 1.00 58.38 668 SER A C 1
ATOM 5436 O O . SER A 1 668 ? 37.972 -2.243 -48.302 1.00 58.38 668 SER A O 1
ATOM 5438 N N . ARG A 1 669 ? 36.750 -3.962 -49.084 1.00 66.25 669 ARG A N 1
ATOM 5439 C CA . ARG A 1 669 ? 35.908 -3.207 -50.025 1.00 66.25 669 ARG A CA 1
ATOM 5440 C C . ARG A 1 669 ? 34.471 -3.140 -49.517 1.00 66.25 669 ARG A C 1
ATOM 5442 O O . ARG A 1 669 ? 33.991 -4.122 -48.963 1.00 66.25 669 ARG A O 1
ATOM 5449 N N . GLU A 1 670 ? 33.800 -2.018 -49.778 1.00 68.94 670 GLU A N 1
ATOM 5450 C CA . GLU A 1 670 ? 32.386 -1.796 -49.446 1.00 68.94 670 GLU A CA 1
ATOM 5451 C C . GLU A 1 670 ? 31.522 -2.979 -49.921 1.00 68.94 670 GLU A C 1
ATOM 5453 O O . GLU A 1 670 ? 31.601 -3.405 -51.078 1.00 68.94 670 GLU A O 1
ATOM 5458 N N . ASN A 1 671 ? 30.767 -3.557 -48.988 1.00 75.38 671 ASN A N 1
ATOM 5459 C CA . ASN A 1 671 ? 29.901 -4.706 -49.208 1.00 75.38 671 ASN A CA 1
ATOM 5460 C C . ASN A 1 671 ? 28.499 -4.330 -48.744 1.00 75.38 671 ASN A C 1
ATOM 5462 O O . ASN A 1 671 ? 28.320 -3.932 -47.595 1.00 75.38 671 ASN A O 1
ATOM 5466 N N . LEU A 1 672 ? 27.534 -4.419 -49.652 1.00 88.69 672 LEU A N 1
ATOM 5467 C CA . LEU A 1 672 ? 26.152 -4.039 -49.395 1.00 88.69 672 LEU A CA 1
ATOM 5468 C C . LEU A 1 672 ? 25.324 -5.309 -49.314 1.00 88.69 672 LEU A C 1
ATOM 5470 O O . LEU A 1 672 ? 25.336 -6.100 -50.257 1.00 88.69 672 LEU A O 1
ATOM 5474 N N . THR A 1 673 ? 24.631 -5.496 -48.197 1.00 92.69 673 THR A N 1
ATOM 5475 C CA . THR A 1 673 ? 23.726 -6.630 -47.982 1.00 92.69 673 THR A CA 1
ATOM 5476 C C . THR A 1 673 ? 22.297 -6.161 -48.153 1.00 92.69 673 THR A C 1
ATOM 5478 O O . THR A 1 673 ? 21.852 -5.297 -47.408 1.00 92.69 673 THR A O 1
ATOM 5481 N N . GLY A 1 674 ? 21.595 -6.692 -49.145 1.00 93.62 674 GLY A N 1
ATOM 5482 C CA . GLY A 1 674 ? 20.219 -6.333 -49.450 1.00 93.62 674 GLY A CA 1
ATOM 5483 C C . GLY A 1 674 ? 19.235 -7.382 -48.951 1.00 93.62 674 GLY A C 1
ATOM 5484 O O . GLY A 1 674 ? 19.404 -8.573 -49.212 1.00 93.62 674 GLY A O 1
ATOM 5485 N N . ILE A 1 675 ? 18.177 -6.927 -48.284 1.00 96.19 675 ILE A N 1
ATOM 5486 C CA . ILE A 1 675 ? 16.976 -7.712 -47.999 1.00 96.19 675 ILE A CA 1
ATOM 5487 C C . ILE A 1 675 ? 15.819 -7.042 -48.734 1.00 96.19 675 ILE A C 1
ATOM 5489 O O . ILE A 1 675 ? 15.400 -5.934 -48.398 1.00 96.19 675 ILE A O 1
ATOM 5493 N N . SER A 1 676 ? 15.335 -7.692 -49.785 1.00 95.00 676 SER A N 1
ATOM 5494 C CA . SER A 1 676 ? 14.239 -7.196 -50.614 1.00 95.00 676 SER A CA 1
ATOM 5495 C C . SER A 1 676 ? 12.949 -7.916 -50.250 1.00 95.00 676 SER A C 1
ATOM 5497 O O . SER A 1 676 ? 12.852 -9.129 -50.429 1.00 95.00 676 SER A O 1
ATOM 5499 N N . LEU A 1 677 ? 11.955 -7.164 -49.783 1.00 96.12 677 LEU A N 1
ATOM 5500 C CA . LEU A 1 677 ? 10.598 -7.655 -49.572 1.00 96.12 677 LEU A CA 1
ATOM 5501 C C . LEU A 1 677 ? 9.829 -7.448 -50.874 1.00 96.12 677 LEU A C 1
ATOM 5503 O O . LEU A 1 677 ? 9.711 -6.318 -51.347 1.00 96.12 677 LEU A O 1
ATOM 5507 N N . ALA A 1 678 ? 9.370 -8.534 -51.486 1.00 92.62 678 ALA A N 1
ATOM 5508 C CA . ALA A 1 678 ? 8.844 -8.539 -52.843 1.00 92.62 678 ALA A CA 1
ATOM 5509 C C . ALA A 1 678 ? 7.386 -9.001 -52.903 1.00 92.62 678 ALA A C 1
ATOM 5511 O O . ALA A 1 678 ? 6.937 -9.846 -52.126 1.00 92.62 678 ALA A O 1
ATOM 5512 N N . ASN A 1 679 ? 6.666 -8.458 -53.878 1.00 92.00 679 ASN A N 1
ATOM 5513 C CA . ASN A 1 679 ? 5.358 -8.922 -54.308 1.00 92.00 679 ASN A CA 1
ATOM 5514 C C . ASN A 1 679 ? 5.512 -9.548 -55.700 1.00 92.00 679 ASN A C 1
ATOM 5516 O O . ASN A 1 679 ? 5.569 -8.847 -56.713 1.00 92.00 679 ASN A O 1
ATOM 5520 N N . VAL A 1 680 ? 5.632 -10.874 -55.730 1.00 86.94 680 VAL A N 1
ATOM 5521 C CA . VAL A 1 680 ? 5.729 -11.664 -56.964 1.00 86.94 680 VAL A CA 1
ATOM 5522 C C . VAL A 1 680 ? 4.333 -12.134 -57.369 1.00 86.94 680 VAL A C 1
ATOM 5524 O O . VAL A 1 680 ? 3.631 -12.742 -56.559 1.00 86.94 680 VAL A O 1
ATOM 5527 N N . ASP A 1 681 ? 3.943 -11.876 -58.623 1.00 78.44 681 ASP A N 1
ATOM 5528 C CA . ASP A 1 681 ? 2.702 -12.410 -59.199 1.00 78.44 681 ASP A CA 1
ATOM 5529 C C . ASP A 1 681 ? 2.753 -13.953 -59.188 1.00 78.44 681 ASP A C 1
ATOM 5531 O O . ASP A 1 681 ? 3.681 -14.521 -59.775 1.00 78.44 681 ASP A O 1
ATOM 5535 N N . PRO A 1 682 ? 1.762 -14.650 -58.596 1.00 71.19 682 PRO A N 1
ATOM 5536 C CA . PRO A 1 682 ? 1.679 -16.113 -58.614 1.00 71.19 682 PRO A CA 1
ATOM 5537 C C . PRO A 1 682 ? 1.716 -16.741 -60.016 1.00 71.19 682 PRO A C 1
ATOM 5539 O O . PRO A 1 682 ? 1.980 -17.933 -60.151 1.00 71.19 682 PRO A O 1
ATOM 5542 N N . ARG A 1 683 ? 1.414 -15.971 -61.071 1.00 69.06 683 ARG A N 1
ATOM 5543 C CA . ARG A 1 683 ? 1.460 -16.415 -62.474 1.00 69.06 683 ARG A CA 1
ATOM 5544 C C . ARG A 1 683 ? 2.858 -16.337 -63.094 1.00 69.06 683 ARG A C 1
ATOM 5546 O O . ARG A 1 683 ? 3.048 -16.852 -64.196 1.00 69.06 683 ARG A O 1
ATOM 5553 N N . SER A 1 684 ? 3.821 -15.691 -62.436 1.00 68.44 684 SER A N 1
ATOM 5554 C CA . SER A 1 684 ? 5.203 -15.618 -62.913 1.00 68.44 684 SER A CA 1
ATOM 5555 C C . SER A 1 684 ? 5.892 -16.972 -62.747 1.00 68.44 684 SER A C 1
ATOM 5557 O O . SER A 1 684 ? 5.958 -17.519 -61.651 1.00 68.44 684 SER A O 1
ATOM 5559 N N . SER A 1 685 ? 6.439 -17.523 -63.832 1.00 56.50 685 SER A N 1
ATOM 5560 C CA . SER A 1 685 ? 7.105 -18.833 -63.814 1.00 56.50 685 SER A CA 1
ATOM 5561 C C . SER A 1 685 ? 8.544 -18.793 -63.291 1.00 56.50 685 SER A C 1
ATOM 5563 O O . SER A 1 685 ? 9.180 -19.840 -63.198 1.00 56.50 685 SER A O 1
ATOM 5565 N N . ASN A 1 686 ? 9.104 -17.608 -63.019 1.00 67.19 686 ASN A N 1
ATOM 5566 C CA . ASN A 1 686 ? 10.502 -17.474 -62.613 1.00 67.19 686 ASN A CA 1
ATOM 5567 C C . ASN A 1 686 ? 10.709 -16.327 -61.613 1.00 67.19 686 ASN A C 1
ATOM 5569 O O . ASN A 1 686 ? 10.975 -15.189 -62.003 1.00 67.19 686 ASN A O 1
ATOM 5573 N N . ALA A 1 687 ? 10.664 -16.654 -60.320 1.00 65.81 687 ALA A N 1
ATOM 5574 C CA . ALA A 1 687 ? 10.943 -15.715 -59.234 1.00 65.81 687 ALA A CA 1
ATOM 5575 C C . ALA A 1 687 ? 12.387 -15.167 -59.249 1.00 65.81 687 ALA A C 1
ATOM 5577 O O . ALA A 1 687 ? 12.635 -14.096 -58.707 1.00 65.81 687 ALA A O 1
ATOM 5578 N N . ASN A 1 688 ? 13.337 -15.831 -59.922 1.00 68.12 688 ASN A N 1
ATOM 5579 C CA . ASN A 1 688 ? 14.710 -15.327 -60.065 1.00 68.12 688 ASN A CA 1
ATOM 5580 C C . ASN A 1 688 ? 14.844 -14.243 -61.149 1.00 68.12 688 ASN A C 1
ATOM 5582 O O . ASN A 1 688 ? 15.898 -13.623 -61.280 1.00 68.12 688 ASN A O 1
ATOM 5586 N N . ASN A 1 689 ? 13.801 -13.981 -61.946 1.00 74.81 689 ASN A N 1
ATOM 5587 C CA . ASN A 1 689 ? 13.816 -12.851 -62.869 1.00 74.81 689 ASN A CA 1
ATOM 5588 C C . ASN A 1 689 ? 13.431 -11.564 -62.129 1.00 74.81 689 ASN A C 1
ATOM 5590 O O . ASN A 1 689 ? 12.254 -11.204 -62.057 1.00 74.81 689 ASN A O 1
ATOM 5594 N N . HIS A 1 690 ? 14.432 -10.845 -61.619 1.00 67.19 690 HIS A N 1
ATOM 5595 C CA . HIS A 1 690 ? 14.224 -9.645 -60.802 1.00 67.19 690 HIS A CA 1
ATOM 5596 C C . HIS A 1 690 ? 13.498 -8.507 -61.522 1.00 67.19 690 HIS A C 1
ATOM 5598 O O . HIS A 1 690 ? 13.104 -7.541 -60.874 1.00 67.19 690 HIS A O 1
ATOM 5604 N N . GLU A 1 691 ? 13.355 -8.554 -62.847 1.00 71.25 691 GLU A N 1
ATOM 5605 C CA . GLU A 1 691 ? 12.591 -7.559 -63.605 1.00 71.25 691 GLU A CA 1
ATOM 5606 C C . GLU A 1 691 ? 11.083 -7.834 -63.621 1.00 71.25 691 GLU A C 1
ATOM 5608 O O . GLU A 1 691 ? 10.323 -6.979 -64.059 1.00 71.25 691 GLU A O 1
ATOM 5613 N N . SER A 1 692 ? 10.629 -8.989 -63.132 1.00 79.56 692 SER A N 1
ATOM 5614 C CA . SER A 1 692 ? 9.235 -9.427 -63.285 1.00 79.56 692 SER A CA 1
ATOM 5615 C C . SER A 1 692 ? 8.298 -9.082 -62.124 1.00 79.56 692 SER A C 1
ATOM 5617 O O . SER A 1 692 ? 7.101 -9.331 -62.235 1.00 79.56 692 SER A O 1
ATOM 5619 N N . TYR A 1 693 ? 8.803 -8.520 -61.025 1.00 88.00 693 TYR A N 1
ATOM 5620 C CA . TYR A 1 693 ? 8.023 -8.318 -59.803 1.00 88.00 693 TYR A CA 1
ATOM 5621 C C . TYR A 1 693 ? 8.338 -6.996 -59.104 1.00 88.00 693 TYR A C 1
ATOM 5623 O O . TYR A 1 693 ? 9.385 -6.381 -59.331 1.00 88.00 693 TYR A O 1
ATOM 5631 N N . ASP A 1 694 ? 7.415 -6.573 -58.243 1.00 92.06 694 ASP A N 1
ATOM 5632 C CA . ASP A 1 694 ? 7.566 -5.372 -57.432 1.00 92.06 694 ASP A CA 1
ATOM 5633 C C . ASP A 1 694 ? 8.373 -5.677 -56.163 1.00 92.06 694 ASP A C 1
ATOM 5635 O O . ASP A 1 694 ? 8.209 -6.720 -55.526 1.00 92.06 694 ASP A O 1
ATOM 5639 N N . ILE A 1 695 ? 9.214 -4.733 -55.752 1.00 93.62 695 ILE A N 1
ATOM 5640 C CA . ILE A 1 695 ? 9.900 -4.703 -54.458 1.00 93.62 695 ILE A CA 1
ATOM 5641 C C . ILE A 1 695 ? 9.410 -3.450 -53.727 1.00 93.62 695 ILE A C 1
ATOM 5643 O O . ILE A 1 695 ? 9.985 -2.374 -53.928 1.00 93.62 695 ILE A O 1
ATOM 5647 N N . PRO A 1 696 ? 8.333 -3.547 -52.921 1.00 94.12 696 PRO A N 1
ATOM 5648 C CA . PRO A 1 696 ? 7.824 -2.408 -52.163 1.00 94.12 696 PRO A CA 1
ATOM 5649 C C . PRO A 1 696 ? 8.859 -1.769 -51.239 1.00 94.12 696 PRO A C 1
ATOM 5651 O O . PRO A 1 696 ? 8.888 -0.547 -51.125 1.00 94.12 696 PRO A O 1
ATOM 5654 N N . VAL A 1 697 ? 9.729 -2.577 -50.625 1.00 96.12 697 VAL A N 1
ATOM 5655 C CA . VAL A 1 697 ? 10.854 -2.086 -49.826 1.00 96.12 697 VAL A CA 1
ATOM 5656 C C . VAL A 1 697 ? 12.050 -3.028 -49.929 1.00 96.12 697 VAL A C 1
ATOM 5658 O O . VAL A 1 697 ? 11.939 -4.251 -49.841 1.00 96.12 697 VAL A O 1
ATOM 5661 N N . CYS A 1 698 ? 13.220 -2.440 -50.131 1.00 95.75 698 CYS A N 1
ATOM 5662 C CA . CYS A 1 698 ? 14.517 -3.085 -50.053 1.00 95.75 698 CYS A CA 1
ATOM 5663 C C . CYS A 1 698 ? 15.348 -2.356 -49.006 1.00 95.75 698 CYS A C 1
ATOM 5665 O O . CYS A 1 698 ? 15.585 -1.155 -49.137 1.00 95.75 698 CYS A O 1
ATOM 5667 N N . ILE A 1 699 ? 15.806 -3.098 -48.004 1.00 96.94 699 ILE A N 1
ATOM 5668 C CA . ILE A 1 699 ? 16.683 -2.607 -46.943 1.00 96.94 699 ILE A CA 1
ATOM 5669 C C . ILE A 1 699 ? 18.104 -3.022 -47.302 1.00 96.94 699 ILE A C 1
ATOM 5671 O O . ILE A 1 699 ? 18.376 -4.203 -47.514 1.00 96.94 699 ILE A O 1
ATOM 5675 N N . ILE A 1 700 ? 19.005 -2.054 -47.407 1.00 95.62 700 ILE A N 1
ATOM 5676 C CA . ILE A 1 700 ? 20.409 -2.264 -47.741 1.00 95.62 700 ILE A CA 1
ATOM 5677 C C . ILE A 1 700 ? 21.246 -1.920 -46.516 1.00 95.62 700 ILE A C 1
ATOM 5679 O O . ILE A 1 700 ? 21.240 -0.789 -46.039 1.00 95.62 700 ILE A O 1
ATOM 5683 N N . ILE A 1 701 ? 21.989 -2.905 -46.029 1.00 93.81 701 ILE A N 1
ATOM 5684 C CA . ILE A 1 701 ? 22.859 -2.807 -44.865 1.00 93.81 701 ILE A CA 1
ATOM 5685 C C . ILE A 1 701 ? 24.290 -2.581 -45.343 1.00 93.81 701 ILE A C 1
ATOM 5687 O O . ILE A 1 701 ? 24.871 -3.420 -46.041 1.00 93.81 701 ILE A O 1
ATOM 5691 N N . ASN A 1 702 ? 24.874 -1.460 -44.924 1.00 90.50 702 ASN A N 1
ATOM 5692 C CA . ASN A 1 702 ? 26.290 -1.154 -45.078 1.00 90.50 702 ASN A CA 1
ATOM 5693 C C . ASN A 1 702 ? 26.951 -1.122 -43.695 1.00 90.50 702 ASN A C 1
ATOM 5695 O O . ASN A 1 702 ? 27.049 -0.077 -43.048 1.00 90.50 702 ASN A O 1
ATOM 5699 N N . SER A 1 703 ? 27.427 -2.289 -43.255 1.00 85.75 703 SER A N 1
ATOM 5700 C CA . SER A 1 703 ? 28.044 -2.478 -41.936 1.00 85.75 703 SER A CA 1
ATOM 5701 C C . SER A 1 703 ? 29.332 -1.692 -41.731 1.00 85.75 703 SER A C 1
ATOM 5703 O O . SER A 1 703 ? 29.676 -1.367 -40.602 1.00 85.75 703 SER A O 1
ATOM 5705 N N . ARG A 1 704 ? 30.036 -1.322 -42.806 1.00 82.88 704 ARG A N 1
ATOM 5706 C CA . ARG A 1 704 ? 31.247 -0.497 -42.702 1.00 82.88 704 ARG A CA 1
ATOM 5707 C C . ARG A 1 704 ? 30.928 0.950 -42.343 1.00 82.88 704 ARG A C 1
ATOM 5709 O O . ARG A 1 704 ? 31.734 1.611 -41.694 1.00 82.88 704 ARG A O 1
ATOM 5716 N N . ARG A 1 705 ? 29.803 1.457 -42.843 1.00 87.12 705 ARG A N 1
ATOM 5717 C CA . ARG A 1 705 ? 29.381 2.842 -42.637 1.00 87.12 705 ARG A CA 1
ATOM 5718 C C . ARG A 1 705 ? 28.347 2.986 -41.536 1.00 87.12 705 ARG A C 1
ATOM 5720 O O . ARG A 1 705 ? 27.984 4.114 -41.274 1.00 87.12 705 ARG A O 1
ATOM 5727 N N . ASN A 1 706 ? 27.876 1.912 -40.903 1.00 89.44 706 ASN A N 1
ATOM 5728 C CA . ASN A 1 706 ? 26.683 1.933 -40.047 1.00 89.44 706 ASN A CA 1
ATOM 5729 C C . ASN A 1 706 ? 25.496 2.624 -40.742 1.00 89.44 706 ASN A C 1
ATOM 5731 O O . ASN A 1 706 ? 24.786 3.440 -40.154 1.00 89.44 706 ASN A O 1
ATOM 5735 N N . LEU A 1 707 ? 25.330 2.336 -42.032 1.00 92.44 707 LEU A N 1
ATOM 5736 C CA . LEU A 1 707 ? 24.351 2.987 -42.889 1.00 92.44 707 LEU A CA 1
ATOM 5737 C C . LEU A 1 707 ? 23.287 1.973 -43.309 1.00 92.44 707 LEU A C 1
ATOM 5739 O O . LEU A 1 707 ? 23.616 0.896 -43.818 1.00 92.44 707 LEU A O 1
ATOM 5743 N N . LEU A 1 708 ? 22.024 2.338 -43.105 1.00 95.25 708 LEU A N 1
ATOM 5744 C CA . LEU A 1 708 ? 20.873 1.658 -43.686 1.00 95.25 708 LEU A CA 1
ATOM 5745 C C . LEU A 1 708 ? 20.329 2.497 -44.832 1.00 95.25 708 LEU A C 1
ATOM 5747 O O . LEU A 1 708 ? 20.014 3.668 -44.641 1.00 95.25 708 LEU A O 1
ATOM 5751 N N . SER A 1 709 ? 20.190 1.895 -46.005 1.00 96.12 709 SER A N 1
ATOM 5752 C CA . SER A 1 709 ? 19.583 2.548 -47.163 1.00 96.12 709 SER A CA 1
ATOM 5753 C C . SER A 1 709 ? 18.295 1.840 -47.552 1.00 96.12 709 SER A C 1
ATOM 5755 O O . SER A 1 709 ? 18.233 0.611 -47.581 1.00 96.12 709 SER A O 1
ATOM 5757 N N . TYR A 1 710 ? 17.277 2.615 -47.896 1.00 96.81 710 TYR A N 1
ATOM 5758 C CA . TYR A 1 710 ? 15.967 2.120 -48.301 1.00 96.81 710 TYR A CA 1
ATOM 5759 C C . TYR A 1 710 ? 15.706 2.480 -49.759 1.00 96.81 710 TYR A C 1
ATOM 5761 O O . TYR A 1 710 ? 15.992 3.592 -50.199 1.00 96.81 710 TYR A O 1
ATOM 5769 N N . THR A 1 711 ? 15.171 1.543 -50.532 1.00 95.31 711 THR A N 1
ATOM 5770 C CA . THR A 1 711 ? 14.743 1.779 -51.918 1.00 95.31 711 THR A CA 1
ATOM 5771 C C . THR A 1 711 ? 13.564 0.875 -52.263 1.00 95.31 711 THR A C 1
ATOM 5773 O O . THR A 1 711 ? 13.255 -0.066 -51.536 1.00 95.31 711 THR A O 1
ATOM 5776 N N . SER A 1 712 ? 12.897 1.155 -53.373 1.00 94.62 712 SER A N 1
ATOM 5777 C CA . SER A 1 712 ? 11.779 0.381 -53.910 1.00 94.62 712 SER A CA 1
ATOM 5778 C C . SER A 1 712 ? 11.997 0.134 -55.402 1.00 94.62 712 SER A C 1
ATOM 5780 O O . SER A 1 712 ? 12.812 0.800 -56.041 1.00 94.62 712 SER A O 1
ATOM 5782 N N . LYS A 1 713 ? 11.297 -0.832 -55.990 1.00 91.00 713 LYS A N 1
ATOM 5783 C CA . LYS A 1 713 ? 11.404 -1.134 -57.423 1.00 91.00 713 LYS A CA 1
ATOM 5784 C C . LYS A 1 713 ? 10.062 -1.601 -57.960 1.00 91.00 713 LYS A C 1
ATOM 5786 O O . LYS A 1 713 ? 9.516 -2.569 -57.450 1.00 91.00 713 LYS A O 1
ATOM 5791 N N . HIS A 1 714 ? 9.566 -0.963 -59.015 1.00 90.62 714 HIS A N 1
ATOM 5792 C CA . HIS A 1 714 ? 8.445 -1.508 -59.778 1.00 90.62 714 HIS A CA 1
ATOM 5793 C C . HIS A 1 714 ? 8.918 -2.586 -60.759 1.00 90.62 714 HIS A C 1
ATOM 5795 O O . HIS A 1 714 ? 10.011 -2.469 -61.326 1.00 90.62 714 HIS A O 1
ATOM 5801 N N . ALA A 1 715 ? 8.072 -3.577 -61.035 1.00 86.56 715 ALA A N 1
ATOM 5802 C CA . ALA A 1 715 ? 8.288 -4.540 -62.108 1.00 86.56 715 ALA A CA 1
ATOM 5803 C C . ALA A 1 715 ? 8.610 -3.815 -63.434 1.00 86.56 715 ALA A C 1
ATOM 5805 O O . ALA A 1 715 ? 7.992 -2.808 -63.792 1.00 86.56 715 ALA A O 1
ATOM 5806 N N . GLY A 1 716 ? 9.626 -4.296 -64.151 1.00 83.62 716 GLY A N 1
ATOM 5807 C CA . GLY A 1 716 ? 10.115 -3.718 -65.406 1.00 83.62 716 GLY A CA 1
ATOM 5808 C C . GLY A 1 716 ? 10.828 -2.364 -65.286 1.00 83.62 716 GLY A C 1
ATOM 5809 O O . GLY A 1 716 ? 11.171 -1.774 -66.310 1.00 83.62 716 GLY A O 1
ATOM 5810 N N . ARG A 1 717 ? 11.054 -1.836 -64.074 1.00 87.94 717 ARG A N 1
ATOM 5811 C CA . ARG A 1 717 ? 11.770 -0.568 -63.844 1.00 87.94 717 ARG A CA 1
ATOM 5812 C C . ARG A 1 717 ? 13.042 -0.771 -63.023 1.00 87.94 717 ARG A C 1
ATOM 5814 O O . ARG A 1 717 ? 13.237 -1.807 -62.398 1.00 87.94 717 ARG A O 1
ATOM 5821 N N . GLY A 1 718 ? 13.919 0.232 -63.024 1.00 85.31 718 GLY A N 1
ATOM 5822 C CA . GLY A 1 718 ? 15.058 0.298 -62.103 1.00 85.31 718 GLY A CA 1
ATOM 5823 C C . GLY A 1 718 ? 14.627 0.595 -60.662 1.00 85.31 718 GLY A C 1
ATOM 5824 O O . GLY A 1 718 ? 13.482 0.977 -60.414 1.00 85.31 718 GLY A O 1
ATOM 5825 N N . PHE A 1 719 ? 15.555 0.429 -59.718 1.00 90.56 719 PHE A N 1
ATOM 5826 C CA . PHE A 1 719 ? 15.355 0.845 -58.328 1.00 90.56 719 PHE A CA 1
ATOM 5827 C C . PHE A 1 719 ? 15.148 2.362 -58.227 1.00 90.56 719 PHE A C 1
ATOM 5829 O O . PHE A 1 719 ? 15.738 3.133 -58.987 1.00 90.56 719 PHE A O 1
ATOM 5836 N N . SER A 1 720 ? 14.310 2.783 -57.281 1.00 91.88 720 SER A N 1
ATOM 5837 C CA . SER A 1 720 ? 14.117 4.185 -56.930 1.00 91.88 720 SER A CA 1
ATOM 5838 C C . SER A 1 720 ? 15.376 4.767 -56.285 1.00 91.88 720 SER A C 1
ATOM 5840 O O . SER A 1 720 ? 16.291 4.039 -55.886 1.00 91.88 720 SER A O 1
ATOM 5842 N N . ALA A 1 721 ? 15.405 6.093 -56.139 1.00 90.00 721 ALA A N 1
ATOM 5843 C CA . ALA A 1 721 ? 16.440 6.758 -55.356 1.00 90.00 721 ALA A CA 1
ATOM 5844 C C . ALA A 1 721 ? 16.543 6.149 -53.945 1.00 90.00 721 ALA A C 1
ATOM 5846 O O . ALA A 1 721 ? 15.535 5.721 -53.376 1.00 90.00 721 ALA A O 1
ATOM 5847 N N . LEU A 1 722 ? 17.769 6.095 -53.422 1.00 91.50 722 LEU A N 1
ATOM 5848 C CA . LEU A 1 722 ? 18.050 5.609 -52.075 1.00 91.50 722 LEU A CA 1
ATOM 5849 C C . LEU A 1 722 ? 17.662 6.671 -51.046 1.00 91.50 722 LEU A C 1
ATOM 5851 O O . LEU A 1 722 ? 17.969 7.852 -51.212 1.00 91.50 722 LEU A O 1
ATOM 5855 N N . THR A 1 723 ? 17.022 6.236 -49.969 1.00 91.88 723 THR A N 1
ATOM 5856 C CA . THR A 1 723 ? 16.877 7.009 -48.738 1.00 91.88 723 THR A CA 1
ATOM 5857 C C . THR A 1 723 ? 17.863 6.465 -47.719 1.00 91.88 723 THR A C 1
ATOM 5859 O O . THR A 1 723 ? 17.708 5.343 -47.248 1.00 91.88 723 THR A O 1
ATOM 5862 N N . ASP A 1 724 ? 18.875 7.257 -47.394 1.00 94.12 724 ASP A N 1
ATOM 5863 C CA . ASP A 1 724 ? 19.970 6.870 -46.510 1.00 94.12 724 ASP A CA 1
ATOM 5864 C C . ASP A 1 724 ? 19.688 7.289 -45.061 1.00 94.12 724 ASP A C 1
ATOM 5866 O O . ASP A 1 724 ? 19.291 8.424 -44.793 1.00 94.12 724 ASP A O 1
ATOM 5870 N N . LEU A 1 725 ? 19.931 6.379 -44.119 1.00 93.69 725 LEU A N 1
ATOM 5871 C CA . LEU A 1 725 ? 19.873 6.610 -42.682 1.00 93.69 725 LEU A CA 1
ATOM 5872 C C . LEU A 1 725 ? 21.183 6.165 -42.037 1.00 93.69 725 LEU A C 1
ATOM 5874 O O . LEU A 1 725 ? 21.480 4.974 -41.917 1.00 93.69 725 LEU A O 1
ATOM 5878 N N . GLN A 1 726 ? 21.957 7.149 -41.597 1.00 92.25 726 GLN A N 1
ATOM 5879 C CA . GLN A 1 726 ? 23.174 6.930 -40.832 1.00 92.25 726 GLN A CA 1
ATOM 5880 C C . GLN A 1 726 ? 22.808 6.651 -39.375 1.00 92.25 726 GLN A C 1
ATOM 5882 O O . GLN A 1 726 ? 22.266 7.524 -38.699 1.00 92.25 726 GLN A O 1
ATOM 5887 N N . LEU A 1 727 ? 23.135 5.460 -38.880 1.00 84.88 727 LEU A N 1
ATOM 5888 C CA . LEU A 1 727 ? 22.923 5.112 -37.481 1.00 84.88 727 LEU A CA 1
ATOM 5889 C C . LEU A 1 727 ? 24.195 5.398 -36.666 1.00 84.88 727 LEU A C 1
ATOM 5891 O O . LEU A 1 727 ? 25.305 5.086 -37.121 1.00 84.88 727 LEU A O 1
ATOM 5895 N N . PRO A 1 728 ? 24.075 5.987 -35.463 1.00 80.50 728 PRO A N 1
ATOM 5896 C CA . PRO A 1 728 ? 25.185 6.039 -34.522 1.00 80.50 728 PRO A CA 1
ATOM 5897 C C . PRO A 1 728 ? 25.555 4.619 -34.077 1.00 80.50 728 PRO A C 1
ATOM 5899 O O . PRO A 1 728 ? 24.720 3.718 -34.072 1.00 80.50 728 PRO A O 1
ATOM 5902 N N . GLN A 1 729 ? 26.809 4.411 -33.664 1.00 78.69 729 GLN A N 1
ATOM 5903 C CA . GLN A 1 729 ? 27.300 3.085 -33.265 1.00 78.69 729 GLN A CA 1
ATOM 5904 C C . GLN A 1 729 ? 26.465 2.447 -32.139 1.00 78.69 729 GLN A C 1
ATOM 5906 O O . GLN A 1 729 ? 26.273 1.238 -32.147 1.00 78.69 729 GLN A O 1
ATOM 5911 N N . SER A 1 730 ? 25.926 3.250 -31.217 1.00 76.31 730 SER A N 1
ATOM 5912 C CA . SER A 1 730 ? 25.033 2.787 -30.145 1.00 76.31 730 SER A CA 1
ATOM 5913 C C . SER A 1 730 ? 23.685 2.254 -30.646 1.00 76.31 730 SER A C 1
ATOM 5915 O O . SER A 1 730 ? 23.051 1.455 -29.962 1.00 76.31 730 SER A O 1
ATOM 5917 N N . GLN A 1 731 ? 23.244 2.675 -31.833 1.00 80.06 731 GLN A N 1
ATOM 5918 C CA . GLN A 1 731 ? 22.002 2.234 -32.475 1.00 80.06 731 GLN A CA 1
ATOM 5919 C C . GLN A 1 731 ? 22.233 1.219 -33.595 1.00 80.06 731 GLN A C 1
ATOM 5921 O O . GLN A 1 731 ? 21.275 0.771 -34.218 1.00 80.06 731 GLN A O 1
ATOM 5926 N N . TRP A 1 732 ? 23.488 0.851 -33.863 1.00 86.19 732 TRP A N 1
ATOM 5927 C CA . TRP A 1 732 ? 23.788 -0.210 -34.813 1.00 86.19 732 TRP A CA 1
ATOM 5928 C C . TRP A 1 732 ? 23.347 -1.575 -34.267 1.00 86.19 732 TRP A C 1
ATOM 5930 O O . TRP A 1 732 ? 23.068 -1.717 -33.071 1.00 86.19 732 TRP A O 1
ATOM 5940 N N . PHE A 1 733 ? 23.287 -2.557 -35.165 1.00 85.62 733 PHE A N 1
ATOM 5941 C CA . PHE A 1 733 ? 22.922 -3.934 -34.856 1.00 85.62 733 PHE A CA 1
ATOM 5942 C C . PHE A 1 733 ? 23.720 -4.503 -33.680 1.00 85.62 733 PHE A C 1
ATOM 5944 O O . PHE A 1 733 ? 24.945 -4.331 -33.607 1.00 85.62 733 PHE A O 1
ATOM 5951 N N . GLN A 1 734 ? 23.038 -5.248 -32.816 1.00 80.81 734 GLN A N 1
ATOM 5952 C CA . GLN A 1 734 ? 23.669 -6.156 -31.870 1.00 80.81 734 GLN A CA 1
ATOM 5953 C C . GLN A 1 734 ? 24.510 -7.200 -32.622 1.00 80.81 734 GLN A C 1
ATOM 5955 O O . GLN A 1 734 ? 24.234 -7.563 -33.767 1.00 80.81 734 GLN A O 1
ATOM 5960 N N . LYS A 1 735 ? 25.597 -7.654 -31.989 1.00 79.38 735 LYS A N 1
ATOM 5961 C CA . LYS A 1 735 ? 26.500 -8.640 -32.605 1.00 79.38 735 LYS A CA 1
ATOM 5962 C C . LYS A 1 735 ? 25.878 -10.027 -32.656 1.00 79.38 735 LYS A C 1
ATOM 5964 O O . LYS A 1 735 ? 26.009 -10.710 -33.667 1.00 79.38 735 LYS A O 1
ATOM 5969 N N . ASP A 1 736 ? 25.216 -10.407 -31.576 1.00 79.94 736 ASP A N 1
ATOM 5970 C CA . ASP A 1 736 ? 24.567 -11.697 -31.422 1.00 79.94 736 ASP A CA 1
ATOM 5971 C C . ASP A 1 736 ? 23.069 -11.500 -31.654 1.00 79.94 736 ASP A C 1
ATOM 5973 O O . ASP A 1 736 ? 22.478 -10.567 -31.120 1.00 79.94 736 ASP A O 1
ATOM 5977 N N . ASN A 1 737 ? 22.470 -12.356 -32.477 1.00 82.12 737 ASN A N 1
ATOM 5978 C CA . ASN A 1 737 ? 21.046 -12.319 -32.817 1.00 82.12 737 ASN A CA 1
ATOM 5979 C C . ASN A 1 737 ? 20.491 -10.997 -33.415 1.00 82.12 737 ASN A C 1
ATOM 5981 O O . ASN A 1 737 ? 19.403 -10.579 -33.015 1.00 82.12 737 ASN A O 1
ATOM 5985 N N . PRO A 1 738 ? 21.164 -10.324 -34.377 1.00 87.06 738 PRO A N 1
ATOM 5986 C CA . PRO A 1 738 ? 20.639 -9.088 -34.961 1.00 87.06 738 PRO A CA 1
ATOM 5987 C C . PRO A 1 738 ? 19.269 -9.284 -35.618 1.00 87.06 738 PRO A C 1
ATOM 5989 O O . PRO A 1 738 ? 19.034 -10.270 -36.331 1.00 87.06 738 PRO A O 1
ATOM 5992 N N . CYS A 1 739 ? 18.390 -8.300 -35.431 1.00 87.88 739 CYS A N 1
ATOM 5993 C CA . CYS A 1 739 ? 16.996 -8.356 -35.849 1.00 87.88 739 CYS A CA 1
ATOM 5994 C C . CYS A 1 739 ? 16.553 -7.083 -36.586 1.00 87.88 739 CYS A C 1
ATOM 5996 O O . CYS A 1 739 ? 16.882 -5.962 -36.194 1.00 87.88 739 CYS A O 1
ATOM 5998 N N . ILE A 1 740 ? 15.761 -7.252 -37.648 1.00 94.12 740 ILE A N 1
ATOM 5999 C CA . ILE A 1 740 ? 15.054 -6.176 -38.352 1.00 94.12 740 ILE A CA 1
ATOM 6000 C C . ILE A 1 740 ? 13.564 -6.492 -38.342 1.00 94.12 740 ILE A C 1
ATOM 6002 O O . ILE A 1 740 ? 13.148 -7.495 -38.917 1.00 94.12 740 ILE A O 1
ATOM 6006 N N . ARG A 1 741 ? 12.745 -5.608 -37.774 1.00 92.81 741 ARG A N 1
ATOM 6007 C CA . ARG A 1 741 ? 11.281 -5.684 -37.888 1.00 92.81 741 ARG A CA 1
ATOM 6008 C C . ARG A 1 741 ? 10.771 -4.628 -38.864 1.00 92.81 741 ARG A C 1
ATOM 6010 O O . ARG A 1 741 ? 11.243 -3.492 -38.861 1.00 92.81 741 ARG A O 1
ATOM 6017 N N . VAL A 1 742 ? 9.813 -5.009 -39.704 1.00 93.94 742 VAL A N 1
ATOM 6018 C CA . VAL A 1 742 ? 9.170 -4.140 -40.695 1.00 93.94 742 VAL A CA 1
ATOM 6019 C C . VAL A 1 742 ? 7.659 -4.254 -40.554 1.00 93.94 742 VAL A C 1
ATOM 6021 O O . VAL A 1 742 ? 7.063 -5.239 -40.992 1.00 93.94 742 VAL A O 1
ATOM 6024 N N . ASP A 1 743 ? 7.039 -3.223 -39.989 1.00 91.62 743 ASP A N 1
ATOM 6025 C CA . ASP A 1 743 ? 5.582 -3.109 -39.932 1.00 91.62 743 ASP A CA 1
ATOM 6026 C C . ASP A 1 743 ? 5.063 -2.513 -41.239 1.00 91.62 743 ASP A C 1
ATOM 6028 O O . ASP A 1 743 ? 5.580 -1.504 -41.727 1.00 91.62 743 ASP A O 1
ATOM 6032 N N . VAL A 1 744 ? 4.040 -3.142 -41.819 1.00 91.44 744 VAL A N 1
ATOM 6033 C CA . VAL A 1 744 ? 3.486 -2.768 -43.124 1.00 91.44 744 VAL A CA 1
ATOM 6034 C C . VAL A 1 744 ? 2.282 -1.855 -42.923 1.00 91.44 744 VAL A C 1
ATOM 6036 O O . VAL A 1 744 ? 1.156 -2.315 -42.732 1.00 91.44 744 VAL A O 1
ATOM 6039 N N . GLY A 1 745 ? 2.502 -0.548 -43.000 1.00 87.19 745 GLY A N 1
ATOM 6040 C CA . GLY A 1 745 ? 1.442 0.450 -43.004 1.00 87.19 745 GLY A CA 1
ATOM 6041 C C . GLY A 1 745 ? 0.701 0.538 -44.342 1.00 87.19 745 GLY A C 1
ATOM 6042 O O . GLY A 1 745 ? 1.058 -0.072 -45.362 1.00 87.19 745 GLY A O 1
ATOM 6043 N N . ALA A 1 746 ? -0.379 1.321 -44.336 1.00 85.31 746 ALA A N 1
ATOM 6044 C CA . ALA A 1 746 ? -1.115 1.652 -45.556 1.00 85.31 746 ALA A CA 1
ATOM 6045 C C . ALA A 1 746 ? -0.292 2.575 -46.474 1.00 85.31 746 ALA A C 1
ATOM 6047 O O . ALA A 1 746 ? -0.274 2.380 -47.691 1.00 85.31 746 ALA A O 1
ATOM 6048 N N . ASP A 1 747 ? 0.417 3.535 -45.875 1.00 90.62 747 ASP A N 1
ATOM 6049 C CA . ASP A 1 747 ? 1.173 4.580 -46.572 1.00 90.62 747 ASP A CA 1
ATOM 6050 C C . ASP A 1 747 ? 2.684 4.527 -46.308 1.00 90.62 747 ASP A C 1
ATOM 6052 O O . ASP A 1 747 ? 3.450 5.202 -46.995 1.00 90.62 747 ASP A O 1
ATOM 6056 N N . ASP A 1 748 ? 3.129 3.705 -45.361 1.00 91.06 748 ASP A N 1
ATOM 6057 C CA . ASP A 1 748 ? 4.518 3.623 -44.928 1.00 91.06 748 ASP A CA 1
ATOM 6058 C C . ASP A 1 748 ? 4.929 2.206 -44.498 1.00 91.06 748 ASP A C 1
ATOM 6060 O O . ASP A 1 748 ? 4.124 1.278 -44.418 1.00 91.06 748 ASP A O 1
ATOM 6064 N N . PHE A 1 749 ? 6.227 2.043 -44.268 1.00 94.69 749 PHE A N 1
ATOM 6065 C CA . PHE A 1 749 ? 6.826 0.944 -43.532 1.00 94.69 749 PHE A CA 1
ATOM 6066 C C . PHE A 1 749 ? 7.500 1.511 -42.289 1.00 94.69 749 PHE A C 1
ATOM 6068 O O . PHE A 1 749 ? 8.324 2.423 -42.400 1.00 94.69 749 PHE A O 1
ATOM 6075 N N . VAL A 1 750 ? 7.213 0.958 -41.114 1.00 90.00 750 VAL A N 1
ATOM 6076 C CA . VAL A 1 750 ? 7.947 1.313 -39.893 1.00 90.00 750 VAL A CA 1
ATOM 6077 C C . VAL A 1 750 ? 9.029 0.270 -39.666 1.00 90.00 750 VAL A C 1
ATOM 6079 O O . VAL A 1 750 ? 8.737 -0.917 -39.531 1.00 90.00 750 VAL A O 1
ATOM 6082 N N . VAL A 1 751 ? 10.283 0.713 -39.657 1.00 92.44 751 VAL A N 1
ATOM 6083 C CA . VAL A 1 751 ? 11.451 -0.159 -39.535 1.00 92.44 751 VAL A CA 1
ATOM 6084 C C . VAL A 1 751 ? 12.021 -0.055 -38.129 1.00 92.44 751 VAL A C 1
ATOM 6086 O O . VAL A 1 751 ? 12.245 1.044 -37.607 1.00 92.44 751 VAL A O 1
ATOM 6089 N N . TYR A 1 752 ? 12.291 -1.216 -37.549 1.00 89.81 752 TYR A N 1
ATOM 6090 C CA . TYR A 1 752 ? 12.917 -1.387 -36.252 1.00 89.81 752 TYR A CA 1
ATOM 6091 C C . TYR A 1 752 ? 14.198 -2.207 -36.410 1.00 89.81 752 TYR A C 1
ATOM 6093 O O . TYR A 1 752 ? 14.238 -3.137 -37.216 1.00 89.81 752 TYR A O 1
ATOM 6101 N N . VAL A 1 753 ? 15.223 -1.884 -35.626 1.00 87.25 753 VAL A N 1
ATOM 6102 C CA . VAL A 1 753 ? 16.448 -2.685 -35.493 1.00 87.25 753 VAL A CA 1
ATOM 6103 C C . VAL A 1 753 ? 16.657 -3.016 -34.027 1.00 87.25 753 VAL A C 1
ATOM 6105 O O . VAL A 1 753 ? 16.727 -2.109 -33.194 1.00 87.25 753 VAL A O 1
ATOM 6108 N N . ASP A 1 754 ? 16.736 -4.311 -33.724 1.00 85.00 754 ASP A N 1
ATOM 6109 C CA . ASP A 1 754 ? 16.845 -4.858 -32.364 1.00 85.00 754 ASP A CA 1
ATOM 6110 C C . ASP A 1 754 ? 15.835 -4.199 -31.403 1.00 85.00 754 ASP A C 1
ATOM 6112 O O . ASP A 1 754 ? 16.210 -3.505 -30.459 1.00 85.00 754 ASP A O 1
ATOM 6116 N N . GLY A 1 755 ? 14.545 -4.280 -31.751 1.00 76.75 755 GLY A N 1
ATOM 6117 C CA . GLY A 1 755 ? 13.431 -3.713 -30.973 1.00 76.75 755 GLY A CA 1
ATOM 6118 C C . GLY A 1 755 ? 13.268 -2.186 -31.052 1.00 76.75 755 GLY A C 1
ATOM 6119 O O . GLY A 1 755 ? 12.232 -1.644 -30.671 1.00 76.75 755 GLY A O 1
ATOM 6120 N N . ARG A 1 756 ? 14.242 -1.450 -31.598 1.00 81.88 756 ARG A N 1
ATOM 6121 C CA . ARG A 1 756 ? 14.230 0.023 -31.608 1.00 81.88 756 ARG A CA 1
ATOM 6122 C C . ARG A 1 756 ? 13.670 0.563 -32.911 1.00 81.88 756 ARG A C 1
ATOM 6124 O O . ARG A 1 756 ? 14.209 0.270 -33.975 1.00 81.88 756 ARG A O 1
ATOM 6131 N N . LYS A 1 757 ? 12.645 1.419 -32.843 1.00 83.75 757 LYS A N 1
ATOM 6132 C CA . LYS A 1 757 ? 12.144 2.149 -34.019 1.00 83.75 757 LYS A CA 1
ATOM 6133 C C . LYS A 1 757 ? 13.240 3.071 -34.552 1.00 83.75 757 LYS A C 1
ATOM 6135 O O . LYS A 1 757 ? 13.656 3.993 -33.855 1.00 83.75 757 LYS A O 1
ATOM 6140 N N . ILE A 1 758 ? 13.664 2.855 -35.795 1.00 85.62 758 ILE A N 1
ATOM 6141 C CA . ILE A 1 758 ? 14.760 3.614 -36.419 1.00 85.62 758 ILE A CA 1
ATOM 6142 C C . ILE A 1 758 ? 14.309 4.484 -37.589 1.00 85.62 758 ILE A C 1
ATOM 6144 O O . ILE A 1 758 ? 14.922 5.518 -37.833 1.00 85.62 758 ILE A O 1
ATOM 6148 N N . GLN A 1 759 ? 13.259 4.094 -38.321 1.00 90.19 759 GLN A N 1
ATOM 6149 C CA . GLN A 1 759 ? 12.794 4.872 -39.470 1.00 90.19 759 GLN A CA 1
ATOM 6150 C C . GLN A 1 759 ? 11.337 4.602 -39.817 1.00 90.19 759 GLN A C 1
ATOM 6152 O O . GLN A 1 759 ? 10.807 3.523 -39.567 1.00 90.19 759 GLN A O 1
ATOM 6157 N N . THR A 1 760 ? 10.698 5.586 -40.441 1.00 92.69 760 THR A N 1
ATOM 6158 C CA . THR A 1 760 ? 9.453 5.395 -41.197 1.00 92.69 760 THR A CA 1
ATOM 6159 C C . THR A 1 760 ? 9.749 5.672 -42.669 1.00 92.69 760 THR A C 1
ATOM 6161 O O . THR A 1 760 ? 10.247 6.744 -43.006 1.00 92.69 760 THR A O 1
ATOM 6164 N N . VAL A 1 761 ? 9.527 4.684 -43.532 1.00 91.06 761 VAL A N 1
ATOM 6165 C CA . VAL A 1 761 ? 9.845 4.723 -44.966 1.00 91.06 761 VAL A CA 1
ATOM 6166 C C . VAL A 1 761 ? 8.542 4.827 -45.745 1.00 91.06 761 VAL A C 1
ATOM 6168 O O . VAL A 1 761 ? 7.667 3.986 -45.579 1.00 91.06 761 VAL A O 1
ATOM 6171 N N . GLU A 1 762 ? 8.403 5.831 -46.607 1.00 91.31 762 GLU A N 1
ATOM 6172 C CA . GLU A 1 762 ? 7.200 5.986 -47.432 1.00 91.31 762 GLU A CA 1
ATOM 6173 C C . GLU A 1 762 ? 6.980 4.763 -48.338 1.00 91.31 762 GLU A C 1
ATOM 6175 O O . GLU A 1 762 ? 7.885 4.306 -49.044 1.00 91.31 762 GLU A O 1
ATOM 6180 N N . ARG A 1 763 ? 5.747 4.250 -48.362 1.00 90.69 763 ARG A N 1
ATOM 6181 C CA . ARG A 1 763 ? 5.348 3.142 -49.225 1.00 90.69 763 ARG A CA 1
ATOM 6182 C C . ARG A 1 763 ? 4.844 3.669 -50.567 1.00 90.69 763 ARG A C 1
ATOM 6184 O O . ARG A 1 763 ? 3.654 3.911 -50.771 1.00 90.69 763 ARG A O 1
ATOM 6191 N N . THR A 1 764 ? 5.760 3.776 -51.522 1.00 89.31 764 THR A N 1
ATOM 6192 C CA . THR A 1 764 ? 5.462 4.192 -52.905 1.00 89.31 764 THR A CA 1
ATOM 6193 C C . THR A 1 764 ? 4.668 3.130 -53.678 1.00 89.31 764 THR A C 1
ATOM 6195 O O . THR A 1 764 ? 3.777 3.461 -54.461 1.00 89.31 764 THR A O 1
ATOM 6198 N N . ILE A 1 765 ? 4.938 1.843 -53.425 1.00 89.75 765 ILE A N 1
ATOM 6199 C CA . ILE A 1 765 ? 4.227 0.704 -54.024 1.00 89.75 765 ILE A CA 1
ATOM 6200 C C . ILE A 1 765 ? 3.165 0.194 -53.047 1.00 89.75 765 ILE A C 1
ATOM 6202 O O . ILE A 1 765 ? 3.440 -0.610 -52.152 1.00 89.75 765 ILE A O 1
ATOM 6206 N N . LYS A 1 766 ? 1.927 0.661 -53.224 1.00 88.12 766 LYS A N 1
ATOM 6207 C CA . LYS A 1 766 ? 0.798 0.357 -52.323 1.00 88.12 766 LYS A CA 1
ATOM 6208 C C . LYS A 1 766 ? 0.022 -0.911 -52.692 1.00 88.12 766 LYS A C 1
ATOM 6210 O O . LYS A 1 766 ? -0.789 -1.389 -51.905 1.00 88.12 766 LYS A O 1
ATOM 6215 N N . SER A 1 767 ? 0.250 -1.464 -53.883 1.00 80.88 767 SER A N 1
ATOM 6216 C CA . SER A 1 767 ? -0.479 -2.630 -54.385 1.00 80.88 767 SER A CA 1
ATOM 6217 C C . SER A 1 767 ? 0.121 -3.957 -53.919 1.00 80.88 767 SER A C 1
ATOM 6219 O O . SER A 1 767 ? 1.307 -4.223 -54.112 1.00 80.88 767 SER A O 1
ATOM 6221 N N . GLY A 1 768 ? -0.756 -4.816 -53.398 1.00 82.44 768 GLY A N 1
ATOM 6222 C CA . GLY A 1 768 ? -0.478 -6.209 -53.066 1.00 82.44 768 GLY A CA 1
ATOM 6223 C C . GLY A 1 768 ? 0.273 -6.432 -51.754 1.00 82.44 768 GLY A C 1
ATOM 6224 O O . GLY A 1 768 ? 0.725 -5.498 -51.086 1.00 82.44 768 GLY A O 1
ATOM 6225 N N . ASN A 1 769 ? 0.333 -7.707 -51.380 1.00 92.06 769 ASN A N 1
ATOM 6226 C CA . ASN A 1 769 ? 0.945 -8.184 -50.146 1.00 92.06 769 ASN A CA 1
ATOM 6227 C C . ASN A 1 769 ? 2.423 -8.503 -50.387 1.00 92.06 769 ASN A C 1
ATOM 6229 O O . ASN A 1 769 ? 2.828 -8.783 -51.516 1.00 92.06 769 ASN A O 1
ATOM 6233 N N . ILE A 1 770 ? 3.224 -8.509 -49.326 1.00 94.50 770 ILE A N 1
ATOM 6234 C CA . ILE A 1 770 ? 4.589 -9.037 -49.403 1.00 94.50 770 ILE A CA 1
ATOM 6235 C C . ILE A 1 770 ? 4.479 -10.560 -49.456 1.00 94.50 770 ILE A C 1
ATOM 6237 O O . ILE A 1 770 ? 3.934 -11.169 -48.539 1.00 94.50 770 ILE A O 1
ATOM 6241 N N . THR A 1 771 ? 4.953 -11.174 -50.538 1.00 93.12 771 THR A N 1
ATOM 6242 C CA . THR A 1 771 ? 4.843 -12.624 -50.773 1.00 93.12 771 THR A CA 1
ATOM 6243 C C . THR A 1 771 ? 6.189 -13.331 -50.760 1.00 93.12 771 THR A C 1
ATOM 6245 O O . THR A 1 771 ? 6.225 -14.544 -50.594 1.00 93.12 771 THR A O 1
ATOM 6248 N N . HIS A 1 772 ? 7.289 -12.608 -50.964 1.00 93.44 772 HIS A N 1
ATOM 6249 C CA . HIS A 1 772 ? 8.627 -13.185 -51.056 1.00 93.44 772 HIS A CA 1
ATOM 6250 C C . HIS A 1 772 ? 9.655 -12.313 -50.341 1.00 93.44 772 HIS A C 1
ATOM 6252 O O . HIS A 1 772 ? 9.507 -11.091 -50.256 1.00 93.44 772 HIS A O 1
ATOM 6258 N N . VAL A 1 773 ? 10.740 -12.940 -49.898 1.00 95.12 773 VAL A N 1
ATOM 6259 C CA . VAL A 1 773 ? 11.930 -12.260 -49.381 1.00 95.12 773 VAL A CA 1
ATOM 6260 C C . VAL A 1 773 ? 13.138 -12.713 -50.173 1.00 95.12 773 VAL A C 1
ATOM 6262 O O . VAL A 1 773 ? 13.341 -13.906 -50.379 1.00 95.12 773 VAL A O 1
ATOM 6265 N N . ARG A 1 774 ? 13.954 -11.760 -50.621 1.00 91.94 774 ARG A N 1
ATOM 6266 C CA . ARG A 1 774 ? 15.225 -12.037 -51.286 1.00 91.94 774 ARG A CA 1
ATOM 6267 C C . ARG A 1 774 ? 16.382 -11.488 -50.473 1.00 91.94 774 ARG A C 1
ATOM 6269 O O . ARG A 1 774 ? 16.382 -10.304 -50.141 1.00 91.94 774 ARG A O 1
ATOM 6276 N N . TYR A 1 775 ? 17.386 -12.322 -50.239 1.00 93.62 775 TYR A N 1
ATOM 6277 C CA . TYR A 1 775 ? 18.559 -11.981 -49.445 1.00 93.62 775 TYR A CA 1
ATOM 6278 C C . TYR A 1 775 ? 19.833 -12.074 -50.291 1.00 93.62 775 TYR A C 1
ATOM 6280 O O . TYR A 1 775 ? 20.124 -13.131 -50.838 1.00 93.62 775 TYR A O 1
ATOM 6288 N N . TRP A 1 776 ? 20.569 -10.973 -50.473 1.00 90.19 776 TRP A N 1
ATOM 6289 C CA . TRP A 1 776 ? 21.634 -10.883 -51.489 1.00 90.19 776 TRP A CA 1
ATOM 6290 C C . TRP A 1 776 ? 22.756 -9.896 -51.119 1.00 90.19 776 TRP A C 1
ATOM 6292 O O . TRP A 1 776 ? 22.607 -9.085 -50.205 1.00 90.19 776 TRP A O 1
ATOM 6302 N N . THR A 1 777 ? 23.884 -9.926 -51.846 1.00 89.25 777 THR A N 1
ATOM 6303 C CA . THR A 1 777 ? 24.933 -8.887 -51.769 1.00 89.25 777 THR A CA 1
ATOM 6304 C C . THR A 1 777 ? 25.307 -8.312 -53.133 1.00 89.25 777 THR A C 1
ATOM 6306 O O . THR A 1 777 ? 25.140 -8.956 -54.164 1.00 89.25 777 THR A O 1
ATOM 6309 N N . SER A 1 778 ? 25.844 -7.087 -53.163 1.00 81.00 778 SER A N 1
ATOM 6310 C CA . SER A 1 778 ? 26.209 -6.402 -54.417 1.00 81.00 778 SER A CA 1
ATOM 6311 C C . SER A 1 778 ? 27.366 -7.042 -55.200 1.00 81.00 778 SER A C 1
ATOM 6313 O O . SER A 1 778 ? 27.547 -6.717 -56.369 1.00 81.00 778 SER A O 1
ATOM 6315 N N . ASN A 1 779 ? 28.156 -7.929 -54.580 1.00 74.12 779 ASN A N 1
ATOM 6316 C CA . ASN A 1 779 ? 29.375 -8.509 -55.163 1.00 74.12 779 ASN A CA 1
ATOM 6317 C C . ASN A 1 779 ? 29.519 -10.027 -54.910 1.00 74.12 779 ASN A C 1
ATOM 6319 O O . ASN A 1 779 ? 30.644 -10.530 -54.930 1.00 74.12 779 ASN A O 1
ATOM 6323 N N . ASN A 1 780 ? 28.427 -10.742 -54.605 1.00 68.81 780 ASN A N 1
ATOM 6324 C CA . ASN A 1 780 ? 28.430 -12.163 -54.203 1.00 68.81 780 ASN A CA 1
ATOM 6325 C C . ASN A 1 780 ? 29.433 -12.480 -53.077 1.00 68.81 780 ASN A C 1
ATOM 6327 O O . ASN A 1 780 ? 30.044 -13.546 -53.025 1.00 68.81 780 ASN A O 1
ATOM 6331 N N . LYS A 1 781 ? 29.638 -11.511 -52.184 1.00 74.06 781 LYS A N 1
ATOM 6332 C CA . LYS A 1 781 ? 30.422 -11.681 -50.961 1.00 74.06 781 LYS A CA 1
ATOM 6333 C C . LYS A 1 781 ? 29.515 -12.140 -49.828 1.00 74.06 781 LYS A C 1
ATOM 6335 O O . LYS A 1 781 ? 28.303 -11.949 -49.910 1.00 74.06 781 LYS A O 1
ATOM 6340 N N . ALA A 1 782 ? 30.125 -12.669 -48.767 1.00 82.06 782 ALA A N 1
ATOM 6341 C CA . ALA A 1 782 ? 29.425 -12.984 -47.527 1.00 82.06 782 ALA A CA 1
ATOM 6342 C C . ALA A 1 782 ? 28.599 -11.770 -47.060 1.00 82.06 782 ALA A C 1
ATOM 6344 O O . ALA A 1 782 ? 29.106 -10.644 -47.125 1.00 82.06 782 ALA A O 1
ATOM 6345 N N . PRO A 1 783 ? 27.338 -11.957 -46.655 1.00 88.69 783 PRO A N 1
ATOM 6346 C CA . PRO A 1 783 ? 26.491 -10.852 -46.241 1.00 88.69 783 PRO A CA 1
ATOM 6347 C C . PRO A 1 783 ? 26.890 -10.294 -44.866 1.00 88.69 783 PRO A C 1
ATOM 6349 O O . PRO A 1 783 ? 27.749 -10.832 -44.179 1.00 88.69 783 PRO A O 1
ATOM 6352 N N . ALA A 1 784 ? 26.307 -9.162 -44.473 1.00 88.12 784 ALA A N 1
ATOM 6353 C CA . ALA A 1 784 ? 26.556 -8.520 -43.183 1.00 88.12 784 ALA A CA 1
ATOM 6354 C C . ALA A 1 784 ? 25.921 -9.289 -42.016 1.00 88.12 784 ALA A C 1
ATOM 6356 O O . ALA A 1 784 ? 26.423 -9.213 -40.902 1.00 88.12 784 ALA A O 1
ATOM 6357 N N . LEU A 1 785 ? 24.837 -10.023 -42.274 1.00 90.06 785 LEU A N 1
ATOM 6358 C CA . LEU A 1 785 ? 24.237 -10.969 -41.329 1.00 90.06 785 LEU A CA 1
ATOM 6359 C C . LEU A 1 785 ? 24.758 -12.386 -41.641 1.00 90.06 785 LEU A C 1
ATOM 6361 O O . LEU A 1 785 ? 25.571 -12.554 -42.551 1.00 90.06 785 LEU A O 1
ATOM 6365 N N . ALA A 1 786 ? 24.312 -13.398 -40.901 1.00 87.50 786 ALA A N 1
ATOM 6366 C CA . ALA A 1 786 ? 24.636 -14.793 -41.177 1.00 87.50 786 ALA A CA 1
ATOM 6367 C C . ALA A 1 786 ? 24.146 -15.227 -42.574 1.00 87.50 786 ALA A C 1
ATOM 6369 O O . ALA A 1 786 ? 23.244 -14.624 -43.149 1.00 87.50 786 ALA A O 1
ATOM 6370 N N . ASN A 1 787 ? 24.721 -16.306 -43.116 1.00 86.88 787 ASN A N 1
ATOM 6371 C CA . ASN A 1 787 ? 24.339 -16.829 -44.437 1.00 86.88 787 ASN A CA 1
ATOM 6372 C C . ASN A 1 787 ? 22.867 -17.261 -44.528 1.00 86.88 787 ASN A C 1
ATOM 6374 O O . ASN A 1 787 ? 22.312 -17.283 -45.619 1.00 86.88 787 ASN A O 1
ATOM 6378 N N . ASP A 1 788 ? 22.235 -17.596 -43.410 1.00 86.75 788 ASP A N 1
ATOM 6379 C CA . ASP A 1 788 ? 20.809 -17.884 -43.354 1.00 86.75 788 ASP A CA 1
ATOM 6380 C C . ASP A 1 788 ? 20.155 -16.899 -42.391 1.00 86.75 788 ASP A C 1
ATOM 6382 O O . ASP A 1 788 ? 20.639 -16.680 -41.275 1.00 86.75 788 ASP A O 1
ATOM 6386 N N . ILE A 1 789 ? 19.045 -16.316 -42.831 1.00 93.06 789 ILE A N 1
ATOM 6387 C CA . ILE A 1 789 ? 18.180 -15.486 -41.997 1.00 93.06 789 ILE A CA 1
ATOM 6388 C C . ILE A 1 789 ? 16.852 -16.205 -41.789 1.00 93.06 789 ILE A C 1
ATOM 6390 O O . ILE A 1 789 ? 16.405 -17.010 -42.611 1.00 93.06 789 ILE A O 1
ATOM 6394 N N . THR A 1 790 ? 16.206 -15.898 -40.679 1.00 90.94 790 THR A N 1
ATOM 6395 C CA . THR A 1 790 ? 14.872 -16.383 -40.353 1.00 90.94 790 THR A CA 1
ATOM 6396 C C . THR A 1 790 ? 13.896 -15.227 -40.491 1.00 90.94 790 THR A C 1
ATOM 6398 O O . THR A 1 790 ? 14.134 -14.149 -39.957 1.00 90.94 790 THR A O 1
ATOM 6401 N N . VAL A 1 791 ? 12.810 -15.430 -41.231 1.00 92.62 791 VAL A N 1
ATOM 6402 C CA . VAL A 1 791 ? 11.758 -14.433 -41.436 1.00 92.62 791 VAL A CA 1
ATOM 6403 C C . VAL A 1 791 ? 10.458 -14.949 -40.844 1.00 92.62 791 VAL A C 1
ATOM 6405 O O . VAL A 1 791 ? 9.817 -15.838 -41.407 1.00 92.62 791 VAL A O 1
ATOM 6408 N N . THR A 1 792 ? 10.043 -14.368 -39.726 1.00 89.31 792 THR A N 1
ATOM 6409 C CA . THR A 1 792 ? 8.746 -14.653 -39.112 1.00 89.31 792 THR A CA 1
ATOM 6410 C C . THR A 1 792 ? 7.728 -13.614 -39.559 1.00 89.31 792 THR A C 1
ATOM 6412 O O . THR A 1 792 ? 7.967 -12.409 -39.482 1.00 89.31 792 THR A O 1
ATOM 6415 N N . THR A 1 793 ? 6.594 -14.087 -40.061 1.00 89.94 793 THR A N 1
ATOM 6416 C CA . THR A 1 793 ? 5.527 -13.262 -40.637 1.00 89.94 793 THR A CA 1
ATOM 6417 C C . THR A 1 793 ? 4.304 -13.235 -39.734 1.00 89.94 793 THR A C 1
ATOM 6419 O O . THR A 1 793 ? 3.956 -14.245 -39.123 1.00 89.94 793 THR A O 1
ATOM 6422 N N . TYR A 1 794 ? 3.646 -12.077 -39.671 1.00 83.44 794 TYR A N 1
ATOM 6423 C CA . TYR A 1 794 ? 2.483 -11.838 -38.823 1.00 83.44 794 TYR A CA 1
ATOM 6424 C C . TYR A 1 794 ? 1.393 -11.103 -39.605 1.00 83.44 794 TYR A C 1
ATOM 6426 O O . TYR A 1 794 ? 1.658 -10.109 -40.288 1.00 83.44 794 TYR A O 1
ATOM 6434 N N . LYS A 1 795 ? 0.139 -11.554 -39.477 1.00 81.31 795 LYS A N 1
ATOM 6435 C CA . LYS A 1 795 ? -1.017 -10.919 -40.142 1.00 81.31 795 LYS A CA 1
ATOM 6436 C C . LYS A 1 795 ? -1.371 -9.551 -39.581 1.00 81.31 795 LYS A C 1
ATOM 6438 O O . LYS A 1 795 ? -1.968 -8.746 -40.290 1.00 81.31 795 LYS A O 1
ATOM 6443 N N . GLN A 1 796 ? -1.056 -9.322 -38.312 1.00 75.25 796 GLN A N 1
ATOM 6444 C CA . GLN A 1 796 ? -1.316 -8.076 -37.608 1.00 75.25 796 GLN A CA 1
ATOM 6445 C C . GLN A 1 796 ? -0.063 -7.680 -36.830 1.00 75.25 796 GLN A C 1
ATOM 6447 O O . GLN A 1 796 ? 0.473 -8.490 -36.081 1.00 75.25 796 GLN A O 1
ATOM 6452 N N . ALA A 1 797 ? 0.388 -6.437 -36.971 1.00 63.03 797 ALA A N 1
ATOM 6453 C CA . ALA A 1 797 ? 1.543 -5.905 -36.251 1.00 63.03 797 ALA A CA 1
ATOM 6454 C C . ALA A 1 797 ? 1.329 -5.923 -34.727 1.00 63.03 797 ALA A C 1
ATOM 6456 O O . ALA A 1 797 ? 2.286 -6.048 -33.975 1.00 63.03 797 ALA A O 1
ATOM 6457 N N . SER A 1 798 ? 0.070 -5.885 -34.271 1.00 61.97 798 SER A N 1
ATOM 6458 C CA . SER A 1 798 ? -0.303 -6.038 -32.860 1.00 61.97 798 SER A CA 1
ATOM 6459 C C . SER A 1 798 ? -0.040 -7.433 -32.282 1.00 61.97 798 SER A C 1
ATOM 6461 O O . SER A 1 798 ? -0.174 -7.606 -31.077 1.00 61.97 798 SER A O 1
ATOM 6463 N N . MET A 1 799 ? 0.282 -8.431 -33.115 1.00 47.62 799 MET A N 1
ATOM 6464 C CA . MET A 1 799 ? 0.681 -9.775 -32.668 1.00 47.62 799 MET A CA 1
ATOM 6465 C C . MET A 1 799 ? 2.173 -9.870 -32.329 1.00 47.62 799 MET A C 1
ATOM 6467 O O . MET A 1 799 ? 2.604 -10.894 -31.811 1.00 47.62 799 MET A O 1
ATOM 6471 N N . ILE A 1 800 ? 2.955 -8.832 -32.638 1.00 50.53 800 ILE A N 1
ATOM 6472 C CA . ILE A 1 800 ? 4.377 -8.752 -32.310 1.00 50.53 800 ILE A CA 1
ATOM 6473 C C . ILE A 1 800 ? 4.504 -7.792 -31.134 1.00 50.53 800 ILE A C 1
ATOM 6475 O O . ILE A 1 800 ? 4.380 -6.575 -31.325 1.00 50.53 800 ILE A O 1
ATOM 6479 N N . GLN A 1 801 ? 4.687 -8.360 -29.942 1.00 47.16 801 GLN A N 1
ATOM 6480 C CA . GLN A 1 801 ? 4.992 -7.595 -28.735 1.00 47.16 801 GLN A CA 1
ATOM 6481 C C . GLN A 1 801 ? 6.415 -7.061 -28.801 1.00 47.16 801 GLN A C 1
ATOM 6483 O O . GLN A 1 801 ? 7.306 -7.850 -29.180 1.00 47.16 801 GLN A O 1
#

pLDDT: mean 86.37, std 14.06, range [25.23, 98.88]